Protein AF-0000000085158998 (afdb_homodimer)

Solvent-accessible surface area (backbone atoms only — not comparable to full-atom values): 62320 Å² total; per-residue (Å²): 115,70,64,62,52,52,56,55,48,49,56,52,49,54,50,42,47,52,51,43,54,51,46,60,69,47,48,79,76,40,40,44,34,38,37,42,48,31,23,32,63,73,40,75,43,66,37,31,57,54,37,64,54,76,37,55,70,39,36,34,36,20,38,32,36,59,90,83,17,28,58,66,60,49,50,31,37,73,53,36,79,36,80,62,43,39,60,43,35,26,47,59,81,42,67,45,62,85,42,54,41,82,75,64,50,58,13,64,32,44,56,83,42,75,68,58,64,88,35,30,42,46,52,51,33,38,45,64,59,76,72,30,68,68,57,51,48,49,48,50,50,48,18,48,52,30,49,48,51,43,50,50,54,36,26,45,66,49,67,50,50,70,64,60,50,50,52,51,50,51,38,49,50,46,50,67,43,37,51,57,40,48,51,50,52,47,45,53,52,50,44,57,52,49,58,60,34,38,62,37,49,28,54,40,56,43,47,57,33,37,48,51,32,52,49,47,50,49,51,51,51,49,50,52,52,50,46,49,50,50,51,51,47,52,60,57,46,72,79,57,83,55,66,71,59,48,51,50,50,52,50,49,48,49,49,50,47,49,48,49,48,49,50,45,51,49,52,50,49,49,50,50,50,52,48,50,52,50,46,50,52,33,47,50,51,28,50,52,27,48,50,49,48,70,68,33,72,63,54,56,54,50,52,51,48,54,52,43,61,68,45,49,50,56,50,43,43,49,52,39,52,50,50,50,50,50,51,40,70,71,39,34,81,67,70,82,73,60,50,72,68,55,49,51,52,41,53,57,37,49,67,53,49,55,53,71,69,54,48,49,51,51,40,45,52,52,39,27,53,76,57,68,41,62,92,45,32,78,38,40,52,83,79,45,53,73,70,52,39,45,39,49,26,49,35,35,23,45,50,80,60,36,68,38,36,39,32,42,34,68,58,68,88,49,47,60,67,59,33,56,53,46,49,54,48,49,44,51,51,35,62,72,68,45,38,18,31,41,37,34,40,54,45,62,57,60,46,26,41,55,32,59,29,34,40,33,31,50,78,12,28,74,70,46,76,40,35,41,66,47,44,64,76,56,32,58,27,53,65,50,37,38,66,51,55,91,65,48,39,36,68,47,80,30,40,38,55,96,47,25,36,24,52,95,84,38,78,72,51,69,53,93,49,90,61,89,54,56,50,34,29,41,29,38,47,22,76,53,41,39,82,34,94,85,35,86,45,53,26,30,30,70,42,76,29,46,53,75,91,46,31,38,32,35,25,40,26,82,97,76,40,78,37,54,35,43,52,77,87,64,95,73,85,56,76,63,42,77,47,31,39,36,69,58,77,87,63,53,41,42,24,38,69,83,80,30,34,46,68,108,114,68,64,61,55,52,55,55,47,49,56,52,49,52,50,42,46,52,51,44,54,50,46,61,68,48,48,79,76,39,40,44,33,39,37,41,49,30,24,30,62,73,39,74,45,66,36,30,54,54,36,65,52,75,36,55,70,39,36,34,34,20,38,33,35,59,92,84,17,27,57,67,60,50,50,30,36,73,52,38,79,35,79,63,42,40,60,43,36,25,48,59,81,41,66,44,62,85,41,54,40,83,76,63,50,59,12,62,32,44,56,83,40,76,67,57,64,90,35,31,42,48,52,50,33,38,45,64,59,76,74,30,66,69,58,53,49,49,47,50,50,47,18,48,53,31,50,48,53,43,49,50,54,37,27,45,65,48,66,49,50,70,66,59,49,49,52,51,50,51,37,48,51,47,49,67,43,38,52,57,39,48,50,49,53,47,46,52,53,51,44,56,52,50,59,60,33,38,63,37,50,28,54,38,56,44,47,59,32,38,48,51,32,51,49,48,52,50,51,51,51,50,51,51,52,50,46,48,50,48,50,50,48,50,61,57,45,71,79,56,84,54,65,68,59,47,52,50,50,51,50,50,48,50,48,50,48,49,50,50,50,50,50,46,52,50,52,49,49,49,50,51,51,51,46,49,51,50,45,50,53,34,47,50,50,29,50,51,29,46,51,50,48,70,67,33,72,62,54,56,53,49,53,51,47,53,50,44,62,67,43,48,50,56,51,43,43,49,51,38,52,51,51,50,50,52,51,40,70,72,41,36,79,66,71,83,75,61,50,71,68,54,50,52,51,40,53,56,36,49,68,53,49,54,54,70,68,53,46,48,51,50,41,45,50,51,40,26,53,75,56,68,42,62,91,45,32,78,38,39,53,83,80,44,54,72,68,53,40,45,40,49,28,48,36,34,24,44,50,80,61,36,67,37,36,38,33,40,34,68,57,68,89,48,44,60,66,60,33,55,53,48,48,54,47,50,43,50,51,35,61,73,68,44,38,18,31,40,37,35,41,53,46,62,56,59,44,26,41,55,31,60,29,34,40,33,32,48,79,11,27,72,69,47,74,39,34,42,65,46,44,65,76,56,31,59,26,52,64,49,37,38,66,53,55,90,66,48,40,37,69,46,80,31,39,36,56,96,47,27,36,24,52,95,85,38,78,70,52,69,52,94,49,92,61,89,56,55,50,33,29,40,29,39,49,21,76,55,39,39,83,34,92,86,35,85,45,51,27,30,29,70,40,76,29,47,52,76,89,45,32,40,31,34,26,41,26,81,96,76,42,78,35,56,35,42,54,77,88,63,96,73,84,56,76,64,42,74,49,31,39,34,68,58,76,89,63,54,39,42,22,38,69,82,82,31,35,46,66,108

InterPro domains:
  IPR003439 ABC transporter-like, ATP-binding domain [PF00005] (49-411)
  IPR003439 ABC transporter-like, ATP-binding domain [PS50893] (33-484)
  IPR003593 AAA+ ATPase domain [SM00382] (57-461)
  IPR008995 Molybdate/tungstate binding, C-terminal [SSF50331] (487-599)
  IPR012340 Nucleic acid-binding, OB-fold [G3DSA:2.40.50.140] (525-584)
  IPR013611 Transport-associated OB, type 2 [PF08402] (523-591)
  IPR017871 ABC transporter-like, conserved site [PS00211] (384-398)
  IPR027417 P-loop containing nucleoside triphosphate hydrolase [G3DSA:3.40.50.300] (27-216)
  IPR027417 P-loop containing nucleoside triphosphate hydrolase [G3DSA:3.40.50.300] (290-485)
  IPR027417 P-loop containing nucleoside triphosphate hydrolase [SSF52540] (32-476)
  IPR047641 ABC transporter, ATP-binding protein MalK/UgpC-like [PTHR43875] (32-599)

Sequence (1200 aa):
MKEEKMSGYTQIIDQLKEASDKRFEEKDDLHALEIKNLVIDFGETLAVDNISFKLKKGDLVTLLGPSGCGKTTTLNAIAGLLAPTSGQIIFSGNDVTKVNPQKRKLGLVFQNYALYPHMSVYANIAFPLQNDIDWKIKIKEKSLNSQHKINTIILKTNGASEKELEQYTHQLHKVLDIKKELEHRYNNVKSQINLIDDEARSQFALVKLHRVAEISQLSKKVLEDVKKIDDELIEQIKDEKEKEKITHLKNEAKEQKNKLKAEYKANLLSIKEHYKKVHLEKKEFLNQKILEKKQSPLNIQMKEITIDLKTIPKEVTKKYSLMSKELIKKYSLERSKLSQQEISKIEELKTHVISIRKGIHNEVMNVSERVDIIKNLQKKPTKLSGGQQQRVAIARGIVKKPKILLMDEPLSNLDAKLRNQTRQWIRKIQKELGITTIFVTHDQEEAMSISDTIVCMSTGKIQQIGSPIDLYNKPKNEFVAKFLGVPEMNIFEVDVKENVLYLHNIKLFESPVKIASNKVDFGIRAEDFVEAEGSHIIGKILSVEYLGKEIQAVVDVANLGSLNVILRKKLKYEIGEEIRLWFNKNKAHLFDVLTKERLNMKEEKMSGYTQIIDQLKEASDKRFEEKDDLHALEIKNLVIDFGETLAVDNISFKLKKGDLVTLLGPSGCGKTTTLNAIAGLLAPTSGQIIFSGNDVTKVNPQKRKLGLVFQNYALYPHMSVYANIAFPLQNDIDWKIKIKEKSLNSQHKINTIILKTNGASEKELEQYTHQLHKVLDIKKELEHRYNNVKSQINLIDDEARSQFALVKLHRVAEISQLSKKVLEDVKKIDDELIEQIKDEKEKEKITHLKNEAKEQKNKLKAEYKANLLSIKEHYKKVHLEKKEFLNQKILEKKQSPLNIQMKEITIDLKTIPKEVTKKYSLMSKELIKKYSLERSKLSQQEISKIEELKTHVISIRKGIHNEVMNVSERVDIIKNLQKKPTKLSGGQQQRVAIARGIVKKPKILLMDEPLSNLDAKLRNQTRQWIRKIQKELGITTIFVTHDQEEAMSISDTIVCMSTGKIQQIGSPIDLYNKPKNEFVAKFLGVPEMNIFEVDVKENVLYLHNIKLFESPVKIASNKVDFGIRAEDFVEAEGSHIIGKILSVEYLGKEIQAVVDVANLGSLNVILRKKLKYEIGEEIRLWFNKNKAHLFDVLTKERLN

Structure (mmCIF, N/CA/C/O backbone):
data_AF-0000000085158998-model_v1
#
loop_
_entity.id
_entity.type
_entity.pdbx_description
1 polymer 'ABC TRANSPORTER ATP-BINDING PROTEIN'
#
loop_
_atom_site.group_PDB
_atom_site.id
_atom_site.type_symbol
_atom_site.label_atom_id
_atom_site.label_alt_id
_atom_site.label_comp_id
_atom_site.label_asym_id
_atom_site.label_entity_id
_atom_site.label_seq_id
_atom_site.pdbx_PDB_ins_code
_atom_site.Cartn_x
_atom_site.Cartn_y
_atom_site.Cartn_z
_atom_site.occupancy
_atom_site.B_iso_or_equiv
_atom_site.auth_seq_id
_atom_site.auth_comp_id
_atom_site.auth_asym_id
_atom_site.auth_atom_id
_atom_site.pdbx_PDB_model_num
ATOM 1 N N . MET A 1 1 ? -4.359 -70.438 -4.477 1 32.91 1 MET A N 1
ATOM 2 C CA . MET A 1 1 ? -5.113 -69.188 -4.176 1 32.91 1 MET A CA 1
ATOM 3 C C . MET A 1 1 ? -4.285 -67.938 -4.488 1 32.91 1 MET A C 1
ATOM 5 O O . MET A 1 1 ? -4.832 -66.938 -4.879 1 32.91 1 MET A O 1
ATOM 9 N N . LYS A 1 2 ? -3.037 -68.25 -4.176 1 52.31 2 LYS A N 1
ATOM 10 C CA . LYS A 1 2 ? -2.057 -67.188 -4.387 1 52.31 2 LYS A CA 1
ATOM 11 C C . LYS A 1 2 ? -1.83 -66.938 -5.875 1 52.31 2 LYS A C 1
ATOM 13 O O . LYS A 1 2 ? -1.609 -65.75 -6.293 1 52.31 2 LYS A O 1
ATOM 18 N N . GLU A 1 3 ? -1.763 -67.75 -6.531 1 43.31 3 GLU A N 1
ATOM 19 C CA . GLU A 1 3 ? -1.478 -67.625 -7.961 1 43.31 3 GLU A CA 1
ATOM 20 C C . GLU A 1 3 ? -2.643 -67 -8.711 1 43.31 3 GLU A C 1
ATOM 22 O O . GLU A 1 3 ? -2.434 -66.25 -9.656 1 43.31 3 GLU A O 1
ATOM 27 N N . GLU A 1 4 ? -3.773 -67.312 -8.531 1 46 4 GLU A N 1
ATOM 28 C CA . GLU A 1 4 ? -4.965 -66.75 -9.172 1 46 4 GLU A CA 1
ATOM 29 C C . GLU A 1 4 ? -5.145 -65.312 -8.836 1 46 4 GLU A C 1
ATOM 31 O O . GLU A 1 4 ? -5.609 -64.5 -9.672 1 46 4 GLU A O 1
ATOM 36 N N . LYS A 1 5 ? -4.887 -65 -7.645 1 53.25 5 LYS A N 1
ATOM 37 C CA . LYS A 1 5 ? -4.945 -63.594 -7.195 1 53.25 5 LYS A CA 1
ATOM 38 C C . LYS A 1 5 ? -3.928 -62.719 -7.938 1 53.25 5 LYS A C 1
ATOM 40 O O . LYS A 1 5 ? -4.207 -61.562 -8.273 1 53.25 5 LYS A O 1
ATOM 45 N N . MET A 1 6 ? -2.855 -63.312 -8.227 1 51.62 6 MET A N 1
ATOM 46 C CA . MET A 1 6 ? -1.785 -62.594 -8.945 1 51.62 6 MET A CA 1
ATOM 47 C C . MET A 1 6 ? -2.197 -62.312 -10.383 1 51.62 6 MET A C 1
ATOM 49 O O . MET A 1 6 ? -1.849 -61.25 -10.93 1 51.62 6 MET A O 1
ATOM 53 N N . SER A 1 7 ? -2.895 -63.281 -11.008 1 54.94 7 SER A N 1
ATOM 54 C CA . SER A 1 7 ? -3.385 -63.094 -12.375 1 54.94 7 SER A CA 1
ATOM 55 C C . SER A 1 7 ? -4.41 -61.969 -12.438 1 54.94 7 SER A C 1
ATOM 57 O O . SER A 1 7 ? -4.406 -61.156 -13.375 1 54.94 7 SER A O 1
ATOM 59 N N . GLY A 1 8 ? -5.207 -61.875 -11.484 1 59.03 8 GLY A N 1
ATOM 60 C CA . GLY A 1 8 ? -6.203 -60.812 -11.391 1 59.03 8 GLY A CA 1
ATOM 61 C C . GLY A 1 8 ? -5.602 -59.438 -11.25 1 59.03 8 GLY A C 1
ATOM 62 O O . GLY A 1 8 ? -6.086 -58.469 -11.859 1 59.03 8 GLY A O 1
ATOM 63 N N . TYR A 1 9 ? -4.543 -59.375 -10.602 1 73.81 9 TYR A N 1
ATOM 64 C CA . TYR A 1 9 ? -3.873 -58.094 -10.383 1 73.81 9 TYR A CA 1
ATOM 65 C C . TYR A 1 9 ? -3.201 -57.625 -11.664 1 73.81 9 TYR A C 1
ATOM 67 O O . TYR A 1 9 ? -3.156 -56.406 -11.922 1 73.81 9 TYR A O 1
ATOM 75 N N . THR A 1 10 ? -2.826 -58.594 -12.477 1 74.44 10 THR A N 1
ATOM 76 C CA . THR A 1 10 ? -2.127 -58.219 -13.695 1 74.44 10 THR A CA 1
ATOM 77 C C . THR A 1 10 ? -3.062 -57.438 -14.633 1 74.44 10 THR A C 1
ATOM 79 O O . THR A 1 10 ? -2.672 -56.438 -15.234 1 74.44 10 THR A O 1
ATOM 82 N N . GLN A 1 11 ? -4.246 -57.938 -14.734 1 72.81 11 GLN A N 1
ATOM 83 C CA . GLN A 1 11 ? -5.207 -57.25 -15.602 1 72.81 11 GLN A CA 1
ATOM 84 C C . GLN A 1 11 ? -5.52 -55.844 -15.086 1 72.81 11 GLN A C 1
ATOM 86 O O . GLN A 1 11 ? -5.582 -54.906 -15.859 1 72.81 11 GLN A O 1
ATOM 91 N N . ILE A 1 12 ? -5.637 -55.812 -13.812 1 77.69 12 ILE A N 1
ATOM 92 C CA . ILE A 1 12 ? -5.965 -54.531 -13.195 1 77.69 12 ILE A CA 1
ATOM 93 C C . ILE A 1 12 ? -4.801 -53.562 -13.375 1 77.69 12 ILE A C 1
ATOM 95 O O . ILE A 1 12 ? -5.012 -52.375 -13.648 1 77.69 12 ILE A O 1
ATOM 99 N N . ILE A 1 13 ? -3.693 -54.094 -13.328 1 80.62 13 ILE A N 1
ATOM 100 C CA . ILE A 1 13 ? -2.49 -53.281 -13.453 1 80.62 13 ILE A CA 1
ATOM 101 C C . ILE A 1 13 ? -2.385 -52.719 -14.867 1 80.62 13 ILE A C 1
ATOM 103 O O . ILE A 1 13 ? -2.072 -51.531 -15.062 1 80.62 13 ILE A O 1
ATOM 107 N N . ASP A 1 14 ? -2.697 -53.562 -15.797 1 77.75 14 ASP A N 1
ATOM 108 C CA . ASP A 1 14 ? -2.627 -53.125 -17.188 1 77.75 14 ASP A CA 1
ATOM 109 C C . ASP A 1 14 ? -3.693 -52.062 -17.484 1 77.75 14 ASP A C 1
ATOM 111 O O . ASP A 1 14 ? -3.439 -51.094 -18.219 1 77.75 14 ASP A O 1
ATOM 115 N N . GLN A 1 15 ? -4.77 -52.219 -16.906 1 76.19 15 GLN A N 1
ATOM 116 C CA . GLN A 1 15 ? -5.844 -51.25 -17.078 1 76.19 15 GLN A CA 1
ATOM 117 C C . GLN A 1 15 ? -5.484 -49.906 -16.453 1 76.19 15 GLN A C 1
ATOM 119 O O . GLN A 1 15 ? -5.777 -48.844 -17.031 1 76.19 15 GLN A O 1
ATOM 124 N N . LEU A 1 16 ? -4.938 -49.96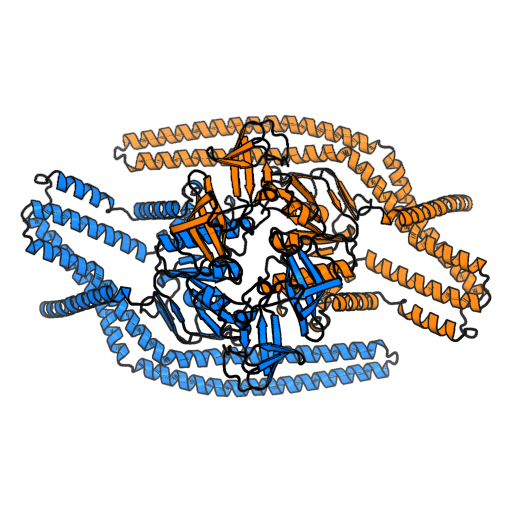9 -15.414 1 79.19 16 LEU A N 1
ATOM 125 C CA . LEU A 1 16 ? -4.531 -48.75 -14.727 1 79.19 16 LEU A CA 1
ATOM 126 C C . LEU A 1 16 ? -3.465 -48 -15.516 1 79.19 16 LEU A C 1
ATOM 128 O O . LEU A 1 16 ? -3.477 -46.781 -15.578 1 79.19 16 LEU A O 1
ATOM 132 N N . LYS A 1 17 ? -2.645 -48.719 -16.031 1 78.12 17 LYS A N 1
ATOM 133 C CA . LYS A 1 17 ? -1.592 -48.094 -16.828 1 78.12 17 LYS A CA 1
ATOM 134 C C . LYS A 1 17 ? -2.164 -47.438 -18.078 1 78.12 17 LYS A C 1
ATOM 136 O O . LYS A 1 17 ? -1.754 -46.344 -18.453 1 78.12 17 LYS A O 1
ATOM 141 N N . GLU A 1 18 ? -3.07 -48.094 -18.656 1 74.62 18 GLU A N 1
ATOM 142 C CA . GLU A 1 18 ? -3.725 -47.531 -19.844 1 74.62 18 GLU A CA 1
ATOM 143 C C . GLU A 1 18 ? -4.473 -46.25 -19.5 1 74.62 18 GLU A C 1
ATOM 145 O O . GLU A 1 18 ? -4.457 -45.281 -20.266 1 74.62 18 GLU A O 1
ATOM 150 N N . ALA A 1 19 ? -5.105 -46.312 -18.422 1 74.44 19 ALA A N 1
ATOM 151 C CA . ALA A 1 19 ? -5.836 -45.125 -17.984 1 74.44 19 ALA A CA 1
ATOM 152 C C . ALA A 1 19 ? -4.879 -43.969 -17.703 1 74.44 19 ALA A C 1
ATOM 154 O O . ALA A 1 19 ? -5.191 -42.812 -18 1 74.44 19 ALA A O 1
ATOM 155 N N . SER A 1 20 ? -3.838 -44.25 -17.141 1 75.88 20 SER A N 1
ATOM 156 C CA . SER A 1 20 ? -2.822 -43.219 -16.859 1 75.88 20 SER A CA 1
ATOM 157 C C . SER A 1 20 ? -2.287 -42.625 -18.141 1 75.88 20 SER A C 1
ATOM 159 O O . SER A 1 20 ? -2.074 -41.406 -18.219 1 75.88 20 SER A O 1
ATOM 161 N N . ASP A 1 21 ? -2.047 -43.438 -19.078 1 72.62 21 ASP A N 1
ATOM 162 C CA . ASP A 1 21 ? -1.552 -42.969 -20.359 1 72.62 21 ASP A CA 1
ATOM 163 C C . ASP A 1 21 ? -2.578 -42.062 -21.047 1 72.62 21 ASP A C 1
ATOM 165 O O . ASP A 1 21 ? -2.223 -41.031 -21.625 1 72.62 21 ASP A O 1
ATOM 169 N N . LYS A 1 22 ? -3.809 -42.375 -20.938 1 70 22 LYS A N 1
ATOM 170 C CA . LYS A 1 22 ? -4.875 -41.562 -21.516 1 70 22 LYS A CA 1
ATOM 171 C C . LYS A 1 22 ? -4.984 -40.188 -20.828 1 70 22 LYS A C 1
ATOM 173 O O . LYS A 1 22 ? -5.164 -39.188 -21.484 1 70 22 LYS A O 1
ATOM 178 N N . ARG A 1 23 ? -4.891 -40.281 -19.625 1 69.94 23 ARG A N 1
ATOM 179 C CA . ARG A 1 23 ? -4.957 -39.062 -18.844 1 69.94 23 ARG A CA 1
ATOM 180 C C . ARG A 1 23 ? -3.795 -38.125 -19.188 1 69.94 23 ARG A C 1
ATOM 182 O O . ARG A 1 23 ? -3.961 -36.906 -19.234 1 69.94 23 ARG A O 1
ATOM 189 N N . PHE A 1 24 ? -2.742 -38.75 -19.297 1 66.94 24 PHE A N 1
ATOM 190 C CA . PHE A 1 24 ? -1.56 -38 -19.672 1 66.94 24 PHE A CA 1
ATOM 191 C C . PHE A 1 24 ? -1.753 -37.312 -21.016 1 66.94 24 PHE A C 1
ATOM 193 O O . PHE A 1 24 ? -1.333 -36.156 -21.203 1 66.94 24 PHE A O 1
ATOM 200 N N . GLU A 1 25 ? -2.422 -37.938 -21.875 1 67.88 25 GLU A N 1
ATOM 201 C CA . GLU A 1 25 ? -2.684 -37.375 -23.203 1 67.88 25 GLU A CA 1
ATOM 202 C C . GLU A 1 25 ? -3.717 -36.25 -23.141 1 67.88 25 GLU A C 1
ATOM 204 O O . GLU A 1 25 ? -3.627 -35.281 -23.875 1 67.88 25 GLU A O 1
ATOM 209 N N . GLU A 1 26 ? -4.645 -36.375 -22.188 1 68.31 26 GLU A N 1
ATOM 210 C CA . GLU A 1 26 ? -5.734 -35.406 -22.078 1 68.31 26 GLU A CA 1
ATOM 211 C C . GLU A 1 26 ? -5.363 -34.25 -21.141 1 68.31 26 GLU A C 1
ATOM 213 O O . GLU A 1 26 ? -6.102 -33.281 -21.031 1 68.31 26 GLU A O 1
ATOM 218 N N . LYS A 1 27 ? -4.316 -34.469 -20.578 1 66.5 27 LYS A N 1
ATOM 219 C CA . LYS A 1 27 ? -3.904 -33.531 -19.547 1 66.5 27 LYS A CA 1
ATOM 220 C C . LYS A 1 27 ? -3.781 -32.125 -20.125 1 66.5 27 LYS A C 1
ATOM 222 O O . LYS A 1 27 ? -4.133 -31.125 -19.453 1 66.5 27 LYS A O 1
ATOM 227 N N . ASP A 1 28 ? -3.393 -32.062 -21.328 1 66.06 28 ASP A N 1
ATOM 228 C CA . ASP A 1 28 ? -3.127 -30.766 -21.938 1 66.06 28 ASP A CA 1
ATOM 229 C C . ASP A 1 28 ? -4.426 -30.031 -22.234 1 66.06 28 ASP A C 1
ATOM 231 O O . ASP A 1 28 ? -4.438 -28.797 -22.344 1 66.06 28 ASP A O 1
ATOM 235 N N . ASP A 1 29 ? -5.465 -30.734 -22.188 1 70.31 29 ASP A N 1
ATOM 236 C CA . ASP A 1 29 ? -6.734 -30.109 -22.547 1 70.31 29 ASP A CA 1
ATOM 237 C C . ASP A 1 29 ? -7.504 -29.641 -21.312 1 70.31 29 ASP A C 1
ATOM 239 O O . ASP A 1 29 ? -8.469 -28.891 -21.422 1 70.31 29 ASP A O 1
ATOM 243 N N . LEU A 1 30 ? -6.938 -30.016 -20.234 1 78.19 30 LEU A N 1
ATOM 244 C CA . LEU A 1 30 ? -7.664 -29.672 -19.016 1 78.19 30 LEU A CA 1
ATOM 245 C C . LEU A 1 30 ? -7.262 -28.281 -18.516 1 78.19 30 LEU A C 1
ATOM 247 O O . LEU A 1 30 ? -6.121 -27.859 -18.703 1 78.19 30 LEU A O 1
ATOM 251 N N . HIS A 1 31 ? -8.281 -27.656 -17.969 1 88.38 31 HIS A N 1
ATOM 252 C CA . HIS A 1 31 ? -8.008 -26.359 -17.328 1 88.38 31 HIS A CA 1
ATOM 253 C C . HIS A 1 31 ? -7.16 -26.531 -16.078 1 88.38 31 HIS A C 1
ATOM 255 O O . HIS A 1 31 ? -7.246 -27.562 -15.398 1 88.38 31 HIS A O 1
ATOM 261 N N . ALA A 1 32 ? -6.301 -25.656 -15.898 1 90.94 32 ALA A N 1
ATOM 262 C CA . ALA A 1 32 ? -5.477 -25.719 -14.695 1 90.94 32 ALA A CA 1
ATOM 263 C C . ALA A 1 32 ? -6.336 -25.625 -13.438 1 90.94 32 ALA A C 1
ATOM 265 O O . ALA A 1 32 ? -6.094 -26.328 -12.461 1 90.94 32 ALA A O 1
ATOM 266 N N . LEU A 1 33 ? -7.359 -24.75 -13.484 1 94.44 33 LEU A N 1
ATOM 267 C CA . LEU A 1 33 ? -8.258 -24.516 -12.359 1 94.44 33 LEU A CA 1
ATOM 268 C C . LEU A 1 33 ? -9.68 -24.25 -12.844 1 94.44 33 LEU A C 1
ATOM 270 O O . LEU A 1 33 ? -9.883 -23.562 -13.836 1 94.44 33 LEU A O 1
ATOM 274 N N . GLU A 1 34 ? -10.586 -24.891 -12.164 1 94.44 34 GLU A N 1
ATOM 275 C CA . GLU A 1 34 ? -12 -24.656 -12.414 1 94.44 34 GLU A CA 1
ATOM 276 C C . GLU A 1 34 ? -12.766 -24.422 -11.117 1 94.44 34 GLU A C 1
ATOM 278 O O . GLU A 1 34 ? -12.719 -25.266 -10.211 1 94.44 34 GLU A O 1
ATOM 283 N N . ILE A 1 35 ? -13.375 -23.312 -11.047 1 95.94 35 ILE A N 1
ATOM 284 C CA . ILE A 1 35 ? -14.25 -23 -9.922 1 95.94 35 ILE A CA 1
ATOM 285 C C . ILE A 1 35 ? -15.711 -23.078 -10.367 1 95.94 35 ILE A C 1
ATOM 287 O O . ILE A 1 35 ? -16.109 -22.453 -11.344 1 95.94 35 ILE A O 1
ATOM 291 N N . LYS A 1 36 ? -16.453 -23.859 -9.609 1 93.19 36 LYS A N 1
ATOM 292 C CA . LYS A 1 36 ? -17.844 -24.062 -9.969 1 93.19 36 LYS A CA 1
ATOM 293 C C . LYS A 1 36 ? -18.766 -23.609 -8.844 1 93.19 36 LYS A C 1
ATOM 295 O O . LYS A 1 36 ? -18.812 -24.234 -7.785 1 93.19 36 LYS A O 1
ATOM 300 N N . ASN A 1 37 ? -19.547 -22.594 -9.078 1 92.81 37 ASN A N 1
ATOM 301 C CA . ASN A 1 37 ? -20.594 -22.094 -8.195 1 92.81 37 ASN A CA 1
ATOM 302 C C . ASN A 1 37 ? -20.094 -21.953 -6.758 1 92.81 37 ASN A C 1
ATOM 304 O O . ASN A 1 37 ? -20.734 -22.453 -5.824 1 92.81 37 ASN A O 1
ATOM 308 N N . LEU A 1 38 ? -19.062 -21.297 -6.613 1 93.62 38 LEU A N 1
ATOM 309 C CA . LEU A 1 38 ? -18.438 -21.125 -5.301 1 93.62 38 LEU A CA 1
ATOM 310 C C . LEU A 1 38 ? -19.203 -20.109 -4.469 1 93.62 38 LEU A C 1
ATOM 312 O O . LEU A 1 38 ? -19.484 -19 -4.934 1 93.62 38 LEU A O 1
ATOM 316 N N . VAL A 1 39 ? -19.594 -20.516 -3.303 1 91.12 39 VAL A N 1
ATOM 317 C CA . VAL A 1 39 ? -20.281 -19.641 -2.361 1 91.12 39 VAL A CA 1
ATOM 318 C C . VAL A 1 39 ? -19.562 -19.656 -1.015 1 91.12 39 VAL A C 1
ATOM 320 O O . VAL A 1 39 ? -19.172 -20.719 -0.521 1 91.12 39 VAL A O 1
ATOM 323 N N . ILE A 1 40 ? -19.281 -18.531 -0.502 1 90.69 40 ILE A N 1
ATOM 324 C CA . ILE A 1 40 ? -18.703 -18.406 0.83 1 90.69 40 ILE A CA 1
ATOM 325 C C . ILE A 1 40 ? -19.484 -17.391 1.645 1 90.69 40 ILE A C 1
ATOM 327 O O . ILE A 1 40 ? -19.406 -16.188 1.397 1 90.69 40 ILE A O 1
ATOM 331 N N . ASP A 1 41 ? -20.172 -17.875 2.551 1 85.38 41 ASP A N 1
ATOM 332 C CA . ASP A 1 41 ? -21.016 -17.062 3.42 1 85.38 41 ASP A CA 1
ATOM 333 C C . ASP A 1 41 ? -20.531 -17.125 4.867 1 85.38 41 ASP A C 1
ATOM 335 O O . ASP A 1 41 ? -20.531 -18.188 5.488 1 85.38 41 ASP A O 1
ATOM 339 N N . PHE A 1 42 ? -20.188 -15.953 5.43 1 76.12 42 PHE A N 1
ATOM 340 C CA . PHE A 1 42 ? -19.703 -15.891 6.801 1 76.12 42 PHE A CA 1
ATOM 341 C C . PHE A 1 42 ? -20.844 -15.703 7.781 1 76.12 42 PHE A C 1
ATOM 343 O O . PHE A 1 42 ? -20.625 -15.594 8.992 1 76.12 42 PHE A O 1
ATOM 350 N N . GLY A 1 43 ? -22.062 -15.781 7.25 1 73.5 43 GLY A N 1
ATOM 351 C CA . GLY A 1 43 ? -23.219 -15.539 8.086 1 73.5 43 GLY A CA 1
ATOM 352 C C . GLY A 1 43 ? -23.703 -14.102 8.023 1 73.5 43 GLY A C 1
ATOM 353 O O . GLY A 1 43 ? -24.75 -13.82 7.418 1 73.5 43 GLY A O 1
ATOM 354 N N . GLU A 1 44 ? -22.875 -13.188 8.43 1 67.12 44 GLU A N 1
ATOM 355 C CA . GLU A 1 44 ? -23.203 -11.766 8.414 1 67.12 44 GLU A CA 1
ATOM 356 C C . GLU A 1 44 ? -22.969 -11.164 7.027 1 67.12 44 GLU A C 1
ATOM 358 O O . GLU A 1 44 ? -23.672 -10.234 6.625 1 67.12 44 GLU A O 1
ATOM 363 N N . THR A 1 45 ? -22.016 -11.742 6.379 1 75.19 45 THR A N 1
ATOM 364 C CA . THR A 1 45 ? -21.641 -11.18 5.082 1 75.19 45 THR A CA 1
ATOM 365 C C . THR A 1 45 ? -21.453 -12.289 4.047 1 75.19 45 THR A C 1
ATOM 367 O O . THR A 1 45 ? -20.812 -13.297 4.32 1 75.19 45 THR A O 1
ATOM 370 N N . LEU A 1 46 ? -22.141 -12.148 3.004 1 82.75 46 LEU A N 1
ATOM 371 C CA . LEU A 1 46 ? -21.906 -13 1.841 1 82.75 46 LEU A CA 1
ATOM 372 C C . LEU A 1 46 ? -20.688 -12.523 1.058 1 82.75 46 LEU A C 1
ATOM 374 O O . LEU A 1 46 ? -20.797 -11.633 0.205 1 82.75 46 LEU A O 1
ATOM 378 N N . ALA A 1 47 ? -19.578 -13.133 1.281 1 85.75 47 ALA A N 1
ATOM 379 C CA . ALA A 1 47 ? -18.312 -12.672 0.736 1 85.75 47 ALA A CA 1
ATOM 380 C C . ALA A 1 47 ? -18.172 -13.062 -0.731 1 85.75 47 ALA A C 1
ATOM 382 O O . ALA A 1 47 ? -17.656 -12.289 -1.541 1 85.75 47 ALA A O 1
ATOM 383 N N . VAL A 1 48 ? -18.547 -14.281 -1.08 1 92.06 48 VAL A N 1
ATOM 384 C CA . VAL A 1 48 ? -18.516 -14.781 -2.451 1 92.06 48 VAL A CA 1
ATOM 385 C C . VAL A 1 48 ? -19.875 -15.383 -2.812 1 92.06 48 VAL A C 1
ATOM 387 O O . VAL A 1 48 ? -20.375 -16.266 -2.117 1 92.06 48 VAL A O 1
ATOM 390 N N . ASP A 1 49 ? -20.453 -14.875 -3.881 1 93.75 49 ASP A N 1
ATOM 391 C CA . ASP A 1 49 ? -21.812 -15.234 -4.242 1 93.75 49 ASP A CA 1
ATOM 392 C C . ASP A 1 49 ? -21.859 -15.953 -5.59 1 93.75 49 ASP A C 1
ATOM 394 O O . ASP A 1 49 ? -22.172 -15.352 -6.613 1 93.75 49 ASP A O 1
ATOM 398 N N . ASN A 1 50 ? -21.609 -17.25 -5.566 1 92.81 50 ASN A N 1
ATOM 399 C CA . ASN A 1 50 ? -21.812 -18.141 -6.707 1 92.81 50 ASN A CA 1
ATOM 400 C C . ASN A 1 50 ? -20.938 -17.766 -7.891 1 92.81 50 ASN A C 1
ATOM 402 O O . ASN A 1 50 ? -21.438 -17.516 -8.992 1 92.81 50 ASN A O 1
ATOM 406 N N . ILE A 1 51 ? -19.719 -17.797 -7.699 1 94.94 51 ILE A N 1
ATOM 407 C CA . ILE A 1 51 ? -18.797 -17.438 -8.773 1 94.94 51 ILE A CA 1
ATOM 408 C C . ILE A 1 51 ? -18.297 -18.688 -9.484 1 94.94 51 ILE A C 1
ATOM 410 O O . ILE A 1 51 ? -18.125 -19.734 -8.852 1 94.94 51 ILE A O 1
ATOM 414 N N . SER A 1 52 ? -18.172 -18.641 -10.773 1 96.19 52 SER A N 1
ATOM 415 C CA . SER A 1 52 ? -17.625 -19.703 -11.602 1 96.19 52 SER A CA 1
ATOM 416 C C . SER A 1 52 ? -16.672 -19.156 -12.664 1 96.19 52 SER A C 1
ATOM 418 O O . SER A 1 52 ? -16.969 -18.141 -13.297 1 96.19 52 SER A O 1
ATOM 420 N N . PHE A 1 53 ? -15.531 -19.75 -12.797 1 94.75 53 PHE A N 1
ATOM 421 C CA . PHE A 1 53 ? -14.625 -19.375 -13.875 1 94.75 53 PHE A CA 1
ATOM 422 C C . PHE A 1 53 ? -13.555 -20.453 -14.07 1 94.75 53 PHE A C 1
ATOM 424 O O . PHE A 1 53 ? -13.422 -21.359 -13.25 1 94.75 53 PHE A O 1
ATOM 431 N N . LYS A 1 54 ? -12.867 -20.375 -15.172 1 93.88 54 LYS A N 1
ATOM 432 C CA . LYS A 1 54 ? -11.844 -21.344 -15.539 1 93.88 54 LYS A CA 1
ATOM 433 C C . LYS A 1 54 ? -10.531 -20.641 -15.898 1 93.88 54 LYS A C 1
ATOM 435 O O . LYS A 1 54 ? -10.539 -19.516 -16.406 1 93.88 54 LYS A O 1
ATOM 440 N N . LEU A 1 55 ? -9.484 -21.312 -15.578 1 92.5 55 LEU A N 1
ATOM 441 C CA . LEU A 1 55 ? -8.156 -20.828 -15.914 1 92.5 55 LEU A CA 1
ATOM 442 C C . LEU A 1 55 ? -7.43 -21.797 -16.828 1 92.5 55 LEU A C 1
ATOM 444 O O . LEU A 1 55 ? -7.426 -23.016 -16.578 1 92.5 55 LEU A O 1
ATOM 448 N N . LYS A 1 56 ? -6.84 -21.25 -17.844 1 91.31 56 LYS A N 1
ATOM 449 C CA . LYS A 1 56 ? -6.02 -22.062 -18.734 1 91.31 56 LYS A CA 1
ATOM 450 C C . LYS A 1 56 ? -4.609 -22.25 -18.172 1 91.31 56 LYS A C 1
ATOM 452 O O . LYS A 1 56 ? -4.117 -21.391 -17.438 1 91.31 56 LYS A O 1
ATOM 457 N N . LYS A 1 57 ? -4.012 -23.344 -18.609 1 92.19 57 LYS A N 1
ATOM 458 C CA . LYS A 1 57 ? -2.648 -23.609 -18.172 1 92.19 57 LYS A CA 1
ATOM 459 C C . LYS A 1 57 ? -1.679 -22.562 -18.688 1 92.19 57 LYS A C 1
ATOM 461 O O . LYS A 1 57 ? -1.73 -22.188 -19.859 1 92.19 57 LYS A O 1
ATOM 466 N N . GLY A 1 58 ? -0.915 -22.031 -17.75 1 92.31 58 GLY A N 1
ATOM 467 C CA . GLY A 1 58 ? 0.127 -21.094 -18.125 1 92.31 58 GLY A CA 1
ATOM 468 C C . GLY A 1 58 ? -0.348 -19.641 -18.141 1 92.31 58 GLY A C 1
ATOM 469 O O . GLY A 1 58 ? 0.455 -18.719 -18.297 1 92.31 58 GLY A O 1
ATOM 470 N N . ASP A 1 59 ? -1.632 -19.469 -17.875 1 93.69 59 ASP A N 1
ATOM 471 C CA . ASP A 1 59 ? -2.189 -18.109 -17.922 1 93.69 59 ASP A CA 1
ATOM 472 C C . ASP A 1 59 ? -1.984 -17.391 -16.594 1 93.69 59 ASP A C 1
ATOM 474 O O . ASP A 1 59 ? -1.919 -18.031 -15.539 1 93.69 59 ASP A O 1
ATOM 478 N N . LEU A 1 60 ? -1.809 -16.109 -16.734 1 96.19 60 LEU A N 1
ATOM 479 C CA . LEU A 1 60 ? -1.863 -15.25 -15.562 1 96.19 60 LEU A CA 1
ATOM 480 C C . LEU A 1 60 ? -3.227 -14.578 -15.445 1 96.19 60 LEU A C 1
ATOM 482 O O . LEU A 1 60 ? -3.582 -13.742 -16.281 1 96.19 60 LEU A O 1
ATOM 486 N N . VAL A 1 61 ? -3.938 -14.969 -14.445 1 96.94 61 VAL A N 1
ATOM 487 C CA . VAL A 1 61 ? -5.285 -14.453 -14.234 1 96.94 61 VAL A CA 1
ATOM 488 C C . VAL A 1 61 ? -5.301 -13.562 -12.992 1 96.94 61 VAL A C 1
ATOM 490 O O . VAL A 1 61 ? -4.789 -13.945 -11.938 1 96.94 61 VAL A O 1
ATOM 493 N N . THR A 1 62 ? -5.891 -12.383 -13.125 1 97.06 62 THR A N 1
ATOM 494 C CA . THR A 1 62 ? -5.938 -11.445 -12.008 1 97.06 62 THR A CA 1
ATOM 495 C C . THR A 1 62 ? -7.363 -11.297 -11.484 1 97.06 62 THR A C 1
ATOM 497 O O . THR A 1 62 ? -8.297 -11.078 -12.266 1 97.06 62 THR A O 1
ATOM 500 N N . LEU A 1 63 ? -7.551 -11.539 -10.227 1 97 63 LEU A N 1
ATOM 501 C CA . LEU A 1 63 ? -8.773 -11.133 -9.547 1 97 63 LEU A CA 1
ATOM 502 C C . LEU A 1 63 ? -8.711 -9.656 -9.156 1 97 63 LEU A C 1
ATOM 504 O O . LEU A 1 63 ? -7.898 -9.266 -8.32 1 97 63 LEU A O 1
ATOM 508 N N . LEU A 1 64 ? -9.586 -8.914 -9.789 1 95.38 64 LEU A N 1
ATOM 509 C CA . LEU A 1 64 ? -9.562 -7.465 -9.609 1 95.38 64 LEU A CA 1
ATOM 510 C C . LEU A 1 64 ? -10.898 -6.965 -9.055 1 95.38 64 LEU A C 1
ATOM 512 O O . LEU A 1 64 ? -11.953 -7.461 -9.445 1 95.38 64 LEU A O 1
ATOM 516 N N . GLY A 1 65 ? -10.844 -6.023 -8.172 1 91.94 65 GLY A N 1
ATOM 517 C CA . GLY A 1 65 ? -12.023 -5.426 -7.578 1 91.94 65 GLY A CA 1
ATOM 518 C C . GLY A 1 65 ? -11.719 -4.543 -6.387 1 91.94 65 GLY A C 1
ATOM 519 O O . GLY A 1 65 ? -10.57 -4.461 -5.945 1 91.94 65 GLY A O 1
ATOM 520 N N . PRO A 1 66 ? -12.734 -3.902 -5.941 1 87.19 66 PRO A N 1
ATOM 521 C CA . PRO A 1 66 ? -12.547 -3.039 -4.77 1 87.19 66 PRO A CA 1
ATOM 522 C C . PRO A 1 66 ? -12.25 -3.828 -3.498 1 87.19 66 PRO A C 1
ATOM 524 O O . PRO A 1 66 ? -12.367 -5.059 -3.488 1 87.19 66 PRO A O 1
ATOM 527 N N . SER A 1 67 ? -11.773 -3.107 -2.5 1 79.56 67 SER A N 1
ATOM 528 C CA . SER A 1 67 ? -11.508 -3.756 -1.221 1 79.56 67 SER A CA 1
ATOM 529 C C . SER A 1 67 ? -12.766 -4.395 -0.644 1 79.56 67 SER A C 1
ATOM 531 O O . SER A 1 67 ? -13.844 -3.803 -0.696 1 79.56 67 SER A O 1
ATOM 533 N N . GLY A 1 68 ? -12.672 -5.59 -0.238 1 79 68 GLY A N 1
ATOM 534 C CA . GLY A 1 68 ? -13.766 -6.266 0.43 1 79 68 GLY A CA 1
ATOM 535 C C . GLY A 1 68 ? -14.703 -6.977 -0.531 1 79 68 GLY A C 1
ATOM 536 O O . GLY A 1 68 ? -15.758 -7.469 -0.127 1 79 68 GLY A O 1
ATOM 537 N N . CYS A 1 69 ? -14.312 -7.07 -1.765 1 86.75 69 CYS A N 1
ATOM 538 C CA . CYS A 1 69 ? -15.25 -7.629 -2.732 1 86.75 69 CYS A CA 1
ATOM 539 C C . CYS A 1 69 ? -15.133 -9.148 -2.791 1 86.75 69 CYS A C 1
ATOM 541 O O . CYS A 1 69 ? -15.875 -9.805 -3.52 1 86.75 69 CYS A O 1
ATOM 543 N N . GLY A 1 70 ? -14.141 -9.742 -2.1 1 91.19 70 GLY A N 1
ATOM 544 C CA . GLY A 1 70 ? -14.086 -11.195 -2.012 1 91.19 70 GLY A CA 1
ATOM 545 C C . GLY A 1 70 ? -12.867 -11.789 -2.693 1 91.19 70 GLY A C 1
ATOM 546 O O . GLY A 1 70 ? -12.766 -13.008 -2.832 1 91.19 70 GLY A O 1
ATOM 547 N N . LYS A 1 71 ? -11.945 -11.008 -3.223 1 93.62 71 LYS A N 1
ATOM 548 C CA . LYS A 1 71 ? -10.773 -11.492 -3.945 1 93.62 71 LYS A CA 1
ATOM 549 C C . LYS A 1 71 ? -9.914 -12.391 -3.061 1 93.62 71 LYS A C 1
ATOM 551 O O . LYS A 1 71 ? -9.625 -13.531 -3.426 1 93.62 71 LYS A O 1
ATOM 556 N N . THR A 1 72 ? -9.555 -11.891 -1.859 1 89.5 72 THR A N 1
ATOM 557 C CA . THR A 1 72 ? -8.711 -12.641 -0.929 1 89.5 72 THR A CA 1
ATOM 558 C C . THR A 1 72 ? -9.453 -13.867 -0.405 1 89.5 72 THR A C 1
ATOM 560 O O . THR A 1 72 ? -8.852 -14.93 -0.218 1 89.5 72 THR A O 1
ATOM 563 N N . THR A 1 73 ? -10.742 -13.719 -0.165 1 92.12 73 THR A N 1
ATOM 564 C CA . THR A 1 73 ? -11.562 -14.844 0.271 1 92.12 73 THR A CA 1
ATOM 565 C C . THR A 1 73 ? -11.555 -15.961 -0.77 1 92.12 73 THR A C 1
ATOM 567 O O . THR A 1 73 ? -11.406 -17.141 -0.427 1 92.12 73 THR A O 1
ATOM 570 N N . THR A 1 74 ? -11.648 -15.555 -1.965 1 95.44 74 THR A N 1
ATOM 571 C CA . THR A 1 74 ? -11.609 -16.531 -3.055 1 95.44 74 THR A CA 1
ATOM 572 C C . THR A 1 74 ? -10.234 -17.188 -3.139 1 95.44 74 THR A C 1
ATOM 574 O O . THR A 1 74 ? -10.133 -18.406 -3.285 1 95.44 74 THR A O 1
ATOM 577 N N . LEU A 1 75 ? -9.203 -16.391 -3.062 1 95.44 75 LEU A N 1
ATOM 578 C CA . LEU A 1 75 ? -7.844 -16.906 -3.117 1 95.44 75 LEU A CA 1
ATOM 579 C C . LEU A 1 75 ? -7.594 -17.891 -1.978 1 95.44 75 LEU A C 1
ATOM 581 O O . LEU A 1 75 ? -7 -18.953 -2.186 1 95.44 75 LEU A O 1
ATOM 585 N N . ASN A 1 76 ? -8.062 -17.594 -0.791 1 93.81 76 ASN A N 1
ATOM 586 C CA . ASN A 1 76 ? -7.887 -18.469 0.369 1 93.81 76 ASN A CA 1
ATOM 587 C C . ASN A 1 76 ? -8.656 -19.766 0.209 1 93.81 76 ASN A C 1
ATOM 589 O O . ASN A 1 76 ? -8.219 -20.828 0.682 1 93.81 76 ASN A O 1
ATOM 593 N N . ALA A 1 77 ? -9.797 -19.656 -0.397 1 94.94 77 ALA A N 1
ATOM 594 C CA . ALA A 1 77 ? -10.555 -20.875 -0.689 1 94.94 77 ALA A CA 1
ATOM 595 C C . ALA A 1 77 ? -9.789 -21.781 -1.656 1 94.94 77 ALA A C 1
ATOM 597 O O . ALA A 1 77 ? -9.734 -23 -1.472 1 94.94 77 ALA A O 1
ATOM 598 N N . ILE A 1 78 ? -9.188 -21.188 -2.627 1 95.81 78 ILE A N 1
ATOM 599 C CA . ILE A 1 78 ? -8.406 -21.938 -3.604 1 95.81 78 ILE A CA 1
ATOM 600 C C . ILE A 1 78 ? -7.191 -22.562 -2.922 1 95.81 78 ILE A C 1
ATOM 602 O O . ILE A 1 78 ? -6.863 -23.734 -3.17 1 95.81 78 ILE A O 1
ATOM 606 N N . ALA A 1 79 ? -6.602 -21.828 -2.049 1 94.06 79 ALA A N 1
ATOM 607 C CA . ALA A 1 79 ? -5.41 -22.281 -1.341 1 94.06 79 ALA A CA 1
ATOM 608 C C . ALA A 1 79 ? -5.758 -23.359 -0.318 1 94.06 79 ALA A C 1
ATOM 610 O O . ALA A 1 79 ? -4.875 -24.078 0.16 1 94.06 79 ALA A O 1
ATOM 611 N N . GLY A 1 80 ? -6.996 -23.438 0.045 1 92.62 80 GLY A N 1
ATOM 612 C CA . GLY A 1 80 ? -7.43 -24.391 1.048 1 92.62 80 GLY A CA 1
ATOM 613 C C . GLY A 1 80 ? -7.355 -23.844 2.463 1 92.62 80 GLY A C 1
ATOM 614 O O . GLY A 1 80 ? -7.523 -24.594 3.428 1 92.62 80 GLY A O 1
ATOM 615 N N . LEU A 1 81 ? -7.129 -22.594 2.615 1 90.62 81 LEU A N 1
ATOM 616 C CA . LEU A 1 81 ? -7.039 -21.953 3.92 1 90.62 81 LEU A CA 1
ATOM 617 C C . LEU A 1 81 ? -8.422 -21.609 4.453 1 90.62 81 LEU A C 1
ATOM 619 O O . LEU A 1 81 ? -8.586 -21.328 5.641 1 90.62 81 LEU A O 1
ATOM 623 N N . LEU A 1 82 ? -9.383 -21.594 3.545 1 89.25 82 LEU A N 1
ATOM 624 C CA . LEU A 1 82 ? -10.773 -21.312 3.883 1 89.25 82 LEU A CA 1
ATOM 625 C C . LEU A 1 82 ? -11.703 -22.328 3.213 1 89.25 82 LEU A C 1
ATOM 627 O O . LEU A 1 82 ? -11.594 -22.578 2.012 1 89.25 82 LEU A O 1
ATOM 631 N N . ALA A 1 83 ? -12.539 -22.938 3.998 1 85.88 83 ALA A N 1
ATOM 632 C CA . ALA A 1 83 ? -13.5 -23.875 3.441 1 85.88 83 ALA A CA 1
ATOM 633 C C . ALA A 1 83 ? -14.703 -23.156 2.846 1 85.88 83 ALA A C 1
ATOM 635 O O . ALA A 1 83 ? -15.32 -22.312 3.508 1 85.88 83 ALA A O 1
ATOM 636 N N . PRO A 1 84 ? -15.039 -23.453 1.664 1 89.75 84 PRO A N 1
ATOM 637 C CA . PRO A 1 84 ? -16.219 -22.828 1.066 1 89.75 84 PRO A CA 1
ATOM 638 C C . PRO A 1 84 ? -17.531 -23.344 1.646 1 89.75 84 PRO A C 1
ATOM 640 O O . PRO A 1 84 ? -17.578 -24.453 2.184 1 89.75 84 PRO A O 1
ATOM 643 N N . THR A 1 85 ? -18.531 -22.516 1.573 1 84.25 85 THR A N 1
ATOM 644 C CA . THR A 1 85 ? -19.859 -22.922 1.995 1 84.25 85 THR A CA 1
ATOM 645 C C . THR A 1 85 ? -20.469 -23.906 0.992 1 84.25 85 THR A C 1
ATOM 647 O O . THR A 1 85 ? -21.094 -24.891 1.379 1 84.25 85 THR A O 1
ATOM 650 N N . SER A 1 86 ? -20.328 -23.641 -0.226 1 85.38 86 SER A N 1
ATOM 651 C CA . SER A 1 86 ? -20.766 -24.516 -1.307 1 85.38 86 SER A CA 1
ATOM 652 C C . SER A 1 86 ? -19.953 -24.281 -2.578 1 85.38 86 SER A C 1
ATOM 654 O O . SER A 1 86 ? -19.203 -23.297 -2.67 1 85.38 86 SER A O 1
ATOM 656 N N . GLY A 1 87 ? -20.047 -25.25 -3.488 1 89 87 GLY A N 1
ATOM 657 C CA . GLY A 1 87 ? -19.312 -25.172 -4.738 1 89 87 GLY A CA 1
ATOM 658 C C . GLY A 1 87 ? -18.141 -26.125 -4.801 1 89 87 GLY A C 1
ATOM 659 O O . GLY A 1 87 ? -17.984 -26.984 -3.93 1 89 87 GLY A O 1
ATOM 660 N N . GLN A 1 88 ? -17.422 -26.016 -5.957 1 91.12 88 GLN A N 1
ATOM 661 C CA . GLN A 1 88 ? -16.312 -26.938 -6.156 1 91.12 88 GLN A CA 1
ATOM 662 C C . GLN A 1 88 ? -15.086 -26.219 -6.699 1 91.12 88 GLN A C 1
ATOM 664 O O . GLN A 1 88 ? -15.211 -25.25 -7.449 1 91.12 88 GLN A O 1
ATOM 669 N N . ILE A 1 89 ? -14.008 -26.688 -6.297 1 93.62 89 ILE A N 1
ATOM 670 C CA . ILE A 1 89 ? -12.711 -26.25 -6.805 1 93.62 89 ILE A CA 1
ATOM 671 C C . ILE A 1 89 ? -11.977 -27.453 -7.406 1 93.62 89 ILE A C 1
ATOM 673 O O . ILE A 1 89 ? -11.719 -28.438 -6.723 1 93.62 89 ILE A O 1
ATOM 677 N N . ILE A 1 90 ? -11.617 -27.344 -8.68 1 91.75 90 ILE A N 1
ATOM 678 C CA . ILE A 1 90 ? -11.039 -28.453 -9.414 1 91.75 90 ILE A CA 1
ATOM 679 C C . ILE A 1 90 ? -9.688 -28.047 -9.992 1 91.75 90 ILE A C 1
ATOM 681 O O . ILE A 1 90 ? -9.586 -27.031 -10.695 1 91.75 90 ILE A O 1
ATOM 685 N N . PHE A 1 91 ? -8.648 -28.812 -9.648 1 90.94 91 PHE A N 1
ATOM 686 C CA . PHE A 1 91 ? -7.32 -28.625 -10.227 1 90.94 91 PHE A CA 1
ATOM 687 C C . PHE A 1 91 ? -7.031 -29.672 -11.289 1 90.94 91 PHE A C 1
ATOM 689 O O . PHE A 1 91 ? -6.926 -30.859 -10.977 1 90.94 91 PHE A O 1
ATOM 696 N N . SER A 1 92 ? -6.863 -29.25 -12.477 1 87.19 92 SER A N 1
ATOM 697 C CA . SER A 1 92 ? -6.543 -30.172 -13.562 1 87.19 92 SER A CA 1
ATOM 698 C C . SER A 1 92 ? -7.422 -31.422 -13.5 1 87.19 92 SER A C 1
ATOM 700 O O . SER A 1 92 ? -6.918 -32.531 -13.562 1 87.19 92 SER A O 1
ATOM 702 N N . GLY A 1 93 ? -8.641 -31.219 -13.141 1 81.44 93 GLY A N 1
ATOM 703 C CA . GLY A 1 93 ? -9.609 -32.312 -13.156 1 81.44 93 GLY A CA 1
ATOM 704 C C . GLY A 1 93 ? -9.82 -32.938 -11.789 1 81.44 93 GLY A C 1
ATOM 705 O O . GLY A 1 93 ? -10.766 -33.688 -11.594 1 81.44 93 GLY A O 1
ATOM 706 N N . ASN A 1 94 ? -9.008 -32.688 -10.852 1 83.94 94 ASN A N 1
ATOM 707 C CA . ASN A 1 94 ? -9.133 -33.25 -9.516 1 83.94 94 ASN A CA 1
ATOM 708 C C . ASN A 1 94 ? -9.844 -32.281 -8.57 1 83.94 94 ASN A C 1
ATOM 710 O O . ASN A 1 94 ? -9.43 -31.125 -8.414 1 83.94 94 ASN A O 1
ATOM 714 N N . ASP A 1 95 ? -10.844 -32.75 -7.953 1 88 95 ASP A N 1
ATOM 715 C CA . ASP A 1 95 ? -11.586 -31.953 -6.984 1 88 95 ASP A CA 1
ATOM 716 C C . ASP A 1 95 ? -10.797 -31.797 -5.688 1 88 95 ASP A C 1
ATOM 718 O O . ASP A 1 95 ? -10.547 -32.781 -4.98 1 88 95 ASP A O 1
ATOM 722 N N . VAL A 1 96 ? -10.438 -30.578 -5.383 1 89.75 96 VAL A N 1
ATOM 723 C CA . VAL A 1 96 ? -9.609 -30.344 -4.203 1 89.75 96 VAL A CA 1
ATOM 724 C C . VAL A 1 96 ? -10.414 -29.578 -3.158 1 89.75 96 VAL A C 1
ATOM 726 O O . VAL A 1 96 ? -9.844 -29.031 -2.207 1 89.75 96 VAL A O 1
ATOM 729 N N . THR A 1 97 ? -11.672 -29.484 -3.246 1 88.62 97 THR A N 1
ATOM 730 C CA . THR A 1 97 ? -12.531 -28.672 -2.408 1 88.62 97 THR A CA 1
ATOM 731 C C . THR A 1 97 ? -12.312 -28.984 -0.931 1 88.62 97 THR A C 1
ATOM 733 O O . THR A 1 97 ? -12.305 -28.078 -0.092 1 88.62 97 THR A O 1
ATOM 736 N N . LYS A 1 98 ? -12.078 -30.25 -0.65 1 85.31 98 LYS A N 1
ATOM 737 C CA . LYS A 1 98 ? -11.953 -30.656 0.747 1 85.31 98 LYS A CA 1
ATOM 738 C C . LYS A 1 98 ? -10.539 -31.125 1.061 1 85.31 98 LYS A C 1
ATOM 740 O O . LYS A 1 98 ? -10.297 -31.75 2.102 1 85.31 98 LYS A O 1
ATOM 745 N N . VAL A 1 99 ? -9.688 -30.859 0.153 1 85.94 99 VAL A N 1
ATOM 746 C CA . VAL A 1 99 ? -8.305 -31.266 0.335 1 85.94 99 VAL A CA 1
ATOM 747 C C . VAL A 1 99 ? -7.547 -30.234 1.156 1 85.94 99 VAL A C 1
ATOM 749 O O . VAL A 1 99 ? -7.758 -29.031 0.983 1 85.94 99 VAL A O 1
ATOM 752 N N . ASN A 1 100 ? -6.707 -30.672 1.985 1 84.38 100 ASN A N 1
ATOM 753 C CA . ASN A 1 100 ? -5.91 -29.781 2.82 1 84.38 100 ASN A CA 1
ATOM 754 C C . ASN A 1 100 ? -4.93 -28.969 1.986 1 84.38 100 ASN A C 1
ATOM 756 O O . ASN A 1 100 ? -4.492 -29.406 0.921 1 84.38 100 ASN A O 1
ATOM 760 N N . PRO A 1 101 ? -4.551 -27.766 2.471 1 85.81 101 PRO A N 1
ATOM 761 C CA . PRO A 1 101 ? -3.654 -26.875 1.727 1 85.81 101 PRO A CA 1
ATOM 762 C C . PRO A 1 101 ? -2.322 -27.531 1.377 1 85.81 101 PRO A C 1
ATOM 764 O O . PRO A 1 101 ? -1.8 -27.328 0.278 1 85.81 101 PRO A O 1
ATOM 767 N N . GLN A 1 102 ? -1.846 -28.344 2.256 1 78.38 102 GLN A N 1
ATOM 768 C CA . GLN A 1 102 ? -0.537 -28.953 2.055 1 78.38 102 GLN A CA 1
ATOM 769 C C . GLN A 1 102 ? -0.56 -29.922 0.876 1 78.38 102 GLN A C 1
ATOM 771 O O . GLN A 1 102 ? 0.442 -30.078 0.175 1 78.38 102 GLN A O 1
ATOM 776 N N . LYS A 1 103 ? -1.689 -30.5 0.627 1 81.62 103 LYS A N 1
ATOM 777 C CA . LYS A 1 103 ? -1.801 -31.547 -0.39 1 81.62 103 LYS A CA 1
ATOM 778 C C . LYS A 1 103 ? -2.203 -30.953 -1.739 1 81.62 103 LYS A C 1
ATOM 780 O O . LYS A 1 103 ? -2.205 -31.656 -2.754 1 81.62 103 LYS A O 1
ATOM 785 N N . ARG A 1 104 ? -2.5 -29.719 -1.773 1 87.25 104 ARG A N 1
ATOM 786 C CA . ARG A 1 104 ? -2.924 -29.062 -3.014 1 87.25 104 ARG A CA 1
ATOM 787 C C . ARG A 1 104 ? -1.726 -28.734 -3.891 1 87.25 104 ARG A C 1
ATOM 789 O O . ARG A 1 104 ? -1.882 -28.438 -5.078 1 87.25 104 ARG A O 1
ATOM 796 N N . LYS A 1 105 ? -0.573 -28.828 -3.338 1 85.06 105 LYS A N 1
ATOM 797 C CA . LYS A 1 105 ? 0.672 -28.609 -4.07 1 85.06 105 LYS A CA 1
ATOM 798 C C . LYS A 1 105 ? 0.659 -27.266 -4.797 1 85.06 105 LYS A C 1
ATOM 800 O O . LYS A 1 105 ? 0.938 -27.203 -5.996 1 85.06 105 LYS A O 1
ATOM 805 N N . LEU A 1 106 ? 0.282 -26.25 -4.145 1 91.44 106 LEU A N 1
ATOM 806 C CA . LEU A 1 106 ? 0.243 -24.891 -4.684 1 91.44 106 LEU A CA 1
ATOM 807 C C . LEU A 1 106 ? 1.381 -24.047 -4.117 1 91.44 106 LEU A C 1
ATOM 809 O O . LEU A 1 106 ? 1.936 -24.375 -3.064 1 91.44 106 LEU A O 1
ATOM 813 N N . GLY A 1 107 ? 1.804 -23.109 -4.961 1 92.81 107 GLY A N 1
ATOM 814 C CA . GLY A 1 107 ? 2.648 -22.031 -4.445 1 92.81 107 GLY A CA 1
ATOM 815 C C . GLY A 1 107 ? 1.863 -20.844 -3.945 1 92.81 107 GLY A C 1
ATOM 816 O O . GLY A 1 107 ? 0.858 -20.453 -4.547 1 92.81 107 GLY A O 1
ATOM 817 N N . LEU A 1 108 ? 2.289 -20.391 -2.803 1 92.12 108 LEU A N 1
ATOM 818 C CA . LEU A 1 108 ? 1.566 -19.266 -2.229 1 92.12 108 LEU A CA 1
ATOM 819 C C . LEU A 1 108 ? 2.527 -18.141 -1.835 1 92.12 108 LEU A C 1
ATOM 821 O O . LEU A 1 108 ? 3.555 -18.391 -1.202 1 92.12 108 LEU A O 1
ATOM 825 N N . VAL A 1 109 ? 2.199 -16.938 -2.363 1 91.75 109 VAL A N 1
ATOM 826 C CA . VAL A 1 109 ? 2.924 -15.742 -1.976 1 91.75 109 VAL A CA 1
ATOM 827 C C . VAL A 1 109 ? 1.978 -14.773 -1.265 1 91.75 109 VAL A C 1
ATOM 829 O O . VAL A 1 109 ? 1.009 -14.297 -1.857 1 91.75 109 VAL A O 1
ATOM 832 N N . PHE A 1 110 ? 2.344 -14.422 -0.02 1 85.81 110 PHE A N 1
ATOM 833 C CA . PHE A 1 110 ? 1.492 -13.578 0.811 1 85.81 110 PHE A CA 1
ATOM 834 C C . PHE A 1 110 ? 1.807 -12.109 0.586 1 85.81 110 PHE A C 1
ATOM 836 O O . PHE A 1 110 ? 2.871 -11.766 0.066 1 85.81 110 PHE A O 1
ATOM 843 N N . GLN A 1 111 ? 0.893 -11.328 1.082 1 81.06 111 GLN A N 1
ATOM 844 C CA . GLN A 1 111 ? 1.018 -9.883 0.964 1 81.06 111 GLN A CA 1
ATOM 845 C C . GLN A 1 111 ? 2.258 -9.375 1.694 1 81.06 111 GLN A C 1
ATOM 847 O O . GLN A 1 111 ? 2.99 -8.531 1.172 1 81.06 111 GLN A O 1
ATOM 852 N N . ASN A 1 112 ? 2.539 -9.836 2.84 1 80.25 112 ASN A N 1
ATOM 853 C CA . ASN A 1 112 ? 3.695 -9.422 3.625 1 80.25 112 ASN A CA 1
ATOM 854 C C . ASN A 1 112 ? 4.906 -10.312 3.363 1 80.25 112 ASN A C 1
ATOM 856 O O . ASN A 1 112 ? 5.895 -10.25 4.098 1 80.25 112 ASN A O 1
ATOM 860 N N . TYR A 1 113 ? 4.816 -11.164 2.369 1 84.75 113 TYR A N 1
ATOM 861 C CA . TYR A 1 113 ? 5.859 -12.078 1.924 1 84.75 113 TYR A CA 1
ATOM 862 C C . TYR A 1 113 ? 6.02 -13.234 2.904 1 84.75 113 TYR A C 1
ATOM 864 O O . TYR A 1 113 ? 6.348 -14.359 2.504 1 84.75 113 TYR A O 1
ATOM 872 N N . ALA A 1 114 ? 5.738 -12.938 4.219 1 84.94 114 ALA A N 1
ATOM 873 C CA . ALA A 1 114 ? 5.762 -13.953 5.266 1 84.94 114 ALA A CA 1
ATOM 874 C C . ALA A 1 114 ? 7.082 -14.719 5.258 1 84.94 114 ALA A C 1
ATOM 876 O O . ALA A 1 114 ? 7.094 -15.953 5.312 1 84.94 114 ALA A O 1
ATOM 877 N N . LEU A 1 115 ? 8.164 -14.031 5.016 1 90.81 115 LEU A N 1
ATOM 878 C CA . LEU A 1 115 ? 9.477 -14.656 5.082 1 90.81 115 LEU A CA 1
ATOM 879 C C . LEU A 1 115 ? 9.906 -14.875 6.527 1 90.81 115 LEU A C 1
ATOM 881 O O . LEU A 1 115 ? 9.57 -14.078 7.406 1 90.81 115 LEU A O 1
ATOM 885 N N . TYR A 1 116 ? 10.609 -15.969 6.766 1 90.12 116 TYR A N 1
ATOM 886 C CA . TYR A 1 116 ? 11.164 -16.203 8.094 1 90.12 116 TYR A CA 1
ATOM 887 C C . TYR A 1 116 ? 12.359 -15.297 8.359 1 90.12 116 TYR A C 1
ATOM 889 O O . TYR A 1 116 ? 13.43 -15.492 7.781 1 90.12 116 TYR A O 1
ATOM 897 N N . PRO A 1 117 ? 12.18 -14.406 9.234 1 88.81 117 PRO A N 1
ATOM 898 C CA . PRO A 1 117 ? 13.227 -13.398 9.414 1 88.81 117 PRO A CA 1
ATOM 899 C C . PRO A 1 117 ? 14.508 -13.984 10.008 1 88.81 117 PRO A C 1
ATOM 901 O O . PRO A 1 117 ? 15.594 -13.43 9.812 1 88.81 117 PRO A O 1
ATOM 904 N N . HIS A 1 118 ? 14.414 -15.094 10.672 1 85.12 118 HIS A N 1
ATOM 905 C CA . HIS A 1 118 ? 15.562 -15.672 11.359 1 85.12 118 HIS A CA 1
ATOM 906 C C . HIS A 1 118 ? 16.328 -16.641 10.453 1 85.12 118 HIS A C 1
ATOM 908 O O . HIS A 1 118 ? 17.406 -17.109 10.812 1 85.12 118 HIS A O 1
ATOM 914 N N . MET A 1 119 ? 15.781 -16.984 9.336 1 90.94 119 MET A N 1
ATOM 915 C CA . MET A 1 119 ? 16.406 -17.891 8.391 1 90.94 119 MET A CA 1
ATOM 916 C C . MET A 1 119 ? 17.078 -17.141 7.254 1 90.94 119 MET A C 1
ATOM 918 O O . MET A 1 119 ? 16.688 -16.016 6.941 1 90.94 119 MET A O 1
ATOM 922 N N . SER A 1 120 ? 18.062 -17.75 6.727 1 91.38 120 SER A N 1
ATOM 923 C CA . SER A 1 120 ? 18.672 -17.188 5.535 1 91.38 120 SER A CA 1
ATOM 924 C C . SER A 1 120 ? 17.75 -17.297 4.324 1 91.38 120 SER A C 1
ATOM 926 O O . SER A 1 120 ? 16.75 -18 4.367 1 91.38 120 SER A O 1
ATOM 928 N N . VAL A 1 121 ? 18.109 -16.594 3.342 1 93.56 121 VAL A N 1
ATOM 929 C CA . VAL A 1 121 ? 17.359 -16.688 2.09 1 93.56 121 VAL A CA 1
ATOM 930 C C . VAL A 1 121 ? 17.391 -18.125 1.574 1 93.56 121 VAL A C 1
ATOM 932 O O . VAL A 1 121 ? 16.359 -18.656 1.148 1 93.56 121 VAL A O 1
ATOM 935 N N . TYR A 1 122 ? 18.516 -18.766 1.701 1 93.12 122 TYR A N 1
ATOM 936 C CA . TYR A 1 122 ? 18.641 -20.156 1.301 1 93.12 122 TYR A CA 1
ATOM 937 C C . TYR A 1 122 ? 17.688 -21.047 2.088 1 93.12 122 TYR A C 1
ATOM 939 O O . TYR A 1 122 ? 16.969 -21.859 1.509 1 93.12 122 TYR A O 1
ATOM 947 N N . ALA A 1 123 ? 17.719 -20.875 3.311 1 92.38 123 ALA A N 1
ATOM 948 C CA . ALA A 1 123 ? 16.891 -21.703 4.188 1 92.38 123 ALA A CA 1
ATOM 949 C C . ALA A 1 123 ? 15.414 -21.438 3.939 1 92.38 123 ALA A C 1
ATOM 951 O O . ALA A 1 123 ? 14.594 -22.359 4.031 1 92.38 123 ALA A O 1
ATOM 952 N N . ASN A 1 124 ? 15.094 -20.188 3.688 1 95.25 124 ASN A N 1
ATOM 953 C CA . ASN A 1 124 ? 13.711 -19.859 3.371 1 95.25 124 ASN A CA 1
ATOM 954 C C . ASN A 1 124 ? 13.219 -20.609 2.141 1 95.25 124 ASN A C 1
ATOM 956 O O . ASN A 1 124 ? 12.102 -21.125 2.137 1 95.25 124 ASN A O 1
ATOM 960 N N . ILE A 1 125 ? 14.047 -20.688 1.164 1 94.69 125 ILE A N 1
ATOM 961 C CA . ILE A 1 125 ? 13.68 -21.312 -0.1 1 94.69 125 ILE A CA 1
ATOM 962 C C . ILE A 1 125 ? 13.703 -22.828 0.049 1 94.69 125 ILE A C 1
ATOM 964 O O . ILE A 1 125 ? 12.875 -23.531 -0.542 1 94.69 125 ILE A O 1
ATOM 968 N N . ALA A 1 126 ? 14.578 -23.328 0.907 1 93.31 126 ALA A N 1
ATOM 969 C CA . ALA A 1 126 ? 14.742 -24.766 1.074 1 93.31 126 ALA A CA 1
ATOM 970 C C . ALA A 1 126 ? 13.664 -25.344 1.979 1 93.31 126 ALA A C 1
ATOM 972 O O . ALA A 1 126 ? 13.367 -26.547 1.922 1 93.31 126 ALA A O 1
ATOM 973 N N . PHE A 1 127 ? 13.07 -24.562 2.678 1 91.5 127 PHE A N 1
ATOM 974 C CA . PHE A 1 127 ? 12.164 -25 3.738 1 91.5 127 PHE A CA 1
ATOM 975 C C . PHE A 1 127 ? 11.016 -25.828 3.168 1 91.5 127 PHE A C 1
ATOM 977 O O . PHE A 1 127 ? 10.711 -26.906 3.682 1 91.5 127 PHE A O 1
ATOM 984 N N . PRO A 1 128 ? 10.344 -25.375 2.139 1 90.31 128 PRO A N 1
ATOM 985 C CA . PRO A 1 128 ? 9.234 -26.156 1.595 1 90.31 128 PRO A CA 1
ATOM 986 C C . PRO A 1 128 ? 9.672 -27.531 1.096 1 90.31 128 PRO A C 1
ATOM 988 O O . PRO A 1 128 ? 8.891 -28.484 1.123 1 90.31 128 PRO A O 1
ATOM 991 N N . LEU A 1 129 ? 10.883 -27.656 0.621 1 91.44 129 LEU A N 1
ATOM 992 C CA . LEU A 1 129 ? 11.391 -28.922 0.113 1 91.44 129 LEU A CA 1
ATOM 993 C C . LEU A 1 129 ? 11.688 -29.891 1.257 1 91.44 129 LEU A C 1
ATOM 995 O O . LEU A 1 129 ? 11.398 -31.078 1.155 1 91.44 129 LEU A O 1
ATOM 999 N N . GLN A 1 130 ? 12.211 -29.328 2.293 1 88 130 GLN A N 1
ATOM 1000 C CA . GLN A 1 130 ? 12.609 -30.141 3.436 1 88 130 GLN A CA 1
ATOM 1001 C C . GLN A 1 130 ? 11.398 -30.797 4.098 1 88 130 GLN A C 1
ATOM 1003 O O . GLN A 1 130 ? 11.492 -31.891 4.637 1 88 130 GLN A O 1
ATOM 1008 N N . ASN A 1 131 ? 10.281 -30.219 3.928 1 82.81 131 ASN A N 1
ATOM 1009 C CA . ASN A 1 131 ? 9.109 -30.688 4.656 1 82.81 131 ASN A CA 1
ATOM 1010 C C . ASN A 1 131 ? 8.07 -31.297 3.721 1 82.81 131 ASN A C 1
ATOM 1012 O O . ASN A 1 131 ? 6.934 -31.547 4.125 1 82.81 131 ASN A O 1
ATOM 1016 N N . ASP A 1 132 ? 8.414 -31.578 2.512 1 86 132 ASP A N 1
ATOM 1017 C CA . ASP A 1 132 ? 7.484 -32.156 1.542 1 86 132 ASP A CA 1
ATOM 1018 C C . ASP A 1 132 ? 7.848 -33.594 1.213 1 86 132 ASP A C 1
ATOM 1020 O O . ASP A 1 132 ? 8.766 -33.844 0.432 1 86 132 ASP A O 1
ATOM 1024 N N . ILE A 1 133 ? 7.078 -34.469 1.644 1 81.38 133 ILE A N 1
ATOM 1025 C CA . ILE A 1 133 ? 7.328 -35.906 1.466 1 81.38 133 ILE A CA 1
ATOM 1026 C C . ILE A 1 133 ? 7.145 -36.281 -0.002 1 81.38 133 ILE A C 1
ATOM 1028 O O . ILE A 1 133 ? 7.898 -37.094 -0.541 1 81.38 133 ILE A O 1
ATOM 1032 N N . ASP A 1 134 ? 6.188 -35.75 -0.598 1 82.69 134 ASP A N 1
ATOM 1033 C CA . ASP A 1 134 ? 5.91 -36.062 -1.996 1 82.69 134 ASP A CA 1
ATOM 1034 C C . ASP A 1 134 ? 7.07 -35.625 -2.895 1 82.69 134 ASP A C 1
ATOM 1036 O O . ASP A 1 134 ? 7.41 -36.312 -3.852 1 82.69 134 ASP A O 1
ATOM 1040 N N . TRP A 1 135 ? 7.621 -34.562 -2.535 1 85.19 135 TRP A N 1
ATOM 1041 C CA . TRP A 1 135 ? 8.766 -34.094 -3.307 1 85.19 135 TRP A CA 1
ATOM 1042 C C . TRP A 1 135 ? 9.961 -35.031 -3.141 1 85.19 135 TRP A C 1
ATOM 1044 O O . TRP A 1 135 ? 10.664 -35.312 -4.109 1 85.19 135 TRP A O 1
ATOM 1054 N N . LYS A 1 136 ? 10.141 -35.5 -1.987 1 84.25 136 LYS A N 1
ATOM 1055 C CA . LYS A 1 136 ? 11.242 -36.406 -1.723 1 84.25 136 LYS A CA 1
ATOM 1056 C C . LYS A 1 136 ? 11.055 -37.719 -2.488 1 84.25 136 LYS A C 1
ATOM 1058 O O . LYS A 1 136 ? 12.023 -38.281 -3.018 1 84.25 136 LYS A O 1
ATOM 1063 N N . ILE A 1 137 ? 9.844 -38.062 -2.555 1 84.12 137 ILE A N 1
ATOM 1064 C CA . ILE A 1 137 ? 9.531 -39.281 -3.299 1 84.12 137 ILE A CA 1
ATOM 1065 C C . ILE A 1 137 ? 9.812 -39.062 -4.785 1 84.12 137 ILE A C 1
ATOM 1067 O O . ILE A 1 137 ? 10.352 -39.969 -5.457 1 84.12 137 ILE A O 1
ATOM 1071 N N . LYS A 1 138 ? 9.453 -37.969 -5.203 1 85.19 138 LYS A N 1
ATOM 1072 C CA . LYS A 1 138 ? 9.688 -37.656 -6.609 1 85.19 138 LYS A CA 1
ATOM 1073 C C . LYS A 1 138 ? 11.18 -37.688 -6.938 1 85.19 138 LYS A C 1
ATOM 1075 O O . LYS A 1 138 ? 11.578 -38.125 -8.016 1 85.19 138 LYS A O 1
ATOM 1080 N N . ILE A 1 139 ? 11.922 -37.188 -6.031 1 85.5 139 ILE A N 1
ATOM 1081 C CA . ILE A 1 139 ? 13.367 -37.188 -6.238 1 85.5 139 ILE A CA 1
ATOM 1082 C C . ILE A 1 139 ? 13.891 -38.625 -6.273 1 85.5 139 ILE A C 1
ATOM 1084 O O . ILE A 1 139 ? 14.742 -38.938 -7.094 1 85.5 139 ILE A O 1
ATOM 1088 N N . LYS A 1 140 ? 13.367 -39.375 -5.445 1 84.69 140 LYS A N 1
ATOM 1089 C CA . LYS A 1 140 ? 13.758 -40.781 -5.418 1 84.69 140 LYS A CA 1
ATOM 1090 C C . LYS A 1 140 ? 13.352 -41.5 -6.703 1 84.69 140 LYS A C 1
ATOM 1092 O O . LYS A 1 140 ? 14.094 -42.344 -7.215 1 84.69 140 LYS A O 1
ATOM 1097 N N . GLU A 1 141 ? 12.18 -41.156 -7.137 1 87.62 141 GLU A N 1
ATOM 1098 C CA . GLU A 1 141 ? 11.695 -41.719 -8.383 1 87.62 141 GLU A CA 1
ATOM 1099 C C . GLU A 1 141 ? 12.562 -41.312 -9.562 1 87.62 141 GLU A C 1
ATOM 1101 O O . GLU A 1 141 ? 12.852 -42.125 -10.445 1 87.62 141 GLU A O 1
ATOM 1106 N N . LYS A 1 142 ? 12.906 -40.094 -9.539 1 86.44 142 LYS A N 1
ATOM 1107 C CA . LYS A 1 142 ? 13.773 -39.625 -10.609 1 86.44 142 LYS A CA 1
ATOM 1108 C C . LYS A 1 142 ? 15.141 -40.312 -10.562 1 86.44 142 LYS A C 1
ATOM 1110 O O . LYS A 1 142 ? 15.711 -40.625 -11.602 1 86.44 142 LYS A O 1
ATOM 1115 N N . SER A 1 143 ? 15.602 -40.438 -9.43 1 86.31 143 SER A N 1
ATOM 1116 C CA . SER A 1 143 ? 16.875 -41.156 -9.258 1 86.31 143 SER A CA 1
ATOM 1117 C C . SER A 1 143 ? 16.766 -42.594 -9.703 1 86.31 143 SER A C 1
ATOM 1119 O O . SER A 1 143 ? 17.672 -43.125 -10.328 1 86.31 143 SER A O 1
ATOM 1121 N N . LEU A 1 144 ? 15.664 -43.188 -9.352 1 87.31 144 LEU A N 1
ATOM 1122 C CA . LEU A 1 144 ? 15.422 -44.562 -9.758 1 87.31 144 LEU A CA 1
ATOM 1123 C C . LEU A 1 144 ? 15.359 -44.688 -11.273 1 87.31 144 LEU A C 1
ATOM 1125 O O . LEU A 1 144 ? 15.883 -45.656 -11.852 1 87.31 144 LEU A O 1
ATOM 1129 N N . ASN A 1 145 ? 14.656 -43.781 -11.844 1 90 145 ASN A N 1
ATOM 1130 C CA . ASN A 1 145 ? 14.547 -43.781 -13.297 1 90 145 ASN A CA 1
ATOM 1131 C C . ASN A 1 145 ? 15.914 -43.656 -13.961 1 90 145 ASN A C 1
ATOM 1133 O O . ASN A 1 145 ? 16.188 -44.312 -14.961 1 90 145 ASN A O 1
ATOM 1137 N N . SER A 1 146 ? 16.75 -42.812 -13.414 1 89.94 146 SER A N 1
ATOM 1138 C CA . SER A 1 146 ? 18.094 -42.625 -13.945 1 89.94 146 SER A CA 1
ATOM 1139 C C . SER A 1 146 ? 18.938 -43.875 -13.734 1 89.94 146 SER A C 1
ATOM 1141 O O . SER A 1 146 ? 19.688 -44.312 -14.625 1 89.94 146 SER A O 1
ATOM 1143 N N . GLN A 1 147 ? 18.859 -44.438 -12.617 1 88.88 147 GLN A N 1
ATOM 1144 C CA . GLN A 1 147 ? 19.578 -45.688 -12.336 1 88.88 147 GLN A CA 1
ATOM 1145 C C . GLN A 1 147 ? 19.125 -46.812 -13.273 1 88.88 147 GLN A C 1
ATOM 1147 O O . GLN A 1 147 ? 19.938 -47.594 -13.734 1 88.88 147 GLN A O 1
ATOM 1152 N N . HIS A 1 148 ? 17.812 -46.812 -13.477 1 90.81 148 HIS A N 1
ATOM 1153 C CA . HIS A 1 148 ? 17.266 -47.781 -14.406 1 90.81 148 HIS A CA 1
ATOM 1154 C C . HIS A 1 148 ? 17.844 -47.625 -15.805 1 90.81 148 HIS A C 1
ATOM 1156 O O . HIS A 1 148 ? 18.203 -48.594 -16.453 1 90.81 148 HIS A O 1
ATOM 1162 N N . LYS A 1 149 ? 17.953 -46.438 -16.219 1 91.06 149 LYS A N 1
ATOM 1163 C CA . LYS A 1 149 ? 18.516 -46.156 -17.547 1 91.06 149 LYS A CA 1
ATOM 1164 C C . LYS A 1 149 ? 19.984 -46.562 -17.609 1 91.06 149 LYS A C 1
ATOM 1166 O O . LYS A 1 149 ? 20.438 -47.094 -18.625 1 91.06 149 LYS A O 1
ATOM 1171 N N . ILE A 1 150 ? 20.672 -46.344 -16.547 1 90.19 150 ILE A N 1
ATOM 1172 C CA . ILE A 1 150 ? 22.078 -46.75 -16.469 1 90.19 150 ILE A CA 1
ATOM 1173 C C . ILE A 1 150 ? 22.172 -48.281 -16.562 1 90.19 150 ILE A C 1
ATOM 1175 O O . ILE A 1 150 ? 22.969 -48.781 -17.344 1 90.19 150 ILE A O 1
ATOM 1179 N N . ASN A 1 151 ? 21.375 -48.906 -15.789 1 90.38 151 ASN A N 1
ATOM 1180 C CA . ASN A 1 151 ? 21.375 -50.375 -15.797 1 90.38 151 ASN A CA 1
ATOM 1181 C C . ASN A 1 151 ? 20.984 -50.938 -17.172 1 90.38 151 ASN A C 1
ATOM 1183 O O . ASN A 1 151 ? 21.562 -51.938 -17.609 1 90.38 151 ASN A O 1
ATOM 1187 N N . THR A 1 152 ? 20.047 -50.281 -17.812 1 91.56 152 THR A N 1
ATOM 1188 C CA . THR A 1 152 ? 19.594 -50.719 -19.109 1 91.56 152 THR A CA 1
ATOM 1189 C C . THR A 1 152 ? 20.719 -50.625 -20.141 1 91.56 152 THR A C 1
ATOM 1191 O O . THR A 1 152 ? 20.875 -51.5 -21 1 91.56 152 THR A O 1
ATOM 1194 N N . ILE A 1 153 ? 21.5 -49.562 -20.016 1 91.5 153 ILE A N 1
ATOM 1195 C CA . ILE A 1 153 ? 22.625 -49.375 -20.938 1 91.5 153 ILE A CA 1
ATOM 1196 C C . ILE A 1 153 ? 23.656 -50.469 -20.703 1 91.5 153 ILE A C 1
ATOM 1198 O O . ILE A 1 153 ? 24.172 -51.062 -21.656 1 91.5 153 ILE A O 1
ATOM 1202 N N . ILE A 1 154 ? 23.953 -50.812 -19.484 1 90.94 154 ILE A N 1
ATOM 1203 C CA . ILE A 1 154 ? 24.953 -51.812 -19.141 1 90.94 154 ILE A CA 1
ATOM 1204 C C . ILE A 1 154 ? 24.469 -53.188 -19.531 1 90.94 154 ILE A C 1
ATOM 1206 O O . ILE A 1 154 ? 25.219 -54 -20.094 1 90.94 154 ILE A O 1
ATOM 1210 N N . LEU A 1 155 ? 23.219 -53.469 -19.25 1 91.56 155 LEU A N 1
ATOM 1211 C CA . LEU A 1 155 ? 22.641 -54.781 -19.562 1 91.56 155 LEU A CA 1
ATOM 1212 C C . LEU A 1 155 ? 22.594 -55 -21.062 1 91.56 155 LEU A C 1
ATOM 1214 O O . LEU A 1 155 ? 22.812 -56.125 -21.531 1 91.56 155 LEU A O 1
ATOM 1218 N N . LYS A 1 156 ? 22.281 -53.969 -21.75 1 91.25 156 LYS A N 1
ATOM 1219 C CA . LYS A 1 156 ? 22.266 -54.062 -23.203 1 91.25 156 LYS A CA 1
ATOM 1220 C C . LYS A 1 156 ? 23.641 -54.438 -23.75 1 91.25 156 LYS A C 1
ATOM 1222 O O . LYS A 1 156 ? 23.75 -55.281 -24.641 1 91.25 156 LYS A O 1
ATOM 1227 N N . THR A 1 157 ? 24.672 -53.812 -23.234 1 90.38 157 THR A N 1
ATOM 1228 C CA . THR A 1 157 ? 26.031 -54.062 -23.703 1 90.38 157 THR A CA 1
ATOM 1229 C C . THR A 1 157 ? 26.5 -55.469 -23.297 1 90.38 157 THR A C 1
ATOM 1231 O O . THR A 1 157 ? 27.344 -56.062 -23.953 1 90.38 157 THR A O 1
ATOM 1234 N N . ASN A 1 158 ? 25.906 -56 -22.219 1 91.81 158 ASN A N 1
ATOM 1235 C CA . ASN A 1 158 ? 26.328 -57.312 -21.719 1 91.81 158 ASN A CA 1
ATOM 1236 C C . ASN A 1 158 ? 25.484 -58.438 -22.344 1 91.81 158 ASN A C 1
ATOM 1238 O O . ASN A 1 158 ? 25.547 -59.594 -21.891 1 91.81 158 ASN A O 1
ATOM 1242 N N . GLY A 1 159 ? 24.547 -58.062 -23.281 1 89.81 159 GLY A N 1
ATOM 1243 C CA . GLY A 1 159 ? 23.953 -59.125 -24.078 1 89.81 159 GLY A CA 1
ATOM 1244 C C . GLY A 1 159 ? 22.453 -59.219 -23.875 1 89.81 159 GLY A C 1
ATOM 1245 O O . GLY A 1 159 ? 21.812 -60.125 -24.438 1 89.81 159 GLY A O 1
ATOM 1246 N N . ALA A 1 160 ? 21.844 -58.375 -23.109 1 91.12 160 ALA A N 1
ATOM 1247 C CA . ALA A 1 160 ? 20.391 -58.438 -22.891 1 91.12 160 ALA A CA 1
ATOM 1248 C C . ALA A 1 160 ? 19.625 -58.094 -24.172 1 91.12 160 ALA A C 1
ATOM 1250 O O . ALA A 1 160 ? 20.031 -57.188 -24.922 1 91.12 160 ALA A O 1
ATOM 1251 N N . SER A 1 161 ? 18.547 -58.812 -24.484 1 92.06 161 SER A N 1
ATOM 1252 C CA . SER A 1 161 ? 17.75 -58.594 -25.688 1 92.06 161 SER A CA 1
ATOM 1253 C C . SER A 1 161 ? 16.906 -57.312 -25.562 1 92.06 161 SER A C 1
ATOM 1255 O O . SER A 1 161 ? 16.609 -56.875 -24.453 1 92.06 161 SER A O 1
ATOM 1257 N N . GLU A 1 162 ? 16.609 -56.75 -26.656 1 90.62 162 GLU A N 1
ATOM 1258 C CA . GLU A 1 162 ? 15.766 -55.562 -26.688 1 90.62 162 GLU A CA 1
ATOM 1259 C C . GLU A 1 162 ? 14.398 -55.844 -26.062 1 90.62 162 GLU A C 1
ATOM 1261 O O . GLU A 1 162 ? 13.82 -54.969 -25.406 1 90.62 162 GLU A O 1
ATOM 1266 N N . LYS A 1 163 ? 13.992 -56.969 -26.234 1 90.25 163 LYS A N 1
ATOM 1267 C CA . LYS A 1 163 ? 12.688 -57.344 -25.703 1 90.25 163 LYS A CA 1
ATOM 1268 C C . LYS A 1 163 ? 12.719 -57.375 -24.172 1 90.25 163 LYS A C 1
ATOM 1270 O O . LYS A 1 163 ? 11.789 -56.938 -23.516 1 90.25 163 LYS A O 1
ATOM 1275 N N . GLU A 1 164 ? 13.773 -57.969 -23.688 1 90.88 164 GLU A N 1
ATOM 1276 C CA . GLU A 1 164 ? 13.922 -58.062 -22.234 1 90.88 164 GLU A CA 1
ATOM 1277 C C . GLU A 1 164 ? 14.031 -56.656 -21.609 1 90.88 164 GLU A C 1
ATOM 1279 O O . GLU A 1 164 ? 13.445 -56.406 -20.562 1 90.88 164 GLU A O 1
ATOM 1284 N N . LEU A 1 165 ? 14.695 -55.844 -22.281 1 91.38 165 LEU A N 1
ATOM 1285 C CA . LEU A 1 165 ? 14.898 -54.5 -21.766 1 91.38 165 LEU A CA 1
ATOM 1286 C C . LEU A 1 165 ? 13.617 -53.688 -21.859 1 91.38 165 LEU A C 1
ATOM 1288 O O . LEU A 1 165 ? 13.344 -52.844 -21 1 91.38 165 LEU A O 1
ATOM 1292 N N . GLU A 1 166 ? 12.906 -53.812 -22.891 1 91.81 166 GLU A N 1
ATOM 1293 C CA . GLU A 1 166 ? 11.609 -53.156 -23.016 1 91.81 166 GLU A CA 1
ATOM 1294 C C . GLU A 1 166 ? 10.664 -53.562 -21.891 1 91.81 166 GLU A C 1
ATOM 1296 O O . GLU A 1 166 ? 9.938 -52.719 -21.344 1 91.81 166 GLU A O 1
ATOM 1301 N N . GLN A 1 167 ? 10.656 -54.812 -21.656 1 90.19 167 GLN A N 1
ATOM 1302 C CA . GLN A 1 167 ? 9.828 -55.281 -20.547 1 90.19 167 GLN A CA 1
ATOM 1303 C C . GLN A 1 167 ? 10.297 -54.719 -19.219 1 90.19 167 GLN A C 1
ATOM 1305 O O . GLN A 1 167 ? 9.477 -54.375 -18.359 1 90.19 167 GLN A O 1
ATOM 1310 N N . TYR A 1 168 ? 11.586 -54.688 -19.125 1 91.31 168 TYR A N 1
ATOM 1311 C CA . TYR A 1 168 ? 12.195 -54.094 -17.922 1 91.31 168 TYR A CA 1
ATOM 1312 C C . TYR A 1 168 ? 11.766 -52.656 -17.75 1 91.31 168 TYR A C 1
ATOM 1314 O O . TYR A 1 168 ? 11.352 -52.25 -16.656 1 91.31 168 TYR A O 1
ATOM 1322 N N . THR A 1 169 ? 11.766 -51.906 -18.781 1 90.62 169 THR A N 1
ATOM 1323 C CA . THR A 1 169 ? 11.383 -50.5 -18.766 1 90.62 169 THR A CA 1
ATOM 1324 C C . THR A 1 169 ? 9.883 -50.375 -18.531 1 90.62 169 THR A C 1
ATOM 1326 O O . THR A 1 169 ? 9.438 -49.469 -17.828 1 90.62 169 THR A O 1
ATOM 1329 N N . HIS A 1 170 ? 9.227 -51.156 -19.125 1 89.5 170 HIS A N 1
ATOM 1330 C CA . HIS A 1 170 ? 7.781 -51.125 -18.953 1 89.5 170 HIS A CA 1
ATOM 1331 C C . HIS A 1 170 ? 7.398 -51.375 -17.5 1 89.5 170 HIS A C 1
ATOM 1333 O O . HIS A 1 170 ? 6.457 -50.75 -16.984 1 89.5 170 HIS A O 1
ATOM 1339 N N . GLN A 1 171 ? 8.102 -52.281 -16.938 1 89.12 171 GLN A N 1
ATOM 1340 C CA . GLN A 1 171 ? 7.84 -52.562 -15.523 1 89.12 171 GLN A CA 1
ATOM 1341 C C . GLN A 1 171 ? 8.141 -51.344 -14.648 1 89.12 171 GLN A C 1
ATOM 1343 O O . GLN A 1 171 ? 7.453 -51.125 -13.656 1 89.12 171 GLN A O 1
ATOM 1348 N N . LEU A 1 172 ? 9.102 -50.688 -14.961 1 89.62 172 LEU A N 1
ATOM 1349 C CA . LEU A 1 172 ? 9.406 -49.469 -14.219 1 89.62 172 LEU A CA 1
ATOM 1350 C C . LEU A 1 172 ? 8.273 -48.438 -14.359 1 89.62 172 LEU A C 1
ATOM 1352 O O . LEU A 1 172 ? 7.891 -47.781 -13.383 1 89.62 172 LEU A O 1
ATOM 1356 N N . HIS A 1 173 ? 7.785 -48.25 -15.539 1 88.06 173 HIS A N 1
ATOM 1357 C CA . HIS A 1 173 ? 6.699 -47.312 -15.773 1 88.06 173 HIS A CA 1
ATOM 1358 C C . HIS A 1 173 ? 5.469 -47.656 -14.953 1 88.06 173 HIS A C 1
ATOM 1360 O O . HIS A 1 173 ? 4.734 -46.781 -14.5 1 88.06 173 HIS A O 1
ATOM 1366 N N . LYS A 1 174 ? 5.297 -48.875 -14.781 1 86.75 174 LYS A N 1
ATOM 1367 C CA . LYS A 1 174 ? 4.191 -49.312 -13.938 1 86.75 174 LYS A CA 1
ATOM 1368 C C . LYS A 1 174 ? 4.406 -48.906 -12.484 1 86.75 174 LYS A C 1
ATOM 1370 O O . LYS A 1 174 ? 3.469 -48.469 -11.82 1 86.75 174 LYS A O 1
ATOM 1375 N N . VAL A 1 175 ? 5.598 -49.031 -12.094 1 87 175 VAL A N 1
ATOM 1376 C CA . VAL A 1 175 ? 5.93 -48.656 -10.719 1 87 175 VAL A CA 1
ATOM 1377 C C . VAL A 1 175 ? 5.684 -47.156 -10.523 1 87 175 VAL A C 1
ATOM 1379 O O . VAL A 1 175 ? 5.137 -46.75 -9.5 1 87 175 VAL A O 1
ATOM 1382 N N . LEU A 1 176 ? 5.961 -46.406 -11.469 1 86.88 176 LEU A N 1
ATOM 1383 C CA . LEU A 1 176 ? 5.891 -44.969 -11.352 1 86.88 176 LEU A CA 1
ATOM 1384 C C . LEU A 1 176 ? 4.457 -44.469 -11.523 1 86.88 176 LEU A C 1
ATOM 1386 O O . LEU A 1 176 ? 4.039 -43.5 -10.875 1 86.88 176 LEU A O 1
ATOM 1390 N N . ASP A 1 177 ? 3.611 -45.094 -12.305 1 86 177 ASP A N 1
ATOM 1391 C CA . ASP A 1 177 ? 2.34 -44.531 -12.742 1 86 177 ASP A CA 1
ATOM 1392 C C . ASP A 1 177 ? 1.175 -45.094 -11.945 1 86 177 ASP A C 1
ATOM 1394 O O . ASP A 1 177 ? 0.174 -44.406 -11.719 1 86 177 ASP A O 1
ATOM 1398 N N . ILE A 1 178 ? 1.292 -46.25 -11.586 1 85.5 178 ILE A N 1
ATOM 1399 C CA . ILE A 1 178 ? 0.142 -46.969 -11.055 1 85.5 178 ILE A CA 1
ATOM 1400 C C . ILE A 1 178 ? -0.325 -46.312 -9.758 1 85.5 178 ILE A C 1
ATOM 1402 O O . ILE A 1 178 ? -1.523 -46.125 -9.555 1 85.5 178 ILE A O 1
ATOM 1406 N N . LYS A 1 179 ? 0.599 -46.125 -8.906 1 84.62 179 LYS A N 1
ATOM 1407 C CA . LYS A 1 179 ? 0.216 -45.5 -7.645 1 84.62 179 LYS A CA 1
ATOM 1408 C C . LYS A 1 179 ? -0.478 -44.156 -7.875 1 84.62 179 LYS A C 1
ATOM 1410 O O . LYS A 1 179 ? -1.494 -43.875 -7.242 1 84.62 179 LYS A O 1
ATOM 1415 N N . LYS A 1 180 ? 0.023 -43.406 -8.719 1 84.31 180 LYS A N 1
ATOM 1416 C CA . LYS A 1 180 ? -0.552 -42.094 -9.039 1 84.31 180 LYS A CA 1
ATOM 1417 C C . LYS A 1 180 ? -1.957 -42.219 -9.609 1 84.31 180 LYS A C 1
ATOM 1419 O O . LYS A 1 180 ? -2.852 -41.438 -9.281 1 84.31 180 LYS A O 1
ATOM 1424 N N . GLU A 1 181 ? -2.119 -43.156 -10.422 1 83.69 181 GLU A N 1
ATOM 1425 C CA . GLU A 1 181 ? -3.426 -43.375 -11.031 1 83.69 181 GLU A CA 1
ATOM 1426 C C . GLU A 1 181 ? -4.441 -43.844 -9.984 1 83.69 181 GLU A C 1
ATOM 1428 O O . GLU A 1 181 ? -5.602 -43.406 -10.016 1 83.69 181 GLU A O 1
ATOM 1433 N N . LEU A 1 182 ? -3.998 -44.688 -9.164 1 87 182 LEU A N 1
ATOM 1434 C CA . LEU A 1 182 ? -4.887 -45.156 -8.109 1 87 182 LEU A CA 1
ATOM 1435 C C . LEU A 1 182 ? -5.289 -44.031 -7.188 1 87 182 LEU A C 1
ATOM 1437 O O . LEU A 1 182 ? -6.438 -43.969 -6.738 1 87 182 LEU A O 1
ATOM 1441 N N . GLU A 1 183 ? -4.406 -43.25 -6.949 1 85.25 183 GLU A N 1
ATOM 1442 C CA . GLU A 1 183 ? -4.703 -42.062 -6.129 1 85.25 183 GLU A CA 1
ATOM 1443 C C . GLU A 1 183 ? -5.707 -41.156 -6.816 1 85.25 183 GLU A C 1
ATOM 1445 O O . GLU A 1 183 ? -6.586 -40.594 -6.168 1 85.25 183 GLU A O 1
ATOM 1450 N N . HIS A 1 184 ? -5.578 -41 -8.023 1 82.19 184 HIS A N 1
ATOM 1451 C CA . HIS A 1 184 ? -6.516 -40.188 -8.805 1 82.19 184 HIS A CA 1
ATOM 1452 C C . HIS A 1 184 ? -7.926 -40.781 -8.734 1 82.19 184 HIS A C 1
ATOM 1454 O O . HIS A 1 184 ? -8.898 -40.031 -8.562 1 82.19 184 HIS A O 1
ATOM 1460 N N . ARG A 1 185 ? -8.008 -41.969 -8.93 1 84.25 185 ARG A N 1
ATOM 1461 C CA . ARG A 1 185 ? -9.305 -42.656 -8.852 1 84.25 185 ARG A CA 1
ATOM 1462 C C . ARG A 1 185 ? -9.914 -42.5 -7.465 1 84.25 185 ARG A C 1
ATOM 1464 O O . ARG A 1 185 ? -11.117 -42.25 -7.332 1 84.25 185 ARG A O 1
ATOM 1471 N N . TYR A 1 186 ? -9.047 -42.688 -6.555 1 87.94 186 TYR A N 1
ATOM 1472 C CA . TYR A 1 186 ? -9.492 -42.531 -5.176 1 87.94 186 TYR A CA 1
ATOM 1473 C C . TYR A 1 186 ? -10.078 -41.156 -4.949 1 87.94 186 TYR A C 1
ATOM 1475 O O . TYR A 1 186 ? -11.164 -41 -4.383 1 87.94 186 TYR A O 1
ATOM 1483 N N . ASN A 1 187 ? -9.398 -40.219 -5.406 1 82.94 187 ASN A N 1
ATOM 1484 C CA . ASN A 1 187 ? -9.836 -38.844 -5.23 1 82.94 187 ASN A CA 1
ATOM 1485 C C . ASN A 1 187 ? -11.141 -38.562 -5.965 1 82.94 187 ASN A C 1
ATOM 1487 O O . ASN A 1 187 ? -11.984 -37.812 -5.48 1 82.94 187 ASN A O 1
ATOM 1491 N N . ASN A 1 188 ? -11.258 -39.062 -7.102 1 81.25 188 ASN A N 1
ATOM 1492 C CA . ASN A 1 188 ? -12.469 -38.875 -7.887 1 81.25 188 ASN A CA 1
ATOM 1493 C C . ASN A 1 188 ? -13.688 -39.469 -7.18 1 81.25 188 ASN A C 1
ATOM 1495 O O . ASN A 1 188 ? -14.742 -38.812 -7.117 1 81.25 188 ASN A O 1
ATOM 1499 N N . VAL A 1 189 ? -13.531 -40.625 -6.73 1 87.38 189 VAL A N 1
ATOM 1500 C CA . VAL A 1 189 ? -14.641 -41.281 -6.043 1 87.38 189 VAL A CA 1
ATOM 1501 C C . VAL A 1 189 ? -14.961 -40.531 -4.746 1 87.38 189 VAL A C 1
ATOM 1503 O O . VAL A 1 189 ? -16.125 -40.312 -4.414 1 87.38 189 VAL A O 1
ATOM 1506 N N . LYS A 1 190 ? -13.969 -40.188 -4.07 1 85.56 190 LYS A N 1
ATOM 1507 C CA . LYS A 1 190 ? -14.156 -39.438 -2.834 1 85.56 190 LYS A CA 1
ATOM 1508 C C . LYS A 1 190 ? -14.906 -38.125 -3.092 1 85.56 190 LYS A C 1
ATOM 1510 O O . LYS A 1 190 ? -15.789 -37.75 -2.318 1 85.56 190 LYS A O 1
ATOM 1515 N N . SER A 1 191 ? -14.57 -37.5 -4.113 1 82.56 191 SER A N 1
ATOM 1516 C CA . SER A 1 191 ? -15.227 -36.25 -4.484 1 82.56 191 SER A CA 1
ATOM 1517 C C . SER A 1 191 ? -16.703 -36.469 -4.773 1 82.56 191 SER A C 1
ATOM 1519 O O . SER A 1 191 ? -17.547 -35.688 -4.348 1 82.56 191 SER A O 1
ATOM 1521 N N . GLN A 1 192 ? -16.969 -37.469 -5.453 1 83.12 192 GLN A N 1
ATOM 1522 C CA . GLN A 1 192 ? -18.359 -37.781 -5.781 1 83.12 192 GLN A CA 1
ATOM 1523 C C . GLN A 1 192 ? -19.172 -38.094 -4.523 1 83.12 192 GLN A C 1
ATOM 1525 O O . GLN A 1 192 ? -20.328 -37.688 -4.41 1 83.12 192 GLN A O 1
ATOM 1530 N N . ILE A 1 193 ? -18.562 -38.781 -3.656 1 87 193 ILE A N 1
ATOM 1531 C CA . ILE A 1 193 ? -19.234 -39.125 -2.402 1 87 193 ILE A CA 1
ATOM 1532 C C . ILE A 1 193 ? -19.5 -37.844 -1.595 1 87 193 ILE A C 1
ATOM 1534 O O . ILE A 1 193 ? -20.594 -37.688 -1.044 1 87 193 ILE A O 1
ATOM 1538 N N . ASN A 1 194 ? -18.578 -37.031 -1.567 1 82.62 194 ASN A N 1
ATOM 1539 C CA . ASN A 1 194 ? -18.719 -35.812 -0.793 1 82.62 194 ASN A CA 1
ATOM 1540 C C . ASN A 1 194 ? -19.781 -34.875 -1.388 1 82.62 194 ASN A C 1
ATOM 1542 O O . ASN A 1 194 ? -20.422 -34.125 -0.664 1 82.62 194 ASN A O 1
ATOM 1546 N N . LEU A 1 195 ? -19.953 -34.938 -2.646 1 81.94 195 LEU A N 1
ATOM 1547 C CA . LEU A 1 195 ? -20.906 -34.094 -3.324 1 81.94 195 LEU A CA 1
ATOM 1548 C C . LEU A 1 195 ? -22.344 -34.438 -2.924 1 81.94 195 LEU A C 1
ATOM 1550 O O . LEU A 1 195 ? -23.234 -33.625 -3.004 1 81.94 195 LEU A O 1
ATOM 1554 N N . ILE A 1 196 ? -22.5 -35.594 -2.432 1 85.38 196 ILE A N 1
ATOM 1555 C CA . ILE A 1 196 ? -23.828 -36.094 -2.098 1 85.38 196 ILE A CA 1
ATOM 1556 C C . ILE A 1 196 ? -24.406 -35.25 -0.959 1 85.38 196 ILE A C 1
ATOM 1558 O O . ILE A 1 196 ? -25.594 -34.906 -0.995 1 85.38 196 ILE A O 1
ATOM 1562 N N . ASP A 1 197 ? -23.656 -34.969 0.013 1 83.5 197 ASP A N 1
ATOM 1563 C CA . ASP A 1 197 ? -24.219 -34.25 1.161 1 83.5 197 ASP A CA 1
ATOM 1564 C C . ASP A 1 197 ? -23.656 -32.844 1.281 1 83.5 197 ASP A C 1
ATOM 1566 O O . ASP A 1 197 ? -23.859 -32.156 2.293 1 83.5 197 ASP A O 1
ATOM 1570 N N . ASP A 1 198 ? -22.969 -32.5 0.34 1 81.75 198 ASP A N 1
ATOM 1571 C CA . ASP A 1 198 ? -22.281 -31.203 0.401 1 81.75 198 ASP A CA 1
ATOM 1572 C C . ASP A 1 198 ? -23.281 -30.062 0.585 1 81.75 198 ASP A C 1
ATOM 1574 O O . ASP A 1 198 ? -23.094 -29.188 1.44 1 81.75 198 ASP A O 1
ATOM 1578 N N . GLU A 1 199 ? -24.219 -30.016 -0.178 1 78.62 199 GLU A N 1
ATOM 1579 C CA . GLU A 1 199 ? -25.234 -28.953 -0.12 1 78.62 199 GLU A CA 1
ATOM 1580 C C . GLU A 1 199 ? -25.953 -28.953 1.228 1 78.62 199 GLU A C 1
ATOM 1582 O O . GLU A 1 199 ? -26.172 -27.891 1.817 1 78.62 199 GLU A O 1
ATOM 1587 N N . ALA A 1 200 ? -26.297 -30.109 1.623 1 83.81 200 ALA A N 1
ATOM 1588 C CA . ALA A 1 200 ? -27.016 -30.234 2.889 1 83.81 200 ALA A CA 1
ATOM 1589 C C . ALA A 1 200 ? -26.156 -29.766 4.059 1 83.81 200 ALA A C 1
ATOM 1591 O O . ALA A 1 200 ? -26.641 -29.109 4.973 1 83.81 200 ALA A O 1
ATOM 1592 N N . ARG A 1 201 ? -24.953 -30.062 4.07 1 81.69 201 ARG A N 1
ATOM 1593 C CA . ARG A 1 201 ? -24.031 -29.656 5.121 1 81.69 201 ARG A CA 1
ATOM 1594 C C . ARG A 1 201 ? -23.875 -28.141 5.141 1 81.69 201 ARG A C 1
ATOM 1596 O O . ARG A 1 201 ? -23.828 -27.531 6.211 1 81.69 201 ARG A O 1
ATOM 1603 N N . SER A 1 202 ? -23.75 -27.688 3.982 1 80.25 202 SER A N 1
ATOM 1604 C CA . SER A 1 202 ? -23.609 -26.25 3.857 1 80.25 202 SER A CA 1
ATOM 1605 C C . SER A 1 202 ? -24.828 -25.516 4.406 1 80.25 202 SER A C 1
ATOM 1607 O O . SER A 1 202 ? -24.703 -24.547 5.152 1 80.25 202 SER A O 1
ATOM 1609 N N . GLN A 1 203 ? -25.922 -25.938 4.016 1 79.69 203 GLN A N 1
ATOM 1610 C CA . GLN A 1 203 ? -27.172 -25.328 4.469 1 79.69 203 GLN A CA 1
ATOM 1611 C C . GLN A 1 203 ? -27.312 -25.422 5.988 1 79.69 203 GLN A C 1
ATOM 1613 O O . GLN A 1 203 ? -27.75 -24.469 6.633 1 79.69 203 GLN A O 1
ATOM 1618 N N . PHE A 1 204 ? -26.938 -26.531 6.453 1 83.5 204 PHE A N 1
ATOM 1619 C CA . PHE A 1 204 ? -27.016 -26.734 7.895 1 83.5 204 PHE A CA 1
ATOM 1620 C C . PHE A 1 204 ? -26.047 -25.828 8.633 1 83.5 204 PHE A C 1
ATOM 1622 O O . PHE A 1 204 ? -26.406 -25.234 9.648 1 83.5 204 PHE A O 1
ATOM 1629 N N . ALA A 1 205 ? -24.859 -25.75 8.148 1 78.5 205 ALA A N 1
ATOM 1630 C CA . ALA A 1 205 ? -23.844 -24.922 8.781 1 78.5 205 ALA A CA 1
ATOM 1631 C C . ALA A 1 205 ? -24.25 -23.453 8.75 1 78.5 205 ALA A C 1
ATOM 1633 O O . ALA A 1 205 ? -23.953 -22.703 9.68 1 78.5 205 ALA A O 1
ATOM 1634 N N . LEU A 1 206 ? -24.859 -23.047 7.738 1 79.81 206 LEU A N 1
ATOM 1635 C CA . LEU A 1 206 ? -25.25 -21.656 7.551 1 79.81 206 LEU A CA 1
ATOM 1636 C C . LEU A 1 206 ? -26.328 -21.266 8.547 1 79.81 206 LEU A C 1
ATOM 1638 O O . LEU A 1 206 ? -26.484 -20.078 8.867 1 79.81 206 LEU A O 1
ATOM 1642 N N . VAL A 1 207 ? -27.062 -22.234 8.992 1 81.75 207 VAL A N 1
ATOM 1643 C CA . VAL A 1 207 ? -28.156 -21.938 9.922 1 81.75 207 VAL A CA 1
AT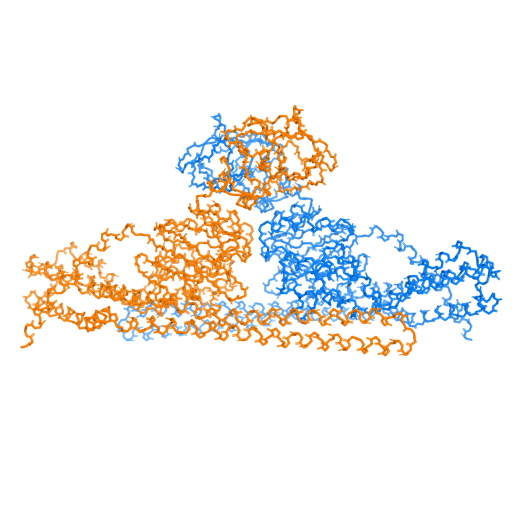OM 1644 C C . VAL A 1 207 ? -27.594 -21.297 11.188 1 81.75 207 VAL A C 1
ATOM 1646 O O . VAL A 1 207 ? -28.109 -20.281 11.648 1 81.75 207 VAL A O 1
ATOM 1649 N N . LYS A 1 208 ? -26.562 -21.891 11.711 1 78.31 208 LYS A N 1
ATOM 1650 C CA . LYS A 1 208 ? -25.953 -21.344 12.922 1 78.31 208 LYS A CA 1
ATOM 1651 C C . LYS A 1 208 ? -25.359 -19.953 12.664 1 78.31 208 LYS A C 1
ATOM 1653 O O . LYS A 1 208 ? -25.484 -19.062 13.492 1 78.31 208 LYS A O 1
ATOM 1658 N N . LEU A 1 209 ? -24.766 -19.859 11.57 1 77.19 209 LEU A N 1
ATOM 1659 C CA . LEU A 1 209 ? -24.141 -18.594 11.234 1 77.19 209 LEU A CA 1
ATOM 1660 C C . LEU A 1 209 ? -25.172 -17.484 11.086 1 77.19 209 LEU A C 1
ATOM 1662 O O . LEU A 1 209 ? -24.984 -16.375 11.586 1 77.19 209 LEU A O 1
ATOM 1666 N N . HIS A 1 210 ? -26.188 -17.781 10.406 1 77.56 210 HIS A N 1
ATOM 1667 C CA . HIS A 1 210 ? -27.234 -16.797 10.188 1 77.56 210 HIS A CA 1
ATOM 1668 C C . HIS A 1 210 ? -27.969 -16.469 11.484 1 77.56 210 HIS A C 1
ATOM 1670 O O . HIS A 1 210 ? -28.391 -15.328 11.688 1 77.56 210 HIS A O 1
ATOM 1676 N N . ARG A 1 211 ? -28.125 -17.484 12.305 1 79.19 211 ARG A N 1
ATOM 1677 C CA . ARG A 1 211 ? -28.734 -17.266 13.609 1 79.19 211 ARG A CA 1
ATOM 1678 C C . ARG A 1 211 ? -27.922 -16.266 14.43 1 79.19 211 ARG A C 1
ATOM 1680 O O . ARG A 1 211 ? -28.469 -15.289 14.953 1 79.19 211 ARG A O 1
ATOM 1687 N N . VAL A 1 212 ? -26.656 -16.516 14.477 1 74.62 212 VAL A N 1
ATOM 1688 C CA . VAL A 1 212 ? -25.766 -15.656 15.25 1 74.62 212 VAL A CA 1
ATOM 1689 C C . VAL A 1 212 ? -25.75 -14.25 14.633 1 74.62 212 VAL A C 1
ATOM 1691 O O . VAL A 1 212 ? -25.766 -13.25 15.359 1 74.62 212 VAL A O 1
ATOM 1694 N N . ALA A 1 213 ? -25.75 -14.258 13.359 1 75.12 213 ALA A N 1
ATOM 1695 C CA . ALA A 1 213 ? -25.719 -12.969 12.664 1 75.12 213 ALA A CA 1
ATOM 1696 C C . ALA A 1 213 ? -27 -12.172 12.945 1 75.12 213 ALA A C 1
ATOM 1698 O O . ALA A 1 213 ? -26.938 -10.977 13.219 1 75.12 213 ALA A O 1
ATOM 1699 N N . GLU A 1 214 ? -28.047 -12.82 12.844 1 77.06 214 GLU A N 1
ATOM 1700 C CA . GLU A 1 214 ? -29.328 -12.156 13.078 1 77.06 214 GLU A CA 1
ATOM 1701 C C . GLU A 1 214 ? -29.469 -11.703 14.523 1 77.06 214 GLU A C 1
ATOM 1703 O O . GLU A 1 214 ? -29.984 -10.625 14.797 1 77.06 214 GLU A O 1
ATOM 1708 N N . ILE A 1 215 ? -28.984 -12.539 15.43 1 78.25 215 ILE A N 1
ATOM 1709 C CA . ILE A 1 215 ? -29 -12.188 16.844 1 78.25 215 ILE A CA 1
ATOM 1710 C C . ILE A 1 215 ? -28.062 -11.008 17.094 1 78.25 215 ILE A C 1
ATOM 1712 O O . ILE A 1 215 ? -28.406 -10.078 17.828 1 78.25 215 ILE A O 1
ATOM 1716 N N . SER A 1 216 ? -26.984 -11.117 16.484 1 73.12 216 SER A N 1
ATOM 1717 C CA . SER A 1 216 ? -26.016 -10.031 16.625 1 73.12 216 SER A CA 1
ATOM 1718 C C . SER A 1 216 ? -26.578 -8.719 16.078 1 73.12 216 SER A C 1
ATOM 1720 O O . SER A 1 216 ? -26.422 -7.668 16.703 1 73.12 216 SER A O 1
ATOM 1722 N N . GLN A 1 217 ? -27.156 -8.82 14.992 1 76.31 217 GLN A N 1
ATOM 1723 C CA . GLN A 1 217 ? -27.766 -7.641 14.398 1 76.31 217 GLN A CA 1
ATOM 1724 C C . GLN A 1 217 ? -28.859 -7.082 15.289 1 76.31 217 GLN A C 1
ATOM 1726 O O . GLN A 1 217 ? -29 -5.867 15.438 1 76.31 217 GLN A O 1
ATOM 1731 N N . LEU A 1 218 ? -29.625 -7.984 15.852 1 78.12 218 LEU A N 1
ATOM 1732 C CA . LEU A 1 218 ? -30.672 -7.578 16.781 1 78.12 218 LEU A CA 1
ATOM 1733 C C . LEU A 1 218 ? -30.078 -6.91 18.016 1 78.12 218 LEU A C 1
ATOM 1735 O O . LEU A 1 218 ? -30.594 -5.879 18.469 1 78.12 218 LEU A O 1
ATOM 1739 N N . SER A 1 219 ? -29.047 -7.512 18.516 1 73.69 219 SER A N 1
ATOM 1740 C CA . SER A 1 219 ? -28.375 -6.961 19.688 1 73.69 219 SER A CA 1
ATOM 1741 C C . SER A 1 219 ? -27.797 -5.586 19.391 1 73.69 219 SER A C 1
ATOM 1743 O O . SER A 1 219 ? -27.906 -4.668 20.219 1 73.69 219 SER A O 1
ATOM 1745 N N . LYS A 1 220 ? -27.219 -5.516 18.25 1 73.5 220 LYS A N 1
ATOM 1746 C CA . LYS A 1 220 ? -26.656 -4.23 17.844 1 73.5 220 LYS A CA 1
ATOM 1747 C C . LYS A 1 220 ? -27.734 -3.164 17.719 1 73.5 220 LYS A C 1
ATOM 1749 O O . LYS A 1 220 ? -27.547 -2.029 18.156 1 73.5 220 LYS A O 1
ATOM 1754 N N . LYS A 1 221 ? -28.766 -3.52 17.125 1 76.12 221 LYS A N 1
ATOM 1755 C CA . LYS A 1 221 ? -29.875 -2.596 16.953 1 76.12 221 LYS A CA 1
ATOM 1756 C C . LYS A 1 221 ? -30.438 -2.156 18.297 1 76.12 221 LYS A C 1
ATOM 1758 O O . LYS A 1 221 ? -30.719 -0.975 18.5 1 76.12 221 LYS A O 1
ATOM 1763 N N . VAL A 1 222 ? -30.562 -3.053 19.234 1 75.25 222 VAL A N 1
ATOM 1764 C CA . VAL A 1 222 ? -31.094 -2.752 20.547 1 75.25 222 VAL A CA 1
ATOM 1765 C C . VAL A 1 222 ? -30.141 -1.824 21.297 1 75.25 222 VAL A C 1
ATOM 1767 O O . VAL A 1 222 ? -30.578 -0.866 21.938 1 75.25 222 VAL A O 1
ATOM 1770 N N . LEU A 1 223 ? -28.938 -2.109 21.156 1 70.5 223 LEU A N 1
ATOM 1771 C CA . LEU A 1 223 ? -27.938 -1.277 21.812 1 70.5 223 LEU A CA 1
ATOM 1772 C C . LEU A 1 223 ? -27.953 0.144 21.266 1 70.5 223 LEU A C 1
ATOM 1774 O O . LEU A 1 223 ? -27.844 1.11 22.016 1 70.5 223 LEU A O 1
ATOM 1778 N N . GLU A 1 224 ? -28.125 0.161 19.984 1 74.88 224 GLU A N 1
ATOM 1779 C CA . GLU A 1 224 ? -28.234 1.467 19.344 1 74.88 224 GLU A CA 1
ATOM 1780 C C . GLU A 1 224 ? -29.484 2.207 19.812 1 74.88 224 GLU A C 1
ATOM 1782 O O . GLU A 1 224 ? -29.438 3.41 20.078 1 74.88 224 GLU A O 1
ATOM 1787 N N . ASP A 1 225 ? -30.594 1.424 19.969 1 76.75 225 ASP A N 1
ATOM 1788 C CA . ASP A 1 225 ? -31.859 2.01 20.406 1 76.75 225 ASP A CA 1
ATOM 1789 C C . ASP A 1 225 ? -31.781 2.459 21.859 1 76.75 225 ASP A C 1
ATOM 1791 O O . ASP A 1 225 ? -32.312 3.521 22.219 1 76.75 225 ASP A O 1
ATOM 1795 N N . VAL A 1 226 ? -31.109 1.74 22.656 1 75.88 226 VAL A N 1
ATOM 1796 C CA . VAL A 1 226 ? -30.938 2.084 24.062 1 75.88 226 VAL A CA 1
ATOM 1797 C C . VAL A 1 226 ? -30.062 3.332 24.188 1 75.88 226 VAL A C 1
ATOM 1799 O O . VAL A 1 226 ? -30.359 4.223 24.984 1 75.88 226 VAL A O 1
ATOM 1802 N N . LYS A 1 227 ? -29.156 3.291 23.391 1 72.75 227 LYS A N 1
ATOM 1803 C CA . LYS A 1 227 ? -28.266 4.441 23.391 1 72.75 227 LYS A CA 1
ATOM 1804 C C . LYS A 1 227 ? -28.984 5.711 22.953 1 72.75 227 LYS A C 1
ATOM 1806 O O . LYS A 1 227 ? -28.781 6.781 23.516 1 72.75 227 LYS A O 1
ATOM 1811 N N . LYS A 1 228 ? -29.797 5.562 22.016 1 77.75 228 LYS A N 1
ATOM 1812 C CA . LYS A 1 228 ? -30.594 6.695 21.562 1 77.75 228 LYS A CA 1
ATOM 1813 C C . LYS A 1 228 ? -31.484 7.227 22.672 1 77.75 228 LYS A C 1
ATOM 1815 O O . LYS A 1 228 ? -31.625 8.438 22.844 1 77.75 228 LYS A O 1
ATOM 1820 N N . ILE A 1 229 ? -32.062 6.391 23.422 1 79.94 229 ILE A N 1
ATOM 1821 C CA . ILE A 1 229 ? -32.906 6.773 24.531 1 79.94 229 ILE A CA 1
ATOM 1822 C C . ILE A 1 229 ? -32.094 7.512 25.578 1 79.94 229 ILE A C 1
ATOM 1824 O O . ILE A 1 229 ? -32.531 8.531 26.125 1 79.94 229 ILE A O 1
ATOM 1828 N N . ASP A 1 230 ? -30.938 7.031 25.734 1 74.44 230 ASP A N 1
ATOM 1829 C CA . ASP A 1 230 ? -30.047 7.656 26.719 1 74.44 230 ASP A CA 1
ATOM 1830 C C . ASP A 1 230 ? -29.609 9.039 26.25 1 74.44 230 ASP A C 1
ATOM 1832 O O . ASP A 1 230 ? -29.594 9.992 27.031 1 74.44 230 ASP A O 1
ATOM 1836 N N . ASP A 1 231 ? -29.375 9.078 25.016 1 72.12 231 ASP A N 1
ATOM 1837 C CA . ASP A 1 231 ? -28.938 10.352 24.453 1 72.12 231 ASP A CA 1
ATOM 1838 C C . ASP A 1 231 ? -30.062 11.391 24.5 1 72.12 231 ASP A C 1
ATOM 1840 O O . ASP A 1 231 ? -29.828 12.555 24.828 1 72.12 231 ASP A O 1
ATOM 1844 N N . GLU A 1 232 ? -31.219 10.953 24.219 1 75.19 232 GLU A N 1
ATOM 1845 C CA . GLU A 1 232 ? -32.375 11.828 24.281 1 75.19 232 GLU A CA 1
ATOM 1846 C C . GLU A 1 232 ? -32.656 12.273 25.703 1 75.19 232 GLU A C 1
ATOM 1848 O O . GLU A 1 232 ? -33 13.43 25.938 1 75.19 232 GLU A O 1
ATOM 1853 N N . LEU A 1 233 ? -32.469 11.43 26.609 1 74.75 233 LEU A N 1
ATOM 1854 C CA . LEU A 1 233 ? -32.625 11.742 28.016 1 74.75 233 LEU A CA 1
ATOM 1855 C C . LEU A 1 233 ? -31.641 12.805 28.469 1 74.75 233 LEU A C 1
ATOM 1857 O O . LEU A 1 233 ? -32 13.758 29.156 1 74.75 233 LEU A O 1
ATOM 1861 N N . ILE A 1 234 ? -30.484 12.594 28.031 1 69.88 234 ILE A N 1
ATOM 1862 C CA . ILE A 1 234 ? -29.422 13.523 28.406 1 69.88 234 ILE A CA 1
ATOM 1863 C C . ILE A 1 234 ? -29.719 14.906 27.828 1 69.88 234 ILE A C 1
ATOM 1865 O O . ILE A 1 234 ? -29.562 15.922 28.516 1 69.88 234 ILE A O 1
ATOM 1869 N N . GLU A 1 235 ? -30.281 14.883 26.672 1 72.12 235 GLU A N 1
ATOM 1870 C CA . GLU A 1 235 ? -30.609 16.141 26 1 72.12 235 GLU A CA 1
ATOM 1871 C C . GLU A 1 235 ? -31.766 16.844 26.688 1 72.12 235 GLU A C 1
ATOM 1873 O O . GLU A 1 235 ? -31.766 18.078 26.812 1 72.12 235 GLU A O 1
ATOM 1878 N N . GLN A 1 236 ? -32.719 16.125 27.219 1 72.88 236 GLN A N 1
ATOM 1879 C CA . GLN A 1 236 ? -33.906 16.688 27.844 1 72.88 236 GLN A CA 1
ATOM 1880 C C . GLN A 1 236 ? -33.594 17.156 29.266 1 72.88 236 GLN A C 1
ATOM 1882 O O . GLN A 1 236 ? -34.156 18.156 29.719 1 72.88 236 GLN A O 1
ATOM 1887 N N . ILE A 1 237 ? -32.688 16.516 29.859 1 71.56 237 ILE A N 1
ATOM 1888 C CA . ILE A 1 237 ? -32.344 16.844 31.234 1 71.56 237 ILE A CA 1
ATOM 1889 C C . ILE A 1 237 ? -31.359 18.031 31.25 1 71.56 237 ILE A C 1
ATOM 1891 O O . ILE A 1 237 ? -31.344 18.812 32.188 1 71.56 237 ILE A O 1
ATOM 1895 N N . LYS A 1 238 ? -30.719 18.156 30.203 1 63.16 238 LYS A N 1
ATOM 1896 C CA . LYS A 1 238 ? -29.688 19.188 30.125 1 63.16 238 LYS A CA 1
ATOM 1897 C C . LYS A 1 238 ? -30.266 20.562 30.453 1 63.16 238 LYS A C 1
ATOM 1899 O O . LYS A 1 238 ? -29.641 21.344 31.156 1 63.16 238 LYS A O 1
ATOM 1904 N N . ASP A 1 239 ? -31.594 20.891 30.047 1 62.34 239 ASP A N 1
ATOM 1905 C CA . ASP A 1 239 ? -32.188 22.219 30.188 1 62.34 239 ASP A CA 1
ATOM 1906 C C . ASP A 1 239 ? -33.219 22.234 31.297 1 62.34 239 ASP A C 1
ATOM 1908 O O . ASP A 1 239 ? -33.844 23.281 31.562 1 62.34 239 ASP A O 1
ATOM 1912 N N . GLU A 1 240 ? -33.5 21.172 31.953 1 65.81 240 GLU A N 1
ATOM 1913 C CA . GLU A 1 240 ? -34.625 21.109 32.906 1 65.81 240 GLU A CA 1
ATOM 1914 C C . GLU A 1 240 ? -34.125 21.234 34.344 1 65.81 240 GLU A C 1
ATOM 1916 O O . GLU A 1 240 ? -33.25 20.5 34.781 1 65.81 240 GLU A O 1
ATOM 1921 N N . LYS A 1 241 ? -34.5 22.281 35.094 1 66.62 241 LYS A N 1
ATOM 1922 C CA . LYS A 1 241 ? -34.094 22.641 36.438 1 66.62 241 LYS A CA 1
ATOM 1923 C C . LYS A 1 241 ? -35 22.016 37.469 1 66.62 241 LYS A C 1
ATOM 1925 O O . LYS A 1 241 ? -34.656 21.969 38.656 1 66.62 241 LYS A O 1
ATOM 1930 N N . GLU A 1 242 ? -36.219 21.656 37.188 1 71.5 242 GLU A N 1
ATOM 1931 C CA . GLU A 1 242 ? -37.188 21.141 38.156 1 71.5 242 GLU A CA 1
ATOM 1932 C C . GLU A 1 242 ? -36.938 19.656 38.469 1 71.5 242 GLU A C 1
ATOM 1934 O O . GLU A 1 242 ? -36.969 18.828 37.562 1 71.5 242 GLU A O 1
ATOM 1939 N N . LYS A 1 243 ? -36.625 19.266 39.594 1 77.69 243 LYS A N 1
ATOM 1940 C CA . LYS A 1 243 ? -36.281 17.922 40.062 1 77.69 243 LYS A CA 1
ATOM 1941 C C . LYS A 1 243 ? -37.375 16.938 39.75 1 77.69 243 LYS A C 1
ATOM 1943 O O . LYS A 1 243 ? -37.125 15.781 39.406 1 77.69 243 LYS A O 1
ATOM 1948 N N . GLU A 1 244 ? -38.562 17.469 39.938 1 73.75 244 GLU A N 1
ATOM 1949 C CA . GLU A 1 244 ? -39.688 16.578 39.75 1 73.75 244 GLU A CA 1
ATOM 1950 C C . GLU A 1 244 ? -39.812 16.172 38.281 1 73.75 244 GLU A C 1
ATOM 1952 O O . GLU A 1 244 ? -40.094 15.008 37.969 1 73.75 244 GLU A O 1
ATOM 1957 N N . LYS A 1 245 ? -39.562 16.938 37.281 1 82.31 245 LYS A N 1
ATOM 1958 C CA . LYS A 1 245 ? -39.625 16.672 35.844 1 82.31 245 LYS A CA 1
ATOM 1959 C C . LYS A 1 245 ? -38.469 15.805 35.375 1 82.31 245 LYS A C 1
ATOM 1961 O O . LYS A 1 245 ? -38.625 14.93 34.531 1 82.31 245 LYS A O 1
ATOM 1966 N N . ILE A 1 246 ? -37.375 15.977 36.062 1 81.75 246 ILE A N 1
ATOM 1967 C CA . ILE A 1 246 ? -36.219 15.164 35.719 1 81.75 246 ILE A CA 1
ATOM 1968 C C . ILE A 1 246 ? -36.469 13.719 36.125 1 81.75 246 ILE A C 1
ATOM 1970 O O . ILE A 1 246 ? -36.156 12.789 35.375 1 81.75 246 ILE A O 1
ATOM 1974 N N . THR A 1 247 ? -37.094 13.602 37.281 1 80.06 247 THR A N 1
ATOM 1975 C CA . THR A 1 247 ? -37.406 12.258 37.75 1 80.06 247 THR A CA 1
ATOM 1976 C C . THR A 1 247 ? -38.438 11.602 36.844 1 80.06 247 THR A C 1
ATOM 1978 O O . THR A 1 247 ? -38.375 10.398 36.562 1 80.06 247 THR A O 1
ATOM 1981 N N . HIS A 1 248 ? -39.312 12.43 36.406 1 83.75 248 HIS A N 1
ATOM 1982 C CA . HIS A 1 248 ? -40.312 11.906 35.469 1 83.75 248 HIS A CA 1
ATOM 1983 C C . HIS A 1 248 ? -39.688 11.492 34.156 1 83.75 248 HIS A C 1
ATOM 1985 O O . HIS A 1 248 ? -40.031 10.445 33.594 1 83.75 248 HIS A O 1
ATOM 1991 N N . LEU A 1 249 ? -38.781 12.219 33.656 1 84.88 249 LEU A N 1
ATOM 1992 C CA . LEU A 1 249 ? -38.094 11.914 32.406 1 84.88 249 LEU A CA 1
ATOM 1993 C C . LEU A 1 249 ? -37.219 10.672 32.531 1 84.88 249 LEU A C 1
ATOM 1995 O O . LEU A 1 249 ? -37.156 9.844 31.609 1 84.88 249 LEU A O 1
ATOM 1999 N N . LYS A 1 250 ? -36.625 10.539 33.656 1 82.62 250 LYS A N 1
ATOM 2000 C CA . LYS A 1 250 ? -35.812 9.359 33.906 1 82.62 250 LYS A CA 1
ATOM 2001 C C . LYS A 1 250 ? -36.688 8.109 34 1 82.62 250 LYS A C 1
ATOM 2003 O O . LYS A 1 250 ? -36.312 7.047 33.5 1 82.62 250 LYS A O 1
ATOM 2008 N N . ASN A 1 251 ? -37.844 8.305 34.594 1 82.06 251 ASN A N 1
ATOM 2009 C CA . ASN A 1 251 ? -38.75 7.176 34.688 1 82.06 251 ASN A CA 1
ATOM 2010 C C . ASN A 1 251 ? -39.312 6.789 33.344 1 82.06 251 ASN A C 1
ATOM 2012 O O . ASN A 1 251 ? -39.5 5.605 33.031 1 82.06 251 ASN A O 1
ATOM 2016 N N . GLU A 1 252 ? -39.594 7.809 32.562 1 84.25 252 GLU A N 1
ATOM 2017 C CA . GLU A 1 252 ? -40.062 7.547 31.203 1 84.25 252 GLU A CA 1
ATOM 2018 C C . GLU A 1 252 ? -39.031 6.84 30.359 1 84.25 252 GLU A C 1
ATOM 2020 O O . GLU A 1 252 ? -39.344 5.922 29.594 1 84.25 252 GLU A O 1
ATOM 2025 N N . ALA A 1 253 ? -37.812 7.223 30.469 1 85.19 253 ALA A N 1
ATOM 2026 C CA . ALA A 1 253 ? -36.719 6.574 29.75 1 85.19 253 ALA A CA 1
ATOM 2027 C C . ALA A 1 253 ? -36.531 5.133 30.219 1 85.19 253 ALA A C 1
ATOM 2029 O O . ALA A 1 253 ? -36.312 4.234 29.406 1 85.19 253 ALA A O 1
ATOM 2030 N N . LYS A 1 254 ? -36.719 4.988 31.484 1 82.19 254 LYS A N 1
ATOM 2031 C CA . LYS A 1 254 ? -36.625 3.646 32.031 1 82.19 254 LYS A CA 1
ATOM 2032 C C . LYS A 1 254 ? -37.719 2.754 31.516 1 82.19 254 LYS A C 1
ATOM 2034 O O . LYS A 1 254 ? -37.5 1.58 31.203 1 82.19 254 LYS A O 1
ATOM 2039 N N . GLU A 1 255 ? -38.844 3.367 31.438 1 85.12 255 GLU A N 1
ATOM 2040 C CA . GLU A 1 255 ? -40 2.609 30.922 1 85.12 255 GLU A CA 1
ATOM 2041 C C . GLU A 1 255 ? -39.812 2.266 29.453 1 85.12 255 GLU A C 1
ATOM 2043 O O . GLU A 1 255 ? -40.125 1.16 29.016 1 85.12 255 GLU A O 1
ATOM 2048 N N . GLN A 1 256 ? -39.312 3.17 28.719 1 86.75 256 GLN A N 1
ATOM 2049 C CA . GLN A 1 256 ? -39.031 2.924 27.312 1 86.75 256 GLN A CA 1
ATOM 2050 C C . GLN A 1 256 ? -37.969 1.847 27.141 1 86.75 256 GLN A C 1
ATOM 2052 O O . GLN A 1 256 ? -38.094 0.997 26.25 1 86.75 256 GLN A O 1
ATOM 2057 N N . LYS A 1 257 ? -37 1.935 27.953 1 86.06 257 LYS A N 1
ATOM 2058 C CA . LYS A 1 257 ? -35.938 0.93 27.906 1 86.06 257 LYS A CA 1
ATOM 2059 C C . LYS A 1 257 ? -36.469 -0.45 28.281 1 86.06 257 LYS A C 1
ATOM 2061 O O . LYS A 1 257 ? -36.094 -1.455 27.688 1 86.06 257 LYS A O 1
ATOM 2066 N N . ASN A 1 258 ? -37.406 -0.441 29.219 1 83.5 258 ASN A N 1
ATOM 2067 C CA . ASN A 1 258 ? -38 -1.704 29.609 1 83.5 258 ASN A CA 1
ATOM 2068 C C . ASN A 1 258 ? -38.875 -2.271 28.484 1 83.5 258 ASN A C 1
ATOM 2070 O O . ASN A 1 258 ? -38.906 -3.484 28.266 1 83.5 258 ASN A O 1
ATOM 2074 N N . LYS A 1 259 ? -39.531 -1.354 27.844 1 86.12 259 LYS A N 1
ATOM 2075 C CA . LYS A 1 259 ? -40.312 -1.793 26.703 1 86.12 259 LYS A CA 1
ATOM 2076 C C . LYS A 1 259 ? -39.406 -2.342 25.594 1 86.12 259 LYS A C 1
ATOM 2078 O O . LYS A 1 259 ? -39.719 -3.361 24.984 1 86.12 259 LYS A O 1
ATOM 2083 N N . LEU A 1 260 ? -38.344 -1.668 25.344 1 86.5 260 LEU A N 1
ATOM 2084 C CA . LEU A 1 260 ? -37.375 -2.109 24.328 1 86.5 260 LEU A CA 1
ATOM 2085 C C . LEU A 1 260 ? -36.781 -3.459 24.719 1 86.5 260 LEU A C 1
ATOM 2087 O O . LEU A 1 260 ? -36.562 -4.312 23.844 1 86.5 260 LEU A O 1
ATOM 2091 N N . LYS A 1 261 ? -36.5 -3.541 25.984 1 83.44 261 LYS A N 1
ATOM 2092 C CA . LYS A 1 261 ? -35.969 -4.801 26.484 1 83.44 261 LYS A CA 1
ATOM 2093 C C . LYS A 1 261 ? -36.969 -5.941 26.297 1 83.44 261 LYS A C 1
ATOM 2095 O O . LYS A 1 261 ? -36.562 -7.055 25.922 1 83.44 261 LYS A O 1
ATOM 2100 N N . ALA A 1 262 ? -38.188 -5.602 26.531 1 85.19 262 ALA A N 1
ATOM 2101 C CA . ALA A 1 262 ? -39.219 -6.613 26.359 1 85.19 262 ALA A CA 1
ATOM 2102 C C . ALA A 1 262 ? -39.375 -6.992 24.891 1 85.19 262 ALA A C 1
ATOM 2104 O O . ALA A 1 262 ? -39.531 -8.172 24.562 1 85.19 262 ALA A O 1
ATOM 2105 N N . GLU A 1 263 ? -39.375 -5.996 24.047 1 85.94 263 GLU A N 1
ATOM 2106 C CA . GLU A 1 263 ? -39.438 -6.242 22.609 1 85.94 263 GLU A CA 1
ATOM 2107 C C . GLU A 1 263 ? -38.25 -7.055 22.125 1 85.94 263 GLU A C 1
ATOM 2109 O O . GLU A 1 263 ? -38.375 -7.934 21.266 1 85.94 263 GLU A O 1
ATOM 2114 N N . TYR A 1 264 ? -37.125 -6.707 22.641 1 85.81 264 TYR A N 1
ATOM 2115 C CA . TYR A 1 264 ? -35.906 -7.449 22.297 1 85.81 264 TYR A CA 1
ATOM 2116 C C . TYR A 1 264 ? -36.031 -8.914 22.703 1 85.81 264 TYR A C 1
ATOM 2118 O O . TYR A 1 264 ? -35.719 -9.805 21.922 1 85.81 264 TYR A O 1
ATOM 2126 N N . LYS A 1 265 ? -36.5 -9.078 23.906 1 83.94 265 LYS A N 1
ATOM 2127 C CA . LYS A 1 265 ? -36.656 -10.445 24.391 1 83.94 265 LYS A CA 1
ATOM 2128 C C . LYS A 1 265 ? -37.656 -11.234 23.531 1 83.94 265 LYS A C 1
ATOM 2130 O O . LYS A 1 265 ? -37.438 -12.414 23.25 1 83.94 265 LYS A O 1
ATOM 2135 N N . ALA A 1 266 ? -38.625 -10.516 23.172 1 86.44 266 ALA A N 1
ATOM 2136 C CA . ALA A 1 266 ? -39.625 -11.172 22.328 1 86.44 266 ALA A CA 1
ATOM 2137 C C . ALA A 1 266 ? -39.031 -11.508 20.953 1 86.44 266 ALA A C 1
ATOM 2139 O O . ALA A 1 266 ? -39.281 -12.602 20.438 1 86.44 266 ALA A O 1
ATOM 2140 N N . ASN A 1 267 ? -38.406 -10.547 20.328 1 86.31 267 ASN A N 1
ATOM 2141 C CA . ASN A 1 267 ? -37.781 -10.766 19.031 1 86.31 267 ASN A CA 1
ATOM 2142 C C . ASN A 1 267 ? -36.719 -11.859 19.094 1 86.31 267 ASN A C 1
ATOM 2144 O O . ASN A 1 267 ? -36.562 -12.656 18.172 1 86.31 267 ASN A O 1
ATOM 2148 N N . LEU A 1 268 ? -36 -11.766 20.125 1 85.81 268 LEU A N 1
ATOM 2149 C CA . LEU A 1 268 ? -34.969 -12.773 20.312 1 85.81 268 LEU A CA 1
ATOM 2150 C C . LEU A 1 268 ? -35.562 -14.172 20.406 1 85.81 268 LEU A C 1
ATOM 2152 O O . LEU A 1 268 ? -35.031 -15.125 19.828 1 85.81 268 LEU A O 1
ATOM 2156 N N . LEU A 1 269 ? -36.625 -14.234 21.141 1 85.25 269 LEU A N 1
ATOM 2157 C CA . LEU A 1 269 ? -37.312 -15.516 21.266 1 85.25 269 LEU A CA 1
ATOM 2158 C C . LEU A 1 269 ? -37.875 -15.977 19.922 1 85.25 269 LEU A C 1
ATOM 2160 O O . LEU A 1 269 ? -37.812 -17.172 19.594 1 85.25 269 LEU A O 1
ATOM 2164 N N . SER A 1 270 ? -38.406 -15.047 19.172 1 87.75 270 SER A N 1
ATOM 2165 C CA . SER A 1 270 ? -38.938 -15.375 17.844 1 87.75 270 SER A CA 1
ATOM 2166 C C . SER A 1 270 ? -37.812 -15.875 16.938 1 87.75 270 SER A C 1
ATOM 2168 O O . SER A 1 270 ? -38 -16.828 16.172 1 87.75 270 SER A O 1
ATOM 2170 N N . ILE A 1 271 ? -36.719 -15.219 16.953 1 88 271 ILE A N 1
ATOM 2171 C CA . ILE A 1 271 ? -35.562 -15.617 16.156 1 88 271 ILE A CA 1
ATOM 2172 C C . ILE A 1 271 ? -35.094 -17 16.578 1 88 271 ILE A C 1
ATOM 2174 O O . ILE A 1 271 ? -34.781 -17.844 15.727 1 88 271 ILE A O 1
ATOM 2178 N N . LYS A 1 272 ? -35.062 -17.172 17.812 1 85.69 272 LYS A N 1
ATOM 2179 C CA . LYS A 1 272 ? -34.625 -18.453 18.328 1 85.69 272 LYS A CA 1
ATOM 2180 C C . LYS A 1 272 ? -35.562 -19.578 17.906 1 85.69 272 LYS A C 1
ATOM 2182 O O . LYS A 1 272 ? -35.125 -20.672 17.547 1 85.69 272 LYS A O 1
ATOM 2187 N N . GLU A 1 273 ? -36.844 -19.25 17.969 1 86.88 273 GLU A N 1
ATOM 2188 C CA . GLU A 1 273 ? -37.812 -20.266 17.578 1 86.88 273 GLU A CA 1
ATOM 2189 C C . GLU A 1 273 ? -37.75 -20.547 16.078 1 86.88 273 GLU A C 1
ATOM 2191 O O . GLU A 1 273 ? -37.844 -21.703 15.664 1 86.88 273 GLU A O 1
ATOM 2196 N N . HIS A 1 274 ? -37.656 -19.516 15.336 1 87.38 274 HIS A N 1
ATOM 2197 C CA . HIS A 1 274 ? -37.562 -19.672 13.891 1 87.38 274 HIS A CA 1
ATOM 2198 C C . HIS A 1 274 ? -36.344 -20.531 13.523 1 87.38 274 HIS A C 1
ATOM 2200 O O . HIS A 1 274 ? -36.469 -21.469 12.734 1 87.38 274 HIS A O 1
ATOM 2206 N N . TYR A 1 275 ? -35.281 -20.219 14.109 1 87.81 275 TYR A N 1
ATOM 2207 C CA . TYR A 1 275 ? -34.062 -20.906 13.734 1 87.81 275 TYR A CA 1
ATOM 2208 C C . TYR A 1 275 ? -34 -22.312 14.352 1 87.81 275 TYR A C 1
ATOM 2210 O O . TYR A 1 275 ? -33.312 -23.188 13.844 1 87.81 275 TYR A O 1
ATOM 2218 N N . LYS A 1 276 ? -34.75 -22.406 15.398 1 86.25 276 LYS A N 1
ATOM 2219 C CA . LYS A 1 276 ? -34.906 -23.766 15.922 1 86.25 276 LYS A CA 1
ATOM 2220 C C . LYS A 1 276 ? -35.625 -24.656 14.922 1 86.25 276 LYS A C 1
ATOM 2222 O O . LYS A 1 276 ? -35.219 -25.812 14.703 1 86.25 276 LYS A O 1
ATOM 2227 N N . LYS A 1 277 ? -36.625 -24.109 14.312 1 87.38 277 LYS A N 1
ATOM 2228 C CA . LYS A 1 277 ? -37.375 -24.859 13.305 1 87.38 277 LYS A CA 1
ATOM 2229 C C . LYS A 1 277 ? -36.531 -25.125 12.07 1 87.38 277 LYS A C 1
ATOM 2231 O O . LYS A 1 277 ? -36.5 -26.25 11.555 1 87.38 277 LYS A O 1
ATOM 2236 N N . VAL A 1 278 ? -35.938 -24.141 11.633 1 88.56 278 VAL A N 1
ATOM 2237 C CA . VAL A 1 278 ? -35.094 -24.25 10.445 1 88.56 278 VAL A CA 1
ATOM 2238 C C . VAL A 1 278 ? -33.938 -25.234 10.719 1 88.56 278 VAL A C 1
ATOM 2240 O O . VAL A 1 278 ? -33.562 -26.016 9.844 1 88.56 278 VAL A O 1
ATOM 2243 N N . HIS A 1 279 ? -33.438 -25.109 11.883 1 89.25 279 HIS A N 1
ATOM 2244 C CA . HIS A 1 279 ? -32.375 -26.016 12.289 1 89.25 279 HIS A CA 1
ATOM 2245 C C . HIS A 1 279 ? -32.812 -27.469 12.219 1 89.25 279 HIS A C 1
ATOM 2247 O O . HIS A 1 279 ? -32.062 -28.328 11.719 1 89.25 279 HIS A O 1
ATOM 2253 N N . LEU A 1 280 ? -33.969 -27.688 12.656 1 88 280 LEU A N 1
ATOM 2254 C CA . LEU A 1 280 ? -34.469 -29.047 12.648 1 88 280 LEU A CA 1
ATOM 2255 C C . LEU A 1 280 ? -34.719 -29.531 11.227 1 88 280 LEU A C 1
ATOM 2257 O O . LEU A 1 280 ? -34.406 -30.672 10.891 1 88 280 LEU A O 1
ATOM 2261 N N . GLU A 1 281 ? -35.25 -28.719 10.445 1 88.88 281 GLU A N 1
ATOM 2262 C CA . GLU A 1 281 ? -35.5 -29.047 9.047 1 88.88 281 GLU A CA 1
ATOM 2263 C C . GLU A 1 281 ? -34.188 -29.359 8.312 1 88.88 281 GLU A C 1
ATOM 2265 O O . GLU A 1 281 ? -34.125 -30.359 7.582 1 88.88 281 GLU A O 1
ATOM 2270 N N . LYS A 1 282 ? -33.312 -28.516 8.484 1 89.69 282 LYS A N 1
ATOM 2271 C CA . LYS A 1 282 ? -32.031 -28.703 7.789 1 89.69 282 LYS A CA 1
ATOM 2272 C C . LYS A 1 282 ? -31.266 -29.891 8.352 1 89.69 282 LYS A C 1
ATOM 2274 O O . LYS A 1 282 ? -30.531 -30.547 7.625 1 89.69 282 LYS A O 1
ATOM 2279 N N . LYS A 1 283 ? -31.438 -30.109 9.578 1 89.5 283 LYS A N 1
ATOM 2280 C CA . LYS A 1 283 ? -30.828 -31.281 10.188 1 89.5 283 LYS A CA 1
ATOM 2281 C C . LYS A 1 283 ? -31.406 -32.562 9.594 1 89.5 283 LYS A C 1
ATOM 2283 O O . LYS A 1 283 ? -30.656 -33.5 9.305 1 89.5 283 LYS A O 1
ATOM 2288 N N . GLU A 1 284 ? -32.656 -32.562 9.438 1 90.25 284 GLU A N 1
ATOM 2289 C CA . GLU A 1 284 ? -33.312 -33.719 8.828 1 90.25 284 GLU A CA 1
ATOM 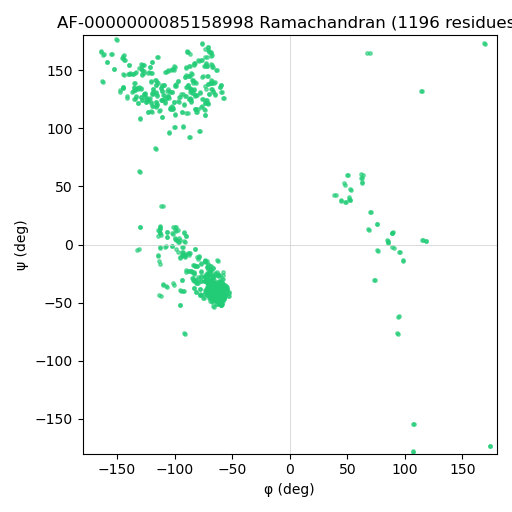2290 C C . GLU A 1 284 ? -32.844 -33.906 7.391 1 90.25 284 GLU A C 1
ATOM 2292 O O . GLU A 1 284 ? -32.594 -35.031 6.965 1 90.25 284 GLU A O 1
ATOM 2297 N N . PHE A 1 285 ? -32.812 -32.875 6.723 1 88.88 285 PHE A N 1
ATOM 2298 C CA . PHE A 1 285 ? -32.312 -32.938 5.355 1 88.88 285 PHE A CA 1
ATOM 2299 C C . PHE A 1 285 ? -30.891 -33.5 5.316 1 88.88 285 PHE A C 1
ATOM 2301 O O . PHE A 1 285 ? -30.562 -34.312 4.473 1 88.88 285 PHE A O 1
ATOM 2308 N N . LEU A 1 286 ? -30.109 -33 6.164 1 90.25 286 LEU A N 1
ATOM 2309 C CA . LEU A 1 286 ? -28.734 -33.438 6.254 1 90.25 286 LEU A CA 1
ATOM 2310 C C . LEU A 1 286 ? -28.656 -34.938 6.602 1 90.25 286 LEU A C 1
ATOM 2312 O O . LEU A 1 286 ? -27.875 -35.688 6.016 1 90.25 286 LEU A O 1
ATOM 2316 N N . ASN A 1 287 ? -29.453 -35.281 7.504 1 91.75 287 ASN A N 1
ATOM 2317 C CA . ASN A 1 287 ? -29.469 -36.688 7.902 1 91.75 287 ASN A CA 1
ATOM 2318 C C . ASN A 1 287 ? -29.906 -37.594 6.75 1 91.75 287 ASN A C 1
ATOM 2320 O O . ASN A 1 287 ? -29.359 -38.688 6.578 1 91.75 287 ASN A O 1
ATOM 2324 N N . GLN A 1 288 ? -30.844 -37.125 6.035 1 91.31 288 GLN A N 1
ATOM 2325 C CA . GLN A 1 288 ? -31.281 -37.875 4.867 1 91.31 288 GLN A CA 1
ATOM 2326 C C . GLN A 1 288 ? -30.141 -38.031 3.855 1 91.31 288 GLN A C 1
ATOM 2328 O O . GLN A 1 288 ? -29.953 -39.125 3.301 1 91.31 288 GLN A O 1
ATOM 2333 N N . LYS A 1 289 ? -29.5 -37.031 3.672 1 90 289 LYS A N 1
ATOM 2334 C CA . LYS A 1 289 ? -28.422 -37.062 2.693 1 90 289 LYS A CA 1
ATOM 2335 C C . LYS A 1 289 ? -27.234 -37.875 3.207 1 90 289 LYS A C 1
ATOM 2337 O O . LYS A 1 289 ? -26.531 -38.531 2.428 1 90 289 LYS A O 1
ATOM 2342 N N . ILE A 1 290 ? -27.047 -37.812 4.457 1 90.44 290 ILE A N 1
ATOM 2343 C CA . ILE A 1 290 ? -26 -38.625 5.062 1 90.44 290 ILE A CA 1
ATOM 2344 C C . ILE A 1 290 ? -26.328 -40.125 4.898 1 90.44 290 ILE A C 1
ATOM 2346 O O . ILE A 1 290 ? -25.438 -40.938 4.621 1 90.44 290 ILE A O 1
ATOM 2350 N N . LEU A 1 291 ? -27.547 -40.375 5.082 1 90 291 LEU A N 1
ATOM 2351 C CA . LEU A 1 291 ? -27.969 -41.75 4.879 1 90 291 LEU A CA 1
ATOM 2352 C C . LEU A 1 291 ? -27.797 -42.188 3.42 1 90 291 LEU A C 1
ATOM 2354 O O . LEU A 1 291 ? -27.375 -43.281 3.133 1 90 291 LEU A O 1
ATOM 2358 N N . GLU A 1 292 ? -28.125 -41.312 2.598 1 90.12 292 GLU A N 1
ATOM 2359 C CA . GLU A 1 292 ? -27.922 -41.562 1.174 1 90.12 292 GLU A CA 1
ATOM 2360 C C . GLU A 1 292 ? -26.438 -41.781 0.854 1 90.12 292 GLU A C 1
ATOM 2362 O O . GLU A 1 292 ? -26.094 -42.625 0.021 1 90.12 292 GLU A O 1
ATOM 2367 N N . LYS A 1 293 ? -25.656 -41.031 1.475 1 90.56 293 LYS A N 1
ATOM 2368 C CA . LYS A 1 293 ? -24.203 -41.156 1.296 1 90.56 293 LYS A CA 1
ATOM 2369 C C . LYS A 1 293 ? -23.688 -42.469 1.797 1 90.56 293 LYS A C 1
ATOM 2371 O O . LYS A 1 293 ? -22.844 -43.094 1.147 1 90.56 293 LYS A O 1
ATOM 2376 N N . LYS A 1 294 ? -24.203 -42.938 2.859 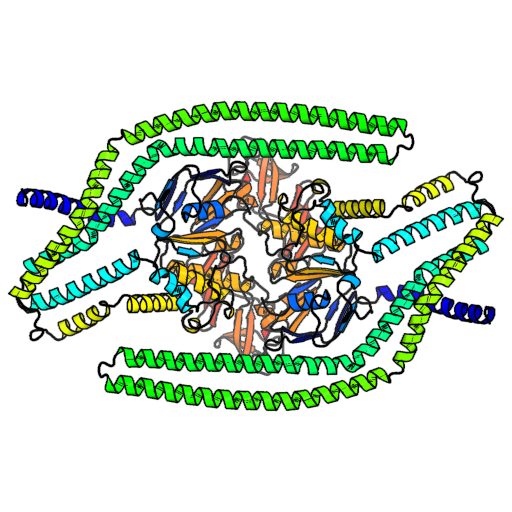1 89.81 294 LYS A N 1
ATOM 2377 C CA . LYS A 1 294 ? -23.766 -44.188 3.449 1 89.81 294 LYS A CA 1
ATOM 2378 C C . LYS A 1 294 ? -24.203 -45.375 2.59 1 89.81 294 LYS A C 1
ATOM 2380 O O . LYS A 1 294 ? -23.5 -46.375 2.512 1 89.81 294 LYS A O 1
ATOM 2385 N N . GLN A 1 295 ? -25.312 -45.219 1.906 1 89.31 295 GLN A N 1
ATOM 2386 C CA . GLN A 1 295 ? -25.875 -46.312 1.122 1 89.31 295 GLN A CA 1
ATOM 2387 C C . GLN A 1 295 ? -25.422 -46.219 -0.334 1 89.31 295 GLN A C 1
ATOM 2389 O O . GLN A 1 295 ? -25.766 -47.094 -1.146 1 89.31 295 GLN A O 1
ATOM 2394 N N . SER A 1 296 ? -24.641 -45.344 -0.576 1 90.38 296 SER A N 1
ATOM 2395 C CA . SER A 1 296 ? -24.203 -45.156 -1.957 1 90.38 296 SER A CA 1
ATOM 2396 C C . SER A 1 296 ? -23.297 -46.281 -2.416 1 90.38 296 SER A C 1
ATOM 2398 O O . SER A 1 296 ? -22.438 -46.75 -1.652 1 90.38 296 SER A O 1
ATOM 2400 N N . PRO A 1 297 ? -23.484 -46.75 -3.631 1 89.69 297 PRO A N 1
ATOM 2401 C CA . PRO A 1 297 ? -22.609 -47.781 -4.188 1 89.69 297 PRO A CA 1
ATOM 2402 C C . PRO A 1 297 ? -21.156 -47.281 -4.324 1 89.69 297 PRO A C 1
ATOM 2404 O O . PRO A 1 297 ? -20.25 -48.125 -4.441 1 89.69 297 PRO A O 1
ATOM 2407 N N . LEU A 1 298 ? -21.016 -46.094 -4.207 1 90.31 298 LEU A N 1
ATOM 2408 C CA . LEU A 1 298 ? -19.672 -45.531 -4.332 1 90.31 298 LEU A CA 1
ATOM 2409 C C . LEU A 1 298 ? -18.797 -45.938 -3.154 1 90.31 298 LEU A C 1
ATOM 2411 O O . LEU A 1 298 ? -17.562 -45.969 -3.27 1 90.31 298 LEU A O 1
ATOM 2415 N N . ASN A 1 299 ? -19.391 -46.281 -2.059 1 90.56 299 ASN A N 1
ATOM 2416 C CA . ASN A 1 299 ? -18.641 -46.688 -0.879 1 90.56 299 ASN A CA 1
ATOM 2417 C C . ASN A 1 299 ? -17.969 -48.031 -1.084 1 90.56 299 ASN A C 1
ATOM 2419 O O . ASN A 1 299 ? -16.875 -48.281 -0.566 1 90.56 299 ASN A O 1
ATOM 2423 N N . ILE A 1 300 ? -18.578 -48.781 -1.831 1 89.75 300 ILE A N 1
ATOM 2424 C CA . ILE A 1 300 ? -17.984 -50.062 -2.156 1 89.75 300 ILE A CA 1
ATOM 2425 C C . ILE A 1 300 ? -16.766 -49.875 -3.053 1 89.75 300 ILE A C 1
ATOM 2427 O O . ILE A 1 300 ? -15.719 -50.5 -2.844 1 89.75 300 ILE A O 1
ATOM 2431 N N . GLN A 1 301 ? -17.016 -49.062 -3.984 1 89.56 301 GLN A N 1
ATOM 2432 C CA . GLN A 1 301 ? -15.906 -48.75 -4.879 1 89.56 301 GLN A CA 1
ATOM 2433 C C . GLN A 1 301 ? -14.734 -48.156 -4.105 1 89.56 301 GLN A C 1
ATOM 2435 O O . GLN A 1 301 ? -13.57 -48.469 -4.398 1 89.56 301 GLN A O 1
ATOM 2440 N N . MET A 1 302 ? -15.031 -47.375 -3.154 1 91.5 302 MET A N 1
ATOM 2441 C CA . MET A 1 302 ? -14 -46.719 -2.346 1 91.5 302 MET A CA 1
ATOM 2442 C C . MET A 1 302 ? -13.219 -47.75 -1.543 1 91.5 302 MET A C 1
ATOM 2444 O O . MET A 1 302 ? -11.992 -47.656 -1.438 1 91.5 302 MET A O 1
ATOM 2448 N N . LYS A 1 303 ? -13.859 -48.688 -1.022 1 90.75 303 LYS A N 1
ATOM 2449 C CA . LYS A 1 303 ? -13.203 -49.75 -0.261 1 90.75 303 LYS A CA 1
ATOM 2450 C C . LYS A 1 303 ? -12.281 -50.594 -1.153 1 90.75 303 LYS A C 1
ATOM 2452 O O . LYS A 1 303 ? -11.172 -50.938 -0.754 1 90.75 303 LYS A O 1
ATOM 2457 N N . GLU A 1 304 ? -12.773 -50.812 -2.291 1 90.25 304 GLU A N 1
ATOM 2458 C CA . GLU A 1 304 ? -11.977 -51.594 -3.244 1 90.25 304 GLU A CA 1
ATOM 2459 C C . GLU A 1 304 ? -10.711 -50.812 -3.635 1 90.25 304 GLU A C 1
ATOM 2461 O O . GLU A 1 304 ? -9.625 -51.406 -3.684 1 90.25 304 GLU A O 1
ATOM 2466 N N . ILE A 1 305 ? -10.922 -49.594 -3.887 1 90.44 305 ILE A N 1
ATOM 2467 C CA . ILE A 1 305 ? -9.789 -48.781 -4.312 1 90.44 305 ILE A CA 1
ATOM 2468 C C . ILE A 1 305 ? -8.781 -48.656 -3.172 1 90.44 305 ILE A C 1
ATOM 2470 O O . ILE A 1 305 ? -7.57 -48.656 -3.402 1 90.44 305 ILE A O 1
ATOM 2474 N N . THR A 1 306 ? -9.219 -48.656 -1.973 1 91 306 THR A N 1
ATOM 2475 C CA . THR A 1 306 ? -8.344 -48.531 -0.812 1 91 306 THR A CA 1
ATOM 2476 C C . THR A 1 306 ? -7.488 -49.781 -0.655 1 91 306 THR A C 1
ATOM 2478 O O . THR A 1 306 ? -6.305 -49.719 -0.332 1 91 306 THR A O 1
ATOM 2481 N N . ILE A 1 307 ? -8.07 -50.844 -0.947 1 89.75 307 ILE A N 1
ATOM 2482 C CA . ILE A 1 307 ? -7.34 -52.094 -0.888 1 89.75 307 ILE A CA 1
ATOM 2483 C C . ILE A 1 307 ? -6.301 -52.156 -2.006 1 89.75 307 ILE A C 1
ATOM 2485 O O . ILE A 1 307 ? -5.16 -52.562 -1.782 1 89.75 307 ILE A O 1
ATOM 2489 N N . ASP A 1 308 ? -6.742 -51.75 -3.133 1 88.56 308 ASP A N 1
ATOM 2490 C CA . ASP A 1 308 ? -5.84 -51.719 -4.277 1 88.56 308 ASP A CA 1
ATOM 2491 C C . ASP A 1 308 ? -4.641 -50.812 -4.008 1 88.56 308 ASP A C 1
ATOM 2493 O O . ASP A 1 308 ? -3.514 -51.125 -4.395 1 88.56 308 ASP A O 1
ATOM 2497 N N . LEU A 1 309 ? -4.871 -49.75 -3.383 1 89.81 309 LEU A N 1
ATOM 2498 C CA . LEU A 1 309 ? -3.832 -48.75 -3.105 1 89.81 309 LEU A CA 1
ATOM 2499 C C . LEU A 1 309 ? -2.805 -49.312 -2.125 1 89.81 309 LEU A C 1
ATOM 2501 O O . LEU A 1 309 ? -1.627 -48.938 -2.182 1 89.81 309 LEU A O 1
ATOM 2505 N N . LYS A 1 310 ? -3.166 -50.219 -1.307 1 88.38 310 LYS A N 1
ATOM 2506 C CA . LYS A 1 310 ? -2.275 -50.781 -0.299 1 88.38 310 LYS A CA 1
ATOM 2507 C C . LYS A 1 310 ? -1.499 -51.969 -0.859 1 88.38 310 LYS A C 1
ATOM 2509 O O . LYS A 1 310 ? -0.364 -52.219 -0.452 1 88.38 310 LYS A O 1
ATOM 2514 N N . THR A 1 311 ? -2.016 -52.594 -1.896 1 88.81 311 THR A N 1
ATOM 2515 C CA . THR A 1 311 ? -1.454 -53.875 -2.303 1 88.81 311 THR A CA 1
ATOM 2516 C C . THR A 1 311 ? -0.754 -53.75 -3.652 1 88.81 311 THR A C 1
ATOM 2518 O O . THR A 1 311 ? 0.39 -54.188 -3.807 1 88.81 311 THR A O 1
ATOM 2521 N N . ILE A 1 312 ? -1.391 -53.094 -4.531 1 87.62 312 ILE A N 1
ATOM 2522 C CA . ILE A 1 312 ? -0.955 -53.125 -5.926 1 87.62 312 ILE A CA 1
ATOM 2523 C C . ILE A 1 312 ? 0.402 -52.438 -6.062 1 87.62 312 ILE A C 1
ATOM 2525 O O . ILE A 1 312 ? 1.313 -52.969 -6.699 1 87.62 312 ILE A O 1
ATOM 2529 N N . PRO A 1 313 ? 0.525 -51.312 -5.484 1 88.75 313 PRO A N 1
ATOM 2530 C CA . PRO A 1 313 ? 1.822 -50.656 -5.648 1 88.75 313 PRO A CA 1
ATOM 2531 C C . PRO A 1 313 ? 2.975 -51.469 -5.062 1 88.75 313 PRO A C 1
ATOM 2533 O O . PRO A 1 313 ? 4.07 -51.5 -5.633 1 88.75 313 PRO A O 1
ATOM 2536 N N . LYS A 1 314 ? 2.844 -52.156 -4.047 1 88.69 314 LYS A N 1
ATOM 2537 C CA . LYS A 1 314 ? 3.869 -53 -3.449 1 88.69 314 LYS A CA 1
ATOM 2538 C C . LYS A 1 314 ? 4.203 -54.188 -4.355 1 88.69 314 LYS A C 1
ATOM 2540 O O . LYS A 1 314 ? 5.371 -54.531 -4.504 1 88.69 314 LYS A O 1
ATOM 2545 N N . GLU A 1 315 ? 3.195 -54.688 -4.918 1 88.31 315 GLU A N 1
ATOM 2546 C CA . GLU A 1 315 ? 3.381 -55.844 -5.801 1 88.31 315 GLU A CA 1
ATOM 2547 C C . GLU A 1 315 ? 4.145 -55.438 -7.062 1 88.31 315 GLU A C 1
ATOM 2549 O O . GLU A 1 315 ? 5.012 -56.188 -7.527 1 88.31 315 GLU A O 1
ATOM 2554 N N . VAL A 1 316 ? 3.723 -54.375 -7.562 1 89.69 316 VAL A N 1
ATOM 2555 C CA . VAL A 1 316 ? 4.375 -53.906 -8.781 1 89.69 316 VAL A CA 1
ATOM 2556 C C . VAL A 1 316 ? 5.848 -53.594 -8.5 1 89.69 316 VAL A C 1
ATOM 2558 O O . VAL A 1 316 ? 6.715 -53.906 -9.312 1 89.69 316 VAL A O 1
ATOM 2561 N N . THR A 1 317 ? 6.168 -53.094 -7.406 1 90.12 317 THR A N 1
ATOM 2562 C CA . THR A 1 317 ? 7.539 -52.781 -7.027 1 90.12 317 THR A CA 1
ATOM 2563 C C . THR A 1 317 ? 8.352 -54.031 -6.797 1 90.12 317 THR A C 1
ATOM 2565 O O . THR A 1 317 ? 9.523 -54.125 -7.176 1 90.12 317 THR A O 1
ATOM 2568 N N . LYS A 1 318 ? 7.766 -54.938 -6.195 1 89.94 318 LYS A N 1
ATOM 2569 C CA . LYS A 1 318 ? 8.422 -56.219 -5.977 1 89.94 318 LYS A CA 1
ATOM 2570 C C . LYS A 1 318 ? 8.758 -56.906 -7.297 1 89.94 318 LYS A C 1
ATOM 2572 O O . LYS A 1 318 ? 9.836 -57.469 -7.457 1 89.94 318 LYS A O 1
ATOM 2577 N N . LYS A 1 319 ? 7.82 -56.875 -8.148 1 89.75 319 LYS A N 1
ATOM 2578 C CA . LYS A 1 319 ? 8.031 -57.469 -9.461 1 89.75 319 LYS A CA 1
ATOM 2579 C C . LYS A 1 319 ? 9.188 -56.812 -10.195 1 89.75 319 LYS A C 1
ATOM 2581 O O . LYS A 1 319 ? 9.969 -57.469 -10.875 1 89.75 319 LYS A O 1
ATOM 2586 N N . TYR A 1 320 ? 9.219 -55.562 -10.07 1 91.38 320 TYR A N 1
ATOM 2587 C CA . TYR A 1 320 ? 10.312 -54.812 -10.695 1 91.38 320 TYR A CA 1
ATOM 2588 C C . TYR A 1 320 ? 11.648 -55.188 -10.07 1 91.38 320 TYR A C 1
ATOM 2590 O O . TYR A 1 320 ? 12.633 -55.406 -10.781 1 91.38 320 TYR A O 1
ATOM 2598 N N . SER A 1 321 ? 11.719 -55.25 -8.82 1 90.94 321 SER A N 1
ATOM 2599 C CA . SER A 1 321 ? 12.953 -55.625 -8.117 1 90.94 321 SER A CA 1
ATOM 2600 C C . SER A 1 321 ? 13.422 -57.031 -8.484 1 90.94 321 SER A C 1
ATOM 2602 O O . SER A 1 321 ? 14.617 -57.25 -8.672 1 90.94 321 SER A O 1
ATOM 2604 N N . LEU A 1 322 ? 12.5 -57.875 -8.562 1 90.62 322 LEU A N 1
ATOM 2605 C CA . LEU A 1 322 ? 12.82 -59.25 -8.938 1 90.62 322 LEU A CA 1
ATOM 2606 C C . LEU A 1 322 ? 13.352 -59.344 -10.359 1 90.62 322 LEU A C 1
ATOM 2608 O O . LEU A 1 322 ? 14.312 -60.062 -10.641 1 90.62 322 LEU A O 1
ATOM 2612 N N . MET A 1 323 ? 12.641 -58.625 -11.164 1 91.19 323 MET A N 1
ATOM 2613 C CA . MET A 1 323 ? 13.078 -58.594 -12.555 1 91.19 323 MET A CA 1
ATOM 2614 C C . MET A 1 323 ? 14.477 -58 -12.68 1 91.19 323 MET A C 1
ATOM 2616 O O . MET A 1 323 ? 15.289 -58.469 -13.469 1 91.19 323 MET A O 1
ATOM 2620 N N . SER A 1 324 ? 14.727 -57.031 -11.93 1 91.56 324 SER A N 1
ATOM 2621 C CA . SER A 1 324 ? 16.047 -56.375 -11.938 1 91.56 324 SER A CA 1
ATOM 2622 C C . SER A 1 324 ? 17.125 -57.344 -11.461 1 91.56 324 SER A C 1
ATOM 2624 O O . SER A 1 324 ? 18.188 -57.438 -12.086 1 91.56 324 SER A O 1
ATOM 2626 N N . LYS A 1 325 ? 16.859 -58.031 -10.461 1 90.81 325 LYS A N 1
ATOM 2627 C CA . LYS A 1 325 ? 17.828 -59 -9.922 1 90.81 325 LYS A CA 1
ATOM 2628 C C . LYS A 1 325 ? 18.094 -60.125 -10.906 1 90.81 325 LYS A C 1
ATOM 2630 O O . LYS A 1 325 ? 19.234 -60.594 -11.039 1 90.81 325 LYS A O 1
ATOM 2635 N N . GLU A 1 326 ? 17.062 -60.562 -11.531 1 92.19 326 GLU A N 1
ATOM 2636 C CA . GLU A 1 326 ? 17.188 -61.625 -12.5 1 92.19 326 GLU A CA 1
ATOM 2637 C C . GLU A 1 326 ? 18.031 -61.219 -13.695 1 92.19 326 GLU A C 1
ATOM 2639 O O . GLU A 1 326 ? 18.875 -62 -14.156 1 92.19 326 GLU A O 1
ATOM 2644 N N . LEU A 1 327 ? 17.781 -60.062 -14.125 1 91.44 327 LEU A N 1
ATOM 2645 C CA . LEU A 1 327 ? 18.547 -59.594 -15.281 1 91.44 327 LEU A CA 1
ATOM 2646 C C . LEU A 1 327 ? 20 -59.344 -14.914 1 91.44 327 LEU A C 1
ATOM 2648 O O . LEU A 1 327 ? 20.891 -59.625 -15.711 1 91.44 327 LEU A O 1
ATOM 2652 N N . ILE A 1 328 ? 20.281 -58.906 -13.688 1 89.31 328 ILE A N 1
ATOM 2653 C CA . ILE A 1 328 ? 21.641 -58.656 -13.234 1 89.31 328 ILE A CA 1
ATOM 2654 C C . ILE A 1 328 ? 22.391 -59.969 -13.031 1 89.31 328 ILE A C 1
ATOM 2656 O O . ILE A 1 328 ? 23.578 -60.062 -13.305 1 89.31 328 ILE A O 1
ATOM 2660 N N . LYS A 1 329 ? 21.672 -60.906 -12.57 1 89.75 329 LYS A N 1
ATOM 2661 C CA . LYS A 1 329 ? 22.266 -62.219 -12.383 1 89.75 329 LYS A CA 1
ATOM 2662 C C . LYS A 1 329 ? 22.609 -62.875 -13.727 1 89.75 329 LYS A C 1
ATOM 2664 O O . LYS A 1 329 ? 23.656 -63.531 -13.859 1 89.75 329 LYS A O 1
ATOM 2669 N N . LYS A 1 330 ? 21.75 -62.656 -14.664 1 90.5 330 LYS A N 1
ATOM 2670 C CA . LYS A 1 330 ? 21.906 -63.281 -15.977 1 90.5 330 LYS A CA 1
ATOM 2671 C C . LYS A 1 330 ? 23 -62.594 -16.781 1 90.5 330 LYS A C 1
ATOM 2673 O O . LYS A 1 330 ? 23.797 -63.25 -17.469 1 90.5 330 LYS A O 1
ATOM 2678 N N . TYR A 1 331 ? 23.078 -61.312 -16.859 1 90.19 331 TYR A N 1
ATOM 2679 C CA . TYR A 1 331 ? 23.938 -60.562 -17.797 1 90.19 331 TYR A CA 1
ATOM 2680 C C . TYR A 1 331 ? 25.016 -59.812 -17.047 1 90.19 331 TYR A C 1
ATOM 2682 O O . TYR A 1 331 ? 25.969 -59.312 -17.656 1 90.19 331 TYR A O 1
ATOM 2690 N N . SER A 1 332 ? 24.953 -59.625 -15.68 1 84.5 332 SER A N 1
ATOM 2691 C CA . SER A 1 332 ? 25.906 -58.906 -14.82 1 84.5 332 SER A CA 1
ATOM 2692 C C . SER A 1 332 ? 25.922 -57.406 -15.109 1 84.5 332 SER A C 1
ATOM 2694 O O . SER A 1 332 ? 25.453 -56.969 -16.156 1 84.5 332 SER A O 1
ATOM 2696 N N . LEU A 1 333 ? 26.469 -56.625 -14.242 1 85.25 333 LEU A N 1
ATOM 2697 C CA . LEU A 1 333 ? 26.609 -55.156 -14.406 1 85.25 333 LEU A CA 1
ATOM 2698 C C . LEU A 1 333 ? 28.062 -54.781 -14.609 1 85.25 333 LEU A C 1
ATOM 2700 O O . LEU A 1 333 ? 28.484 -53.688 -14.211 1 85.25 333 LEU A O 1
ATOM 2704 N N . GLU A 1 334 ? 28.781 -55.594 -15.227 1 83.69 334 GLU A N 1
ATOM 2705 C CA . GLU A 1 334 ? 30.188 -55.312 -15.5 1 83.69 334 GLU A CA 1
ATOM 2706 C C . GLU A 1 334 ? 30.344 -54.25 -16.594 1 83.69 334 GLU A C 1
ATOM 2708 O O . GLU A 1 334 ? 29.609 -54.25 -17.578 1 83.69 334 GLU A O 1
ATOM 2713 N N . ARG A 1 335 ? 31.281 -53.281 -16.375 1 83.75 335 ARG A N 1
ATOM 2714 C CA . ARG A 1 335 ? 31.406 -52.125 -17.234 1 83.75 335 ARG A CA 1
ATOM 2715 C C . ARG A 1 335 ? 32.562 -52.312 -18.234 1 83.75 335 ARG A C 1
ATOM 2717 O O . ARG A 1 335 ? 32.938 -51.375 -18.922 1 83.75 335 ARG A O 1
ATOM 2724 N N . SER A 1 336 ? 33.094 -53.406 -18.391 1 79.94 336 SER A N 1
ATOM 2725 C CA . SER A 1 336 ? 34.281 -53.625 -19.203 1 79.94 336 SER A CA 1
ATOM 2726 C C . SER A 1 336 ? 33.969 -53.5 -20.688 1 79.94 336 SER A C 1
ATOM 2728 O O . SER A 1 336 ? 34.812 -53.094 -21.484 1 79.94 336 SER A O 1
ATOM 2730 N N . LYS A 1 337 ? 32.781 -53.75 -21.156 1 84.81 337 LYS A N 1
ATOM 2731 C CA . LYS A 1 337 ? 32.438 -53.812 -22.578 1 84.81 337 LYS A CA 1
ATOM 2732 C C . LYS A 1 337 ? 31.812 -52.5 -23.016 1 84.81 337 LYS A C 1
ATOM 2734 O O . LYS A 1 337 ? 31.297 -52.375 -24.141 1 84.81 337 LYS A O 1
ATOM 2739 N N . LEU A 1 338 ? 31.859 -51.469 -22.25 1 86.88 338 LEU A N 1
ATOM 2740 C CA . LEU A 1 338 ? 31.156 -50.219 -22.547 1 86.88 338 LEU A CA 1
ATOM 2741 C C . LEU A 1 338 ? 31.969 -49.344 -23.516 1 86.88 338 LEU A C 1
ATOM 2743 O O . LEU A 1 338 ? 33.188 -49.312 -23.422 1 86.88 338 LEU A O 1
ATOM 2747 N N . SER A 1 339 ? 31.312 -48.844 -24.516 1 88.81 339 SER A N 1
ATOM 2748 C CA . SER A 1 339 ? 31.922 -47.875 -25.438 1 88.81 339 SER A CA 1
ATOM 2749 C C . SER A 1 339 ? 32.125 -46.531 -24.781 1 88.81 339 SER A C 1
ATOM 2751 O O . SER A 1 339 ? 31.547 -46.25 -23.719 1 88.81 339 SER A O 1
ATOM 2753 N N . GLN A 1 340 ? 32.844 -45.688 -25.344 1 87.75 340 GLN A N 1
ATOM 2754 C CA . GLN A 1 340 ? 33.094 -44.344 -24.828 1 87.75 340 GLN A CA 1
ATOM 2755 C C . GLN A 1 340 ? 31.828 -43.5 -24.797 1 87.75 340 GLN A C 1
ATOM 2757 O O . GLN A 1 340 ? 31.609 -42.688 -23.891 1 87.75 340 GLN A O 1
ATOM 2762 N N . GLN A 1 341 ? 31.047 -43.688 -25.828 1 88 341 GLN A N 1
ATOM 2763 C CA . GLN A 1 341 ? 29.781 -42.969 -25.891 1 88 341 GLN A CA 1
ATOM 2764 C C . GLN A 1 341 ? 28.859 -43.375 -24.75 1 88 341 GLN A C 1
ATOM 2766 O O . GLN A 1 341 ? 28.188 -42.531 -24.141 1 88 341 GLN A O 1
ATOM 2771 N N . GLU A 1 342 ? 28.859 -44.625 -24.5 1 88.19 342 GLU A N 1
ATOM 2772 C CA . GLU A 1 342 ? 28 -45.125 -23.438 1 88.19 342 GLU A CA 1
ATOM 2773 C C . GLU A 1 342 ? 28.5 -44.719 -22.062 1 88.19 342 GLU A C 1
ATOM 2775 O O . GLU A 1 342 ? 27.703 -44.438 -21.172 1 88.19 342 GLU A O 1
ATOM 2780 N N . ILE A 1 343 ? 29.75 -44.625 -21.969 1 88.69 343 ILE A N 1
ATOM 2781 C CA . ILE A 1 343 ? 30.344 -44.188 -20.719 1 88.69 343 ILE A CA 1
ATOM 2782 C C . ILE A 1 343 ? 30 -42.75 -20.453 1 88.69 343 ILE A C 1
ATOM 2784 O O . ILE A 1 343 ? 29.656 -42.375 -19.328 1 88.69 343 ILE A O 1
ATOM 2788 N N . SER A 1 344 ? 30.047 -42 -21.469 1 89.38 344 SER A N 1
ATOM 2789 C CA . SER A 1 344 ? 29.703 -40.594 -21.328 1 89.38 344 SER A CA 1
ATOM 2790 C C . SER A 1 344 ? 28.234 -40.406 -20.953 1 89.38 344 SER A C 1
ATOM 2792 O O . SER A 1 344 ? 27.891 -39.562 -20.125 1 89.38 344 SER A O 1
ATOM 2794 N N . LYS A 1 345 ? 27.391 -41.156 -21.531 1 88.69 345 LYS A N 1
ATOM 2795 C CA . LYS A 1 345 ? 25.969 -41.094 -21.219 1 88.69 345 LYS A CA 1
ATOM 2796 C C . LYS A 1 345 ? 25.688 -41.531 -19.781 1 88.69 345 LYS A C 1
ATOM 2798 O O . LYS A 1 345 ? 24.844 -40.969 -19.109 1 88.69 345 LYS A O 1
ATOM 2803 N N . ILE A 1 346 ? 26.391 -42.5 -19.359 1 87.19 346 ILE A N 1
ATOM 2804 C CA . ILE A 1 346 ? 26.234 -43 -17.984 1 87.19 346 ILE A CA 1
ATOM 2805 C C . ILE A 1 346 ? 26.688 -41.938 -17 1 87.19 346 ILE A C 1
ATOM 2807 O O . ILE A 1 346 ? 26.062 -41.75 -15.953 1 87.19 346 ILE A O 1
ATOM 2811 N N . GLU A 1 347 ? 27.719 -41.281 -17.422 1 86.5 347 GLU A N 1
ATOM 2812 C CA . GLU A 1 347 ? 28.203 -40.219 -16.531 1 86.5 347 GLU A CA 1
ATOM 2813 C C . GLU A 1 347 ? 27.188 -39.094 -16.422 1 86.5 347 GLU A C 1
ATOM 2815 O O . GLU A 1 347 ? 27 -38.531 -15.344 1 86.5 347 GLU A O 1
ATOM 2820 N N . GLU A 1 348 ? 26.609 -38.812 -17.453 1 87.81 348 GLU A N 1
ATOM 2821 C CA . GLU A 1 348 ? 25.562 -37.812 -17.438 1 87.81 348 GLU A CA 1
ATOM 2822 C C . GLU A 1 348 ? 24.375 -38.25 -16.578 1 87.81 348 GLU A C 1
ATOM 2824 O O . GLU A 1 348 ? 23.828 -37.438 -15.812 1 87.81 348 GLU A O 1
ATOM 2829 N N . LEU A 1 349 ? 23.984 -39.438 -16.734 1 86.31 349 LEU A N 1
ATOM 2830 C CA . LEU A 1 349 ? 22.844 -39.969 -16 1 86.31 349 LEU A CA 1
ATOM 2831 C C . LEU A 1 349 ? 23.172 -40.062 -14.516 1 86.31 349 LEU A C 1
ATOM 2833 O O . LEU A 1 349 ? 22.281 -39.906 -13.672 1 86.31 349 LEU A O 1
ATOM 2837 N N . LYS A 1 350 ? 24.391 -40.344 -14.234 1 84.75 350 LYS A N 1
ATOM 2838 C CA . LYS A 1 350 ? 24.844 -40.469 -12.844 1 84.75 350 LYS A CA 1
ATOM 2839 C C . LYS A 1 350 ? 24.672 -39.156 -12.094 1 84.75 350 LYS A C 1
ATOM 2841 O O . LYS A 1 350 ? 24.438 -39.156 -10.875 1 84.75 350 LYS A O 1
ATOM 2846 N N . THR A 1 351 ? 24.672 -38.094 -12.867 1 80.88 351 THR A N 1
ATOM 2847 C CA . THR A 1 351 ? 24.484 -36.812 -12.25 1 80.88 351 THR A CA 1
ATOM 2848 C C . THR A 1 351 ? 23.062 -36.625 -11.75 1 80.88 351 THR A C 1
ATOM 2850 O O . THR A 1 351 ? 22.797 -35.812 -10.875 1 80.88 351 THR A O 1
ATOM 2853 N N . HIS A 1 352 ? 22.141 -37.406 -12.273 1 80.69 352 HIS A N 1
ATOM 2854 C CA . HIS A 1 352 ? 20.734 -37.281 -11.898 1 80.69 352 HIS A CA 1
ATOM 2855 C C . HIS A 1 352 ? 20.391 -38.25 -10.766 1 80.69 352 HIS A C 1
ATOM 2857 O O . HIS A 1 352 ? 19.266 -38.25 -10.273 1 80.69 352 HIS A O 1
ATOM 2863 N N . VAL A 1 353 ? 21.359 -39.094 -10.492 1 83.31 353 VAL A N 1
ATOM 2864 C CA . VAL A 1 353 ? 21.203 -39.938 -9.32 1 83.31 353 VAL A CA 1
ATOM 2865 C C . VAL A 1 353 ? 21.734 -39.219 -8.078 1 83.31 353 VAL A C 1
ATOM 2867 O O . VAL A 1 353 ? 22.922 -39.25 -7.793 1 83.31 353 VAL A O 1
ATOM 2870 N N . ILE A 1 354 ? 20.844 -38.531 -7.402 1 81.19 354 ILE A N 1
ATOM 2871 C CA . ILE A 1 354 ? 21.312 -37.625 -6.344 1 81.19 354 ILE A CA 1
ATOM 2872 C C . ILE A 1 354 ? 20.562 -37.938 -5.047 1 81.19 354 ILE A C 1
ATOM 2874 O O . ILE A 1 354 ? 19.484 -38.531 -5.074 1 81.19 354 ILE A O 1
ATOM 2878 N N . SER A 1 355 ? 21.25 -37.594 -4 1 81.56 355 SER A N 1
ATOM 2879 C CA . SER A 1 355 ? 20.625 -37.688 -2.684 1 81.56 355 SER A CA 1
ATOM 2880 C C . SER A 1 355 ? 19.594 -36.562 -2.496 1 81.56 355 SER A C 1
ATOM 2882 O O . SER A 1 355 ? 19.531 -35.625 -3.287 1 81.56 355 SER A O 1
ATOM 2884 N N . ILE A 1 356 ? 18.75 -36.781 -1.571 1 85.62 356 ILE A N 1
ATOM 2885 C CA . ILE A 1 356 ? 17.719 -35.812 -1.238 1 85.62 356 ILE A CA 1
ATOM 2886 C C . ILE A 1 356 ? 18.375 -34.469 -0.909 1 85.62 356 ILE A C 1
ATOM 2888 O O . ILE A 1 356 ? 17.875 -33.406 -1.322 1 85.62 356 ILE A O 1
ATOM 2892 N N . ARG A 1 357 ? 19.422 -34.469 -0.183 1 85.69 357 ARG A N 1
ATOM 2893 C CA . ARG A 1 357 ? 20.125 -33.25 0.191 1 85.69 357 ARG A CA 1
ATOM 2894 C C . ARG A 1 357 ? 20.641 -32.531 -1.042 1 85.69 357 ARG A C 1
ATOM 2896 O O . ARG A 1 357 ? 20.516 -31.297 -1.14 1 85.69 357 ARG A O 1
ATOM 2903 N N . LYS A 1 358 ? 21.203 -33.188 -1.902 1 85.06 358 LYS A N 1
ATOM 2904 C CA . LYS A 1 358 ? 21.703 -32.594 -3.141 1 85.06 358 LYS A CA 1
ATOM 2905 C C . LYS A 1 358 ? 20.562 -32.125 -4.012 1 85.06 358 LYS A C 1
ATOM 2907 O O . LYS A 1 358 ? 20.672 -31.094 -4.691 1 85.06 358 LYS A O 1
ATOM 2912 N N . GLY A 1 359 ? 19.547 -32.906 -3.967 1 87.44 359 GLY A N 1
ATOM 2913 C CA . GLY A 1 359 ? 18.359 -32.469 -4.691 1 87.44 359 GLY A CA 1
ATOM 2914 C C . GLY A 1 359 ? 17.828 -31.125 -4.227 1 87.44 359 GLY A C 1
ATOM 2915 O O . GLY A 1 359 ? 17.469 -30.281 -5.047 1 87.44 359 GLY A O 1
ATOM 2916 N N . ILE A 1 360 ? 17.828 -30.969 -2.938 1 90.25 360 ILE A N 1
ATOM 2917 C CA . ILE A 1 360 ? 17.375 -29.719 -2.346 1 90.25 360 ILE A CA 1
ATOM 2918 C C . ILE A 1 360 ? 18.281 -28.578 -2.785 1 90.25 360 ILE A C 1
ATOM 2920 O O . ILE A 1 360 ? 17.797 -27.531 -3.229 1 90.25 360 ILE A O 1
ATOM 2924 N N . HIS A 1 361 ? 19.5 -28.812 -2.688 1 88.94 361 HIS A N 1
ATOM 2925 C CA . HIS A 1 361 ? 20.484 -27.781 -3.059 1 88.94 361 HIS A CA 1
ATOM 2926 C C . HIS A 1 361 ? 20.344 -27.406 -4.531 1 88.94 361 HIS A C 1
ATOM 2928 O O . HIS A 1 361 ? 20.344 -26.219 -4.875 1 88.94 361 HIS A O 1
ATOM 2934 N N . ASN A 1 362 ? 20.234 -28.406 -5.352 1 88 362 ASN A N 1
ATOM 2935 C CA . ASN A 1 362 ? 20.109 -28.156 -6.781 1 88 362 ASN A CA 1
ATOM 2936 C C . ASN A 1 362 ? 18.844 -27.344 -7.102 1 88 362 ASN A C 1
ATOM 2938 O O . ASN A 1 362 ? 18.891 -26.422 -7.914 1 88 362 ASN A O 1
ATOM 2942 N N . GLU A 1 363 ? 17.797 -27.75 -6.469 1 91.12 363 GLU A N 1
ATOM 2943 C CA . GLU A 1 363 ? 16.531 -27.062 -6.719 1 91.12 363 GLU A CA 1
ATOM 2944 C C . GLU A 1 363 ? 16.609 -25.609 -6.227 1 91.12 363 GLU A C 1
ATOM 2946 O O . GLU A 1 363 ? 16.109 -24.703 -6.891 1 91.12 363 GLU A O 1
ATOM 2951 N N . VAL A 1 364 ? 17.188 -25.359 -5.074 1 92.38 364 VAL A N 1
ATOM 2952 C CA . VAL A 1 364 ? 17.312 -24.031 -4.5 1 92.38 364 VAL A CA 1
ATOM 2953 C C . VAL A 1 364 ? 18.188 -23.156 -5.406 1 92.38 364 VAL A C 1
ATOM 2955 O O . VAL A 1 364 ? 17.828 -22 -5.684 1 92.38 364 VAL A O 1
ATOM 2958 N N . MET A 1 365 ? 19.234 -23.719 -5.902 1 89.62 365 MET A N 1
ATOM 2959 C CA . MET A 1 365 ? 20.141 -22.969 -6.766 1 89.62 365 MET A CA 1
ATOM 2960 C C . MET A 1 365 ? 19.469 -22.641 -8.102 1 89.62 365 MET A C 1
ATOM 2962 O O . MET A 1 365 ? 19.625 -21.531 -8.617 1 89.62 365 MET A O 1
ATOM 2966 N N . ASN A 1 366 ? 18.781 -23.625 -8.586 1 89.38 366 ASN A N 1
ATOM 2967 C CA . ASN A 1 366 ? 18.094 -23.438 -9.859 1 89.38 366 ASN A CA 1
ATOM 2968 C C . ASN A 1 366 ? 17.078 -22.297 -9.781 1 89.38 366 ASN A C 1
ATOM 2970 O O . ASN A 1 366 ? 17.094 -21.406 -10.625 1 89.38 366 ASN A O 1
ATOM 2974 N N . VAL A 1 367 ? 16.234 -22.359 -8.812 1 92 367 VAL A N 1
ATOM 2975 C CA . VAL A 1 367 ? 15.188 -21.359 -8.68 1 92 367 VAL A CA 1
ATOM 2976 C C . VAL A 1 367 ? 15.812 -20 -8.375 1 92 367 VAL A C 1
ATOM 2978 O O . VAL A 1 367 ? 15.352 -18.969 -8.875 1 92 367 VAL A O 1
ATOM 2981 N N . SER A 1 368 ? 16.859 -19.969 -7.555 1 92.69 368 SER A N 1
ATOM 2982 C CA . SER A 1 368 ? 17.531 -18.719 -7.184 1 92.69 368 SER A CA 1
ATOM 2983 C C . SER A 1 368 ? 18.156 -18.047 -8.398 1 92.69 368 SER A C 1
ATOM 2985 O O . SER A 1 368 ? 18.203 -16.812 -8.477 1 92.69 368 SER A O 1
ATOM 2987 N N . GLU A 1 369 ? 18.609 -18.859 -9.242 1 89.94 369 GLU A N 1
ATOM 2988 C CA . GLU A 1 369 ? 19.172 -18.328 -10.484 1 89.94 369 GLU A CA 1
ATOM 2989 C C . GLU A 1 369 ? 18.094 -17.719 -11.367 1 89.94 369 GLU A C 1
ATOM 2991 O O . GLU A 1 369 ? 18.281 -16.641 -11.953 1 89.94 369 GLU A O 1
ATOM 2996 N N . ARG A 1 370 ? 17.062 -18.359 -11.445 1 87.69 370 ARG A N 1
ATOM 2997 C CA . ARG A 1 370 ? 15.961 -17.906 -12.289 1 87.69 370 ARG A CA 1
ATOM 2998 C C . ARG A 1 370 ? 15.383 -16.594 -11.781 1 87.69 370 ARG A C 1
ATOM 3000 O O . ARG A 1 370 ? 14.961 -15.75 -12.578 1 87.69 370 ARG A O 1
ATOM 3007 N N . VAL A 1 371 ? 15.367 -16.406 -10.445 1 89.62 371 VAL A N 1
ATOM 3008 C CA . VAL A 1 371 ? 14.781 -15.195 -9.883 1 89.62 371 VAL A CA 1
ATOM 3009 C C . VAL A 1 371 ? 15.891 -14.195 -9.562 1 89.62 371 VAL A C 1
ATOM 3011 O O . VAL A 1 371 ? 15.641 -13.156 -8.938 1 89.62 371 VAL A O 1
ATOM 3014 N N . ASP A 1 372 ? 17.094 -14.461 -9.859 1 86.38 372 ASP A N 1
ATOM 3015 C CA . ASP A 1 372 ? 18.234 -13.57 -9.758 1 86.38 372 ASP A CA 1
ATOM 3016 C C . ASP A 1 372 ? 18.484 -13.156 -8.305 1 86.38 372 ASP A C 1
ATOM 3018 O O . ASP A 1 372 ? 18.547 -11.969 -7.996 1 86.38 372 ASP A O 1
ATOM 3022 N N . ILE A 1 373 ? 18.594 -14.133 -7.43 1 90.06 373 ILE A N 1
ATOM 3023 C CA . ILE A 1 373 ? 18.859 -13.805 -6.031 1 90.06 373 ILE A CA 1
ATOM 3024 C C . ILE A 1 373 ? 20.031 -14.641 -5.512 1 90.06 373 ILE A C 1
ATOM 3026 O O . ILE A 1 373 ? 20.219 -14.773 -4.301 1 90.06 373 ILE A O 1
ATOM 3030 N N . ILE A 1 374 ? 20.797 -15.258 -6.363 1 88.38 374 ILE A N 1
ATOM 3031 C CA . ILE A 1 374 ? 21.906 -16.141 -5.996 1 88.38 374 ILE A CA 1
ATOM 3032 C C . ILE A 1 374 ? 22.859 -15.391 -5.066 1 88.38 374 ILE A C 1
ATOM 3034 O O . ILE A 1 374 ? 23.344 -15.953 -4.074 1 88.38 374 ILE A O 1
ATOM 3038 N N . LYS A 1 375 ? 23.078 -14.133 -5.297 1 84.5 375 LYS A N 1
ATOM 3039 C CA . LYS A 1 375 ? 24.031 -13.328 -4.543 1 84.5 375 LYS A CA 1
ATOM 3040 C C . LYS A 1 375 ? 23.531 -13.062 -3.127 1 84.5 375 LYS A C 1
ATOM 3042 O O . LYS A 1 375 ? 24.312 -12.75 -2.23 1 84.5 375 LYS A O 1
ATOM 3047 N N . ASN A 1 376 ? 22.266 -13.25 -2.887 1 89.19 376 ASN A N 1
ATOM 3048 C CA . ASN A 1 376 ? 21.656 -12.883 -1.611 1 89.19 376 ASN A CA 1
ATOM 3049 C C . ASN A 1 376 ? 21.344 -14.117 -0.767 1 89.19 376 ASN A C 1
ATOM 3051 O O . ASN A 1 376 ? 20.75 -14.008 0.307 1 89.19 376 ASN A O 1
ATOM 3055 N N . LEU A 1 377 ? 21.734 -15.266 -1.167 1 90.19 377 LEU A N 1
ATOM 3056 C CA . LEU A 1 377 ? 21.297 -16.531 -0.581 1 90.19 377 LEU A CA 1
ATOM 3057 C C . LEU A 1 377 ? 21.719 -16.625 0.881 1 90.19 377 LEU A C 1
ATOM 3059 O O . LEU A 1 377 ? 21.031 -17.234 1.694 1 90.19 377 LEU A O 1
ATOM 3063 N N . GLN A 1 378 ? 22.719 -15.969 1.169 1 86 378 GLN A N 1
ATOM 3064 C CA . GLN A 1 378 ? 23.234 -16.109 2.523 1 86 378 GLN A CA 1
ATOM 3065 C C . GLN A 1 378 ? 22.703 -15.008 3.438 1 86 378 GLN A C 1
ATOM 3067 O O . GLN A 1 378 ? 22.797 -15.117 4.664 1 86 378 GLN A O 1
ATOM 3072 N N . LYS A 1 379 ? 22.125 -14.094 2.932 1 87.44 379 LYS A N 1
ATOM 3073 C CA . LYS A 1 379 ? 21.609 -12.969 3.705 1 87.44 379 LYS A CA 1
ATOM 3074 C C . LYS A 1 379 ? 20.297 -13.32 4.387 1 87.44 379 LYS A C 1
ATOM 3076 O O . LYS A 1 379 ? 19.656 -14.312 4.035 1 87.44 379 LYS A O 1
ATOM 3081 N N . LYS A 1 380 ? 20.031 -12.562 5.391 1 89.06 380 LYS A N 1
ATOM 3082 C CA . LYS A 1 380 ? 18.719 -12.633 6.012 1 89.06 380 LYS A CA 1
ATOM 3083 C C . LYS A 1 380 ? 17.734 -11.703 5.312 1 89.06 380 LYS A C 1
ATOM 3085 O O . LYS A 1 380 ? 18.141 -10.688 4.742 1 89.06 380 LYS A O 1
ATOM 3090 N N . PRO A 1 381 ? 16.391 -11.977 5.348 1 90.06 381 PRO A N 1
ATOM 3091 C CA . PRO A 1 381 ? 15.383 -11.172 4.668 1 90.06 381 PRO A CA 1
ATOM 3092 C C . PRO A 1 381 ? 15.391 -9.711 5.121 1 90.06 381 PRO A C 1
ATOM 3094 O O . PRO A 1 381 ? 15.117 -8.812 4.324 1 90.06 381 PRO A O 1
ATOM 3097 N N . THR A 1 382 ? 15.758 -9.477 6.305 1 82.06 382 THR A N 1
ATOM 3098 C CA . THR A 1 382 ? 15.742 -8.125 6.859 1 82.06 382 THR A CA 1
ATOM 3099 C C . THR A 1 382 ? 16.797 -7.254 6.188 1 82.06 382 THR A C 1
ATOM 3101 O O . THR A 1 382 ? 16.719 -6.027 6.227 1 82.06 382 THR A O 1
ATOM 3104 N N . LYS A 1 383 ? 17.734 -7.844 5.559 1 79.12 383 LYS A N 1
ATOM 3105 C CA . LYS A 1 383 ? 18.828 -7.125 4.918 1 79.12 383 LYS A CA 1
ATOM 3106 C C . LYS A 1 383 ? 18.562 -6.922 3.43 1 79.12 383 LYS A C 1
ATOM 3108 O O . LYS A 1 383 ? 19.406 -6.387 2.707 1 79.12 383 LYS A O 1
ATOM 3113 N N . LEU A 1 384 ? 17.406 -7.371 2.961 1 85.38 384 LEU A N 1
ATOM 3114 C CA . LEU A 1 384 ? 17.047 -7.305 1.547 1 85.38 384 LEU A CA 1
ATOM 3115 C C . LEU A 1 384 ? 16.109 -6.137 1.274 1 85.38 384 LEU A C 1
ATOM 3117 O O . LEU A 1 384 ? 15.375 -5.707 2.166 1 85.38 384 LEU A O 1
ATOM 3121 N N . SER A 1 385 ? 16.219 -5.621 0.054 1 74.81 385 SER A N 1
ATOM 3122 C CA . SER A 1 385 ? 15.227 -4.648 -0.392 1 74.81 385 SER A CA 1
ATOM 3123 C C . SER A 1 385 ? 13.852 -5.297 -0.57 1 74.81 385 SER A C 1
ATOM 3125 O O . SER A 1 385 ? 13.742 -6.523 -0.596 1 74.81 385 SER A O 1
ATOM 3127 N N . GLY A 1 386 ? 12.766 -4.52 -0.632 1 78 386 GLY A N 1
ATOM 3128 C CA . GLY A 1 386 ? 11.422 -5.031 -0.855 1 78 386 GLY A CA 1
ATOM 3129 C C . GLY A 1 386 ? 11.32 -5.906 -2.09 1 78 386 GLY A C 1
ATOM 3130 O O . GLY A 1 386 ? 10.703 -6.973 -2.049 1 78 386 GLY A O 1
ATOM 3131 N N . GLY A 1 387 ? 11.922 -5.445 -3.129 1 80.69 387 GLY A N 1
ATOM 3132 C CA . GLY A 1 387 ? 11.914 -6.227 -4.355 1 80.69 387 GLY A CA 1
ATOM 3133 C C . GLY A 1 387 ? 12.648 -7.551 -4.223 1 80.69 387 GLY A C 1
ATOM 3134 O O . GLY A 1 387 ? 12.203 -8.562 -4.766 1 80.69 387 GLY A O 1
ATOM 3135 N N . GLN A 1 388 ? 13.727 -7.477 -3.467 1 86.62 388 GLN A N 1
ATOM 3136 C CA . GLN A 1 388 ? 14.492 -8.695 -3.236 1 86.62 388 GLN A CA 1
ATOM 3137 C C . GLN A 1 388 ? 13.711 -9.68 -2.363 1 86.62 388 GLN A C 1
ATOM 3139 O O . GLN A 1 388 ? 13.727 -10.883 -2.609 1 86.62 388 GLN A O 1
ATOM 3144 N N . GLN A 1 389 ? 13.062 -9.125 -1.437 1 90.69 389 GLN A N 1
ATOM 3145 C CA . GLN A 1 389 ? 12.234 -9.969 -0.581 1 90.69 389 GLN A CA 1
ATOM 3146 C C . GLN A 1 389 ? 11.133 -10.656 -1.383 1 90.69 389 GLN A C 1
ATOM 3148 O O . GLN A 1 389 ? 10.82 -11.82 -1.146 1 90.69 389 GLN A O 1
ATOM 3153 N N . GLN A 1 390 ? 10.602 -9.906 -2.275 1 89.19 390 GLN A N 1
ATOM 3154 C CA . GLN A 1 390 ? 9.57 -10.477 -3.129 1 89.19 390 GLN A CA 1
ATOM 3155 C C . GLN A 1 390 ? 10.117 -11.625 -3.967 1 89.19 390 GLN A C 1
ATOM 3157 O O . GLN A 1 390 ? 9.453 -12.656 -4.125 1 89.19 390 GLN A O 1
ATOM 3162 N N . ARG A 1 391 ? 11.258 -11.398 -4.516 1 90.12 391 ARG A N 1
ATOM 3163 C CA . ARG A 1 391 ? 11.875 -12.445 -5.324 1 90.12 391 ARG A CA 1
ATOM 3164 C C . ARG A 1 391 ? 12.109 -13.703 -4.5 1 90.12 391 ARG A C 1
ATOM 3166 O O . ARG A 1 391 ? 11.906 -14.82 -4.988 1 90.12 391 ARG A O 1
ATOM 3173 N N . VAL A 1 392 ? 12.516 -13.492 -3.264 1 93.94 392 VAL A N 1
ATOM 3174 C CA . VAL A 1 392 ? 12.711 -14.625 -2.363 1 93.94 392 VAL A CA 1
ATOM 3175 C C . VAL A 1 392 ? 11.375 -15.32 -2.107 1 93.94 392 VAL A C 1
ATOM 3177 O O . VAL A 1 392 ? 11.305 -16.547 -2.113 1 93.94 392 VAL A O 1
ATOM 3180 N N . ALA A 1 393 ? 10.383 -14.539 -1.917 1 93.69 393 ALA A N 1
ATOM 3181 C CA . ALA A 1 393 ? 9.062 -15.094 -1.66 1 93.69 393 ALA A CA 1
ATOM 3182 C C . ALA A 1 393 ? 8.562 -15.906 -2.855 1 93.69 393 ALA A C 1
ATOM 3184 O O . ALA A 1 393 ? 7.973 -16.969 -2.689 1 93.69 393 ALA A O 1
ATOM 3185 N N . ILE A 1 394 ? 8.758 -15.406 -4 1 92.5 394 ILE A N 1
ATOM 3186 C CA . ILE A 1 394 ? 8.352 -16.109 -5.211 1 92.5 394 ILE A CA 1
ATOM 3187 C C . ILE A 1 394 ? 9.172 -17.391 -5.367 1 92.5 394 ILE A C 1
ATOM 3189 O O . ILE A 1 394 ? 8.625 -18.453 -5.668 1 92.5 394 ILE A O 1
ATOM 3193 N N . ALA A 1 395 ? 10.477 -17.25 -5.113 1 93.81 395 ALA A N 1
ATOM 3194 C CA . ALA A 1 395 ? 11.328 -18.422 -5.184 1 93.81 395 ALA A CA 1
ATOM 3195 C C . ALA A 1 395 ? 10.836 -19.516 -4.246 1 93.81 395 ALA A C 1
ATOM 3197 O O . ALA A 1 395 ? 10.758 -20.688 -4.633 1 93.81 395 ALA A O 1
ATOM 3198 N N . ARG A 1 396 ? 10.547 -19.109 -3.119 1 93.69 396 ARG A N 1
ATOM 3199 C CA . ARG A 1 396 ? 10.039 -20.047 -2.131 1 93.69 396 ARG A CA 1
ATOM 3200 C C . ARG A 1 396 ? 8.719 -20.656 -2.594 1 93.69 396 ARG A C 1
ATOM 3202 O O . ARG A 1 396 ? 8.484 -21.859 -2.391 1 93.69 396 ARG A O 1
ATOM 3209 N N . GLY A 1 397 ? 7.934 -19.922 -3.207 1 92.31 397 GLY A N 1
ATOM 3210 C CA . GLY A 1 397 ? 6.641 -20.391 -3.676 1 92.31 397 GLY A CA 1
ATOM 3211 C C . GLY A 1 397 ? 6.738 -21.344 -4.852 1 92.31 397 GLY A C 1
ATOM 3212 O O . GLY A 1 397 ? 5.883 -22.203 -5.023 1 92.31 397 GLY A O 1
ATOM 3213 N N . ILE A 1 398 ? 7.836 -21.281 -5.652 1 93.69 398 ILE A N 1
ATOM 3214 C CA . ILE A 1 398 ? 7.867 -22.047 -6.895 1 93.69 398 ILE A CA 1
ATOM 3215 C C . ILE A 1 398 ? 8.914 -23.141 -6.793 1 93.69 398 ILE A C 1
ATOM 3217 O O . ILE A 1 398 ? 9.07 -23.953 -7.719 1 93.69 398 ILE A O 1
ATOM 3221 N N . VAL A 1 399 ? 9.602 -23.188 -5.703 1 92.31 399 VAL A N 1
ATOM 3222 C CA . VAL A 1 399 ? 10.734 -24.109 -5.586 1 92.31 399 VAL A CA 1
ATOM 3223 C C . VAL A 1 399 ? 10.242 -25.547 -5.73 1 92.31 399 VAL A C 1
ATOM 3225 O O . VAL A 1 399 ? 10.945 -26.391 -6.27 1 92.31 399 VAL A O 1
ATOM 3228 N N . LYS A 1 400 ? 9.031 -25.828 -5.312 1 89.25 400 LYS A N 1
ATOM 3229 C CA . LYS A 1 400 ? 8.453 -27.172 -5.422 1 89.25 400 LYS A CA 1
ATOM 3230 C C . LYS A 1 400 ? 7.879 -27.406 -6.812 1 89.25 400 LYS A C 1
ATOM 3232 O O . LYS A 1 400 ? 7.383 -28.5 -7.105 1 89.25 400 LYS A O 1
ATOM 3237 N N . LYS A 1 401 ? 7.93 -26.391 -7.602 1 87.5 401 LYS A N 1
ATOM 3238 C CA . LYS A 1 401 ? 7.406 -26.453 -8.969 1 87.5 401 LYS A CA 1
ATOM 3239 C C . LYS A 1 401 ? 5.906 -26.719 -8.969 1 87.5 401 LYS A C 1
ATOM 3241 O O . LYS A 1 401 ? 5.445 -27.688 -9.578 1 87.5 401 LYS A O 1
ATOM 3246 N N . PRO A 1 402 ? 5.223 -25.875 -8.336 1 90.19 402 PRO A N 1
ATOM 3247 C CA . PRO A 1 402 ? 3.768 -26.031 -8.312 1 90.19 402 PRO A CA 1
ATOM 3248 C C . PRO A 1 402 ? 3.129 -25.781 -9.68 1 90.19 402 PRO A C 1
ATOM 3250 O O . PRO A 1 402 ? 3.754 -25.188 -10.562 1 90.19 402 PRO A O 1
ATOM 3253 N N . LYS A 1 403 ? 1.957 -26.406 -9.805 1 85.81 403 LYS A N 1
ATOM 3254 C CA . LYS A 1 403 ? 1.241 -26.188 -11.055 1 85.81 403 LYS A CA 1
ATOM 3255 C C . LYS A 1 403 ? 0.556 -24.828 -11.078 1 85.81 403 LYS A C 1
ATOM 3257 O O . LYS A 1 403 ? 0.277 -24.281 -12.148 1 85.81 403 LYS A O 1
ATOM 3262 N N . ILE A 1 404 ? 0.24 -24.375 -9.883 1 94.44 404 ILE A N 1
ATOM 3263 C CA . ILE A 1 404 ? -0.446 -23.094 -9.773 1 94.44 404 ILE A CA 1
ATOM 3264 C C . ILE A 1 404 ? 0.239 -22.234 -8.719 1 94.44 404 ILE A C 1
ATOM 3266 O O . ILE A 1 404 ? 0.607 -22.719 -7.648 1 94.44 404 ILE A O 1
ATOM 3270 N N . LEU A 1 405 ? 0.46 -21 -9.055 1 95.88 405 LEU A N 1
ATOM 3271 C CA . LEU A 1 405 ? 1.03 -20.016 -8.141 1 95.88 405 LEU A CA 1
ATOM 3272 C C . LEU A 1 405 ? -0.007 -18.969 -7.75 1 95.88 405 LEU A C 1
ATOM 3274 O O . LEU A 1 405 ? -0.648 -18.375 -8.617 1 95.88 405 LEU A O 1
ATOM 3278 N N . LEU A 1 406 ? -0.241 -18.797 -6.488 1 96.75 406 LEU A N 1
ATOM 3279 C CA . LEU A 1 406 ? -1.163 -17.797 -5.965 1 96.75 406 LEU A CA 1
ATOM 3280 C C . LEU A 1 406 ? -0.403 -16.625 -5.348 1 96.75 406 LEU A C 1
ATOM 3282 O O . LEU A 1 406 ? 0.519 -16.828 -4.555 1 96.75 406 LEU A O 1
ATOM 3286 N N . MET A 1 407 ? -0.762 -15.438 -5.785 1 95.81 407 MET A N 1
ATOM 3287 C CA . MET A 1 407 ? -0.15 -14.242 -5.227 1 95.81 407 MET A CA 1
ATOM 3288 C C . MET A 1 407 ? -1.214 -13.289 -4.688 1 95.81 407 MET A C 1
ATOM 3290 O O . MET A 1 407 ? -2.102 -12.859 -5.426 1 95.81 407 MET A O 1
ATOM 3294 N N . ASP A 1 408 ? -1.123 -12.961 -3.455 1 93.44 408 ASP A N 1
ATOM 3295 C CA . ASP A 1 408 ? -2.09 -12.078 -2.812 1 93.44 408 ASP A CA 1
ATOM 3296 C C . ASP A 1 408 ? -1.507 -10.68 -2.605 1 93.44 408 ASP A C 1
ATOM 3298 O O . ASP A 1 408 ? -0.854 -10.414 -1.594 1 93.44 408 ASP A O 1
ATOM 3302 N N . GLU A 1 409 ? -1.778 -9.797 -3.484 1 90.12 409 GLU A N 1
ATOM 3303 C CA . GLU A 1 409 ? -1.354 -8.398 -3.457 1 90.12 409 GLU A CA 1
ATOM 3304 C C . GLU A 1 409 ? 0.148 -8.289 -3.211 1 90.12 409 GLU A C 1
ATOM 3306 O O . GLU A 1 409 ? 0.58 -7.57 -2.305 1 90.12 409 GLU A O 1
ATOM 3311 N N . PRO A 1 410 ? 0.912 -8.852 -4.059 1 89.56 410 PRO A N 1
ATOM 3312 C CA . PRO A 1 410 ? 2.352 -8.945 -3.807 1 89.56 410 PRO A CA 1
ATOM 3313 C C . PRO A 1 410 ? 3.066 -7.602 -3.98 1 89.56 410 PRO A C 1
ATOM 3315 O O . PRO A 1 410 ? 4.199 -7.438 -3.52 1 89.56 410 PRO A O 1
ATOM 3318 N N . LEU A 1 411 ? 2.441 -6.594 -4.586 1 88.38 411 LEU A N 1
ATOM 3319 C CA . LEU A 1 411 ? 3.135 -5.355 -4.918 1 88.38 411 LEU A CA 1
ATOM 3320 C C . LEU A 1 411 ? 2.602 -4.195 -4.086 1 88.38 411 LEU A C 1
ATOM 3322 O O . LEU A 1 411 ? 2.986 -3.043 -4.301 1 88.38 411 LEU A O 1
ATOM 3326 N N . SER A 1 412 ? 1.799 -4.441 -3.096 1 78.69 412 SER A N 1
ATOM 3327 C CA . SER A 1 412 ? 1.08 -3.404 -2.361 1 78.69 412 SER A CA 1
ATOM 3328 C C . SER A 1 412 ? 2.027 -2.586 -1.489 1 78.69 412 SER A C 1
ATOM 3330 O O . SER A 1 412 ? 1.756 -1.422 -1.19 1 78.69 412 SER A O 1
ATOM 3332 N N . ASN A 1 413 ? 3.139 -3.117 -1.099 1 70.94 413 ASN A N 1
ATOM 3333 C CA . ASN A 1 413 ? 4.027 -2.455 -0.148 1 70.94 413 ASN A CA 1
ATOM 3334 C C . ASN A 1 413 ? 5.223 -1.821 -0.848 1 70.94 413 ASN A C 1
ATOM 3336 O O . ASN A 1 413 ? 6.145 -1.334 -0.191 1 70.94 413 ASN A O 1
ATOM 3340 N N . LEU A 1 414 ? 5.16 -1.79 -2.154 1 76.44 414 LEU A N 1
ATOM 3341 C CA . LEU A 1 414 ? 6.301 -1.287 -2.912 1 76.44 414 LEU A CA 1
ATOM 3342 C C . LEU A 1 414 ? 6.035 0.126 -3.42 1 76.44 414 LEU A C 1
ATOM 3344 O O . LEU A 1 414 ? 4.883 0.511 -3.625 1 76.44 414 LEU A O 1
ATOM 3348 N N . ASP A 1 415 ? 7.109 0.922 -3.572 1 73 415 ASP A N 1
ATOM 3349 C CA . ASP A 1 415 ? 6.988 2.236 -4.195 1 73 415 ASP A CA 1
ATOM 3350 C C . ASP A 1 415 ? 6.715 2.111 -5.691 1 73 415 ASP A C 1
ATOM 3352 O O . ASP A 1 415 ? 6.801 1.019 -6.254 1 73 415 ASP A O 1
ATOM 3356 N N . ALA A 1 416 ? 6.387 3.221 -6.32 1 72.06 416 ALA A N 1
ATOM 3357 C CA . ALA A 1 416 ? 5.934 3.234 -7.707 1 72.06 416 ALA A CA 1
ATOM 3358 C C . ALA A 1 416 ? 7.008 2.686 -8.641 1 72.06 416 ALA A C 1
ATOM 3360 O O . ALA A 1 416 ? 6.715 1.889 -9.531 1 72.06 416 ALA A O 1
ATOM 3361 N N . LYS A 1 417 ? 8.195 3.078 -8.438 1 74.5 417 LYS A N 1
ATOM 3362 C CA . LYS A 1 417 ? 9.273 2.648 -9.328 1 74.5 417 LYS A CA 1
ATOM 3363 C C . LYS A 1 417 ? 9.516 1.146 -9.211 1 74.5 417 LYS A C 1
ATOM 3365 O O . LYS A 1 417 ? 9.547 0.438 -10.219 1 74.5 417 LYS A O 1
ATOM 3370 N N . LEU A 1 418 ? 9.711 0.755 -8.008 1 77.56 418 LEU A N 1
ATOM 3371 C CA . LEU A 1 418 ? 9.953 -0.662 -7.773 1 77.56 418 LEU A CA 1
ATOM 3372 C C . LEU A 1 418 ? 8.758 -1.503 -8.203 1 77.56 418 LEU A C 1
ATOM 3374 O O . LEU A 1 418 ? 8.922 -2.631 -8.672 1 77.56 418 LEU A O 1
ATOM 3378 N N . ARG A 1 419 ? 7.59 -0.976 -8.062 1 83 419 ARG A N 1
ATOM 3379 C CA . ARG A 1 419 ? 6.371 -1.671 -8.469 1 83 419 ARG A CA 1
ATOM 3380 C C . ARG A 1 419 ? 6.371 -1.948 -9.969 1 83 419 ARG A C 1
ATOM 3382 O O . ARG A 1 419 ? 6.051 -3.059 -10.398 1 83 419 ARG A O 1
ATOM 3389 N N . ASN A 1 420 ? 6.695 -0.922 -10.688 1 80.19 420 ASN A N 1
ATOM 3390 C CA . ASN A 1 420 ? 6.734 -1.059 -12.141 1 80.19 420 ASN A CA 1
ATOM 3391 C C . ASN A 1 420 ? 7.766 -2.094 -12.578 1 80.19 420 ASN A C 1
ATOM 3393 O O . ASN A 1 420 ? 7.48 -2.945 -13.422 1 80.19 420 ASN A O 1
ATOM 3397 N N . GLN A 1 421 ? 8.867 -1.998 -11.977 1 80.56 421 GLN A N 1
ATOM 3398 C CA . GLN A 1 421 ? 9.938 -2.928 -12.328 1 80.56 421 GLN A CA 1
ATOM 3399 C C . GLN A 1 421 ? 9.578 -4.355 -11.938 1 80.56 421 GLN A C 1
ATOM 3401 O O . GLN A 1 421 ? 9.82 -5.297 -12.695 1 80.56 421 GLN A O 1
ATOM 3406 N N . THR A 1 422 ? 9.039 -4.477 -10.836 1 86 422 THR A N 1
ATOM 3407 C CA . THR A 1 422 ? 8.734 -5.801 -10.305 1 86 422 THR A CA 1
ATOM 3408 C C . THR A 1 422 ? 7.582 -6.441 -11.078 1 86 422 THR A C 1
ATOM 3410 O O . THR A 1 422 ? 7.566 -7.656 -11.281 1 86 422 THR A O 1
ATOM 3413 N N . ARG A 1 423 ? 6.621 -5.656 -11.445 1 87.25 423 ARG A N 1
ATOM 3414 C CA . ARG A 1 423 ? 5.512 -6.211 -12.219 1 87.25 423 ARG A CA 1
ATOM 3415 C C . ARG A 1 423 ? 5.996 -6.781 -13.547 1 87.25 423 ARG A C 1
ATOM 3417 O O . ARG A 1 423 ? 5.555 -7.855 -13.961 1 87.25 423 ARG A O 1
ATOM 3424 N N . GLN A 1 424 ? 6.879 -6.023 -14.141 1 83.69 424 GLN A N 1
ATOM 3425 C CA . GLN A 1 424 ? 7.457 -6.504 -15.391 1 83.69 424 GLN A CA 1
ATOM 3426 C C . GLN A 1 424 ? 8.25 -7.793 -15.172 1 83.69 424 GLN A C 1
ATOM 3428 O O . GLN A 1 424 ? 8.195 -8.711 -16 1 83.69 424 GLN A O 1
ATOM 3433 N N . TRP A 1 425 ? 8.883 -7.773 -14.109 1 86 425 TRP A N 1
ATOM 3434 C CA . TRP A 1 425 ? 9.68 -8.953 -13.766 1 86 425 TRP A CA 1
ATOM 3435 C C . TRP A 1 425 ? 8.781 -10.156 -13.508 1 86 425 TRP A C 1
ATOM 3437 O O . TRP A 1 425 ? 9.086 -11.266 -13.953 1 86 425 TRP A O 1
ATOM 3447 N N . ILE A 1 426 ? 7.719 -9.992 -12.82 1 90.25 426 ILE A N 1
ATOM 3448 C CA . ILE A 1 426 ? 6.793 -11.078 -12.516 1 90.25 426 ILE A CA 1
ATOM 3449 C C . ILE A 1 426 ? 6.242 -11.672 -13.812 1 90.25 426 ILE A C 1
ATOM 3451 O O . ILE A 1 426 ? 6.188 -12.891 -13.969 1 90.25 426 ILE A O 1
ATOM 3455 N N . ARG A 1 427 ? 5.805 -10.828 -14.703 1 89.25 427 ARG A N 1
ATOM 3456 C CA . ARG A 1 427 ? 5.277 -11.289 -15.984 1 89.25 427 ARG A CA 1
ATOM 3457 C C . ARG A 1 427 ? 6.328 -12.07 -16.75 1 89.25 427 ARG A C 1
ATOM 3459 O O . ARG A 1 427 ? 6.027 -13.125 -17.328 1 89.25 427 ARG A O 1
ATOM 3466 N N . LYS A 1 428 ? 7.492 -11.539 -16.734 1 85.88 428 LYS A N 1
ATOM 3467 C CA . LYS A 1 428 ? 8.586 -12.195 -17.453 1 85.88 428 LYS A CA 1
ATOM 3468 C C . LYS A 1 428 ? 8.859 -13.586 -16.875 1 85.88 428 LYS A C 1
ATOM 3470 O O . LYS A 1 428 ? 8.969 -14.555 -17.641 1 85.88 428 LYS A O 1
ATOM 3475 N N . ILE A 1 429 ? 8.961 -13.664 -15.617 1 87.62 429 ILE A N 1
ATOM 3476 C CA . ILE A 1 429 ? 9.281 -14.93 -14.969 1 87.62 429 ILE A CA 1
ATOM 3477 C C . ILE A 1 429 ? 8.133 -15.914 -15.156 1 87.62 429 ILE A C 1
ATOM 3479 O O . ILE A 1 429 ? 8.352 -17.109 -15.359 1 87.62 429 ILE A O 1
ATOM 3483 N N . GLN A 1 430 ? 6.922 -15.492 -14.992 1 91.19 430 GLN A N 1
ATOM 3484 C CA . GLN A 1 430 ? 5.754 -16.344 -15.18 1 91.19 430 GLN A CA 1
ATOM 3485 C C . GLN A 1 430 ? 5.727 -16.938 -16.578 1 91.19 430 GLN A C 1
ATOM 3487 O O . GLN A 1 430 ? 5.445 -18.125 -16.75 1 91.19 430 GLN A O 1
ATOM 3492 N N . LYS A 1 431 ? 6 -16.156 -17.578 1 87.88 431 LYS A N 1
ATOM 3493 C CA . LYS A 1 431 ? 6.008 -16.609 -18.953 1 87.88 431 LYS A CA 1
ATOM 3494 C C . LYS A 1 431 ? 7.152 -17.594 -19.203 1 87.88 431 LYS A C 1
ATOM 3496 O O . LYS A 1 431 ? 6.973 -18.609 -19.891 1 87.88 431 LYS A O 1
ATOM 3501 N N . GLU A 1 432 ? 8.25 -17.281 -18.625 1 86.5 432 GLU A N 1
ATOM 3502 C CA . GLU A 1 432 ? 9.414 -18.141 -18.781 1 86.5 432 GLU A CA 1
ATOM 3503 C C . GLU A 1 432 ? 9.18 -19.516 -18.156 1 86.5 432 GLU A C 1
ATOM 3505 O O . GLU A 1 432 ? 9.555 -20.547 -18.719 1 86.5 432 GLU A O 1
ATOM 3510 N N . LEU A 1 433 ? 8.578 -19.516 -17.031 1 87.62 433 LEU A N 1
ATOM 3511 C CA . LEU A 1 433 ? 8.336 -20.766 -16.312 1 87.62 433 LEU A CA 1
ATOM 3512 C C . LEU A 1 433 ? 7.078 -21.453 -16.828 1 87.62 433 LEU A C 1
ATOM 3514 O O . LEU A 1 433 ? 6.898 -22.656 -16.625 1 87.62 433 LEU A O 1
ATOM 3518 N N . GLY A 1 434 ? 6.184 -20.703 -17.391 1 89.94 434 GLY A N 1
ATOM 3519 C CA . GLY A 1 434 ? 4.926 -21.25 -17.859 1 89.94 434 GLY A CA 1
ATOM 3520 C C . GLY A 1 434 ? 3.996 -21.688 -16.75 1 89.94 434 GLY A C 1
ATOM 3521 O O . GLY A 1 434 ? 3.217 -22.625 -16.906 1 89.94 434 GLY A O 1
ATOM 3522 N N . ILE A 1 435 ? 4.105 -21.109 -15.68 1 92.62 435 ILE A N 1
ATOM 3523 C CA . ILE A 1 435 ? 3.314 -21.5 -14.516 1 92.62 435 ILE A CA 1
ATOM 3524 C C . ILE A 1 435 ? 1.984 -20.75 -14.523 1 92.62 435 ILE A C 1
ATOM 3526 O O . ILE A 1 435 ? 1.933 -19.562 -14.875 1 92.62 435 ILE A O 1
ATOM 3530 N N . THR A 1 436 ? 0.919 -21.469 -14.219 1 95.31 436 THR A N 1
ATOM 3531 C CA . THR A 1 436 ? -0.376 -20.828 -14.047 1 95.31 436 THR A CA 1
ATOM 3532 C C . THR A 1 436 ? -0.391 -19.984 -12.773 1 95.31 436 THR A C 1
ATOM 3534 O O . THR A 1 436 ? 0.011 -20.438 -11.711 1 95.31 436 THR A O 1
ATOM 3537 N N . THR A 1 437 ? -0.827 -18.719 -12.938 1 96.5 437 THR A N 1
ATOM 3538 C CA . THR A 1 437 ? -0.715 -17.812 -11.805 1 96.5 437 THR A CA 1
ATOM 3539 C C . THR A 1 437 ? -2.033 -17.094 -11.562 1 96.5 437 THR A C 1
ATOM 3541 O O . THR A 1 437 ? -2.691 -16.656 -12.508 1 96.5 437 THR A O 1
ATOM 3544 N N . ILE A 1 438 ? -2.426 -17.016 -10.336 1 97.06 438 ILE A N 1
ATOM 3545 C CA . ILE A 1 438 ? -3.535 -16.172 -9.906 1 97.06 438 ILE A CA 1
ATOM 3546 C C . ILE A 1 438 ? -3 -14.984 -9.109 1 97.06 438 ILE A C 1
ATOM 3548 O O . ILE A 1 438 ? -2.309 -15.164 -8.102 1 97.06 438 ILE A O 1
ATOM 3552 N N . PHE A 1 439 ? -3.34 -13.883 -9.625 1 96.12 439 PHE A N 1
ATOM 3553 C CA . PHE A 1 439 ? -2.854 -12.625 -9.078 1 96.12 439 PHE A CA 1
ATOM 3554 C C . PHE A 1 439 ? -4.004 -11.789 -8.523 1 96.12 439 PHE A C 1
ATOM 3556 O O . PHE A 1 439 ? -4.961 -11.492 -9.242 1 96.12 439 PHE A O 1
ATOM 3563 N N . VAL A 1 440 ? -3.926 -11.531 -7.219 1 95.5 440 VAL A N 1
ATOM 3564 C CA . VAL A 1 440 ? -4.961 -10.711 -6.602 1 95.5 440 VAL A CA 1
ATOM 3565 C C . VAL A 1 440 ? -4.434 -9.289 -6.387 1 95.5 440 VAL A C 1
ATOM 3567 O O . VAL A 1 440 ? -3.338 -9.102 -5.852 1 95.5 440 VAL A O 1
ATOM 3570 N N . THR A 1 441 ? -5.227 -8.312 -6.805 1 92.12 441 THR A N 1
ATOM 3571 C CA . THR A 1 441 ? -4.832 -6.926 -6.59 1 92.12 441 THR A CA 1
ATOM 3572 C C . THR A 1 441 ? -6.047 -6.004 -6.648 1 92.12 441 THR A C 1
ATOM 3574 O O . THR A 1 441 ? -7.098 -6.383 -7.172 1 92.12 441 THR A O 1
ATOM 3577 N N . HIS A 1 442 ? -5.938 -4.918 -6.062 1 87 442 HIS A N 1
ATOM 3578 C CA . HIS A 1 442 ? -6.938 -3.861 -6.211 1 87 442 HIS A CA 1
ATOM 3579 C C . HIS A 1 442 ? -6.453 -2.775 -7.164 1 87 442 HIS A C 1
ATOM 3581 O O . HIS A 1 442 ? -7.191 -1.837 -7.469 1 87 442 HIS A O 1
ATOM 3587 N N . ASP A 1 443 ? -5.25 -2.916 -7.684 1 87.56 443 ASP A N 1
ATOM 3588 C CA . ASP A 1 443 ? -4.656 -1.92 -8.57 1 87.56 443 ASP A CA 1
ATOM 3589 C C . ASP A 1 443 ? -4.961 -2.23 -10.031 1 87.56 443 ASP A C 1
ATOM 3591 O O . ASP A 1 443 ? -4.512 -3.248 -10.562 1 87.56 443 ASP A O 1
ATOM 3595 N N . GLN A 1 444 ? -5.586 -1.34 -10.648 1 89 444 GLN A N 1
ATOM 3596 C CA . GLN A 1 444 ? -6.035 -1.571 -12.016 1 89 444 GLN A CA 1
ATOM 3597 C C . GLN A 1 444 ? -4.855 -1.629 -12.977 1 89 444 GLN A C 1
ATOM 3599 O O . GLN A 1 444 ? -4.859 -2.414 -13.93 1 89 444 GLN A O 1
ATOM 3604 N N . GLU A 1 445 ? -3.887 -0.763 -12.711 1 87.38 445 GLU A N 1
ATOM 3605 C CA . GLU A 1 445 ? -2.736 -0.73 -13.609 1 87.38 445 GLU A CA 1
ATOM 3606 C C . GLU A 1 445 ? -1.98 -2.055 -13.586 1 87.38 445 GLU A C 1
ATOM 3608 O O . GLU A 1 445 ? -1.513 -2.527 -14.625 1 87.38 445 GLU A O 1
ATOM 3613 N N . GLU A 1 446 ? -1.868 -2.607 -12.453 1 90.25 446 GLU A N 1
ATOM 3614 C CA . GLU A 1 446 ? -1.229 -3.912 -12.32 1 90.25 446 GLU A CA 1
ATOM 3615 C C . GLU A 1 446 ? -1.98 -4.98 -13.109 1 90.25 446 GLU A C 1
ATOM 3617 O O . GLU A 1 446 ? -1.379 -5.727 -13.883 1 90.25 446 GLU A O 1
ATOM 3622 N N . ALA A 1 447 ? -3.248 -4.98 -12.875 1 93.06 447 ALA A N 1
ATOM 3623 C CA . ALA A 1 447 ? -4.09 -5.977 -13.531 1 93.06 447 ALA A CA 1
ATOM 3624 C C . ALA A 1 447 ? -4.02 -5.828 -15.055 1 93.06 447 ALA A C 1
ATOM 3626 O O . ALA A 1 447 ? -3.875 -6.82 -15.773 1 93.06 447 ALA A O 1
ATOM 3627 N N . MET A 1 448 ? -4.016 -4.645 -15.469 1 91.81 448 MET A N 1
ATOM 3628 C CA . MET A 1 448 ? -4.047 -4.363 -16.906 1 91.81 448 MET A CA 1
ATOM 3629 C C . MET A 1 448 ? -2.717 -4.73 -17.562 1 91.81 448 MET A C 1
ATOM 3631 O O . MET A 1 448 ? -2.689 -5.188 -18.703 1 91.81 448 MET A O 1
ATOM 3635 N N . SER A 1 449 ? -1.714 -4.59 -16.859 1 90.06 449 SER A N 1
ATOM 3636 C CA . SER A 1 449 ? -0.377 -4.68 -17.438 1 90.06 449 SER A CA 1
ATOM 3637 C C . SER A 1 449 ? 0.08 -6.133 -17.547 1 90.06 449 SER A C 1
ATOM 3639 O O . SER A 1 449 ? 0.686 -6.523 -18.547 1 90.06 449 SER A O 1
ATOM 3641 N N . ILE A 1 450 ? -0.261 -6.934 -16.578 1 91.88 450 ILE A N 1
ATOM 3642 C CA . ILE A 1 450 ? 0.456 -8.203 -16.531 1 91.88 450 ILE A CA 1
ATOM 3643 C C . ILE A 1 450 ? -0.513 -9.352 -16.812 1 91.88 450 ILE A C 1
ATOM 3645 O O . ILE A 1 450 ? -0.089 -10.477 -17.094 1 91.88 450 ILE A O 1
ATOM 3649 N N . SER A 1 451 ? -1.778 -9.133 -16.859 1 94.5 451 SER A N 1
ATOM 3650 C CA . SER A 1 451 ? -2.748 -10.219 -16.875 1 94.5 451 SER A CA 1
ATOM 3651 C C . SER A 1 451 ? -3.082 -10.641 -18.297 1 94.5 451 SER A C 1
ATOM 3653 O O . SER A 1 451 ? -3.135 -9.805 -19.203 1 94.5 451 SER A O 1
ATOM 3655 N N . ASP A 1 452 ? -3.281 -11.922 -18.438 1 93.75 452 ASP A N 1
ATOM 3656 C CA . ASP A 1 452 ? -3.914 -12.43 -19.641 1 93.75 452 ASP A CA 1
ATOM 3657 C C . ASP A 1 452 ? -5.434 -12.297 -19.578 1 93.75 452 ASP A C 1
ATOM 3659 O O . ASP A 1 452 ? -6.082 -11.969 -20.562 1 93.75 452 ASP A O 1
ATOM 3663 N N . THR A 1 453 ? -5.867 -12.586 -18.453 1 95.38 453 THR A N 1
ATOM 3664 C CA . THR A 1 453 ? -7.297 -12.508 -18.172 1 95.38 453 THR A CA 1
ATOM 3665 C C . THR A 1 453 ? -7.555 -11.828 -16.828 1 95.38 453 THR A C 1
ATOM 3667 O O . THR A 1 453 ? -6.82 -12.047 -15.867 1 95.38 453 THR A O 1
ATOM 3670 N N . ILE A 1 454 ? -8.562 -10.992 -16.844 1 96.62 454 ILE A N 1
ATOM 3671 C CA . ILE A 1 454 ? -8.961 -10.312 -15.609 1 96.62 454 ILE A CA 1
ATOM 3672 C C . ILE A 1 454 ? -10.359 -10.766 -15.203 1 96.62 454 ILE A C 1
ATOM 3674 O O . ILE A 1 454 ? -11.266 -10.82 -16.031 1 96.62 454 ILE A O 1
ATOM 3678 N N . VAL A 1 455 ? -10.508 -11.18 -13.977 1 97.5 455 VAL A N 1
ATOM 3679 C CA . VAL A 1 455 ? -11.797 -11.422 -13.352 1 97.5 455 VAL A CA 1
ATOM 3680 C C . VAL A 1 455 ? -12.172 -10.234 -12.461 1 97.5 455 VAL A C 1
ATOM 3682 O O . VAL A 1 455 ? -11.688 -10.133 -11.328 1 97.5 455 VAL A O 1
ATOM 3685 N N . CYS A 1 456 ? -13.008 -9.43 -12.961 1 97.12 456 CYS A N 1
ATOM 3686 C CA . CYS A 1 456 ? -13.445 -8.25 -12.219 1 97.12 456 CYS A CA 1
ATOM 3687 C C . CYS A 1 456 ? -14.617 -8.586 -11.297 1 97.12 456 CYS A C 1
ATOM 3689 O O . CYS A 1 456 ? -15.656 -9.062 -11.758 1 97.12 456 CYS A O 1
ATOM 3691 N N . MET A 1 457 ? -14.406 -8.305 -10.047 1 95.81 457 MET A N 1
ATOM 3692 C CA . MET A 1 457 ? -15.391 -8.703 -9.047 1 95.81 457 MET A CA 1
ATOM 3693 C C . MET A 1 457 ? -15.922 -7.488 -8.297 1 95.81 457 MET A C 1
ATOM 3695 O O . MET A 1 457 ? -15.227 -6.477 -8.164 1 95.81 457 MET A O 1
ATOM 3699 N N . SER A 1 458 ? -17.172 -7.566 -7.898 1 92.75 458 SER A N 1
ATOM 3700 C CA . SER A 1 458 ? -17.812 -6.578 -7.035 1 92.75 458 SER A CA 1
ATOM 3701 C C . SER A 1 458 ? -18.859 -7.219 -6.133 1 92.75 458 SER A C 1
ATOM 3703 O O . SER A 1 458 ? -19.672 -8.016 -6.594 1 92.75 458 SER A O 1
ATOM 3705 N N . THR A 1 459 ? -18.812 -6.914 -4.859 1 90.12 459 THR A N 1
ATOM 3706 C CA . THR A 1 459 ? -19.781 -7.348 -3.863 1 90.12 459 THR A CA 1
ATOM 3707 C C . THR A 1 459 ? -19.984 -8.859 -3.918 1 90.12 459 THR A C 1
ATOM 3709 O O . THR A 1 459 ? -21.109 -9.344 -3.957 1 90.12 459 THR A O 1
ATOM 3712 N N . GLY A 1 460 ? -18.875 -9.539 -4.102 1 92.56 460 GLY A N 1
ATOM 3713 C CA . GLY A 1 460 ? -18.891 -10.992 -4.02 1 92.56 460 GLY A CA 1
ATOM 3714 C C . GLY A 1 460 ? -19.281 -11.664 -5.32 1 92.56 460 GLY A C 1
ATOM 3715 O O . GLY A 1 460 ? -19.359 -12.891 -5.395 1 92.56 460 GLY A O 1
ATOM 3716 N N . LYS A 1 461 ? -19.531 -10.875 -6.391 1 95.12 461 LYS A N 1
ATOM 3717 C CA . LYS A 1 461 ? -19.938 -11.414 -7.684 1 95.12 461 LYS A CA 1
ATOM 3718 C C . LYS A 1 461 ? -18.938 -11.055 -8.773 1 95.12 461 LYS A C 1
ATOM 3720 O O . LYS A 1 461 ? -18.203 -10.07 -8.648 1 95.12 461 LYS A O 1
ATOM 3725 N N . ILE A 1 462 ? -18.953 -11.852 -9.805 1 96.69 462 ILE A N 1
ATOM 3726 C CA . ILE A 1 462 ? -18.141 -11.539 -10.969 1 96.69 462 ILE A CA 1
ATOM 3727 C C . ILE A 1 462 ? -18.906 -10.594 -11.898 1 96.69 462 ILE A C 1
ATOM 3729 O O . ILE A 1 462 ? -20.016 -10.898 -12.312 1 96.69 462 ILE A O 1
ATOM 3733 N N . GLN A 1 463 ? -18.328 -9.5 -12.227 1 96.69 463 GLN A N 1
ATOM 3734 C CA . GLN A 1 463 ? -18.953 -8.5 -13.086 1 96.69 463 GLN A CA 1
ATOM 3735 C C . GLN A 1 463 ? -18.594 -8.742 -14.555 1 96.69 463 GLN A C 1
ATOM 3737 O O . GLN A 1 463 ? -19.422 -8.531 -15.445 1 96.69 463 GLN A O 1
ATOM 3742 N N . GLN A 1 464 ? -17.359 -9.109 -14.781 1 97.06 464 GLN A N 1
ATOM 3743 C CA . GLN A 1 464 ? -16.875 -9.359 -16.141 1 97.06 464 GLN A CA 1
ATOM 3744 C C . GLN A 1 464 ? -15.578 -10.148 -16.125 1 97.06 464 GLN A C 1
ATOM 3746 O O . GLN A 1 464 ? -14.742 -9.977 -15.242 1 97.06 464 GLN A O 1
ATOM 3751 N N . ILE A 1 465 ? -15.484 -11.07 -17.062 1 96.88 465 ILE A N 1
ATOM 3752 C CA . ILE A 1 465 ? -14.25 -11.812 -17.297 1 96.88 465 ILE A CA 1
ATOM 3753 C C . ILE A 1 465 ? -13.766 -11.578 -18.719 1 96.88 465 ILE A C 1
ATOM 3755 O O . ILE A 1 465 ? -14.547 -11.648 -19.672 1 96.88 465 ILE A O 1
ATOM 3759 N N . GLY A 1 466 ? -12.469 -11.211 -18.844 1 94.88 466 GLY A N 1
ATOM 3760 C CA . GLY A 1 466 ? -11.922 -11.008 -20.188 1 94.88 466 GLY A CA 1
ATOM 3761 C C . GLY A 1 466 ? -10.508 -10.469 -20.172 1 94.88 466 GLY A C 1
ATOM 3762 O O . GLY A 1 466 ? -9.852 -10.453 -19.125 1 94.88 466 GLY A O 1
ATOM 3763 N N . SER A 1 467 ? -10.055 -10.156 -21.344 1 92.81 467 SER A N 1
ATOM 3764 C CA . SER A 1 467 ? -8.734 -9.547 -21.453 1 92.81 467 SER A CA 1
ATOM 3765 C C . SER A 1 467 ? -8.742 -8.109 -20.969 1 92.81 467 SER A C 1
ATOM 3767 O O . SER A 1 467 ? -9.797 -7.469 -20.906 1 92.81 467 SER A O 1
ATOM 3769 N N . PRO A 1 468 ? -7.598 -7.629 -20.562 1 92.56 468 PRO A N 1
ATOM 3770 C CA . PRO A 1 468 ? -7.523 -6.238 -20.109 1 92.56 468 PRO A CA 1
ATOM 3771 C C . PRO A 1 468 ? -8.094 -5.258 -21.141 1 92.56 468 PRO A C 1
ATOM 3773 O O . PRO A 1 468 ? -8.867 -4.363 -20.781 1 92.56 468 PRO A O 1
ATOM 3776 N N . ILE A 1 469 ? -7.824 -5.453 -22.344 1 88.75 469 ILE A N 1
ATOM 3777 C CA . ILE A 1 469 ? -8.258 -4.551 -23.391 1 88.75 469 ILE A CA 1
ATOM 3778 C C . ILE A 1 469 ? -9.773 -4.633 -23.547 1 88.75 469 ILE A C 1
ATOM 3780 O O . ILE A 1 469 ? -10.438 -3.613 -23.75 1 88.75 469 ILE A O 1
ATOM 3784 N N . ASP A 1 470 ? -10.242 -5.805 -23.453 1 92 470 ASP A N 1
ATOM 3785 C CA . ASP A 1 470 ? -11.688 -6 -23.594 1 92 470 ASP A CA 1
ATOM 3786 C C . ASP A 1 470 ? -12.438 -5.34 -22.438 1 92 470 ASP A C 1
ATOM 3788 O O . ASP A 1 470 ? -13.477 -4.703 -22.641 1 92 470 ASP A O 1
ATOM 3792 N N . LEU A 1 471 ? -11.93 -5.523 -21.297 1 94.12 471 LEU A N 1
ATOM 3793 C CA . LEU A 1 471 ? -12.594 -4.934 -20.125 1 94.12 471 LEU A CA 1
ATOM 3794 C C . LEU A 1 471 ? -12.562 -3.41 -20.203 1 94.12 471 LEU A C 1
ATOM 3796 O O . LEU A 1 471 ? -13.516 -2.746 -19.797 1 94.12 471 LEU A O 1
ATOM 3800 N N . TYR A 1 472 ? -11.5 -2.844 -20.734 1 93.25 472 TYR A N 1
ATOM 3801 C CA . TYR A 1 472 ? -11.352 -1.394 -20.781 1 93.25 472 TYR A CA 1
ATOM 3802 C C . TYR A 1 472 ? -12.203 -0.795 -21.906 1 93.25 472 TYR A C 1
ATOM 3804 O O . TYR A 1 472 ? -12.859 0.232 -21.719 1 93.25 472 TYR A O 1
ATOM 3812 N N . ASN A 1 473 ? -12.281 -1.447 -23.016 1 91.19 473 ASN A N 1
ATOM 3813 C CA . ASN A 1 473 ? -12.93 -0.888 -24.188 1 91.19 473 ASN A CA 1
ATOM 3814 C C . ASN A 1 473 ? -14.398 -1.3 -24.281 1 91.19 473 ASN A C 1
ATOM 3816 O O . ASN A 1 473 ? -15.219 -0.579 -24.844 1 91.19 473 ASN A O 1
ATOM 3820 N N . LYS A 1 474 ? -14.641 -2.477 -23.75 1 94.44 474 LYS A N 1
ATOM 3821 C CA . LYS A 1 474 ? -16 -2.99 -23.812 1 94.44 474 LYS A CA 1
ATOM 3822 C C . LYS A 1 474 ? -16.469 -3.471 -22.438 1 94.44 474 LYS A C 1
ATOM 3824 O O . LYS A 1 474 ? -16.828 -4.641 -22.266 1 94.44 474 LYS A O 1
ATOM 3829 N N . PRO A 1 475 ? -16.516 -2.52 -21.547 1 96.69 475 PRO A N 1
ATOM 3830 C CA . PRO A 1 475 ? -17.047 -2.912 -20.234 1 96.69 475 PRO A CA 1
ATOM 3831 C C . PRO A 1 475 ? -18.469 -3.428 -20.297 1 96.69 475 PRO A C 1
ATOM 3833 O O . PRO A 1 475 ? -19.312 -2.836 -20.984 1 96.69 475 PRO A O 1
ATOM 3836 N N . LYS A 1 476 ? -18.766 -4.48 -19.641 1 96.94 476 LYS A N 1
ATOM 3837 C CA . LYS A 1 476 ? -20.047 -5.16 -19.719 1 96.94 476 LYS A CA 1
ATOM 3838 C C . LYS A 1 476 ? -21.141 -4.371 -18.984 1 96.94 476 LYS A C 1
ATOM 3840 O O . LYS A 1 476 ? -22.312 -4.484 -19.312 1 96.94 476 LYS A O 1
ATOM 3845 N N . ASN A 1 477 ? -20.766 -3.594 -18.016 1 96.88 477 ASN A N 1
ATOM 3846 C CA . ASN A 1 477 ? -21.703 -2.791 -17.234 1 96.88 477 ASN A CA 1
ATOM 3847 C C . ASN A 1 477 ? -21.062 -1.51 -16.719 1 96.88 477 ASN A C 1
ATOM 3849 O O . ASN A 1 477 ? -19.875 -1.278 -16.938 1 96.88 477 ASN A O 1
ATOM 3853 N N . GLU A 1 478 ? -21.859 -0.694 -16.078 1 96 478 GLU A N 1
ATOM 3854 C CA . GLU A 1 478 ? -21.422 0.618 -15.625 1 96 478 GLU A CA 1
ATOM 3855 C C . GLU A 1 478 ? -20.375 0.489 -14.523 1 96 478 GLU A C 1
ATOM 3857 O O . GLU A 1 478 ? -19.469 1.325 -14.414 1 96 478 GLU A O 1
ATOM 3862 N N . PHE A 1 479 ? -20.547 -0.567 -13.75 1 93.88 479 PHE A N 1
ATOM 3863 C CA . PHE A 1 479 ? -19.578 -0.749 -12.68 1 93.88 479 PHE A CA 1
ATOM 3864 C C . PHE A 1 479 ? -18.172 -0.931 -13.25 1 93.88 479 PHE A C 1
ATOM 3866 O O . PHE A 1 479 ? -17.234 -0.252 -12.828 1 93.88 479 PHE A O 1
ATOM 3873 N N . VAL A 1 480 ? -18 -1.837 -14.188 1 95.94 480 VAL A N 1
ATOM 3874 C CA . VAL A 1 480 ? -16.703 -2.117 -14.781 1 95.94 480 VAL A CA 1
ATOM 3875 C C . VAL A 1 480 ? -16.172 -0.866 -15.477 1 95.94 480 VAL A C 1
ATOM 3877 O O . VAL A 1 480 ? -14.977 -0.559 -15.391 1 95.94 480 VAL A O 1
ATOM 3880 N N . ALA A 1 481 ? -17.094 -0.14 -16.078 1 95.56 481 ALA A N 1
ATOM 3881 C CA . ALA A 1 481 ? -16.719 1.072 -16.812 1 95.56 481 ALA A CA 1
ATOM 3882 C C . ALA A 1 481 ? -16.188 2.139 -15.852 1 95.56 481 ALA A C 1
ATOM 3884 O O . ALA A 1 481 ? -15.211 2.826 -16.172 1 95.56 481 ALA A O 1
ATOM 3885 N N . LYS A 1 482 ? -16.781 2.266 -14.742 1 92.62 482 LYS A N 1
ATOM 3886 C CA . LYS A 1 482 ? -16.391 3.275 -13.766 1 92.62 482 LYS A CA 1
ATOM 3887 C C . LYS A 1 482 ? -15.164 2.82 -12.969 1 92.62 482 LYS A C 1
ATOM 3889 O O . LYS A 1 482 ? -14.352 3.643 -12.547 1 92.62 482 LYS A O 1
ATOM 3894 N N . PHE A 1 483 ? -15.109 1.6 -12.773 1 90.88 483 PHE A N 1
ATOM 3895 C CA . PHE A 1 483 ? -14.055 1.06 -11.922 1 90.88 483 PHE A CA 1
ATOM 3896 C C . PHE A 1 483 ? -12.711 1.081 -12.648 1 90.88 483 PHE A C 1
ATOM 3898 O O . PHE A 1 483 ? -11.68 1.388 -12.039 1 90.88 483 PHE A O 1
ATOM 3905 N N . LEU A 1 484 ? -12.781 0.702 -13.922 1 91.69 484 LEU A N 1
ATOM 3906 C CA . LEU A 1 484 ? -11.539 0.672 -14.695 1 91.69 484 LEU A CA 1
ATOM 3907 C C . LEU A 1 484 ? -11.266 2.031 -15.32 1 91.69 484 LEU A C 1
ATOM 3909 O O . LEU A 1 484 ? -12.109 2.58 -16.031 1 91.69 484 LEU A O 1
ATOM 3913 N N . GLY A 1 485 ? -10.133 2.529 -15.055 1 88.62 485 GLY A N 1
ATOM 3914 C CA . GLY A 1 485 ? -9.75 3.822 -15.594 1 88.62 485 GLY A CA 1
ATOM 3915 C C . GLY A 1 485 ? -9.562 4.883 -14.523 1 88.62 485 GLY A C 1
ATOM 3916 O O . GLY A 1 485 ? -10.375 4.984 -13.594 1 88.62 485 GLY A O 1
ATOM 3917 N N . VAL A 1 486 ? -8.422 5.602 -14.641 1 82 486 VAL A N 1
ATOM 3918 C CA . VAL A 1 486 ? -8.156 6.719 -13.742 1 82 486 VAL A CA 1
ATOM 3919 C C . VAL A 1 486 ? -7.934 7.996 -14.555 1 82 486 VAL A C 1
ATOM 3921 O O . VAL A 1 486 ? -7.004 8.07 -15.359 1 82 486 VAL A O 1
ATOM 3924 N N . PRO A 1 487 ? -8.797 8.906 -14.414 1 87.25 487 PRO A N 1
ATOM 3925 C CA . PRO A 1 487 ? -9.977 9 -13.555 1 87.25 487 PRO A CA 1
ATOM 3926 C C . PRO A 1 487 ? -11.148 8.164 -14.055 1 87.25 487 PRO A C 1
ATOM 3928 O O . PRO A 1 487 ? -11.094 7.617 -15.164 1 87.25 487 PRO A O 1
ATOM 3931 N N . GLU A 1 488 ? -12.188 8.125 -13.195 1 89.75 488 GLU A N 1
ATOM 3932 C CA . GLU A 1 488 ? -13.359 7.32 -13.523 1 89.75 488 GLU A CA 1
ATOM 3933 C C . GLU A 1 488 ? -14.055 7.844 -14.781 1 89.75 488 GLU A C 1
ATOM 3935 O O . GLU A 1 488 ? -14.008 9.039 -15.062 1 89.75 488 GLU A O 1
ATOM 3940 N N . MET A 1 489 ? -14.664 6.914 -15.469 1 93.81 489 MET A N 1
ATOM 3941 C CA . MET A 1 489 ? -15.422 7.273 -16.656 1 93.81 489 MET A CA 1
ATOM 3942 C C . MET A 1 489 ? -16.547 8.242 -16.312 1 93.81 489 MET A C 1
ATOM 3944 O O . MET A 1 489 ? -17.219 8.086 -15.289 1 93.81 489 MET A O 1
ATOM 3948 N N . ASN A 1 490 ? -16.688 9.273 -17.219 1 94.62 490 ASN A N 1
ATOM 3949 C CA . ASN A 1 490 ? -17.844 10.172 -17.078 1 94.62 490 ASN A CA 1
ATOM 3950 C C . ASN A 1 490 ? -19.125 9.516 -17.578 1 94.62 490 ASN A C 1
ATOM 3952 O O . ASN A 1 490 ? -19.219 9.133 -18.75 1 94.62 490 ASN A O 1
ATOM 3956 N N . ILE A 1 491 ? -20.047 9.367 -16.719 1 94.81 491 ILE A N 1
ATOM 3957 C CA . ILE A 1 491 ? -21.312 8.781 -17.109 1 94.81 491 ILE A CA 1
ATOM 3958 C C . ILE A 1 491 ? -22.453 9.719 -16.719 1 94.81 491 ILE A C 1
ATOM 3960 O O . ILE A 1 491 ? -22.547 10.156 -15.57 1 94.81 491 ILE A O 1
ATOM 3964 N N . PHE A 1 492 ? -23.266 10.031 -17.656 1 91.69 492 PHE A N 1
ATOM 3965 C CA . PHE A 1 492 ? -24.406 10.898 -17.391 1 91.69 492 PHE A CA 1
ATOM 3966 C C . PHE A 1 492 ? -25.609 10.477 -18.25 1 91.69 492 PHE A C 1
ATOM 3968 O O . PHE A 1 492 ? -25.453 9.828 -19.281 1 91.69 492 PHE A O 1
ATOM 3975 N N . GLU A 1 493 ? -26.766 10.898 -17.844 1 92 493 GLU A N 1
ATOM 3976 C CA . GLU A 1 493 ? -28 10.516 -18.5 1 92 493 GLU A CA 1
ATOM 3977 C C . GLU A 1 493 ? -28.297 11.43 -19.688 1 92 493 GLU A C 1
ATOM 3979 O O . GLU A 1 493 ? -28.141 12.648 -19.594 1 92 493 GLU A O 1
ATOM 3984 N N . VAL A 1 494 ? -28.656 10.805 -20.828 1 91.38 494 VAL A N 1
ATOM 3985 C CA . VAL A 1 494 ? -29.031 11.555 -22.016 1 91.38 494 VAL A CA 1
ATOM 3986 C C . VAL A 1 494 ? -30.375 11.055 -22.547 1 91.38 494 VAL A C 1
ATOM 3988 O O . VAL A 1 494 ? -30.766 9.922 -22.266 1 91.38 494 VAL A O 1
ATOM 3991 N N . ASP A 1 495 ? -31.016 11.938 -23.234 1 92.56 495 ASP A N 1
ATOM 3992 C CA . ASP A 1 495 ? -32.312 11.586 -23.812 1 92.56 495 ASP A CA 1
ATOM 3993 C C . ASP A 1 495 ? -32.125 10.93 -25.188 1 92.56 495 ASP A C 1
ATOM 3995 O O . ASP A 1 495 ? -31.203 11.25 -25.922 1 92.56 495 ASP A O 1
ATOM 3999 N N . VAL A 1 496 ? -33.062 9.969 -25.406 1 93.81 496 VAL A N 1
ATOM 4000 C CA . VAL A 1 496 ? -33.031 9.281 -26.688 1 93.81 496 VAL A CA 1
ATOM 4001 C C . VAL A 1 496 ? -34.375 9.508 -27.422 1 93.81 496 VAL A C 1
ATOM 4003 O O . VAL A 1 496 ? -35.438 9.227 -26.875 1 93.81 496 VAL A O 1
ATOM 4006 N N . LYS A 1 497 ? -34.25 10.125 -28.594 1 91.5 497 LYS A N 1
ATOM 4007 C CA . LYS A 1 497 ? -35.406 10.305 -29.484 1 91.5 497 LYS A CA 1
ATOM 4008 C C . LYS A 1 497 ? -35.156 9.703 -30.859 1 91.5 497 LYS A C 1
ATOM 4010 O O . LYS A 1 497 ? -34.219 10.125 -31.562 1 91.5 497 LYS A O 1
ATOM 4015 N N . GLU A 1 498 ? -35.938 8.836 -31.359 1 89.69 498 GLU A N 1
ATOM 4016 C CA . GLU A 1 498 ? -35.781 8.172 -32.656 1 89.69 498 GLU A CA 1
ATOM 4017 C C . GLU A 1 498 ? -34.375 7.625 -32.812 1 89.69 498 GLU A C 1
ATOM 4019 O O . GLU A 1 498 ? -33.719 7.867 -33.844 1 89.69 498 GLU A O 1
ATOM 4024 N N . ASN A 1 499 ? -33.781 7.145 -31.797 1 91.25 499 ASN A N 1
ATOM 4025 C CA . ASN A 1 499 ? -32.5 6.48 -31.766 1 91.25 499 ASN A CA 1
ATOM 4026 C C . ASN A 1 499 ? -31.344 7.48 -31.891 1 91.25 499 ASN A C 1
ATOM 4028 O O . ASN A 1 499 ? -30.234 7.121 -32.312 1 91.25 499 ASN A O 1
ATOM 4032 N N . VAL A 1 500 ? -31.766 8.758 -31.609 1 92.75 500 VAL A N 1
ATOM 4033 C CA . VAL A 1 500 ? -30.766 9.812 -31.578 1 92.75 500 VAL A CA 1
ATOM 4034 C C . VAL A 1 500 ? -30.594 10.32 -30.156 1 92.75 500 VAL A C 1
ATOM 4036 O O . VAL A 1 500 ? -31.578 10.516 -29.438 1 92.75 500 VAL A O 1
ATOM 4039 N N . LEU A 1 501 ? -29.328 10.453 -29.797 1 92.12 501 LEU A N 1
ATOM 4040 C CA . LEU A 1 501 ? -29.031 10.906 -28.438 1 92.12 501 LEU A CA 1
ATOM 4041 C C . LEU A 1 501 ? -29.016 12.43 -28.359 1 92.12 501 LEU A C 1
ATOM 4043 O O . LEU A 1 501 ? -28.484 13.094 -29.25 1 92.12 501 LEU A O 1
ATOM 4047 N N . TYR A 1 502 ? -29.656 12.93 -27.344 1 89.12 502 TYR A N 1
ATOM 4048 C CA . TYR A 1 502 ? -29.719 14.367 -27.125 1 89.12 502 TYR A CA 1
ATOM 4049 C C . TYR A 1 502 ? -29.234 14.727 -25.719 1 89.12 502 TYR A C 1
ATOM 4051 O O . TYR A 1 502 ? -29.547 14.023 -24.75 1 89.12 502 TYR A O 1
ATOM 4059 N N . LEU A 1 503 ? -28.344 15.648 -25.656 1 83.19 503 LEU A N 1
ATOM 4060 C CA . LEU A 1 503 ? -27.953 16.25 -24.391 1 83.19 503 LEU A CA 1
ATOM 4061 C C . LEU A 1 503 ? -28.578 17.625 -24.219 1 83.19 503 LEU A C 1
ATOM 4063 O O . LEU A 1 503 ? -28.172 18.578 -24.875 1 83.19 503 LEU A O 1
ATOM 4067 N N . HIS A 1 504 ? -29.391 17.75 -23.25 1 79 504 HIS A N 1
ATOM 4068 C CA . HIS A 1 504 ? -30.094 19.016 -23.016 1 79 504 HIS A CA 1
ATOM 4069 C C . HIS A 1 504 ? -30.547 19.641 -24.328 1 79 504 HIS A C 1
ATOM 4071 O O . HIS A 1 504 ? -30.266 20.812 -24.578 1 79 504 HIS A O 1
ATOM 4077 N N . ASN A 1 505 ? -31.062 18.922 -25.266 1 77.06 505 ASN A N 1
ATOM 4078 C CA . ASN A 1 505 ? -31.688 19.328 -26.531 1 77.06 505 ASN A CA 1
ATOM 4079 C C . ASN A 1 505 ? -30.641 19.531 -27.625 1 77.06 505 ASN A C 1
ATOM 4081 O O . ASN A 1 505 ? -30.969 20.031 -28.703 1 77.06 505 ASN A O 1
ATOM 4085 N N . ILE A 1 506 ? -29.406 19.266 -27.281 1 79.81 506 ILE A N 1
ATOM 4086 C CA . ILE A 1 506 ? -28.359 19.297 -28.297 1 79.81 506 ILE A CA 1
ATOM 4087 C C . ILE A 1 506 ? -28.156 17.906 -28.875 1 79.81 506 ILE A C 1
ATOM 4089 O O . ILE A 1 506 ? -27.953 16.938 -28.125 1 79.81 506 ILE A O 1
ATOM 4093 N N . LYS A 1 507 ? -28.172 17.875 -30.156 1 84.56 507 LYS A N 1
ATOM 4094 C CA . LYS A 1 507 ? -27.984 16.594 -30.828 1 84.56 507 LYS A CA 1
ATOM 4095 C C . LYS A 1 507 ? -26.531 16.125 -30.734 1 84.56 507 LYS A C 1
ATOM 4097 O O . LYS A 1 507 ? -25.609 16.859 -31.094 1 84.56 507 LYS A O 1
ATOM 4102 N N . LEU A 1 508 ? -26.344 14.977 -30.188 1 86.38 508 LEU A N 1
ATOM 4103 C CA . LEU A 1 508 ? -25.016 14.398 -30.078 1 86.38 508 LEU A CA 1
ATOM 4104 C C . LEU A 1 508 ? -24.703 13.531 -31.297 1 86.38 508 LEU A C 1
ATOM 4106 O O . LEU A 1 508 ? -24.016 13.969 -32.219 1 86.38 508 LEU A O 1
ATOM 4110 N N . PHE A 1 509 ? -25.25 12.336 -31.359 1 86.5 509 PHE A N 1
ATOM 4111 C CA . PHE A 1 509 ? -25.062 11.438 -32.5 1 86.5 509 PHE A CA 1
ATOM 4112 C C . PHE A 1 509 ? -26.141 10.359 -32.5 1 86.5 509 PHE A C 1
ATOM 4114 O O . PHE A 1 509 ? -26.891 10.211 -31.531 1 86.5 509 PHE A O 1
ATOM 4121 N N . GLU A 1 510 ? -26.25 9.758 -33.625 1 88.75 510 GLU A N 1
ATOM 4122 C CA . GLU A 1 510 ? -27.172 8.625 -33.75 1 88.75 510 GLU A CA 1
ATOM 4123 C C . GLU A 1 510 ? -26.578 7.359 -33.156 1 88.75 510 GLU A C 1
ATOM 4125 O O . GLU A 1 510 ? -25.422 7.023 -33.406 1 88.75 510 GLU A O 1
ATOM 4130 N N . SER A 1 511 ? -27.391 6.742 -32.344 1 90 511 SER A N 1
ATOM 4131 C CA . SER A 1 511 ? -26.906 5.547 -31.672 1 90 511 SER A CA 1
ATOM 4132 C C . SER A 1 511 ? -26.625 4.422 -32.656 1 90 511 SER A C 1
ATOM 4134 O O . SER A 1 511 ? -27.391 4.195 -33.594 1 90 511 SER A O 1
ATOM 4136 N N . PRO A 1 512 ? -25.562 3.736 -32.438 1 87.88 512 PRO A N 1
ATOM 4137 C CA . PRO A 1 512 ? -25.25 2.6 -33.312 1 87.88 512 PRO A CA 1
ATOM 4138 C C . PRO A 1 512 ? -26.094 1.373 -33 1 87.88 512 PRO A C 1
ATOM 4140 O O . PRO A 1 512 ? -26.156 0.447 -33.812 1 87.88 512 PRO A O 1
ATOM 4143 N N . VAL A 1 513 ? -26.734 1.339 -31.859 1 90 513 VAL A N 1
ATOM 4144 C CA . VAL A 1 513 ? -27.594 0.222 -31.453 1 90 513 VAL A CA 1
ATOM 4145 C C . VAL A 1 513 ? -29 0.722 -31.188 1 90 513 VAL A C 1
ATOM 4147 O O . VAL A 1 513 ? -29.203 1.898 -30.875 1 90 513 VAL A O 1
ATOM 4150 N N . LYS A 1 514 ? -29.969 -0.11 -31.344 1 89.38 514 LYS A N 1
ATOM 4151 C CA . LYS A 1 514 ? -31.359 0.252 -31.078 1 89.38 514 LYS A CA 1
ATOM 4152 C C . LYS A 1 514 ? -31.641 0.344 -29.594 1 89.38 514 LYS A C 1
ATOM 4154 O O . LYS A 1 514 ? -31.406 -0.617 -28.844 1 89.38 514 LYS A O 1
ATOM 4159 N N . ILE A 1 515 ? -32.062 1.46 -29.203 1 89.62 515 ILE A N 1
ATOM 4160 C CA . ILE A 1 515 ? -32.344 1.694 -27.797 1 89.62 515 ILE A CA 1
ATOM 4161 C C . ILE A 1 515 ? -33.844 1.764 -27.562 1 89.62 515 ILE A C 1
ATOM 4163 O O . ILE A 1 515 ? -34.531 2.555 -28.219 1 89.62 515 ILE A O 1
ATOM 4167 N N . ALA A 1 516 ? -34.344 1.022 -26.734 1 83.69 516 ALA A N 1
ATOM 4168 C CA . ALA A 1 516 ? -35.781 0.931 -26.484 1 83.69 516 ALA A CA 1
ATOM 4169 C C . ALA A 1 516 ? -36.25 2.035 -25.531 1 83.69 516 ALA A C 1
ATOM 4171 O O . ALA A 1 516 ? -37.375 2.51 -25.641 1 83.69 516 ALA A O 1
ATOM 4172 N N . SER A 1 517 ? -35.406 2.432 -24.672 1 88.62 517 SER A N 1
ATOM 4173 C CA . SER A 1 517 ? -35.781 3.4 -23.656 1 88.62 517 SER A CA 1
ATOM 4174 C C . SER A 1 517 ? -35.625 4.828 -24.156 1 88.62 517 SER A C 1
ATOM 4176 O O . SER A 1 517 ? -34.969 5.062 -25.188 1 88.62 517 SER A O 1
ATOM 4178 N N . ASN A 1 518 ? -36.219 5.801 -23.484 1 91.06 518 ASN A N 1
ATOM 4179 C CA . ASN A 1 518 ? -36.125 7.211 -23.828 1 91.06 518 ASN A CA 1
ATOM 4180 C C . ASN A 1 518 ? -34.906 7.879 -23.188 1 91.06 518 ASN A C 1
ATOM 4182 O O . ASN A 1 518 ? -34.625 9.047 -23.469 1 91.06 518 ASN A O 1
ATOM 4186 N N . LYS A 1 519 ? -34.312 7.062 -22.312 1 93.88 519 LYS A N 1
ATOM 4187 C CA . LYS A 1 519 ? -33.094 7.566 -21.656 1 93.88 519 LYS A CA 1
ATOM 4188 C C . LYS A 1 519 ? -31.984 6.52 -21.656 1 93.88 519 LYS A C 1
ATOM 4190 O O . LYS A 1 519 ? -32.25 5.316 -21.703 1 93.88 519 LYS A O 1
ATOM 4195 N N . VAL A 1 520 ? -30.812 7.016 -21.734 1 94.25 520 VAL A N 1
ATOM 4196 C CA . VAL A 1 520 ? -29.656 6.113 -21.703 1 94.25 520 VAL A CA 1
ATOM 4197 C C . VAL A 1 520 ? -28.5 6.77 -20.953 1 94.25 520 VAL A C 1
ATOM 4199 O O . VAL A 1 520 ? -28.406 7.996 -20.906 1 94.25 520 VAL A O 1
ATOM 4202 N N . ASP A 1 521 ? -27.75 5.984 -20.266 1 94.75 521 ASP A N 1
ATOM 4203 C CA . ASP A 1 521 ? -26.531 6.477 -19.641 1 94.75 521 ASP A CA 1
ATOM 4204 C C . ASP A 1 521 ? -25.375 6.543 -20.641 1 94.75 521 ASP A C 1
ATOM 4206 O O . ASP A 1 521 ? -24.969 5.516 -21.172 1 94.75 521 ASP A O 1
ATOM 4210 N N . PHE A 1 522 ? -24.969 7.734 -20.828 1 94 522 PHE A N 1
ATOM 4211 C CA . PHE A 1 522 ? -23.875 8 -21.75 1 94 522 PHE A CA 1
ATOM 4212 C C . PHE A 1 522 ? -22.547 8.094 -21.016 1 94 522 PHE A C 1
ATOM 4214 O O . PHE A 1 522 ? -22.406 8.898 -20.094 1 94 522 PHE A O 1
ATOM 4221 N N . GLY A 1 523 ? -21.594 7.188 -21.469 1 95.06 523 GLY A N 1
ATOM 4222 C CA . GLY A 1 523 ? -20.297 7.176 -20.844 1 95.06 523 GLY A CA 1
ATOM 4223 C C . GLY A 1 523 ? -19.172 7.566 -21.781 1 95.06 523 GLY A C 1
ATOM 4224 O O . GLY A 1 523 ? -19.172 7.191 -22.953 1 95.06 523 GLY A O 1
ATOM 4225 N N . ILE A 1 524 ? -18.219 8.414 -21.266 1 94.25 524 ILE A N 1
ATOM 4226 C CA . ILE A 1 524 ? -17.031 8.797 -22.016 1 94.25 524 ILE A CA 1
ATOM 4227 C C . ILE A 1 524 ? -15.844 8.945 -21.062 1 94.25 524 ILE A C 1
ATOM 4229 O O . ILE A 1 524 ? -16 9.422 -19.938 1 94.25 524 ILE A O 1
ATOM 4233 N N . ARG A 1 525 ? -14.766 8.391 -21.469 1 95.19 525 ARG A N 1
ATOM 4234 C CA . ARG A 1 525 ? -13.586 8.469 -20.625 1 95.19 525 ARG A CA 1
ATOM 4235 C C . ARG A 1 525 ? -12.938 9.844 -20.703 1 95.19 525 ARG A C 1
ATOM 4237 O O . ARG A 1 525 ? -13.102 10.562 -21.688 1 95.19 525 ARG A O 1
ATOM 4244 N N . ALA A 1 526 ? -12.156 10.18 -19.688 1 93.19 526 ALA A N 1
ATOM 4245 C CA . ALA A 1 526 ? -11.547 11.5 -19.562 1 93.19 526 ALA A CA 1
ATOM 4246 C C . ALA A 1 526 ? -10.547 11.758 -20.672 1 93.19 526 ALA A C 1
ATOM 4248 O O . ALA A 1 526 ? -10.43 12.883 -21.172 1 93.19 526 ALA A O 1
ATOM 4249 N N . GLU A 1 527 ? -9.875 10.711 -21.094 1 90.81 527 GLU A N 1
ATOM 4250 C CA . GLU A 1 527 ? -8.812 10.852 -22.094 1 90.81 527 GLU A CA 1
ATOM 4251 C C . GLU A 1 527 ? -9.383 10.992 -23.5 1 90.81 527 GLU A C 1
ATOM 4253 O O . GLU A 1 527 ? -8.68 11.383 -24.422 1 90.81 527 GLU A O 1
ATOM 4258 N N . ASP A 1 528 ? -10.656 10.766 -23.672 1 91.75 528 ASP A N 1
ATOM 4259 C CA . ASP A 1 528 ? -11.273 10.773 -24.984 1 91.75 528 ASP A CA 1
ATOM 4260 C C . ASP A 1 528 ? -11.844 12.156 -25.312 1 91.75 528 ASP A C 1
ATOM 4262 O O . ASP A 1 528 ? -12.344 12.375 -26.422 1 91.75 528 ASP A O 1
ATOM 4266 N N . PHE A 1 529 ? -11.719 13.047 -24.344 1 92.12 529 PHE A N 1
ATOM 4267 C CA . PHE A 1 529 ? -12.055 14.438 -24.609 1 92.12 529 PHE A CA 1
ATOM 4268 C C . PHE A 1 529 ? -10.875 15.164 -25.25 1 92.12 529 PHE A C 1
ATOM 4270 O O . PHE A 1 529 ? -9.719 14.922 -24.891 1 92.12 529 PHE A O 1
ATOM 4277 N N . VAL A 1 530 ? -11.203 15.977 -26.203 1 91 530 VAL A N 1
ATOM 4278 C CA . VAL A 1 530 ? -10.188 16.797 -26.859 1 91 530 VAL A CA 1
ATOM 4279 C C . VAL A 1 530 ? -10.633 18.266 -26.875 1 91 530 VAL A C 1
ATOM 4281 O O . VAL A 1 530 ? -11.805 18.547 -27.125 1 91 530 VAL A O 1
ATOM 4284 N N . GLU A 1 531 ? -9.703 19.125 -26.516 1 91.44 531 GLU A N 1
ATOM 4285 C CA . GLU A 1 531 ? -10.023 20.547 -26.594 1 91.44 531 GLU A CA 1
ATOM 4286 C C . GLU A 1 531 ? -10.109 21.016 -28.047 1 91.44 531 GLU A C 1
ATOM 4288 O O . GLU A 1 531 ? -9.172 20.828 -28.812 1 91.44 531 GLU A O 1
ATOM 4293 N N . ALA A 1 532 ? -11.242 21.531 -28.375 1 90 532 ALA A N 1
ATOM 4294 C CA . ALA A 1 532 ? -11.438 22 -29.734 1 90 532 ALA A CA 1
ATOM 4295 C C . ALA A 1 532 ? -12.25 23.281 -29.766 1 90 532 ALA A C 1
ATOM 4297 O O . ALA A 1 532 ? -13.281 23.391 -29.094 1 90 532 ALA A O 1
ATOM 4298 N N . GLU A 1 533 ? -11.844 24.359 -30.375 1 83.56 533 GLU A N 1
ATOM 4299 C CA . GLU A 1 533 ? -12.461 25.672 -30.422 1 83.56 533 GLU A CA 1
ATOM 4300 C C . GLU A 1 533 ? -13.875 25.609 -30.984 1 83.56 533 GLU A C 1
ATOM 4302 O O . GLU A 1 533 ? -14.75 26.375 -30.594 1 83.56 533 GLU A O 1
ATOM 4307 N N . GLY A 1 534 ? -14.297 24.656 -31.766 1 77.44 534 GLY A N 1
ATOM 4308 C CA . GLY A 1 534 ? -15.594 24.562 -32.406 1 77.44 534 GLY A CA 1
ATOM 4309 C C . GLY A 1 534 ? -16.562 23.625 -31.719 1 77.44 534 GLY A C 1
ATOM 4310 O O . GLY A 1 534 ? -17.688 23.422 -32.156 1 77.44 534 GLY A O 1
ATOM 4311 N N . SER A 1 535 ? -16.156 23.359 -30.562 1 80.44 535 SER A N 1
ATOM 4312 C CA . SER A 1 535 ? -16.969 22.359 -29.891 1 80.44 535 SER A CA 1
ATOM 4313 C C . SER A 1 535 ? -18.109 23.031 -29.109 1 80.44 535 SER A C 1
ATOM 4315 O O . SER A 1 535 ? -18 24.203 -28.734 1 80.44 535 SER A O 1
ATOM 4317 N N . HIS A 1 536 ? -19.203 22.297 -28.922 1 77.94 536 HIS A N 1
ATOM 4318 C CA . HIS A 1 536 ? -20.406 22.828 -28.281 1 77.94 536 HIS A CA 1
ATOM 4319 C C . HIS A 1 536 ? -20.391 22.531 -26.781 1 77.94 536 HIS A C 1
ATOM 4321 O O . HIS A 1 536 ? -21.234 23.062 -26.031 1 77.94 536 HIS A O 1
ATOM 4327 N N . ILE A 1 537 ? -19.531 21.766 -26.328 1 86.75 537 ILE A N 1
ATOM 4328 C CA . ILE A 1 537 ? -19.469 21.469 -24.906 1 86.75 537 ILE A CA 1
ATOM 4329 C C . ILE A 1 537 ? -18.516 22.438 -24.219 1 86.75 537 ILE A C 1
ATOM 4331 O O . ILE A 1 537 ? -17.297 22.281 -24.297 1 86.75 537 ILE A O 1
ATOM 4335 N N . ILE A 1 538 ? -19.141 23.375 -23.594 1 90.19 538 ILE A N 1
ATOM 4336 C CA . ILE A 1 538 ? -18.359 24.406 -22.922 1 90.19 538 ILE A CA 1
ATOM 4337 C C . ILE A 1 538 ? -18.406 24.203 -21.406 1 90.19 538 ILE A C 1
ATOM 4339 O O . ILE A 1 538 ? -19.469 23.922 -20.844 1 90.19 538 ILE A O 1
ATOM 4343 N N . GLY A 1 539 ? -17.25 24.25 -20.781 1 92.56 539 GLY A N 1
ATOM 4344 C CA . GLY A 1 539 ? -17.188 24.094 -19.328 1 92.56 539 GLY A CA 1
ATOM 4345 C C . GLY A 1 539 ? -16.125 24.969 -18.688 1 92.56 539 GLY A C 1
ATOM 4346 O O . GLY A 1 539 ? -15.305 25.562 -19.375 1 92.56 539 GLY A O 1
ATOM 4347 N N . LYS A 1 540 ? -16.297 25.109 -17.406 1 95.25 540 LYS A N 1
ATOM 4348 C CA . LYS A 1 540 ? -15.352 25.875 -16.594 1 95.25 540 LYS A CA 1
ATOM 4349 C C . LYS A 1 540 ? -14.531 24.938 -15.695 1 95.25 540 LYS A C 1
ATOM 4351 O O . LYS A 1 540 ? -15.078 24.031 -15.086 1 95.25 540 LYS A O 1
ATOM 4356 N N . ILE A 1 541 ? -13.227 25.203 -15.609 1 95 541 ILE A N 1
ATOM 4357 C CA . ILE A 1 541 ? -12.328 24.359 -14.828 1 95 541 ILE A CA 1
ATOM 4358 C C . ILE A 1 541 ? -12.578 24.594 -13.336 1 95 541 ILE A C 1
ATOM 4360 O O . ILE A 1 541 ? -12.5 25.719 -12.852 1 95 541 ILE A O 1
ATOM 4364 N N . LEU A 1 542 ? -12.859 23.547 -12.664 1 91.06 542 LEU A N 1
ATOM 4365 C CA . LEU A 1 542 ? -13.094 23.594 -11.227 1 91.06 542 LEU A CA 1
ATOM 4366 C C . LEU A 1 542 ? -11.82 23.281 -10.453 1 91.06 542 LEU A C 1
ATOM 4368 O O . LEU A 1 542 ? -11.57 23.859 -9.398 1 91.06 542 LEU A O 1
ATOM 4372 N N . SER A 1 543 ? -11.156 22.344 -11.008 1 89.38 543 SER A N 1
ATOM 4373 C CA . SER A 1 543 ? -9.906 21.938 -10.367 1 89.38 543 SER A CA 1
ATOM 4374 C C . SER A 1 543 ? -8.93 21.359 -11.391 1 89.38 543 SER A C 1
ATOM 4376 O O . SER A 1 543 ? -9.336 20.844 -12.43 1 89.38 543 SER A O 1
ATOM 4378 N N . VAL A 1 544 ? -7.664 21.547 -11.031 1 89.5 544 VAL A N 1
ATOM 4379 C CA . VAL A 1 544 ? -6.613 21.062 -11.922 1 89.5 544 VAL A CA 1
ATOM 4380 C C . VAL A 1 544 ? -5.547 20.328 -11.109 1 89.5 544 VAL A C 1
ATOM 4382 O O . VAL A 1 544 ? -5.164 20.781 -10.023 1 89.5 544 VAL A O 1
ATOM 4385 N N . GLU A 1 545 ? -5.211 19.188 -11.633 1 88.81 545 GLU A N 1
ATOM 4386 C CA . GLU A 1 545 ? -4.137 18.391 -11.039 1 88.81 545 GLU A CA 1
ATOM 4387 C C . GLU A 1 545 ? -3.02 18.125 -12.047 1 88.81 545 GLU A C 1
ATOM 4389 O O . GLU A 1 545 ? -3.268 17.609 -13.133 1 88.81 545 GLU A O 1
ATOM 4394 N N . TYR A 1 546 ? -1.879 18.484 -11.641 1 87.06 546 TYR A N 1
ATOM 4395 C CA . TYR A 1 546 ? -0.717 18.219 -12.477 1 87.06 546 TYR A CA 1
ATOM 4396 C C . TYR A 1 546 ? -0.062 16.906 -12.102 1 87.06 546 TYR A C 1
ATOM 4398 O O . TYR A 1 546 ? 0.514 16.766 -11.016 1 87.06 546 TYR A O 1
ATOM 4406 N N . LEU A 1 547 ? -0.117 15.945 -13.039 1 86.62 547 LEU A N 1
ATOM 4407 C CA . LEU A 1 547 ? 0.375 14.609 -12.734 1 86.62 547 LEU A CA 1
ATOM 4408 C C . LEU A 1 547 ? 1.705 14.344 -13.438 1 86.62 547 LEU A C 1
ATOM 4410 O O . LEU A 1 547 ? 2.18 13.211 -13.469 1 86.62 547 LEU A O 1
ATOM 4414 N N . GLY A 1 548 ? 2.281 15.352 -13.984 1 84.12 548 GLY A N 1
ATOM 4415 C CA . GLY A 1 548 ? 3.525 15.195 -14.711 1 84.12 548 GLY A CA 1
ATOM 4416 C C . GLY A 1 548 ? 3.322 15 -16.203 1 84.12 548 GLY A C 1
ATOM 4417 O O . GLY A 1 548 ? 3.305 15.969 -16.969 1 84.12 548 GLY A O 1
ATOM 4418 N N . LYS A 1 549 ? 2.91 13.727 -16.547 1 85 549 LYS A N 1
ATOM 4419 C CA . LYS A 1 549 ? 2.756 13.438 -17.969 1 85 549 LYS A CA 1
ATOM 4420 C C . LYS A 1 549 ? 1.403 13.922 -18.484 1 85 549 LYS A C 1
ATOM 4422 O O . LYS A 1 549 ? 1.21 14.062 -19.688 1 85 549 LYS A O 1
ATOM 4427 N N . GLU A 1 550 ? 0.559 14.117 -17.516 1 88.44 550 GLU A N 1
ATOM 4428 C CA . GLU A 1 550 ? -0.769 14.57 -17.922 1 88.44 550 GLU A CA 1
ATOM 4429 C C . GLU A 1 550 ? -1.343 15.57 -16.922 1 88.44 550 GLU A C 1
ATOM 4431 O O . GLU A 1 550 ? -0.859 15.68 -15.797 1 88.44 550 GLU A O 1
ATOM 4436 N N . ILE A 1 551 ? -2.309 16.344 -17.453 1 90.94 551 ILE A N 1
ATOM 4437 C CA . ILE A 1 551 ? -3.047 17.297 -16.641 1 90.94 551 ILE A CA 1
ATOM 4438 C C . ILE A 1 551 ? -4.508 16.859 -16.531 1 90.94 551 ILE A C 1
ATOM 4440 O O . ILE A 1 551 ? -5.207 16.766 -17.547 1 90.94 551 ILE A O 1
ATOM 4444 N N . GLN A 1 552 ? -4.859 16.547 -15.359 1 92.19 552 GLN A N 1
ATOM 4445 C CA . GLN A 1 552 ? -6.246 16.172 -15.109 1 92.19 552 GLN A CA 1
ATOM 4446 C C . GLN A 1 552 ? -7.047 17.344 -14.547 1 92.19 552 GLN A C 1
ATOM 4448 O O . GLN A 1 552 ? -6.547 18.094 -13.711 1 92.19 552 GLN A O 1
ATOM 4453 N N . ALA A 1 553 ? -8.234 17.516 -15.008 1 92.94 553 ALA A N 1
ATOM 4454 C CA . ALA A 1 553 ? -9.07 18.625 -14.555 1 92.94 553 ALA A CA 1
ATOM 4455 C C . ALA A 1 553 ? -10.523 18.188 -14.375 1 92.94 553 ALA A C 1
ATOM 4457 O O . ALA A 1 553 ? -10.961 17.219 -15 1 92.94 553 ALA A O 1
ATOM 4458 N N . VAL A 1 554 ? -11.117 18.75 -13.484 1 92.75 554 VAL A N 1
ATOM 4459 C CA . VAL A 1 554 ? -12.562 18.641 -13.344 1 92.75 554 VAL A CA 1
ATOM 4460 C C . VAL A 1 554 ? -13.234 19.906 -13.906 1 92.75 554 VAL A C 1
ATOM 4462 O O . VAL A 1 554 ? -12.922 21.016 -13.492 1 92.75 554 VAL A O 1
ATOM 4465 N N . VAL A 1 555 ? -14.086 19.688 -14.828 1 94.44 555 VAL A N 1
ATOM 4466 C CA . VAL A 1 555 ? -14.711 20.797 -15.539 1 94.44 555 VAL A CA 1
ATOM 4467 C C . VAL A 1 555 ? -16.219 20.797 -15.266 1 94.44 555 VAL A C 1
ATOM 4469 O O . VAL A 1 555 ? -16.859 19.75 -15.312 1 94.44 555 VAL A O 1
ATOM 4472 N N . ASP A 1 556 ? -16.641 21.906 -14.93 1 94.06 556 ASP A N 1
ATOM 4473 C CA . ASP A 1 556 ? -18.078 22.062 -14.719 1 94.06 556 ASP A CA 1
ATOM 4474 C C . ASP A 1 556 ? -18.781 22.469 -16.016 1 94.06 556 ASP A C 1
ATOM 4476 O O . ASP A 1 556 ? -18.5 23.531 -16.578 1 94.06 556 ASP A O 1
ATOM 4480 N N . VAL A 1 557 ? -19.562 21.594 -16.469 1 89.62 557 VAL A N 1
ATOM 4481 C CA . VAL A 1 557 ? -20.328 21.844 -17.688 1 89.62 557 VAL A CA 1
ATOM 4482 C C . VAL A 1 557 ? -21.781 22.141 -17.344 1 89.62 557 VAL A C 1
ATOM 4484 O O . VAL A 1 557 ? -22.391 21.438 -16.531 1 89.62 557 VAL A O 1
ATOM 4487 N N . ALA A 1 558 ? -22.25 23.156 -17.906 1 81.06 558 ALA A N 1
ATOM 4488 C CA . ALA A 1 558 ? -23.625 23.578 -17.625 1 81.06 558 ALA A CA 1
ATOM 4489 C C . ALA A 1 558 ? -24.625 22.469 -17.938 1 81.06 558 ALA A C 1
ATOM 4491 O O . ALA A 1 558 ? -24.578 21.875 -19 1 81.06 558 ALA A O 1
ATOM 4492 N N . ASN A 1 559 ? -25.453 22.094 -17.016 1 76.19 559 ASN A N 1
ATOM 4493 C CA . ASN A 1 559 ? -26.562 21.141 -17.109 1 76.19 559 ASN A CA 1
ATOM 4494 C C . ASN A 1 559 ? -26.062 19.703 -17.125 1 76.19 559 ASN A C 1
ATOM 4496 O O . ASN A 1 559 ? -26.844 18.766 -17.328 1 76.19 559 ASN A O 1
ATOM 4500 N N . LEU A 1 560 ? -24.844 19.422 -17.156 1 80.88 560 LEU A N 1
ATOM 4501 C CA . LEU A 1 560 ? -24.312 18.062 -17.094 1 80.88 560 LEU A CA 1
ATOM 4502 C C . LEU A 1 560 ? -23.672 17.781 -15.742 1 80.88 560 LEU A C 1
ATOM 4504 O O . LEU A 1 560 ? -23.75 16.656 -15.234 1 80.88 560 LEU A O 1
ATOM 4508 N N . GLY A 1 561 ? -23.062 18.797 -15.273 1 85.94 561 GLY A N 1
ATOM 4509 C CA . GLY A 1 561 ? -22.359 18.609 -14.016 1 85.94 561 GLY A CA 1
ATOM 4510 C C . GLY A 1 561 ? -20.844 18.594 -14.18 1 85.94 561 GLY A C 1
ATOM 4511 O O . GLY A 1 561 ? -20.312 19.219 -15.094 1 85.94 561 GLY A O 1
ATOM 4512 N N . SER A 1 562 ? -20.172 17.938 -13.266 1 91.19 562 SER A N 1
ATOM 4513 C CA . SER A 1 562 ? -18.703 17.922 -13.258 1 91.19 562 SER A CA 1
ATOM 4514 C C . SER A 1 562 ? -18.172 16.75 -14.07 1 91.19 562 SER A C 1
ATOM 4516 O O . SER A 1 562 ? -18.641 15.617 -13.914 1 91.19 562 SER A O 1
ATOM 4518 N N . LEU A 1 563 ? -17.281 17.062 -15 1 93.12 563 LEU A N 1
ATOM 4519 C CA . LEU A 1 563 ? -16.656 16.062 -15.852 1 93.12 563 LEU A CA 1
ATOM 4520 C C . LEU A 1 563 ? -15.156 15.969 -15.586 1 93.12 563 LEU A C 1
ATOM 4522 O O . LEU A 1 563 ? -14.5 17 -15.375 1 93.12 563 LEU A O 1
ATOM 4526 N N . ASN A 1 564 ? -14.719 14.789 -15.578 1 93.19 564 ASN A N 1
ATOM 4527 C CA . ASN A 1 564 ? -13.273 14.57 -15.562 1 93.19 564 ASN A CA 1
ATOM 4528 C C . ASN A 1 564 ? -12.68 14.617 -16.969 1 93.19 564 ASN A C 1
ATOM 4530 O O . ASN A 1 564 ? -13.203 13.992 -17.891 1 93.19 564 ASN A O 1
ATOM 4534 N N . VAL A 1 565 ? -11.625 15.398 -17.125 1 94.44 565 VAL A N 1
ATOM 4535 C CA . VAL A 1 565 ? -11.016 15.547 -18.453 1 94.44 565 VAL A CA 1
ATOM 4536 C C . VAL A 1 565 ? -9.492 15.547 -18.312 1 94.44 565 VAL A C 1
ATOM 4538 O O . VAL A 1 565 ? -8.953 15.961 -17.281 1 94.44 565 VAL A O 1
ATOM 4541 N N . ILE A 1 566 ? -8.836 15.023 -19.297 1 93.06 566 ILE A N 1
ATOM 4542 C CA . ILE A 1 566 ? -7.383 15.133 -19.406 1 93.06 566 ILE A CA 1
ATOM 4543 C C . ILE A 1 566 ? -7.02 16.188 -20.453 1 93.06 566 ILE A C 1
ATOM 4545 O O . ILE A 1 566 ? -7.414 16.094 -21.609 1 93.06 566 ILE A O 1
ATOM 4549 N N . LEU A 1 567 ? -6.332 17.203 -19.969 1 92 567 LEU A N 1
ATOM 4550 C CA . LEU A 1 567 ? -5.996 18.344 -20.828 1 92 567 LEU A CA 1
ATOM 4551 C C . LEU A 1 567 ? -4.566 18.234 -21.344 1 92 567 LEU A C 1
ATOM 4553 O O . LEU A 1 567 ? -3.658 17.844 -20.594 1 92 567 LEU A O 1
ATOM 4557 N N . ARG A 1 568 ? -4.371 18.516 -22.641 1 84.75 568 ARG A N 1
ATOM 4558 C CA . ARG A 1 568 ? -3.057 18.344 -23.25 1 84.75 568 ARG A CA 1
ATOM 4559 C C . ARG A 1 568 ? -2.65 19.578 -24.047 1 84.75 568 ARG A C 1
ATOM 4561 O O . ARG A 1 568 ? -1.511 19.688 -24.5 1 84.75 568 ARG A O 1
ATOM 4568 N N . LYS A 1 569 ? -3.49 20.5 -24.141 1 84.69 569 LYS A N 1
ATOM 4569 C CA . LYS A 1 569 ? -3.252 21.609 -25.062 1 84.69 569 LYS A CA 1
ATOM 4570 C C . LYS A 1 569 ? -2.26 22.594 -24.469 1 84.69 569 LYS A C 1
ATOM 4572 O O . LYS A 1 569 ? -1.377 23.094 -25.172 1 84.69 569 LYS A O 1
ATOM 4577 N N . LYS A 1 570 ? -2.426 22.922 -23.172 1 85.38 570 LYS A N 1
ATOM 4578 C CA . LYS A 1 570 ? -1.575 23.891 -22.484 1 85.38 570 LYS A CA 1
ATOM 4579 C C . LYS A 1 570 ? -0.758 23.234 -21.391 1 85.38 570 LYS A C 1
ATOM 4581 O O . LYS A 1 570 ? -1.08 22.125 -20.953 1 85.38 570 LYS A O 1
ATOM 4586 N N . LEU A 1 571 ? 0.298 23.922 -20.969 1 79.12 571 LEU A N 1
ATOM 4587 C CA . LEU A 1 571 ? 1.123 23.438 -19.875 1 79.12 571 LEU A CA 1
ATOM 4588 C C . LEU A 1 571 ? 0.528 23.844 -18.531 1 79.12 571 LEU A C 1
ATOM 4590 O O . LEU A 1 571 ? 0.782 23.203 -17.516 1 79.12 571 LEU A O 1
ATOM 4594 N N . LYS A 1 572 ? -0.156 24.969 -18.609 1 86.56 572 LYS A N 1
ATOM 4595 C CA . LYS A 1 572 ? -0.73 25.484 -17.375 1 86.56 572 LYS A CA 1
ATOM 4596 C C . LYS A 1 572 ? -2.168 25.938 -17.578 1 86.56 572 LYS A C 1
ATOM 4598 O O . LYS A 1 572 ? -2.484 26.562 -18.594 1 86.56 572 LYS A O 1
ATOM 4603 N N . TYR A 1 573 ? -2.99 25.531 -16.641 1 91.5 573 TYR A N 1
ATOM 4604 C CA . TYR A 1 573 ? -4.398 25.922 -16.656 1 91.5 573 TYR A CA 1
ATOM 4605 C C . TYR A 1 573 ? -4.781 26.641 -15.375 1 91.5 573 TYR A C 1
ATOM 4607 O O . TYR A 1 573 ? -4.16 26.438 -14.328 1 91.5 573 TYR A O 1
ATOM 4615 N N . GLU A 1 574 ? -5.695 27.547 -15.469 1 91.62 574 GLU A N 1
ATOM 4616 C CA . GLU A 1 574 ? -6.16 28.281 -14.297 1 91.62 574 GLU A CA 1
ATOM 4617 C C . GLU A 1 574 ? -7.57 27.859 -13.898 1 91.62 574 GLU A C 1
ATOM 4619 O O . GLU A 1 574 ? -8.391 27.516 -14.766 1 91.62 574 GLU A O 1
ATOM 4624 N N . ILE A 1 575 ? -7.793 27.922 -12.68 1 90 575 ILE A N 1
ATOM 4625 C CA . ILE A 1 575 ? -9.133 27.625 -12.18 1 90 575 ILE A CA 1
ATOM 4626 C C . ILE A 1 575 ? -10.109 28.688 -12.656 1 90 575 ILE A C 1
ATOM 4628 O O . ILE A 1 575 ? -9.812 29.891 -12.602 1 90 575 ILE A O 1
ATOM 4632 N N . GLY A 1 576 ? -11.195 28.312 -13.164 1 92.69 576 GLY A N 1
ATOM 4633 C CA . GLY A 1 576 ? -12.195 29.234 -13.688 1 92.69 576 GLY A CA 1
ATOM 4634 C C . GLY A 1 576 ? -12.07 29.453 -15.18 1 92.69 576 GLY A C 1
ATOM 4635 O O . GLY A 1 576 ? -12.969 30.031 -15.805 1 92.69 576 GLY A O 1
ATOM 4636 N N . GLU A 1 577 ? -11.039 28.922 -15.805 1 93.56 577 GLU A N 1
ATOM 4637 C CA . GLU A 1 577 ? -10.82 29.031 -17.234 1 93.56 577 GLU A CA 1
ATOM 4638 C C . GLU A 1 577 ? -11.867 28.25 -18.031 1 93.56 577 GLU A C 1
ATOM 4640 O O . GLU A 1 577 ? -12.242 27.141 -17.625 1 93.56 577 GLU A O 1
ATOM 4645 N N . GLU A 1 578 ? -12.406 28.938 -19.078 1 94.44 578 GLU A N 1
ATOM 4646 C CA . GLU A 1 578 ? -13.383 28.266 -19.922 1 94.44 578 GLU A CA 1
ATOM 4647 C C . GLU A 1 578 ? -12.695 27.453 -21.031 1 94.44 578 GLU A C 1
ATOM 4649 O O . GLU A 1 578 ? -11.773 27.953 -21.688 1 94.44 578 GLU A O 1
ATOM 4654 N N . ILE A 1 579 ? -13.148 26.219 -21.172 1 93.56 579 ILE A N 1
ATOM 4655 C CA . ILE A 1 579 ? -12.578 25.375 -22.203 1 93.56 579 ILE A CA 1
ATOM 4656 C C . ILE A 1 579 ? -13.703 24.734 -23.016 1 93.56 579 ILE A C 1
ATOM 4658 O O . ILE A 1 579 ? -14.836 24.609 -22.547 1 93.56 579 ILE A O 1
ATOM 4662 N N . ARG A 1 580 ? -13.422 24.422 -24.281 1 93.25 580 ARG A N 1
ATOM 4663 C CA . ARG A 1 580 ? -14.344 23.75 -25.188 1 93.25 580 ARG A CA 1
ATOM 4664 C C . ARG A 1 580 ? -13.906 22.328 -25.469 1 93.25 580 ARG A C 1
ATOM 4666 O O . ARG A 1 580 ? -12.758 22.094 -25.859 1 93.25 580 ARG A O 1
ATOM 4673 N N . LEU A 1 581 ? -14.867 21.422 -25.281 1 92.06 581 LEU A N 1
ATOM 4674 C CA . LEU A 1 581 ? -14.508 20 -25.344 1 92.06 581 LEU A CA 1
ATOM 4675 C C . LEU A 1 581 ? -15.234 19.312 -26.5 1 92.06 581 LEU A C 1
ATOM 4677 O O . LEU A 1 581 ? -16.391 19.609 -26.781 1 92.06 581 LEU A O 1
ATOM 4681 N N . TRP A 1 582 ? -14.508 18.438 -27.125 1 90.94 582 TRP A N 1
ATOM 4682 C CA . TRP A 1 582 ? -15.016 17.578 -28.188 1 90.94 582 TRP A CA 1
ATOM 4683 C C . TRP A 1 582 ? -14.68 16.125 -27.906 1 90.94 582 TRP A C 1
ATOM 4685 O O . TRP A 1 582 ? -13.758 15.82 -27.141 1 90.94 582 TRP A O 1
ATOM 4695 N N . PHE A 1 583 ? -15.57 15.172 -28.406 1 90.38 583 PHE A N 1
ATOM 4696 C CA . PHE A 1 583 ? -15.289 13.75 -28.25 1 90.38 583 PHE A CA 1
ATOM 4697 C C . PHE A 1 583 ? -15.664 12.984 -29.516 1 90.38 583 PHE A C 1
ATOM 4699 O O . PHE A 1 583 ? -16.5 13.438 -30.281 1 90.38 583 PHE A O 1
ATOM 4706 N N . ASN A 1 584 ? -15.016 11.844 -29.75 1 87.69 584 ASN A N 1
ATOM 4707 C CA . ASN A 1 584 ? -15.328 10.93 -30.844 1 87.69 584 ASN A CA 1
ATOM 4708 C C . ASN A 1 584 ? -16.5 10.008 -30.5 1 87.69 584 ASN A C 1
ATOM 4710 O O . ASN A 1 584 ? -16.469 9.328 -29.469 1 87.69 584 ASN A O 1
ATOM 4714 N N . LYS A 1 585 ? -17.469 9.945 -31.344 1 88.38 585 LYS A N 1
ATOM 4715 C CA . LYS A 1 585 ? -18.672 9.148 -31.125 1 88.38 585 LYS A CA 1
ATOM 4716 C C . LYS A 1 585 ? -18.328 7.668 -30.969 1 88.38 585 LYS A C 1
ATOM 4718 O O . LYS A 1 585 ? -19.047 6.934 -30.281 1 88.38 585 LYS A O 1
ATOM 4723 N N . ASN A 1 586 ? -17.234 7.215 -31.547 1 88.62 586 ASN A N 1
ATOM 4724 C CA . ASN A 1 586 ? -16.844 5.805 -31.5 1 88.62 586 ASN A CA 1
ATOM 4725 C C . ASN A 1 586 ? -16.312 5.414 -30.125 1 88.62 586 ASN A C 1
ATOM 4727 O O . ASN A 1 586 ? -16.219 4.23 -29.812 1 88.62 586 ASN A O 1
ATOM 4731 N N . LYS A 1 587 ? -16.031 6.422 -29.359 1 91.62 587 LYS A N 1
ATOM 4732 C CA . LYS A 1 587 ? -15.484 6.164 -28.031 1 91.62 587 LYS A CA 1
ATOM 4733 C C . LYS A 1 587 ? -16.562 6.254 -26.969 1 91.62 587 LYS A C 1
ATOM 4735 O O . LYS A 1 587 ? -16.281 6.051 -25.781 1 91.62 587 LYS A O 1
ATOM 4740 N N . ALA A 1 588 ? -17.75 6.434 -27.438 1 92.94 588 ALA A N 1
ATOM 4741 C CA . ALA A 1 588 ? -18.859 6.582 -26.5 1 92.94 588 ALA A CA 1
ATOM 4742 C C . ALA A 1 588 ? -19.359 5.223 -26.016 1 92.94 588 ALA A C 1
ATOM 4744 O O . ALA A 1 588 ? -19.406 4.258 -26.797 1 92.94 588 ALA A O 1
ATOM 4745 N N . HIS A 1 589 ? -19.672 5.133 -24.797 1 95.5 589 HIS A N 1
ATOM 4746 C CA . HIS A 1 589 ? -20.266 3.949 -24.188 1 95.5 589 HIS A CA 1
ATOM 4747 C C . HIS A 1 589 ? -21.719 4.199 -23.781 1 95.5 589 HIS A C 1
ATOM 4749 O O . HIS A 1 589 ? -22.047 5.27 -23.266 1 95.5 589 HIS A O 1
ATOM 4755 N N . LEU A 1 590 ? -22.547 3.24 -24.078 1 96.19 590 LEU A N 1
ATOM 4756 C CA . LEU A 1 590 ? -23.953 3.377 -23.75 1 96.19 590 LEU A CA 1
ATOM 4757 C C . LEU A 1 590 ? -24.391 2.273 -22.781 1 96.19 590 LEU A C 1
ATOM 4759 O O . LEU A 1 590 ? -24.094 1.1 -23 1 96.19 590 LEU A O 1
ATOM 4763 N N . PHE A 1 591 ? -25.047 2.676 -21.75 1 96.31 591 PHE A N 1
ATOM 4764 C CA . PHE A 1 591 ? -25.531 1.741 -20.734 1 96.31 591 PHE A CA 1
ATOM 4765 C C . PHE A 1 591 ? -27.031 1.932 -20.5 1 96.31 591 PHE A C 1
ATOM 4767 O O . PHE A 1 591 ? -27.531 3.053 -20.578 1 96.31 591 PHE A O 1
ATOM 4774 N N . ASP A 1 592 ? -27.672 0.885 -20.188 1 94.75 592 ASP A N 1
ATOM 4775 C CA . ASP A 1 592 ? -29.094 0.949 -19.828 1 94.75 592 ASP A CA 1
ATOM 4776 C C . ASP A 1 592 ? -29.297 1.663 -18.5 1 94.75 592 ASP A C 1
ATOM 4778 O O . ASP A 1 592 ? -28.547 1.441 -17.547 1 94.75 592 ASP A O 1
ATOM 4782 N N . VAL A 1 593 ? -30.297 2.455 -18.453 1 91.62 593 VAL A N 1
ATOM 4783 C CA . VAL A 1 593 ? -30.5 3.295 -17.281 1 91.62 593 VAL A CA 1
ATOM 4784 C C . VAL A 1 593 ? -30.969 2.434 -16.109 1 91.62 593 VAL A C 1
ATOM 4786 O O . VAL A 1 593 ? -30.625 2.699 -14.953 1 91.62 593 VAL A O 1
ATOM 4789 N N . LEU A 1 594 ? -31.594 1.398 -16.359 1 89.5 594 LEU A N 1
ATOM 4790 C CA . LEU A 1 594 ? -32.156 0.584 -15.297 1 89.5 594 LEU A CA 1
ATOM 4791 C C . LEU A 1 594 ? -31.219 -0.548 -14.906 1 89.5 594 LEU A C 1
ATOM 4793 O O . LEU A 1 594 ? -30.859 -0.682 -13.734 1 89.5 594 LEU A O 1
ATOM 4797 N N . THR A 1 595 ? -30.812 -1.264 -15.914 1 91.56 595 THR A N 1
ATOM 4798 C CA . THR A 1 595 ? -30 -2.447 -15.641 1 91.56 595 THR A CA 1
ATOM 4799 C C . THR A 1 595 ? -28.531 -2.076 -15.516 1 91.56 595 THR A C 1
ATOM 4801 O O . THR A 1 595 ? -27.734 -2.844 -14.969 1 91.56 595 THR A O 1
ATOM 4804 N N . LYS A 1 596 ? -28.109 -0.971 -16.078 1 94 596 LYS A N 1
ATOM 4805 C CA . LYS A 1 596 ? -26.734 -0.469 -16.062 1 94 596 LYS A CA 1
ATOM 4806 C C . LYS A 1 596 ? -25.812 -1.359 -16.906 1 94 596 LYS A C 1
ATOM 4808 O O . LYS A 1 596 ? -24.594 -1.279 -16.781 1 94 596 LYS A O 1
ATOM 4813 N N . GLU A 1 597 ? -26.469 -2.262 -17.703 1 94.81 597 GLU A N 1
ATOM 4814 C CA . GLU A 1 597 ? -25.719 -3.125 -18.609 1 94.81 597 GLU A CA 1
ATOM 4815 C C . GLU A 1 597 ? -25.375 -2.4 -19.906 1 94.81 597 GLU A C 1
ATOM 4817 O O . GLU A 1 597 ? -26.094 -1.485 -20.328 1 94.81 597 GLU A O 1
ATOM 4822 N N . ARG A 1 598 ? -24.375 -2.865 -20.516 1 95.94 598 ARG A N 1
ATOM 4823 C CA . ARG A 1 598 ? -23.922 -2.242 -21.75 1 95.94 598 ARG A CA 1
ATOM 4824 C C . ARG A 1 598 ? -24.891 -2.516 -22.891 1 95.94 598 ARG A C 1
ATOM 4826 O O . ARG A 1 598 ? -25.422 -3.623 -23.016 1 95.94 598 ARG A O 1
ATOM 4833 N N . LEU A 1 599 ? -25.031 -1.529 -23.75 1 92.31 599 LEU A N 1
ATOM 4834 C CA . LEU A 1 599 ? -25.969 -1.654 -24.859 1 92.31 599 LEU A CA 1
ATOM 4835 C C . LEU A 1 599 ? -25.219 -1.779 -26.188 1 92.31 599 LEU A C 1
ATOM 4837 O O . LEU A 1 599 ? -25.703 -2.414 -27.125 1 92.31 599 LEU A O 1
ATOM 4841 N N . ASN A 1 600 ? -24.109 -1.095 -26.234 1 86 600 ASN A N 1
ATOM 4842 C CA . ASN A 1 600 ? -23.359 -1.127 -27.484 1 86 600 ASN A CA 1
ATOM 4843 C C . ASN A 1 600 ? -22.078 -1.949 -27.344 1 86 600 ASN A C 1
ATOM 4845 O O . ASN A 1 600 ? -21.516 -2.037 -26.266 1 86 600 ASN A O 1
ATOM 4849 N N . MET B 1 1 ? 7.707 49 50.281 1 32.03 1 MET B N 1
ATOM 4850 C CA . MET B 1 1 ? 8.43 48.031 49.469 1 32.03 1 MET B CA 1
ATOM 4851 C C . MET B 1 1 ? 7.512 47.438 48.406 1 32.03 1 MET B C 1
ATOM 4853 O O . MET B 1 1 ? 7.965 47.062 47.312 1 32.03 1 MET B O 1
ATOM 4857 N N . LYS B 1 2 ? 6.305 47.281 48.938 1 51.81 2 LYS B N 1
ATOM 4858 C CA . LYS B 1 2 ? 5.254 46.719 48.094 1 51.81 2 LYS B CA 1
ATOM 4859 C C . LYS B 1 2 ? 4.855 47.688 46.969 1 51.81 2 LYS B C 1
ATOM 4861 O O . LYS B 1 2 ? 4.516 47.25 45.875 1 51.81 2 LYS B O 1
ATOM 4866 N N . GLU B 1 3 ? 4.773 48.719 47.219 1 42.56 3 GLU B N 1
ATOM 4867 C CA . GLU B 1 3 ? 4.324 49.719 46.281 1 42.56 3 GLU B CA 1
ATOM 4868 C C . GLU B 1 3 ? 5.367 49.938 45.188 1 42.56 3 GLU B C 1
ATOM 4870 O O . GLU B 1 3 ? 5.02 50.156 44.031 1 42.56 3 GLU B O 1
ATOM 4875 N N . GLU B 1 4 ? 6.5 50.062 45.406 1 45.31 4 GLU B N 1
ATOM 4876 C CA . GLU B 1 4 ? 7.586 50.281 44.438 1 45.31 4 GLU B CA 1
ATOM 4877 C C . GLU B 1 4 ? 7.738 49.094 43.531 1 45.31 4 GLU B C 1
ATOM 4879 O O . GLU B 1 4 ? 8.031 49.25 42.344 1 45.31 4 GLU B O 1
ATOM 4884 N N . LYS B 1 5 ? 7.605 47.938 44.062 1 52.84 5 LYS B N 1
ATOM 4885 C CA . LYS B 1 5 ? 7.66 46.719 43.281 1 52.84 5 LYS B CA 1
ATOM 4886 C C . LYS B 1 5 ? 6.523 46.656 42.281 1 52.84 5 LYS B C 1
ATOM 4888 O O . LYS B 1 5 ? 6.715 46.188 41.156 1 52.84 5 LYS B O 1
ATOM 4893 N N . MET B 1 6 ? 5.461 47.188 42.625 1 50.88 6 MET B N 1
ATOM 4894 C CA . MET B 1 6 ? 4.285 47.219 41.75 1 50.88 6 MET B CA 1
ATOM 4895 C C . MET B 1 6 ? 4.516 48.156 40.562 1 50.88 6 MET B C 1
ATOM 4897 O O . MET B 1 6 ? 4.062 47.875 39.469 1 50.88 6 MET B O 1
ATOM 4901 N N . SER B 1 7 ? 5.18 49.281 40.844 1 54.31 7 SER B N 1
ATOM 4902 C CA . SER B 1 7 ? 5.5 50.219 39.75 1 54.31 7 SER B CA 1
ATOM 4903 C C . SER B 1 7 ? 6.449 49.625 38.75 1 54.31 7 SER B C 1
ATOM 4905 O O . SER B 1 7 ? 6.297 49.812 37.531 1 54.31 7 SER B O 1
ATOM 4907 N N . GLY B 1 8 ? 7.348 48.906 39.188 1 57.78 8 GLY B N 1
ATOM 4908 C CA . GLY B 1 8 ? 8.297 48.188 38.344 1 57.78 8 GLY B CA 1
ATOM 4909 C C . GLY B 1 8 ? 7.641 47.156 37.438 1 57.78 8 GLY B C 1
ATOM 4910 O O . GLY B 1 8 ? 8 47.031 36.281 1 57.78 8 GLY B O 1
ATOM 4911 N N . TYR B 1 9 ? 6.668 46.562 37.938 1 72.44 9 TYR B N 1
ATOM 4912 C CA . TYR B 1 9 ? 5.961 45.531 37.188 1 72.44 9 TYR B CA 1
ATOM 4913 C C . TYR B 1 9 ? 5.117 46.156 36.094 1 72.44 9 TYR B C 1
ATOM 4915 O O . TYR B 1 9 ? 4.965 45.562 35 1 72.44 9 TYR B O 1
ATOM 4923 N N . THR B 1 10 ? 4.711 47.406 36.375 1 73.12 10 THR B N 1
ATOM 4924 C CA . THR B 1 10 ? 3.854 48.031 35.375 1 73.12 10 THR B CA 1
ATOM 4925 C C . THR B 1 10 ? 4.629 48.312 34.062 1 73.12 10 THR B C 1
ATOM 4927 O O . THR B 1 10 ? 4.113 48.094 32.969 1 73.12 10 THR B O 1
ATOM 4930 N N . GLN B 1 11 ? 5.816 48.75 34.25 1 71.5 11 GLN B N 1
ATOM 4931 C CA . GLN B 1 11 ? 6.633 49.031 33.062 1 71.5 11 GLN B CA 1
ATOM 4932 C C . GLN B 1 11 ? 6.926 47.75 32.281 1 71.5 11 GLN B C 1
ATOM 4934 O O . GLN B 1 11 ? 6.844 47.719 31.047 1 71.5 11 GLN B O 1
ATOM 4939 N N . ILE B 1 12 ? 7.195 46.75 33.031 1 75.75 12 ILE B N 1
ATOM 4940 C CA . ILE B 1 12 ? 7.523 45.469 32.438 1 75.75 12 ILE B CA 1
ATOM 4941 C C . ILE B 1 12 ? 6.297 44.938 31.703 1 75.75 12 ILE B C 1
ATOM 4943 O O . ILE B 1 12 ? 6.41 44.375 30.609 1 75.75 12 ILE B O 1
ATOM 4947 N N . ILE B 1 13 ? 5.234 45.188 32.281 1 78.88 13 ILE B N 1
ATOM 4948 C CA . ILE B 1 13 ? 3.982 44.688 31.719 1 78.88 13 ILE B CA 1
ATOM 4949 C C . ILE B 1 13 ? 3.68 45.406 30.406 1 78.88 13 ILE B C 1
ATOM 4951 O O . ILE B 1 13 ? 3.279 44.75 29.422 1 78.88 13 ILE B O 1
ATOM 4955 N N . ASP B 1 14 ? 3.908 46.656 30.422 1 75.12 14 ASP B N 1
ATOM 4956 C CA . ASP B 1 14 ? 3.65 47.438 29.203 1 75.12 14 ASP B CA 1
ATOM 4957 C C . ASP B 1 14 ? 4.613 47.031 28.078 1 75.12 14 ASP B C 1
ATOM 4959 O O . ASP B 1 14 ? 4.223 46.969 26.922 1 75.12 14 ASP B O 1
ATOM 4963 N N . GLN B 1 15 ? 5.762 46.75 28.453 1 75 15 GLN B N 1
ATOM 4964 C CA . GLN B 1 15 ? 6.75 46.312 27.469 1 75 15 GLN B CA 1
ATOM 4965 C C . GLN B 1 15 ? 6.398 44.969 26.875 1 75 15 GLN B C 1
ATOM 4967 O O . GLN B 1 15 ? 6.562 44.719 25.688 1 75 15 GLN B O 1
ATOM 4972 N N . LEU B 1 16 ? 5.988 44.188 27.656 1 77.75 16 LEU B N 1
ATOM 4973 C CA . LEU B 1 16 ? 5.602 42.844 27.234 1 77.75 16 LEU B CA 1
ATOM 4974 C C . LEU B 1 16 ? 4.41 42.906 26.281 1 77.75 16 LEU B C 1
ATOM 4976 O O . LEU B 1 16 ? 4.348 42.156 25.297 1 77.75 16 LEU B O 1
ATOM 4980 N N . LYS B 1 17 ? 3.576 43.719 26.594 1 77.31 17 LYS B N 1
ATOM 4981 C CA . LYS B 1 17 ? 2.406 43.875 25.734 1 77.31 17 LYS B CA 1
ATOM 4982 C C . LYS B 1 17 ? 2.791 44.438 24.375 1 77.31 17 LYS B C 1
ATOM 4984 O O . LYS B 1 17 ? 2.277 44 23.344 1 77.31 17 LYS B O 1
ATOM 4989 N N . GLU B 1 18 ? 3.645 45.344 24.391 1 73.25 18 GLU B N 1
ATOM 4990 C CA . GLU B 1 18 ? 4.125 45.938 23.141 1 73.25 18 GLU B CA 1
ATOM 4991 C C . GLU B 1 18 ? 4.84 44.875 22.297 1 73.25 18 GLU B C 1
ATOM 4993 O O . GLU B 1 18 ? 4.68 44.844 21.078 1 73.25 18 GLU B O 1
ATOM 4998 N N . ALA B 1 19 ? 5.594 44.125 22.922 1 72.38 19 ALA B N 1
ATOM 4999 C CA . ALA B 1 19 ? 6.305 43.062 22.219 1 72.38 19 ALA B CA 1
ATOM 5000 C C . ALA B 1 19 ? 5.332 42.062 21.625 1 72.38 19 ALA B C 1
ATOM 5002 O O . ALA B 1 19 ? 5.547 41.531 20.531 1 72.38 19 ALA B O 1
ATOM 5003 N N . SER B 1 20 ? 4.379 41.75 22.328 1 73.69 20 SER B N 1
ATOM 5004 C CA . SER B 1 20 ? 3.354 40.812 21.859 1 73.69 20 SER B CA 1
ATOM 5005 C C . SER B 1 20 ? 2.637 41.375 20.641 1 73.69 20 SER B C 1
ATOM 5007 O O . SER B 1 20 ? 2.354 40.625 19.688 1 73.69 20 SER B O 1
ATOM 5009 N N . ASP B 1 21 ? 2.332 42.594 20.688 1 70.38 21 ASP B N 1
ATOM 5010 C CA . ASP B 1 21 ? 1.66 43.25 19.562 1 70.38 21 ASP B CA 1
ATOM 5011 C C . ASP B 1 21 ? 2.549 43.25 18.328 1 70.38 21 ASP B C 1
ATOM 5013 O O . ASP B 1 21 ? 2.072 43 17.219 1 70.38 21 ASP B O 1
ATOM 5017 N N . LYS B 1 22 ? 3.801 43.438 18.484 1 69 22 LYS B N 1
ATOM 5018 C CA . LYS B 1 22 ? 4.746 43.438 17.375 1 69 22 LYS B CA 1
ATOM 5019 C C . LYS B 1 22 ? 4.871 42.031 16.766 1 69 22 LYS B C 1
ATOM 5021 O O . LYS B 1 22 ? 4.918 41.875 15.547 1 69 22 LYS B O 1
ATOM 5026 N N . ARG B 1 23 ? 4.93 41.156 17.609 1 69.12 23 ARG B N 1
ATOM 5027 C CA . ARG B 1 23 ? 5.027 39.781 17.156 1 69.12 23 ARG B CA 1
ATOM 5028 C C . ARG B 1 23 ? 3.787 39.375 16.359 1 69.12 23 ARG B C 1
ATOM 5030 O O . ARG B 1 23 ? 3.885 38.625 15.391 1 69.12 23 ARG B O 1
ATOM 5037 N N . PHE B 1 24 ? 2.771 39.812 16.906 1 64.62 24 PHE B N 1
ATOM 5038 C CA . PHE B 1 24 ? 1.516 39.531 16.234 1 64.62 24 PHE B CA 1
ATOM 5039 C C . PHE B 1 24 ? 1.512 40.125 14.82 1 64.62 24 PHE B C 1
ATOM 5041 O O . PHE B 1 24 ? 1.014 39.5 13.883 1 64.62 24 PHE B O 1
ATOM 5048 N N . GLU B 1 25 ? 2.111 41.219 14.672 1 65.75 25 GLU B N 1
ATOM 5049 C CA . GLU B 1 25 ? 2.186 41.875 13.367 1 65.75 25 GLU B CA 1
ATOM 5050 C C . GLU B 1 25 ? 3.162 41.156 12.445 1 65.75 25 GLU B C 1
ATOM 5052 O O . GLU B 1 25 ? 2.932 41.094 11.234 1 65.75 25 GLU B O 1
ATOM 5057 N N . GLU B 1 26 ? 4.199 40.562 13.031 1 65.25 26 GLU B N 1
ATOM 5058 C CA . GLU B 1 26 ? 5.246 39.938 12.242 1 65.25 26 GLU B CA 1
ATOM 5059 C C . GLU B 1 26 ? 4.934 38.469 11.992 1 65.25 26 GLU B C 1
ATOM 5061 O O . GLU B 1 26 ? 5.621 37.781 11.211 1 65.25 26 GLU B O 1
ATOM 5066 N N . LYS B 1 27 ? 4.004 38.094 12.656 1 64.81 27 LYS B N 1
ATOM 5067 C CA . LYS B 1 27 ? 3.668 36.656 12.617 1 64.81 27 LYS B CA 1
ATOM 5068 C C . LYS B 1 27 ? 3.377 36.219 11.195 1 64.81 27 LYS B C 1
ATOM 5070 O O . LYS B 1 27 ? 3.74 35.094 10.805 1 64.81 27 LYS B O 1
ATOM 5075 N N . ASP B 1 28 ? 2.822 37.094 10.461 1 64.62 28 ASP B N 1
ATOM 5076 C CA . ASP B 1 28 ? 2.396 36.719 9.117 1 64.62 28 ASP B CA 1
ATOM 5077 C C . ASP B 1 28 ? 3.598 36.531 8.188 1 64.62 28 ASP B C 1
ATOM 5079 O O . ASP B 1 28 ? 3.514 35.812 7.184 1 64.62 28 ASP B O 1
ATOM 5083 N N . ASP B 1 29 ? 4.688 37 8.641 1 69.5 29 ASP B N 1
ATOM 5084 C CA . ASP B 1 29 ? 5.848 36.938 7.762 1 69.5 29 ASP B CA 1
ATOM 5085 C C . ASP B 1 29 ? 6.738 35.75 8.094 1 69.5 29 ASP B C 1
ATOM 5087 O O . ASP B 1 29 ? 7.633 35.375 7.316 1 69.5 29 ASP B O 1
ATOM 5091 N N . LEU B 1 30 ? 6.332 35.094 9.133 1 77.12 30 LEU B N 1
ATOM 5092 C CA . LEU B 1 30 ? 7.191 34 9.547 1 77.12 30 LEU B CA 1
ATOM 5093 C C . LEU B 1 30 ? 6.777 32.719 8.859 1 77.12 30 LEU B C 1
ATOM 5095 O O . LEU B 1 30 ? 5.602 32.531 8.539 1 77.12 30 LEU B O 1
ATOM 5099 N N . HIS B 1 31 ? 7.809 31.938 8.594 1 88.12 31 HIS B N 1
ATOM 5100 C CA . HIS B 1 31 ? 7.551 30.609 8.055 1 88.12 31 HIS B CA 1
ATOM 5101 C C . HIS B 1 31 ? 6.871 29.719 9.094 1 88.12 31 HIS B C 1
ATOM 5103 O O . HIS B 1 31 ? 7.086 29.875 10.297 1 88.12 31 HIS B O 1
ATOM 5109 N N . ALA B 1 32 ? 5.992 28.984 8.633 1 90.62 32 ALA B N 1
ATOM 5110 C CA . ALA B 1 32 ? 5.316 28.062 9.547 1 90.62 32 ALA B CA 1
ATOM 5111 C C . ALA B 1 32 ? 6.312 27.078 10.172 1 90.62 32 ALA B C 1
ATOM 5113 O O . ALA B 1 32 ? 6.219 26.781 11.367 1 90.62 32 ALA B O 1
ATOM 5114 N N . LEU B 1 33 ? 7.273 26.609 9.367 1 94.31 33 LEU B N 1
ATOM 5115 C CA . LEU B 1 33 ? 8.281 25.656 9.805 1 94.31 33 LEU B CA 1
ATOM 5116 C C . LEU B 1 33 ? 9.617 25.922 9.125 1 94.31 33 LEU B C 1
ATOM 5118 O O . LEU B 1 33 ? 9.664 26.234 7.934 1 94.31 33 LEU B O 1
ATOM 5122 N N . GLU B 1 34 ? 10.633 25.875 9.945 1 94.31 34 GLU B N 1
ATOM 5123 C CA . GLU B 1 34 ? 11.992 25.984 9.43 1 94.31 34 GLU B CA 1
ATOM 5124 C C . GLU B 1 34 ? 12.891 24.891 10 1 94.31 34 GLU B C 1
ATOM 5126 O O . GLU B 1 34 ? 13 24.734 11.219 1 94.31 34 GLU B O 1
ATOM 5131 N N . ILE B 1 35 ? 13.438 24.141 9.109 1 95.81 35 ILE B N 1
ATOM 5132 C CA . ILE B 1 35 ? 14.422 23.125 9.484 1 95.81 35 ILE B CA 1
ATOM 5133 C C . ILE B 1 35 ? 15.82 23.594 9.102 1 95.81 35 ILE B C 1
ATOM 5135 O O . ILE B 1 35 ? 16.062 23.953 7.945 1 95.81 35 ILE B O 1
ATOM 5139 N N . LYS B 1 36 ? 16.688 23.578 10.094 1 93 36 LYS B N 1
ATOM 5140 C CA . LYS B 1 36 ? 18.047 24.062 9.852 1 93 36 LYS B CA 1
ATOM 5141 C C . LYS B 1 36 ? 19.062 22.969 10.117 1 93 36 LYS B C 1
ATOM 5143 O O . LYS B 1 36 ? 19.281 22.562 11.266 1 93 36 LYS B O 1
ATOM 5148 N N . ASN B 1 37 ? 19.75 22.516 9.102 1 92.44 37 ASN B N 1
ATOM 5149 C CA . ASN B 1 37 ? 20.875 21.578 9.164 1 92.44 37 ASN B CA 1
ATOM 5150 C C . ASN B 1 37 ? 20.547 20.375 10.031 1 92.44 37 ASN B C 1
ATOM 5152 O O . ASN B 1 37 ? 21.312 20.016 10.93 1 92.44 37 ASN B O 1
ATOM 5156 N N . LEU B 1 38 ? 19.484 19.797 9.75 1 93.56 38 LEU B N 1
ATOM 5157 C CA . LEU B 1 38 ? 19.016 18.656 10.523 1 93.56 38 LEU B CA 1
ATOM 5158 C C . LEU B 1 38 ? 19.812 17.391 10.188 1 93.56 38 LEU B C 1
ATOM 5160 O O . LEU B 1 38 ? 19.969 17.047 9.016 1 93.56 38 LEU B O 1
ATOM 5164 N N . VAL B 1 39 ? 20.359 16.781 11.195 1 90.94 39 VAL B N 1
ATOM 5165 C CA . VAL B 1 39 ? 21.109 15.547 11.047 1 90.94 39 VAL B CA 1
ATOM 5166 C C . VAL B 1 39 ? 20.547 14.492 12 1 90.94 39 VAL B C 1
ATOM 5168 O O . VAL B 1 39 ? 20.281 14.781 13.172 1 90.94 39 VAL B O 1
ATOM 5171 N N . ILE B 1 40 ? 20.266 13.359 11.508 1 90.5 40 ILE B N 1
ATOM 5172 C CA . ILE B 1 40 ? 19.828 12.234 12.328 1 90.5 40 ILE B CA 1
ATOM 5173 C C . ILE B 1 40 ? 20.656 11 11.977 1 90.5 40 ILE B C 1
ATOM 5175 O O . ILE B 1 40 ? 20.469 10.398 10.914 1 90.5 40 ILE B O 1
ATOM 5179 N N . ASP B 1 41 ? 21.469 10.664 12.852 1 85.19 41 ASP B N 1
ATOM 5180 C CA . ASP B 1 41 ? 22.359 9.523 12.695 1 85.19 41 ASP B CA 1
ATOM 5181 C C . ASP B 1 41 ? 22.047 8.43 13.711 1 85.19 41 ASP B C 1
ATOM 5183 O O . ASP B 1 41 ? 22.172 8.641 14.914 1 85.19 41 ASP B O 1
ATOM 5187 N N . PHE B 1 42 ? 21.703 7.227 13.211 1 76.06 42 PHE B N 1
ATOM 5188 C CA . PHE B 1 42 ? 21.359 6.121 14.102 1 76.06 42 PHE B CA 1
ATOM 5189 C C . PHE B 1 42 ? 22.609 5.309 14.453 1 76.06 42 PHE B C 1
ATOM 5191 O O . PHE B 1 42 ? 22.516 4.312 15.172 1 76.06 42 PHE B O 1
ATOM 5198 N N . GLY B 1 43 ? 23.75 5.828 14.023 1 72.88 43 GLY B N 1
ATOM 5199 C CA . GLY B 1 43 ? 25 5.094 14.242 1 72.88 43 GLY B CA 1
ATOM 5200 C C . GLY B 1 43 ? 25.391 4.238 13.055 1 72.88 43 GLY B C 1
ATOM 5201 O O . GLY B 1 43 ? 26.344 4.562 12.336 1 72.88 43 GLY B O 1
ATOM 5202 N N . GLU B 1 44 ? 24.562 3.299 12.711 1 66.81 44 GLU B N 1
ATOM 5203 C CA . GLU B 1 44 ? 24.812 2.412 11.578 1 66.81 44 GLU B CA 1
ATOM 5204 C C . GLU B 1 44 ? 24.391 3.066 10.258 1 66.81 44 GLU B C 1
ATOM 5206 O O . GLU B 1 44 ? 25 2.811 9.219 1 66.81 44 GLU B O 1
ATOM 5211 N N . THR B 1 45 ? 23.391 3.869 10.383 1 75 45 THR B N 1
ATOM 5212 C CA . THR B 1 45 ? 22.844 4.477 9.172 1 75 45 THR B CA 1
ATOM 5213 C C . THR B 1 45 ? 22.609 5.969 9.383 1 75 45 THR B C 1
ATOM 5215 O O . THR B 1 45 ? 22.062 6.379 10.406 1 75 45 THR B O 1
ATOM 5218 N N . LEU B 1 46 ? 23.172 6.723 8.531 1 82.69 46 LEU B N 1
ATOM 5219 C CA . LEU B 1 46 ? 22.844 8.141 8.469 1 82.69 46 LEU B CA 1
ATOM 5220 C C . LEU B 1 46 ? 21.516 8.375 7.75 1 82.69 46 LEU B C 1
ATOM 5222 O O . LEU B 1 46 ? 21.484 8.469 6.523 1 82.69 46 LEU B O 1
ATOM 5226 N N . ALA B 1 47 ? 20.484 8.523 8.492 1 85.75 47 ALA B N 1
ATOM 5227 C CA . ALA B 1 47 ? 19.125 8.57 7.945 1 85.75 47 ALA B CA 1
ATOM 5228 C C . ALA B 1 47 ? 18.844 9.938 7.324 1 85.75 47 ALA B C 1
ATOM 5230 O O . ALA B 1 47 ? 18.188 10.023 6.281 1 85.75 47 ALA B O 1
ATOM 5231 N N . VAL B 1 48 ? 19.234 11.016 7.988 1 92.12 48 VAL B N 1
ATOM 5232 C CA . VAL B 1 48 ? 19.078 12.383 7.496 1 92.12 48 VAL B CA 1
ATOM 5233 C C . VAL B 1 48 ? 20.422 13.117 7.566 1 92.12 48 VAL B C 1
ATOM 5235 O O . VAL B 1 48 ? 21.031 13.188 8.625 1 92.12 48 VAL B O 1
ATOM 5238 N N . ASP B 1 49 ? 20.844 13.633 6.422 1 93.69 49 ASP B N 1
ATOM 5239 C CA . ASP B 1 49 ? 22.172 14.211 6.305 1 93.69 49 ASP B CA 1
ATOM 5240 C C . ASP B 1 49 ? 22.094 15.711 5.992 1 93.69 49 ASP B C 1
ATOM 5242 O O . ASP B 1 49 ? 22.266 16.109 4.844 1 93.69 49 ASP B O 1
ATOM 5246 N N . ASN B 1 50 ? 21.906 16.516 7.02 1 92.69 50 ASN B N 1
ATOM 5247 C CA . ASN B 1 50 ? 22.031 17.969 6.949 1 92.69 50 ASN B CA 1
ATOM 5248 C C . ASN B 1 50 ? 21 18.578 6.008 1 92.69 50 ASN B C 1
ATOM 5250 O O . ASN B 1 50 ? 21.359 19.281 5.066 1 92.69 50 ASN B O 1
ATOM 5254 N N . ILE B 1 51 ? 19.812 18.375 6.309 1 94.94 51 ILE B N 1
ATOM 5255 C CA . ILE B 1 51 ? 18.75 18.906 5.449 1 94.94 51 ILE B CA 1
ATOM 5256 C C . ILE B 1 51 ? 18.25 20.234 6.016 1 94.94 51 ILE B C 1
ATOM 5258 O O . ILE B 1 51 ? 18.203 20.422 7.23 1 94.94 51 ILE B O 1
ATOM 5262 N N . SER B 1 52 ? 17.969 21.172 5.172 1 96.12 52 SER B N 1
ATOM 5263 C CA . SER B 1 52 ? 17.406 22.469 5.52 1 96.12 52 SER B CA 1
ATOM 5264 C C . SER B 1 52 ? 16.297 22.875 4.535 1 96.12 52 SER B C 1
ATOM 5266 O O . SER B 1 52 ? 16.453 22.719 3.324 1 96.12 52 SER B O 1
ATOM 5268 N N . PHE B 1 53 ? 15.18 23.297 5.031 1 94.62 53 PHE B N 1
ATOM 5269 C CA . PHE B 1 53 ? 14.133 23.844 4.172 1 94.62 53 PHE B CA 1
ATOM 5270 C C . PHE B 1 53 ? 13.109 24.609 4.992 1 94.62 53 PHE B C 1
ATOM 5272 O O . PHE B 1 53 ? 13.133 24.578 6.227 1 94.62 53 PHE B O 1
ATOM 5279 N N . LYS B 1 54 ? 12.281 25.359 4.32 1 93.75 54 LYS B N 1
ATOM 5280 C CA . LYS B 1 54 ? 11.273 26.219 4.941 1 93.75 54 LYS B CA 1
ATOM 5281 C C . LYS B 1 54 ? 9.898 25.969 4.336 1 93.75 54 LYS B C 1
ATOM 5283 O O . LYS B 1 54 ? 9.781 25.609 3.156 1 93.75 54 LYS B O 1
ATOM 5288 N N . LEU B 1 55 ? 8.938 26.094 5.168 1 92.44 55 LEU B N 1
ATOM 5289 C CA . LEU B 1 55 ? 7.551 25.969 4.734 1 92.44 55 LEU B CA 1
ATOM 5290 C C . LEU B 1 55 ? 6.777 27.25 4.988 1 92.44 55 LEU B C 1
ATOM 5292 O O . LEU B 1 55 ? 6.867 27.828 6.07 1 92.44 55 LEU B O 1
ATOM 5296 N N . LYS B 1 56 ? 6.055 27.641 3.992 1 91.19 56 LYS B N 1
ATOM 5297 C CA . LYS B 1 56 ? 5.18 28.797 4.148 1 91.19 56 LYS B CA 1
ATOM 5298 C C . LYS B 1 56 ? 3.857 28.406 4.801 1 91.19 56 LYS B C 1
ATOM 5300 O O . LYS B 1 56 ? 3.41 27.266 4.676 1 91.19 56 LYS B O 1
ATOM 5305 N N . LYS B 1 57 ? 3.275 29.422 5.422 1 92.12 57 LYS B N 1
ATOM 5306 C CA . LYS B 1 57 ? 1.99 29.188 6.07 1 92.12 57 LYS B CA 1
ATOM 5307 C C . LYS B 1 57 ? 0.911 28.844 5.051 1 92.12 57 LYS B C 1
ATOM 5309 O O . LYS B 1 57 ? 0.801 29.5 4.012 1 92.12 57 LYS B O 1
ATOM 5314 N N . GLY B 1 58 ? 0.233 27.766 5.332 1 92.19 58 GLY B N 1
ATOM 5315 C CA . GLY B 1 58 ? -0.895 27.375 4.496 1 92.19 58 GLY B CA 1
ATOM 5316 C C . GLY B 1 58 ? -0.503 26.484 3.336 1 92.19 58 GLY B C 1
ATOM 5317 O O . GLY B 1 58 ? -1.367 25.953 2.633 1 92.19 58 GLY B O 1
ATOM 5318 N N . ASP B 1 59 ? 0.783 26.234 3.219 1 93.69 59 ASP B N 1
ATOM 5319 C CA . ASP B 1 59 ? 1.258 25.422 2.1 1 93.69 59 ASP B CA 1
ATOM 5320 C C . ASP B 1 59 ? 1.168 23.938 2.42 1 93.69 59 ASP B C 1
ATOM 5322 O O . ASP B 1 59 ? 1.255 23.547 3.586 1 93.69 59 ASP B O 1
ATOM 5326 N N . LEU B 1 60 ? 0.91 23.219 1.374 1 96.19 60 LEU B N 1
ATOM 5327 C CA . LEU B 1 60 ? 1.052 21.766 1.459 1 96.19 60 LEU B CA 1
ATOM 5328 C C . LEU B 1 60 ? 2.381 21.312 0.86 1 96.19 60 LEU B C 1
ATOM 5330 O O . LEU B 1 60 ? 2.586 21.406 -0.351 1 96.19 60 LEU B O 1
ATOM 5334 N N . VAL B 1 61 ? 3.229 20.844 1.713 1 96.88 61 VAL B N 1
ATOM 5335 C CA . VAL B 1 61 ? 4.559 20.422 1.294 1 96.88 61 VAL B CA 1
ATOM 5336 C C . VAL B 1 61 ? 4.672 18.906 1.403 1 96.88 61 VAL B C 1
ATOM 5338 O O . VAL B 1 61 ? 4.301 18.312 2.424 1 96.88 61 VAL B O 1
ATOM 5341 N N . THR B 1 62 ? 5.18 18.266 0.349 1 97.06 62 THR B N 1
ATOM 5342 C CA . THR B 1 62 ? 5.305 16.812 0.348 1 97.06 62 THR B CA 1
ATOM 5343 C C . THR B 1 62 ? 6.77 16.406 0.394 1 97.06 62 THR B C 1
ATOM 5345 O O . THR B 1 62 ? 7.586 16.906 -0.384 1 97.06 62 THR B O 1
ATOM 5348 N N . LEU B 1 63 ? 7.117 15.617 1.36 1 97 63 LEU B N 1
ATOM 5349 C CA . LEU B 1 63 ? 8.391 14.898 1.338 1 97 63 LEU B CA 1
ATOM 5350 C C . LEU B 1 63 ? 8.289 13.648 0.471 1 97 63 LEU B C 1
ATOM 5352 O O . LEU B 1 63 ? 7.555 12.719 0.798 1 97 63 LEU B O 1
ATOM 5356 N N . LEU B 1 64 ? 9.039 13.695 -0.598 1 95.38 64 LEU B N 1
ATOM 5357 C CA . LEU B 1 64 ? 8.961 12.625 -1.587 1 95.38 64 LEU B CA 1
ATOM 5358 C C . LEU B 1 64 ? 10.32 11.953 -1.768 1 95.38 64 LEU B C 1
ATOM 5360 O O . LEU B 1 64 ? 11.352 12.625 -1.767 1 95.38 64 LEU B O 1
ATOM 5364 N N . GLY B 1 65 ? 10.312 10.672 -1.903 1 91.94 65 GLY B N 1
ATOM 5365 C CA . GLY B 1 65 ? 11.523 9.898 -2.119 1 91.94 65 GLY B CA 1
ATOM 5366 C C . GLY B 1 65 ? 11.312 8.398 -1.994 1 91.94 65 GLY B C 1
ATOM 5367 O O . GLY B 1 65 ? 10.219 7.953 -1.642 1 91.94 65 GLY B O 1
ATOM 5368 N N . PRO B 1 66 ? 12.336 7.695 -2.322 1 87.25 66 PRO B N 1
ATOM 5369 C CA . PRO B 1 66 ? 12.234 6.238 -2.211 1 87.25 66 PRO B CA 1
ATOM 5370 C C . PRO B 1 66 ? 12.141 5.762 -0.764 1 87.25 66 PRO B C 1
ATOM 5372 O O . PRO B 1 66 ? 12.328 6.551 0.164 1 87.25 66 PRO B O 1
ATOM 5375 N N . SER B 1 67 ? 11.75 4.508 -0.623 1 79.56 67 SER B N 1
ATOM 5376 C CA . SER B 1 67 ? 11.664 3.939 0.718 1 79.56 67 SER B CA 1
ATOM 5377 C C . SER B 1 67 ? 13.016 3.979 1.421 1 79.56 67 SER B C 1
ATOM 5379 O O . SER B 1 67 ? 14.047 3.691 0.809 1 79.56 67 SER B O 1
ATOM 5381 N N . GLY B 1 68 ? 13.039 4.445 2.604 1 79 68 GLY B N 1
ATOM 5382 C CA . GLY B 1 68 ? 14.242 4.434 3.412 1 79 68 GLY B CA 1
ATOM 5383 C C . GLY B 1 68 ? 15.102 5.672 3.227 1 79 68 GLY B C 1
ATOM 5384 O O . GLY B 1 68 ? 16.219 5.742 3.73 1 79 68 GLY B O 1
ATOM 5385 N N . CYS B 1 69 ? 14.57 6.648 2.555 1 86.75 69 CYS B N 1
ATOM 5386 C CA . CYS B 1 69 ? 15.414 7.797 2.25 1 86.75 69 CYS B CA 1
ATOM 5387 C C . CYS B 1 69 ? 15.383 8.812 3.385 1 86.75 69 CYS B C 1
ATOM 5389 O O . CYS B 1 69 ? 16.078 9.828 3.336 1 86.75 69 CYS B O 1
ATOM 5391 N N . GLY B 1 70 ? 14.5 8.617 4.402 1 91.19 70 GLY B N 1
ATOM 5392 C CA . GLY B 1 70 ? 14.539 9.484 5.566 1 91.19 70 GLY B CA 1
ATOM 5393 C C . GLY B 1 70 ? 13.281 10.32 5.734 1 91.19 70 GLY B C 1
ATOM 5394 O O . GLY B 1 70 ? 13.227 11.211 6.586 1 91.19 70 GLY B O 1
ATOM 5395 N N . LYS B 1 71 ? 12.266 10.164 4.91 1 93.62 71 LYS B N 1
ATOM 5396 C CA . LYS B 1 71 ? 11.047 10.961 4.953 1 93.62 71 LYS B CA 1
ATOM 5397 C C . LYS B 1 71 ? 10.344 10.828 6.305 1 93.62 71 LYS B C 1
ATOM 5399 O O . LYS B 1 71 ? 10.078 11.82 6.977 1 93.62 71 LYS B O 1
ATOM 5404 N N . THR B 1 72 ? 10.109 9.57 6.738 1 89.44 72 THR B N 1
ATOM 5405 C CA . THR B 1 72 ? 9.43 9.297 8 1 89.44 72 THR B CA 1
ATOM 5406 C C . THR B 1 72 ? 10.289 9.734 9.18 1 89.44 72 THR B C 1
ATOM 5408 O O . THR B 1 72 ? 9.766 10.242 10.18 1 89.44 72 THR B O 1
ATOM 5411 N N . THR B 1 73 ? 11.586 9.523 9.07 1 92.12 73 THR B N 1
ATOM 5412 C CA . THR B 1 73 ? 12.516 9.969 10.109 1 92.12 73 THR B CA 1
ATOM 5413 C C . THR B 1 73 ? 12.438 11.477 10.297 1 92.12 73 THR B C 1
ATOM 5415 O O . THR B 1 73 ? 12.398 11.969 11.43 1 92.12 73 THR B O 1
ATOM 5418 N N . THR B 1 74 ? 12.367 12.133 9.211 1 95.44 74 THR B N 1
ATOM 5419 C CA . THR B 1 74 ? 12.25 13.586 9.25 1 95.44 74 THR B CA 1
ATOM 5420 C C . THR B 1 74 ? 10.922 14 9.867 1 95.44 74 THR B C 1
ATOM 5422 O O . THR B 1 74 ? 10.867 14.898 10.711 1 95.44 74 THR B O 1
ATOM 5425 N N . LEU B 1 75 ? 9.867 13.367 9.438 1 95.44 75 LEU B N 1
ATOM 5426 C CA . LEU B 1 75 ? 8.539 13.672 9.961 1 95.44 75 LEU B CA 1
ATOM 5427 C C . LEU B 1 75 ? 8.477 13.422 11.461 1 95.44 75 LEU B C 1
ATOM 5429 O O . LEU B 1 75 ? 7.918 14.234 12.211 1 95.44 75 LEU B O 1
ATOM 5433 N N . ASN B 1 76 ? 9.062 12.367 11.938 1 93.75 76 ASN B N 1
ATOM 5434 C CA . ASN B 1 76 ? 9.078 12.031 13.359 1 93.75 76 ASN B CA 1
ATOM 5435 C C . ASN B 1 76 ? 9.898 13.039 14.164 1 93.75 76 ASN B C 1
ATOM 5437 O O . ASN B 1 76 ? 9.57 13.336 15.312 1 93.75 76 ASN B O 1
ATOM 5441 N N . ALA B 1 77 ? 10.945 13.492 13.555 1 94.94 77 ALA B N 1
ATOM 5442 C CA . ALA B 1 77 ? 11.727 14.539 14.203 1 94.94 77 ALA B CA 1
ATOM 5443 C C . ALA B 1 77 ? 10.898 15.812 14.367 1 94.94 77 ALA B C 1
ATOM 5445 O O . ALA B 1 77 ? 10.938 16.453 15.414 1 94.94 77 ALA B O 1
ATOM 5446 N N . ILE B 1 78 ? 10.164 16.141 13.367 1 95.75 78 ILE B N 1
ATOM 5447 C CA . ILE B 1 78 ? 9.305 17.328 13.406 1 95.75 78 ILE B CA 1
ATOM 5448 C C . ILE B 1 78 ? 8.219 17.141 14.461 1 95.75 78 ILE B C 1
ATOM 5450 O O . ILE B 1 78 ? 7.922 18.062 15.219 1 95.75 78 ILE B O 1
ATOM 5454 N N . ALA B 1 79 ? 7.699 15.961 14.523 1 94.06 79 ALA B N 1
ATOM 5455 C CA . ALA B 1 79 ? 6.625 15.648 15.461 1 94.06 79 ALA B CA 1
ATOM 5456 C C . ALA B 1 79 ? 7.148 15.586 16.891 1 94.06 79 ALA B C 1
ATOM 5458 O O . ALA B 1 79 ? 6.371 15.633 17.844 1 94.06 79 ALA B O 1
ATOM 5459 N N . GLY B 1 80 ? 8.414 15.43 17.031 1 92.56 80 GLY B N 1
ATOM 5460 C CA . GLY B 1 80 ? 9.016 15.312 18.344 1 92.56 80 GLY B CA 1
ATOM 5461 C C . GLY B 1 80 ? 9.086 13.883 18.844 1 92.56 80 GLY B C 1
ATOM 5462 O O . GLY B 1 80 ? 9.406 13.641 20.016 1 92.56 80 GLY B O 1
ATOM 5463 N N . LEU B 1 81 ? 8.82 12.945 18.016 1 90.5 81 LEU B N 1
ATOM 5464 C CA . LEU B 1 81 ? 8.852 11.523 18.375 1 90.5 81 LEU B CA 1
ATOM 5465 C C . LEU B 1 81 ? 10.266 10.977 18.281 1 90.5 81 LEU B C 1
ATOM 5467 O O . LEU B 1 81 ? 10.555 9.898 18.812 1 90.5 81 LEU B O 1
ATOM 5471 N N . LEU B 1 82 ? 11.102 11.719 17.578 1 89.25 82 LEU B N 1
ATOM 5472 C CA . LEU B 1 82 ? 12.508 11.359 17.422 1 89.25 82 LEU B CA 1
ATOM 5473 C C . LEU B 1 82 ? 13.414 12.562 17.656 1 89.25 82 LEU B C 1
ATOM 5475 O O . LEU B 1 82 ? 13.172 13.641 17.094 1 89.25 82 LEU B O 1
ATOM 5479 N N . ALA B 1 83 ? 14.367 12.398 18.516 1 85.62 83 ALA B N 1
ATOM 5480 C CA . ALA B 1 83 ? 15.305 13.484 18.766 1 85.62 83 ALA B CA 1
ATOM 5481 C C . ALA B 1 83 ? 16.391 13.539 17.703 1 85.62 83 ALA B C 1
ATOM 5483 O O . ALA B 1 83 ? 17.031 12.523 17.406 1 85.62 83 ALA B O 1
ATOM 5484 N N . PRO B 1 84 ? 16.594 14.656 17.141 1 89.5 84 PRO B N 1
ATOM 5485 C CA . PRO B 1 84 ? 17.656 14.773 16.141 1 89.5 84 PRO B CA 1
ATOM 5486 C C . PRO B 1 84 ? 19.047 14.734 16.75 1 89.5 84 PRO B C 1
ATOM 5488 O O . PRO B 1 84 ? 19.219 15.039 17.938 1 89.5 84 PRO B O 1
ATOM 5491 N N . THR B 1 85 ? 19.984 14.305 15.945 1 83.69 85 THR B N 1
ATOM 5492 C CA . THR B 1 85 ? 21.391 14.328 16.359 1 83.69 85 THR B CA 1
ATOM 5493 C C . THR B 1 85 ? 21.922 15.75 16.391 1 83.69 85 THR B C 1
ATOM 5495 O O . THR B 1 85 ? 22.641 16.141 17.328 1 83.69 85 THR B O 1
ATOM 5498 N N . SER B 1 86 ? 21.625 16.516 15.438 1 84.75 86 SER B N 1
ATOM 5499 C CA . SER B 1 86 ? 21.984 17.922 15.367 1 84.75 86 SER B CA 1
ATOM 5500 C C . SER B 1 86 ? 21.016 18.688 14.469 1 84.75 86 SER B C 1
ATOM 5502 O O . SER B 1 86 ? 20.203 18.094 13.75 1 84.75 86 SER B O 1
ATOM 5504 N N . GLY B 1 87 ? 21.062 20.016 14.617 1 88.75 87 GLY B N 1
ATOM 5505 C CA . GLY B 1 87 ? 20.172 20.875 13.844 1 88.75 87 GLY B CA 1
ATOM 5506 C C . GLY B 1 87 ? 19.047 21.484 14.672 1 88.75 87 GLY B C 1
ATOM 5507 O O . GLY B 1 87 ? 19.047 21.359 15.898 1 88.75 87 GLY B O 1
ATOM 5508 N N . GLN B 1 88 ? 18.203 22.25 13.93 1 90.88 88 GLN B N 1
ATOM 5509 C CA . GLN B 1 88 ? 17.125 22.938 14.641 1 90.88 88 GLN B CA 1
ATOM 5510 C C . GLN B 1 88 ? 15.805 22.812 13.883 1 90.88 88 GLN B C 1
ATOM 5512 O O . GLN B 1 88 ? 15.789 22.766 12.648 1 90.88 88 GLN B O 1
ATOM 5517 N N . ILE B 1 89 ? 14.805 22.75 14.633 1 93.44 89 ILE B N 1
ATOM 5518 C CA . ILE B 1 89 ? 13.438 22.781 14.133 1 93.44 89 ILE B CA 1
ATOM 5519 C C . ILE B 1 89 ? 12.703 23.969 14.742 1 93.44 89 ILE B C 1
ATOM 5521 O O . ILE B 1 89 ? 12.578 24.078 15.969 1 93.44 89 ILE B O 1
ATOM 5525 N N . ILE B 1 90 ? 12.195 24.859 13.898 1 91.44 90 ILE B N 1
ATOM 5526 C CA . ILE B 1 90 ? 11.602 26.094 14.352 1 91.44 90 ILE B CA 1
ATOM 5527 C C . ILE B 1 90 ? 10.172 26.203 13.828 1 91.44 90 ILE B C 1
ATOM 5529 O O . ILE B 1 90 ? 9.93 26.094 12.625 1 91.44 90 ILE B O 1
ATOM 5533 N N . PHE B 1 91 ? 9.219 26.391 14.75 1 90.75 91 PHE B N 1
ATOM 5534 C CA . PHE B 1 91 ? 7.824 26.625 14.383 1 90.75 91 PHE B CA 1
ATOM 5535 C C . PHE B 1 91 ? 7.473 28.109 14.547 1 90.75 91 PHE B C 1
ATOM 5537 O O . PHE B 1 91 ? 7.469 28.625 15.656 1 90.75 91 PHE B O 1
ATOM 5544 N N . SER B 1 92 ? 7.145 28.734 13.484 1 86.88 92 SER B N 1
ATOM 5545 C CA . SER B 1 92 ? 6.758 30.141 13.531 1 86.88 92 SER B CA 1
ATOM 5546 C C . SER B 1 92 ? 7.703 30.938 14.422 1 86.88 92 SER B C 1
ATOM 5548 O O . SER B 1 92 ? 7.262 31.688 15.297 1 86.88 92 SER B O 1
ATOM 5550 N N . GLY B 1 93 ? 8.953 30.594 14.352 1 80.88 93 GLY B N 1
ATOM 5551 C CA . GLY B 1 93 ? 9.977 31.359 15.047 1 80.88 93 GLY B CA 1
ATOM 5552 C C . GLY B 1 93 ? 10.375 30.734 16.375 1 80.88 93 GLY B C 1
ATOM 5553 O O . GLY B 1 93 ? 11.383 31.125 16.969 1 80.88 93 GLY B O 1
ATOM 5554 N N . ASN B 1 94 ? 9.648 29.812 16.875 1 83.69 94 ASN B N 1
ATOM 5555 C CA . ASN B 1 94 ? 9.961 29.156 18.141 1 83.69 94 ASN B CA 1
ATOM 5556 C C . ASN B 1 94 ? 10.734 27.859 17.922 1 83.69 94 ASN B C 1
ATOM 5558 O O . ASN B 1 94 ? 10.273 26.969 17.203 1 83.69 94 ASN B O 1
ATOM 5562 N N . ASP B 1 95 ? 11.828 27.75 18.562 1 87.69 95 ASP B N 1
ATOM 5563 C CA . ASP B 1 95 ? 12.625 26.531 18.469 1 87.69 95 ASP B CA 1
ATOM 5564 C C . ASP B 1 95 ? 11.984 25.391 19.281 1 87.69 95 ASP B C 1
ATOM 5566 O O . ASP B 1 95 ? 11.883 25.469 20.5 1 87.69 95 ASP B O 1
ATOM 5570 N N . VAL B 1 96 ? 11.594 24.359 18.594 1 89.56 96 VAL B N 1
ATOM 5571 C CA . VAL B 1 96 ? 10.898 23.266 19.25 1 89.56 96 VAL B CA 1
ATOM 5572 C C . VAL B 1 96 ? 11.773 22.016 19.234 1 89.56 96 VAL B C 1
ATOM 5574 O O . VAL B 1 96 ? 11.289 20.906 19.516 1 89.56 96 VAL B O 1
ATOM 5577 N N . THR B 1 97 ? 12.992 22.109 18.984 1 88.5 97 THR B N 1
ATOM 5578 C CA . THR B 1 97 ? 13.906 20.984 18.781 1 88.5 97 THR B CA 1
ATOM 5579 C C . THR B 1 97 ? 13.875 20.047 20 1 88.5 97 THR B C 1
ATOM 5581 O O . THR B 1 97 ? 13.922 18.828 19.844 1 88.5 97 THR B O 1
ATOM 5584 N N . LYS B 1 98 ? 13.742 20.641 21.156 1 85.12 98 LYS B N 1
ATOM 5585 C CA . LYS B 1 98 ? 13.805 19.828 22.375 1 85.12 98 LYS B CA 1
ATOM 5586 C C . LYS B 1 98 ? 12.469 19.828 23.109 1 85.12 98 LYS B C 1
ATOM 5588 O O . LYS B 1 98 ? 12.383 19.422 24.266 1 85.12 98 LYS B O 1
ATOM 5593 N N . VAL B 1 99 ? 11.492 20.297 22.422 1 85.75 99 VAL B N 1
ATOM 5594 C CA . VAL B 1 99 ? 10.164 20.344 23.016 1 85.75 99 VAL B CA 1
ATOM 5595 C C . VAL B 1 99 ? 9.453 19.016 22.828 1 85.75 99 VAL B C 1
ATOM 5597 O O . VAL B 1 99 ? 9.57 18.375 21.781 1 85.75 99 VAL B O 1
ATOM 5600 N N . ASN B 1 100 ? 8.742 18.625 23.797 1 84.31 100 ASN B N 1
ATOM 5601 C CA . ASN B 1 100 ? 8.008 17.359 23.75 1 84.31 100 ASN B CA 1
ATOM 5602 C C . ASN B 1 100 ? 6.887 17.422 22.703 1 84.31 100 ASN B C 1
ATOM 5604 O O . ASN B 1 100 ? 6.352 18.484 22.422 1 84.31 100 ASN B O 1
ATOM 5608 N N . PRO B 1 101 ? 6.5 16.25 22.141 1 85.81 101 PRO B N 1
ATOM 5609 C CA . PRO B 1 101 ? 5.473 16.188 21.109 1 85.81 101 PRO B CA 1
ATOM 5610 C C . PRO B 1 101 ? 4.148 16.812 21.547 1 85.81 101 PRO B C 1
ATOM 5612 O O . PRO B 1 101 ? 3.488 17.5 20.75 1 85.81 101 PRO B O 1
ATOM 5615 N N . GLN B 1 102 ? 3.83 16.641 22.766 1 78.44 102 GLN B N 1
ATOM 5616 C CA . GLN B 1 102 ? 2.545 17.125 23.266 1 78.44 102 GLN B CA 1
ATOM 5617 C C . GLN B 1 102 ? 2.479 18.641 23.25 1 78.44 102 GLN B C 1
ATOM 5619 O O . GLN B 1 102 ? 1.41 19.219 23.031 1 78.44 102 GLN B O 1
ATOM 5624 N N . LYS B 1 103 ? 3.604 19.266 23.391 1 81.5 103 LYS B N 1
ATOM 5625 C CA . LYS B 1 103 ? 3.65 20.719 23.531 1 81.5 103 LYS B CA 1
ATOM 5626 C C . LYS B 1 103 ? 3.861 21.391 22.172 1 81.5 103 LYS B C 1
ATOM 5628 O O . LYS B 1 103 ? 3.785 22.625 22.062 1 81.5 103 LYS B O 1
ATOM 5633 N N . ARG B 1 104 ? 4.094 20.625 21.156 1 87.25 104 ARG B N 1
ATOM 5634 C CA . ARG B 1 104 ? 4.336 21.188 19.828 1 87.25 104 ARG B CA 1
ATOM 5635 C C . ARG B 1 104 ? 3.025 21.562 19.156 1 87.25 104 ARG B C 1
ATOM 5637 O O . ARG B 1 104 ? 3.025 22.281 18.156 1 87.25 104 ARG B O 1
ATOM 5644 N N . LYS B 1 105 ? 1.949 21.156 19.719 1 85.06 105 LYS B N 1
ATOM 5645 C CA . LYS B 1 105 ? 0.618 21.5 19.234 1 85.06 105 LYS B CA 1
ATOM 5646 C C . LYS B 1 105 ? 0.473 21.188 17.75 1 85.06 105 LYS B C 1
ATOM 5648 O O . LYS B 1 105 ? 0.054 22.031 16.953 1 85.06 105 LYS B O 1
ATOM 5653 N N . LEU B 1 106 ? 0.866 20.047 17.344 1 91.38 106 LEU B N 1
ATOM 5654 C CA . LEU B 1 106 ? 0.77 19.578 15.969 1 91.38 106 LEU B CA 1
ATOM 5655 C C . LEU B 1 106 ? -0.34 18.547 15.82 1 91.38 106 LEU B C 1
ATOM 5657 O O . LEU B 1 106 ? -0.745 17.922 16.797 1 91.38 106 LEU B O 1
ATOM 5661 N N . GLY B 1 107 ? -0.902 18.547 14.617 1 92.62 107 GLY B N 1
ATOM 5662 C CA . GLY B 1 107 ? -1.736 17.422 14.234 1 92.62 107 GLY B CA 1
ATOM 5663 C C . GLY B 1 107 ? -0.962 16.312 13.547 1 92.62 107 GLY B C 1
ATOM 5664 O O . GLY B 1 107 ? -0.058 16.578 12.75 1 92.62 107 GLY B O 1
ATOM 5665 N N . LEU B 1 108 ? -1.278 15.133 13.984 1 92.06 108 LEU B N 1
ATOM 5666 C CA . LEU B 1 108 ? -0.556 14.008 13.406 1 92.06 108 LEU B CA 1
ATOM 5667 C C . LEU B 1 108 ? -1.523 12.93 12.914 1 92.06 108 LEU B C 1
ATOM 5669 O O . LEU B 1 108 ? -2.453 12.555 13.633 1 92.06 108 LEU B O 1
ATOM 5673 N N . VAL B 1 109 ? -1.323 12.578 11.633 1 91.62 109 VAL B N 1
ATOM 5674 C CA . VAL B 1 109 ? -2.061 11.461 11.047 1 91.62 109 VAL B CA 1
ATOM 5675 C C . VAL B 1 109 ? -1.092 10.352 10.656 1 91.62 109 VAL B C 1
ATOM 5677 O O . VAL B 1 109 ? -0.223 10.547 9.805 1 91.62 109 VAL B O 1
ATOM 5680 N N . PHE B 1 110 ? -1.34 9.156 11.227 1 85.5 110 PHE B N 1
ATOM 5681 C CA . PHE B 1 110 ? -0.445 8.023 11.016 1 85.5 110 PHE B CA 1
ATOM 5682 C C . PHE B 1 110 ? -0.862 7.23 9.789 1 85.5 110 PHE B C 1
ATOM 5684 O O . PHE B 1 110 ? -1.996 7.348 9.32 1 85.5 110 PHE B O 1
ATOM 5691 N N . GLN B 1 111 ? 0.059 6.402 9.398 1 80.81 111 GLN B N 1
ATOM 5692 C CA . GLN B 1 111 ? -0.156 5.551 8.234 1 80.81 111 GLN B CA 1
ATOM 5693 C C . GLN B 1 111 ? -1.326 4.598 8.453 1 80.81 111 GLN B C 1
ATOM 5695 O O . GLN B 1 111 ? -2.16 4.414 7.566 1 80.81 111 GLN B O 1
ATOM 5700 N N . ASN B 1 112 ? -1.441 4 9.57 1 80.19 112 ASN B N 1
ATOM 5701 C CA . ASN B 1 112 ? -2.518 3.066 9.883 1 80.19 112 ASN B CA 1
ATOM 5702 C C . ASN B 1 112 ? -3.701 3.773 10.539 1 80.19 112 ASN B C 1
ATOM 5704 O O . ASN B 1 112 ? -4.602 3.123 11.07 1 80.19 112 ASN B O 1
ATOM 5708 N N . TYR B 1 113 ? -3.693 5.086 10.539 1 84.69 113 TYR B N 1
ATOM 5709 C CA . TYR B 1 113 ? -4.73 5.957 11.078 1 84.69 113 TYR B CA 1
ATOM 5710 C C . TYR B 1 113 ? -4.711 5.949 12.602 1 84.69 113 TYR B C 1
ATOM 5712 O O . TYR B 1 113 ? -5.02 6.957 13.242 1 84.69 113 TYR B O 1
ATOM 5720 N N . ALA B 1 114 ? -4.289 4.777 13.172 1 84.62 114 ALA B N 1
ATOM 5721 C CA . ALA B 1 114 ? -4.133 4.637 14.617 1 84.62 114 ALA B CA 1
ATOM 5722 C C . ALA B 1 114 ? -5.406 5.059 15.352 1 84.62 114 ALA B C 1
ATOM 5724 O O . ALA B 1 114 ? -5.348 5.812 16.328 1 84.62 114 ALA B O 1
ATOM 5725 N N . LEU B 1 115 ? -6.547 4.73 14.797 1 90.69 115 LEU B N 1
ATOM 5726 C CA . LEU B 1 115 ? -7.809 5.016 15.469 1 90.69 115 LEU B CA 1
ATOM 5727 C C . LEU B 1 115 ? -8.055 4.035 16.609 1 90.69 115 LEU B C 1
ATOM 5729 O O . LEU B 1 115 ? -7.664 2.869 16.531 1 90.69 115 LEU B O 1
ATOM 5733 N N . TYR B 1 116 ? -8.656 4.527 17.688 1 90.19 116 TYR B N 1
ATOM 5734 C CA . TYR B 1 116 ? -9.039 3.637 18.766 1 90.19 116 TYR B CA 1
ATOM 5735 C C . TYR B 1 116 ? -10.25 2.789 18.391 1 90.19 116 TYR B C 1
ATOM 5737 O O . TYR B 1 116 ? -11.367 3.297 18.297 1 90.19 116 TYR B O 1
ATOM 5745 N N . PRO B 1 117 ? -10.016 1.563 18.25 1 88.81 117 PRO B N 1
ATOM 5746 C CA . PRO B 1 117 ? -11.086 0.716 17.719 1 88.81 117 PRO B CA 1
ATOM 5747 C C . PRO B 1 117 ? -12.25 0.569 18.703 1 88.81 117 PRO B C 1
ATOM 5749 O O . PRO B 1 117 ? -13.383 0.301 18.281 1 88.81 117 PRO B O 1
ATOM 5752 N N . HIS B 1 118 ? -12.023 0.786 19.953 1 85.19 118 HIS B N 1
ATOM 5753 C CA . HIS B 1 118 ? -13.055 0.572 20.969 1 85.19 118 HIS B CA 1
ATOM 5754 C C . HIS B 1 118 ? -13.852 1.846 21.219 1 85.19 118 HIS B C 1
ATOM 5756 O O . HIS B 1 118 ? -14.852 1.823 21.938 1 85.19 118 HIS B O 1
ATOM 5762 N N . MET B 1 119 ? -13.438 2.953 20.688 1 90.94 119 MET B N 1
ATOM 5763 C CA . MET B 1 119 ? -14.125 4.23 20.859 1 90.94 119 MET B CA 1
ATOM 5764 C C . MET B 1 119 ? -14.961 4.566 19.641 1 90.94 119 MET B C 1
ATOM 5766 O O . MET B 1 119 ? -14.664 4.105 18.531 1 90.94 119 MET B O 1
ATOM 5770 N N . SER B 1 120 ? -15.953 5.309 19.875 1 91.31 120 SER B N 1
ATOM 5771 C CA . SER B 1 120 ? -16.75 5.816 18.766 1 91.31 120 SER B CA 1
ATOM 5772 C C . SER B 1 120 ? -15.969 6.855 17.969 1 91.31 120 SER B C 1
ATOM 5774 O O . SER B 1 120 ? -14.93 7.344 18.422 1 91.31 120 SER B O 1
ATOM 5776 N N . VAL B 1 121 ? -16.469 7.133 16.844 1 93.5 121 VAL B N 1
ATOM 5777 C CA . VAL B 1 121 ? -15.875 8.18 16.016 1 93.5 121 VAL B CA 1
ATOM 5778 C C . VAL B 1 121 ? -15.883 9.5 16.797 1 93.5 121 VAL B C 1
ATOM 5780 O O . VAL B 1 121 ? -14.883 10.227 16.797 1 93.5 121 VAL B O 1
ATOM 5783 N N . TYR B 1 122 ? -16.953 9.766 17.5 1 93.06 122 TYR B N 1
ATOM 5784 C CA . TYR B 1 122 ? -17.062 10.961 18.328 1 93.06 122 TYR B CA 1
ATOM 5785 C C . TYR B 1 122 ? -15.969 10.984 19.391 1 93.06 122 TYR B C 1
ATOM 5787 O O . TYR B 1 122 ? -15.273 11.992 19.562 1 93.06 122 TYR B O 1
ATOM 5795 N N . ALA B 1 123 ? -15.859 9.93 20.031 1 92.38 123 ALA B N 1
ATOM 5796 C CA . ALA B 1 123 ? -14.891 9.844 21.125 1 92.38 123 ALA B CA 1
ATOM 5797 C C . ALA B 1 123 ? -13.461 9.953 20.594 1 92.38 123 ALA B C 1
ATOM 5799 O O . ALA B 1 123 ? -12.594 10.523 21.266 1 92.38 12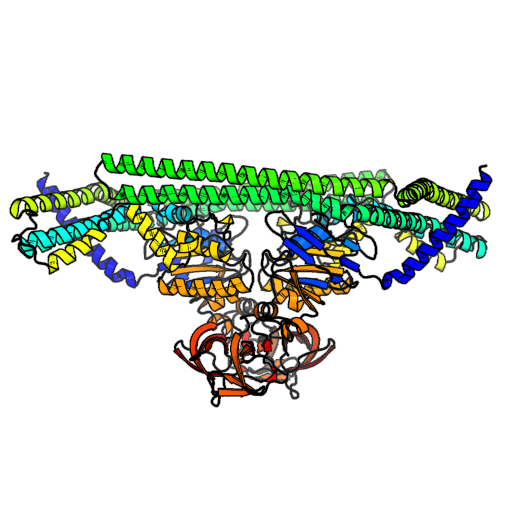3 ALA B O 1
ATOM 5800 N N . ASN B 1 124 ? -13.234 9.359 19.453 1 95.19 124 ASN B N 1
ATOM 5801 C CA . ASN B 1 124 ? -11.922 9.453 18.828 1 95.19 124 ASN B CA 1
ATOM 5802 C C . ASN B 1 124 ? -11.531 10.906 18.562 1 95.19 124 ASN B C 1
ATOM 5804 O O . ASN B 1 124 ? -10.398 11.312 18.828 1 95.19 124 ASN B O 1
ATOM 5808 N N . ILE B 1 125 ? -12.477 11.656 18.094 1 94.69 125 ILE B N 1
ATOM 5809 C CA . ILE B 1 125 ? -12.227 13.047 17.719 1 94.69 125 ILE B CA 1
ATOM 5810 C C . ILE B 1 125 ? -12.148 13.914 18.969 1 94.69 125 ILE B C 1
ATOM 5812 O O . ILE B 1 125 ? -11.367 14.859 19.031 1 94.69 125 ILE B O 1
ATOM 5816 N N . ALA B 1 126 ? -12.891 13.531 20 1 93.25 126 ALA B N 1
ATOM 5817 C CA . ALA B 1 126 ? -12.961 14.32 21.234 1 93.25 126 ALA B CA 1
ATOM 5818 C C . ALA B 1 126 ? -11.75 14.062 22.125 1 93.25 126 ALA B C 1
ATOM 5820 O O . ALA B 1 126 ? -11.406 14.898 22.969 1 93.25 126 ALA B O 1
ATOM 5821 N N . PHE B 1 127 ? -11.125 13.062 21.906 1 91.44 127 PHE B N 1
ATOM 5822 C CA . PHE B 1 127 ? -10.078 12.586 22.797 1 91.44 127 PHE B CA 1
ATOM 5823 C C . PHE B 1 127 ? -8.961 13.617 22.938 1 91.44 127 PHE B C 1
ATOM 5825 O O . PHE B 1 127 ? -8.539 13.938 24.047 1 91.44 127 PHE B O 1
ATOM 5832 N N . PRO B 1 128 ? -8.438 14.156 21.859 1 90.25 128 PRO B N 1
ATOM 5833 C CA . PRO B 1 128 ? -7.363 15.141 21.969 1 90.25 128 PRO B CA 1
ATOM 5834 C C . PRO B 1 128 ? -7.789 16.391 22.75 1 90.25 128 PRO B C 1
ATOM 5836 O O . PRO B 1 128 ? -6.957 17.031 23.406 1 90.25 128 PRO B O 1
ATOM 5839 N N . LEU B 1 129 ? -9.031 16.766 22.672 1 91.44 129 LEU B N 1
ATOM 5840 C CA . LEU B 1 129 ? -9.539 17.938 23.375 1 91.44 129 LEU B CA 1
ATOM 5841 C C . LEU B 1 129 ? -9.648 17.672 24.875 1 91.44 129 LEU B C 1
ATOM 5843 O O . LEU B 1 129 ? -9.305 18.531 25.688 1 91.44 129 LEU B O 1
ATOM 5847 N N . GLN B 1 130 ? -10.07 16.5 25.172 1 88 130 GLN B N 1
ATOM 5848 C CA . GLN B 1 130 ? -10.289 16.125 26.562 1 88 130 GLN B CA 1
ATOM 5849 C C . GLN B 1 130 ? -8.977 16.109 27.344 1 88 130 GLN B C 1
ATOM 5851 O O . GLN B 1 130 ? -8.953 16.391 28.531 1 88 130 GLN B O 1
ATOM 5856 N N . ASN B 1 131 ? -7.922 15.914 26.672 1 82.75 131 ASN B N 1
ATOM 5857 C CA . ASN B 1 131 ? -6.648 15.727 27.359 1 82.75 131 ASN B CA 1
ATOM 5858 C C . ASN B 1 131 ? -5.691 16.891 27.109 1 82.75 131 ASN B C 1
ATOM 5860 O O . ASN B 1 131 ? -4.5 16.797 27.406 1 82.75 131 ASN B O 1
ATOM 5864 N N . ASP B 1 132 ? -6.168 17.984 26.594 1 85.94 132 ASP B N 1
ATOM 5865 C CA . ASP B 1 132 ? -5.328 19.141 26.297 1 85.94 132 ASP B CA 1
ATOM 5866 C C . ASP B 1 132 ? -5.652 20.297 27.234 1 85.94 132 ASP B C 1
ATOM 5868 O O . ASP B 1 132 ? -6.645 21 27.047 1 85.94 132 ASP B O 1
ATOM 5872 N N . ILE B 1 133 ? -4.789 20.578 28.094 1 81.06 133 ILE B N 1
ATOM 5873 C CA . ILE B 1 133 ? -4.988 21.609 29.109 1 81.06 133 ILE B CA 1
ATOM 5874 C C . ILE B 1 133 ? -4.953 22.984 28.438 1 81.06 133 ILE B C 1
ATOM 5876 O O . ILE B 1 133 ? -5.723 23.875 28.797 1 81.06 133 ILE B O 1
ATOM 5880 N N . ASP B 1 134 ? -4.098 23.141 27.547 1 82.31 134 ASP B N 1
ATOM 5881 C CA . ASP B 1 134 ? -3.969 24.438 26.859 1 82.31 134 ASP B CA 1
ATOM 5882 C C . ASP B 1 134 ? -5.242 24.781 26.094 1 82.31 134 ASP B C 1
ATOM 5884 O O . ASP B 1 134 ? -5.652 25.938 26.047 1 82.31 134 ASP B O 1
ATOM 5888 N N . TRP B 1 135 ? -5.801 23.797 25.578 1 84.94 135 TRP B N 1
ATOM 5889 C CA . TRP B 1 135 ? -7.047 24.016 24.844 1 84.94 135 TRP B CA 1
ATOM 5890 C C . TRP B 1 135 ? -8.164 24.422 25.797 1 84.94 135 TRP B C 1
ATOM 5892 O O . TRP B 1 135 ? -8.961 25.312 25.484 1 84.94 135 TRP B O 1
ATOM 5902 N N . LYS B 1 136 ? -8.195 23.828 26.906 1 84 136 LYS B N 1
ATOM 5903 C CA . LYS B 1 136 ? -9.211 24.156 27.906 1 84 136 LYS B CA 1
ATOM 5904 C C . LYS B 1 136 ? -9.055 25.594 28.391 1 84 136 LYS B C 1
ATOM 5906 O O . LYS B 1 136 ? -10.047 26.297 28.594 1 84 136 LYS B O 1
ATOM 5911 N N . ILE B 1 137 ? -7.844 25.938 28.5 1 83.56 137 ILE B N 1
ATOM 5912 C CA . ILE B 1 137 ? -7.562 27.312 28.922 1 83.56 137 ILE B CA 1
ATOM 5913 C C . ILE B 1 137 ? -8.023 28.297 27.844 1 83.56 137 ILE B C 1
ATOM 5915 O O . ILE B 1 137 ? -8.594 29.344 28.156 1 83.56 137 ILE B O 1
ATOM 5919 N N . LYS B 1 138 ? -7.754 27.922 26.688 1 84.81 138 LYS B N 1
ATOM 5920 C CA . LYS B 1 138 ? -8.164 28.781 25.578 1 84.81 138 LYS B CA 1
ATOM 5921 C C . LYS B 1 138 ? -9.68 28.953 25.547 1 84.81 138 LYS B C 1
ATOM 5923 O O . LYS B 1 138 ? -10.172 30.047 25.25 1 84.81 138 LYS B O 1
ATOM 5928 N N . ILE B 1 139 ? -10.336 27.906 25.844 1 85.31 139 ILE B N 1
ATOM 5929 C CA . ILE B 1 139 ? -11.789 27.984 25.859 1 85.31 139 ILE B CA 1
ATOM 5930 C C . ILE B 1 139 ? -12.242 28.906 27 1 85.31 139 ILE B C 1
ATOM 5932 O O . ILE B 1 139 ? -13.172 29.688 26.828 1 85.31 139 ILE B O 1
ATOM 5936 N N . LYS B 1 140 ? -11.594 28.797 28.047 1 84.31 140 LYS B N 1
ATOM 5937 C CA . LYS B 1 140 ? -11.914 29.656 29.188 1 84.31 140 LYS B CA 1
ATOM 5938 C C . LYS B 1 140 ? -11.617 31.109 28.875 1 84.31 140 LYS B C 1
ATOM 5940 O O . LYS B 1 140 ? -12.367 32 29.281 1 84.31 140 LYS B O 1
ATOM 5945 N N . GLU B 1 141 ? -10.523 31.281 28.188 1 87.38 141 GLU B N 1
ATOM 5946 C CA . GLU B 1 141 ? -10.156 32.656 27.797 1 87.38 141 GLU B CA 1
ATOM 5947 C C . GLU B 1 141 ? -11.172 33.25 26.828 1 87.38 141 GLU B C 1
ATOM 5949 O O . GLU B 1 141 ? -11.516 34.406 26.922 1 87.38 141 GLU B O 1
ATOM 5954 N N . LYS B 1 142 ? -11.57 32.406 25.953 1 86.19 142 LYS B N 1
ATOM 5955 C CA . LYS B 1 142 ? -12.578 32.875 25.016 1 86.19 142 LYS B CA 1
ATOM 5956 C C . LYS B 1 142 ? -13.891 33.219 25.719 1 86.19 142 LYS B C 1
ATOM 5958 O O . LYS B 1 142 ? -14.562 34.188 25.375 1 86.19 142 LYS B O 1
ATOM 5963 N N . SER B 1 143 ? -14.219 32.406 26.594 1 86.19 143 SER B N 1
ATOM 5964 C CA . SER B 1 143 ? -15.422 32.656 27.375 1 86.19 143 SER B CA 1
ATOM 5965 C C . SER B 1 143 ? -15.289 33.938 28.203 1 86.19 143 SER B C 1
ATOM 5967 O O . SER B 1 143 ? -16.25 34.688 28.312 1 86.19 143 SER B O 1
ATOM 5969 N N . LEU B 1 144 ? -14.133 34.094 28.75 1 87.06 144 LEU B N 1
ATOM 5970 C CA . LEU B 1 144 ? -13.867 35.312 29.516 1 87.06 144 LEU B CA 1
ATOM 5971 C C . LEU B 1 144 ? -13.969 36.562 28.641 1 87.06 144 LEU B C 1
ATOM 5973 O O . LEU B 1 144 ? -14.5 37.594 29.062 1 87.06 144 LEU B O 1
ATOM 5977 N N . ASN B 1 145 ? -13.391 36.438 27.516 1 89.88 145 ASN B N 1
ATOM 5978 C CA . ASN B 1 145 ? -13.453 37.562 26.562 1 89.88 145 ASN B CA 1
ATOM 5979 C C . ASN B 1 145 ? -14.891 37.906 26.203 1 89.88 145 ASN B C 1
ATOM 5981 O O . ASN B 1 145 ? -15.25 39.094 26.109 1 89.88 145 ASN B O 1
ATOM 5985 N N . SER B 1 146 ? -15.695 36.906 26.016 1 89.75 146 SER B N 1
ATOM 5986 C CA . SER B 1 146 ? -17.094 37.125 25.688 1 89.75 146 SER B CA 1
ATOM 5987 C C . SER B 1 146 ? -17.859 37.719 26.875 1 89.75 146 SER B C 1
ATOM 5989 O O . SER B 1 146 ? -18.672 38.625 26.719 1 89.75 146 SER B O 1
ATOM 5991 N N . GLN B 1 147 ? -17.609 37.219 28 1 88.62 147 GLN B N 1
ATOM 5992 C CA . GLN B 1 147 ? -18.219 37.75 29.203 1 88.62 147 GLN B CA 1
ATOM 5993 C C . GLN B 1 147 ? -17.828 39.219 29.422 1 88.62 147 GLN B C 1
ATOM 5995 O O . GLN B 1 147 ? -18.641 40.031 29.828 1 88.62 147 GLN B O 1
ATOM 6000 N N . HIS B 1 148 ? -16.547 39.469 29.141 1 90.56 148 HIS B N 1
ATOM 6001 C CA . HIS B 1 148 ? -16.062 40.812 29.234 1 90.56 148 HIS B CA 1
ATOM 6002 C C . HIS B 1 148 ? -16.812 41.75 28.281 1 90.56 148 HIS B C 1
ATOM 6004 O O . HIS B 1 148 ? -17.188 42.875 28.656 1 90.56 148 HIS B O 1
ATOM 6010 N N . LYS B 1 149 ? -17.016 41.312 27.109 1 90.88 149 LYS B N 1
ATOM 6011 C CA . LYS B 1 149 ? -17.75 42.094 26.141 1 90.88 149 LYS B CA 1
ATOM 6012 C C . LYS B 1 149 ? -19.188 42.344 26.578 1 90.88 149 LYS B C 1
ATOM 6014 O O . LYS B 1 149 ? -19.734 43.438 26.375 1 90.88 149 LYS B O 1
ATOM 6019 N N . ILE B 1 150 ? -19.766 41.344 27.156 1 90.06 150 ILE B N 1
ATOM 6020 C CA . ILE B 1 150 ? -21.125 41.469 27.688 1 90.06 150 ILE B CA 1
ATOM 6021 C C . ILE B 1 150 ? -21.156 42.531 28.797 1 90.06 150 ILE B C 1
ATOM 6023 O O . ILE B 1 150 ? -22 43.406 28.797 1 90.06 150 ILE B O 1
ATOM 6027 N N . ASN B 1 151 ? -20.219 42.406 29.688 1 90.12 151 ASN B N 1
ATOM 6028 C CA . ASN B 1 151 ? -20.156 43.344 30.797 1 90.12 151 ASN B CA 1
ATOM 6029 C C . ASN B 1 151 ? -19.906 44.75 30.328 1 90.12 151 ASN B C 1
ATOM 6031 O O . ASN B 1 151 ? -20.453 45.719 30.875 1 90.12 151 ASN B O 1
ATOM 6035 N N . THR B 1 152 ? -19.078 44.875 29.297 1 91.38 152 THR B N 1
ATOM 6036 C CA . THR B 1 152 ? -18.75 46.188 28.766 1 91.38 152 THR B CA 1
ATOM 6037 C C . THR B 1 152 ? -19.984 46.844 28.156 1 91.38 152 THR B C 1
ATOM 6039 O O . THR B 1 152 ? -20.188 48.062 28.312 1 91.38 152 THR B O 1
ATOM 6042 N N . ILE B 1 153 ? -20.812 46.031 27.516 1 91.38 153 ILE B N 1
ATOM 6043 C CA . ILE B 1 153 ? -22.031 46.562 26.922 1 91.38 153 ILE B CA 1
ATOM 6044 C C . ILE B 1 153 ? -22.984 47.031 28.031 1 91.38 153 ILE B C 1
ATOM 6046 O O . ILE B 1 153 ? -23.562 48.125 27.953 1 91.38 153 ILE B O 1
ATOM 6050 N N . ILE B 1 154 ? -23.109 46.281 29.078 1 90.88 154 ILE B N 1
ATOM 6051 C CA . ILE B 1 154 ? -24.016 46.594 30.188 1 90.88 154 ILE B CA 1
ATOM 6052 C C . ILE B 1 154 ? -23.5 47.812 30.953 1 90.88 154 ILE B C 1
ATOM 6054 O O . ILE B 1 154 ? -24.266 48.719 31.297 1 90.88 154 ILE B O 1
ATOM 6058 N N . LEU B 1 155 ? -22.203 47.844 31.188 1 91.31 155 LEU B N 1
ATOM 6059 C CA . LEU B 1 155 ? -21.609 48.969 31.922 1 91.31 155 LEU B CA 1
ATOM 6060 C C . LEU B 1 155 ? -21.719 50.25 31.141 1 91.31 155 LEU B C 1
ATOM 6062 O O . LEU B 1 155 ? -21.938 51.344 31.734 1 91.31 155 LEU B O 1
ATOM 6066 N N . LYS B 1 156 ? -21.547 50.125 29.875 1 91.19 156 LYS B N 1
ATOM 6067 C CA . LYS B 1 156 ? -21.688 51.312 29.031 1 91.19 156 LYS B CA 1
ATOM 6068 C C . LYS B 1 156 ? -23.094 51.906 29.125 1 91.19 156 LYS B C 1
ATOM 6070 O O . LYS B 1 156 ? -23.266 53.094 29.219 1 91.19 156 LYS B O 1
ATOM 6075 N N . THR B 1 157 ? -24.094 51.062 29.109 1 90.25 157 THR B N 1
ATOM 6076 C CA . THR B 1 157 ? -25.484 51.469 29.156 1 90.25 157 THR B CA 1
ATOM 6077 C C . THR B 1 157 ? -25.828 52.031 30.531 1 90.25 157 THR B C 1
ATOM 6079 O O . THR B 1 157 ? -26.719 52.875 30.672 1 90.25 157 THR B O 1
ATOM 6082 N N . ASN B 1 158 ? -25.094 51.594 31.562 1 91.75 158 ASN B N 1
ATOM 6083 C CA . ASN B 1 158 ? -25.359 52.031 32.938 1 91.75 158 ASN B CA 1
ATOM 6084 C C . ASN B 1 158 ? -24.547 53.281 33.312 1 91.75 158 ASN B C 1
ATOM 6086 O O . ASN B 1 158 ? -24.484 53.656 34.469 1 91.75 158 ASN B O 1
ATOM 6090 N N . GLY B 1 159 ? -23.75 53.812 32.312 1 89.62 159 GLY B N 1
ATOM 6091 C CA . GLY B 1 159 ? -23.188 55.125 32.562 1 89.62 159 GLY B CA 1
ATOM 6092 C C . GLY B 1 159 ? -21.672 55.125 32.594 1 89.62 159 GLY B C 1
ATOM 6093 O O . GLY B 1 159 ? -21.062 56.156 32.844 1 89.62 159 GLY B O 1
ATOM 6094 N N . ALA B 1 160 ? -21.031 54.031 32.344 1 91.06 160 ALA B N 1
ATOM 6095 C CA . ALA B 1 160 ? -19.562 53.969 32.375 1 91.06 160 ALA B CA 1
ATOM 6096 C C . ALA B 1 160 ? -18.984 54.781 31.203 1 91.06 160 ALA B C 1
ATOM 6098 O O . ALA B 1 160 ? -19.516 54.75 30.094 1 91.06 160 ALA B O 1
ATOM 6099 N N . SER B 1 161 ? -17.906 55.531 31.438 1 91.94 161 SER B N 1
ATOM 6100 C CA . SER B 1 161 ? -17.266 56.344 30.406 1 91.94 161 SER B CA 1
ATOM 6101 C C . SER B 1 161 ? -16.484 55.5 29.422 1 91.94 161 SER B C 1
ATOM 6103 O O . SER B 1 161 ? -16.062 54.375 29.75 1 91.94 161 SER B O 1
ATOM 6105 N N . GLU B 1 162 ? -16.328 55.969 28.266 1 90.5 162 GLU B N 1
ATOM 6106 C CA . GLU B 1 162 ? -15.57 55.281 27.234 1 90.5 162 GLU B CA 1
ATOM 6107 C C . GLU B 1 162 ? -14.125 55.062 27.672 1 90.5 162 GLU B C 1
ATOM 6109 O O . GLU B 1 162 ? -13.523 54.031 27.359 1 90.5 162 GLU B O 1
ATOM 6114 N N . LYS B 1 163 ? -13.688 55.938 28.375 1 89.94 163 LYS B N 1
ATOM 6115 C CA . LYS B 1 163 ? -12.305 55.844 28.859 1 89.94 163 LYS B CA 1
ATOM 6116 C C . LYS B 1 163 ? -12.156 54.719 29.859 1 89.94 163 LYS B C 1
ATOM 6118 O O . LYS B 1 163 ? -11.18 53.938 29.828 1 89.94 163 LYS B O 1
ATOM 6123 N N . GLU B 1 164 ? -13.117 54.656 30.734 1 90.69 164 GLU B N 1
ATOM 6124 C CA . GLU B 1 164 ? -13.094 53.594 31.734 1 90.69 164 GLU B CA 1
ATOM 6125 C C . GLU B 1 164 ? -13.203 52.219 31.094 1 90.69 164 GLU B C 1
ATOM 6127 O O . GLU B 1 164 ? -12.516 51.281 31.5 1 90.69 164 GLU B O 1
ATOM 6132 N N . LEU B 1 165 ? -13.984 52.156 30.109 1 91.19 165 LEU B N 1
ATOM 6133 C CA . LEU B 1 165 ? -14.203 50.906 29.438 1 91.19 165 LEU B CA 1
ATOM 6134 C C . LEU B 1 165 ? -12.984 50.5 28.594 1 91.19 165 LEU B C 1
ATOM 6136 O O . LEU B 1 165 ? -12.656 49.312 28.469 1 91.19 165 LEU B O 1
ATOM 6140 N N . GLU B 1 166 ? -12.391 51.438 27.984 1 91.56 166 GLU B N 1
ATOM 6141 C CA . GLU B 1 166 ? -11.156 51.188 27.234 1 91.56 166 GLU B CA 1
ATOM 6142 C C . GLU B 1 166 ? -10.062 50.625 28.156 1 91.56 166 GLU B C 1
ATOM 6144 O O . GLU B 1 166 ? -9.328 49.719 27.781 1 91.56 166 GLU B O 1
ATOM 6149 N N . GLN B 1 167 ? -9.969 51.219 29.25 1 89.94 167 GLN B N 1
ATOM 6150 C CA . GLN B 1 167 ? -8.992 50.75 30.219 1 89.94 167 GLN B CA 1
ATOM 6151 C C . GLN B 1 167 ? -9.328 49.344 30.688 1 89.94 167 GLN B C 1
ATOM 6153 O O . GLN B 1 167 ? -8.438 48.5 30.875 1 89.94 167 GLN B O 1
ATOM 6158 N N . TYR B 1 168 ? -10.594 49.156 30.859 1 91 168 TYR B N 1
ATOM 6159 C CA . TYR B 1 168 ? -11.086 47.844 31.25 1 91 168 TYR B CA 1
ATOM 6160 C C . TYR B 1 168 ? -10.727 46.812 30.203 1 91 168 TYR B C 1
ATOM 6162 O O . TYR B 1 168 ? -10.211 45.75 30.547 1 91 168 TYR B O 1
ATOM 6170 N N . THR B 1 169 ? -10.891 47.125 29 1 90.38 169 THR B N 1
ATOM 6171 C CA . THR B 1 169 ? -10.586 46.25 27.891 1 90.38 169 THR B CA 1
ATOM 6172 C C . THR B 1 169 ? -9.078 46.062 27.75 1 90.38 169 THR B C 1
ATOM 6174 O O . THR B 1 169 ? -8.602 44.969 27.438 1 90.38 169 THR B O 1
ATOM 6177 N N . HIS B 1 170 ? -8.453 47.031 27.891 1 89.19 170 HIS B N 1
ATOM 6178 C CA . HIS B 1 170 ? -6.996 46.969 27.812 1 89.19 170 HIS B CA 1
ATOM 6179 C C . HIS B 1 170 ? -6.434 46.031 28.875 1 89.19 170 HIS B C 1
ATOM 6181 O O . HIS B 1 170 ? -5.48 45.312 28.625 1 89.19 170 HIS B O 1
ATOM 6187 N N . GLN B 1 171 ? -7.023 46.156 30.016 1 88.81 171 GLN B N 1
ATOM 6188 C CA . GLN B 1 171 ? -6.586 45.281 31.094 1 88.81 171 GLN B CA 1
ATOM 6189 C C . GLN B 1 171 ? -6.848 43.812 30.766 1 88.81 171 GLN B C 1
ATOM 6191 O O . GLN B 1 171 ? -6.062 42.938 31.125 1 88.81 171 GLN B O 1
ATOM 6196 N N . LEU B 1 172 ? -7.867 43.562 30.156 1 89.38 172 LEU B N 1
ATOM 6197 C CA . LEU B 1 172 ? -8.148 42.188 29.734 1 89.38 172 LEU B CA 1
ATOM 6198 C C . LEU B 1 172 ? -7.098 41.719 28.734 1 89.38 172 LEU B C 1
ATOM 6200 O O . LEU B 1 172 ? -6.641 40.562 28.812 1 89.38 172 LEU B O 1
ATOM 6204 N N . HIS B 1 173 ? -6.766 42.5 27.781 1 87.69 173 HIS B N 1
ATOM 6205 C CA . HIS B 1 173 ? -5.766 42.125 26.781 1 87.69 173 HIS B CA 1
ATOM 6206 C C . HIS B 1 173 ? -4.43 41.812 27.438 1 87.69 173 HIS B C 1
ATOM 6208 O O . HIS B 1 173 ? -3.699 40.938 26.969 1 87.69 173 HIS B O 1
ATOM 6214 N N . LYS B 1 174 ? -4.176 42.469 28.453 1 86.12 174 LYS B N 1
ATOM 6215 C CA . LYS B 1 174 ? -2.959 42.188 29.203 1 86.12 174 LYS B CA 1
ATOM 6216 C C . LYS B 1 174 ? -3.029 40.781 29.828 1 86.12 174 LYS B C 1
ATOM 6218 O O . LYS B 1 174 ? -2.043 40.031 29.812 1 86.12 174 LYS B O 1
ATOM 6223 N N . VAL B 1 175 ? -4.16 40.5 30.312 1 86.62 175 VAL B N 1
ATOM 6224 C CA . VAL B 1 175 ? -4.352 39.219 30.938 1 86.62 175 VAL B CA 1
ATOM 6225 C C . VAL B 1 175 ? -4.164 38.094 29.891 1 86.62 175 VAL B C 1
ATOM 6227 O O . VAL B 1 175 ? -3.527 37.094 30.156 1 86.62 175 VAL B O 1
ATOM 6230 N N . LEU B 1 176 ? -4.59 38.344 28.75 1 86.31 176 LEU B N 1
ATOM 6231 C CA . LEU B 1 176 ? -4.586 37.312 27.703 1 86.31 176 LEU B CA 1
ATOM 6232 C C . LEU B 1 176 ? -3.213 37.188 27.062 1 86.31 176 LEU B C 1
ATOM 6234 O O . LEU B 1 176 ? -2.781 36.094 26.688 1 86.31 176 LEU B O 1
ATOM 6238 N N . ASP B 1 177 ? -2.436 38.219 26.922 1 85.31 177 ASP B N 1
ATOM 6239 C CA . ASP B 1 177 ? -1.256 38.281 26.062 1 85.31 177 ASP B CA 1
ATOM 6240 C C . ASP B 1 177 ? 0.023 38.094 26.891 1 85.31 177 ASP B C 1
ATOM 6242 O O . ASP B 1 177 ? 1.005 37.531 26.391 1 85.31 177 ASP B O 1
ATOM 6246 N N . ILE B 1 178 ? 0.014 38.562 28 1 84.88 178 ILE B N 1
ATOM 6247 C CA . ILE B 1 178 ? 1.255 38.688 28.766 1 84.88 178 ILE B CA 1
ATOM 6248 C C . ILE B 1 178 ? 1.833 37.281 29.031 1 84.88 178 ILE B C 1
ATOM 6250 O O . ILE B 1 178 ? 3.033 37.062 28.875 1 84.88 178 ILE B O 1
ATOM 6254 N N . LYS B 1 179 ? 1.001 36.469 29.531 1 84.25 179 LYS B N 1
ATOM 6255 C CA . LYS B 1 179 ? 1.494 35.125 29.828 1 84.25 179 LYS B CA 1
ATOM 6256 C C . LYS B 1 179 ? 2.084 34.469 28.578 1 84.25 179 LYS B C 1
ATOM 6258 O O . LYS B 1 179 ? 3.15 33.875 28.641 1 84.25 179 LYS B O 1
ATOM 6263 N N . LYS B 1 180 ? 1.442 34.594 27.5 1 83.69 180 LYS B N 1
ATOM 6264 C CA . LYS B 1 180 ? 1.906 34.031 26.234 1 83.69 180 LYS B CA 1
ATOM 6265 C C . LYS B 1 180 ? 3.242 34.625 25.828 1 83.69 180 LYS B C 1
ATOM 6267 O O . LYS B 1 180 ? 4.121 33.906 25.328 1 83.69 180 LYS B O 1
ATOM 6272 N N . GLU B 1 181 ? 3.363 35.844 25.984 1 83.12 181 GLU B N 1
ATOM 6273 C CA . GLU B 1 181 ? 4.602 36.531 25.641 1 83.12 181 GLU B CA 1
ATOM 6274 C C . GLU B 1 181 ? 5.758 36.094 26.531 1 83.12 181 GLU B C 1
ATOM 6276 O O . GLU B 1 181 ? 6.879 35.906 26.047 1 83.12 181 GLU B O 1
ATOM 6281 N N . LEU B 1 182 ? 5.461 36 27.75 1 86.5 182 LEU B N 1
ATOM 6282 C CA . LEU B 1 182 ? 6.492 35.531 28.688 1 86.5 182 LEU B CA 1
ATOM 6283 C C . LEU B 1 182 ? 6.934 34.125 28.359 1 86.5 182 LEU B C 1
ATOM 6285 O O . LEU B 1 182 ? 8.117 33.781 28.469 1 86.5 182 LEU B O 1
ATOM 6289 N N . GLU B 1 183 ? 6.039 33.375 28.016 1 84.88 183 GLU B N 1
ATOM 6290 C CA . GLU B 1 183 ? 6.371 32 27.609 1 84.88 183 GLU B CA 1
ATOM 6291 C C . GLU B 1 183 ? 7.238 32 26.359 1 84.88 183 GLU B C 1
ATOM 6293 O O . GLU B 1 183 ? 8.156 31.188 26.234 1 84.88 183 GLU B O 1
ATOM 6298 N N . HIS B 1 184 ? 6.941 32.812 25.484 1 81.56 184 HIS B N 1
ATOM 6299 C CA . HIS B 1 184 ? 7.742 32.938 24.266 1 81.56 184 HIS B CA 1
ATOM 6300 C C . HIS B 1 184 ? 9.18 33.344 24.594 1 81.56 184 HIS B C 1
ATOM 6302 O O . HIS B 1 184 ? 10.125 32.781 24.031 1 81.56 184 HIS B O 1
ATOM 6308 N N . ARG B 1 185 ? 9.312 34.281 25.359 1 83.75 185 ARG B N 1
ATOM 6309 C CA . ARG B 1 185 ? 10.641 34.719 25.781 1 83.75 185 ARG B CA 1
ATOM 6310 C C . ARG B 1 185 ? 11.398 33.594 26.484 1 83.75 185 ARG B C 1
ATOM 6312 O O . ARG B 1 185 ? 12.594 33.406 26.25 1 83.75 185 ARG B O 1
ATOM 6319 N N . TYR B 1 186 ? 10.664 32.969 27.312 1 87.5 186 TYR B N 1
ATOM 6320 C CA . TYR B 1 186 ? 11.258 31.844 28.016 1 87.5 186 TYR B CA 1
ATOM 6321 C C . TYR B 1 186 ? 11.789 30.812 27.031 1 87.5 186 TYR B C 1
ATOM 6323 O O . TYR B 1 186 ? 12.93 30.359 27.156 1 87.5 186 TYR B O 1
ATOM 6331 N N . ASN B 1 187 ? 11.016 30.531 26.109 1 82.38 187 ASN B N 1
ATOM 6332 C CA . ASN B 1 187 ? 11.391 29.516 25.125 1 82.38 187 ASN B CA 1
ATOM 6333 C C . ASN B 1 187 ? 12.586 29.984 24.281 1 82.38 187 ASN B C 1
ATOM 6335 O O . ASN B 1 187 ? 13.438 29.172 23.922 1 82.38 187 ASN B O 1
ATOM 6339 N N . ASN B 1 188 ? 12.586 31.172 23.938 1 80.88 188 ASN B N 1
ATOM 6340 C CA . ASN B 1 188 ? 13.688 31.719 23.156 1 80.88 188 ASN B CA 1
ATOM 6341 C C . ASN B 1 188 ? 15.016 31.625 23.906 1 80.88 188 ASN B C 1
ATOM 6343 O O . ASN B 1 188 ? 16.031 31.219 23.328 1 80.88 188 ASN B O 1
ATOM 6347 N N . VAL B 1 189 ? 14.984 32.031 25.094 1 87 189 VAL B N 1
ATOM 6348 C CA . VAL B 1 189 ? 16.203 31.984 25.891 1 87 189 VAL B CA 1
ATOM 6349 C C . VAL B 1 189 ? 16.625 30.531 26.125 1 87 189 VAL B C 1
ATOM 6351 O O . VAL B 1 189 ? 17.812 30.219 26.047 1 87 189 VAL B O 1
ATOM 6354 N N . LYS B 1 190 ? 15.703 29.75 26.406 1 85.12 190 LYS B N 1
ATOM 6355 C CA . LYS B 1 190 ? 15.992 28.328 26.594 1 85.12 190 LYS B CA 1
ATOM 6356 C C . LYS B 1 190 ? 16.641 27.719 25.344 1 85.12 190 LYS B C 1
ATOM 6358 O O . LYS B 1 190 ? 17.578 26.938 25.453 1 85.12 190 LYS B O 1
ATOM 6363 N N . SER B 1 191 ? 16.141 28.078 24.266 1 81.62 191 SER B N 1
ATOM 6364 C CA . SER B 1 191 ? 16.688 27.594 23 1 81.62 191 SER B CA 1
ATOM 6365 C C . SER B 1 191 ? 18.125 28.031 22.797 1 81.62 191 SER B C 1
ATOM 6367 O O . SER B 1 191 ? 18.969 27.25 22.359 1 81.62 191 SER B O 1
ATOM 6369 N N . GLN B 1 192 ? 18.375 29.219 23.109 1 82.25 192 GLN B N 1
ATOM 6370 C CA . GLN B 1 192 ? 19.734 29.75 22.969 1 82.25 192 GLN B CA 1
ATOM 6371 C C . GLN B 1 192 ? 20.703 29.031 23.922 1 82.25 192 GLN B C 1
ATOM 6373 O O . GLN B 1 192 ? 21.844 28.75 23.547 1 82.25 192 GLN B O 1
ATOM 6378 N N . ILE B 1 193 ? 20.234 28.766 25.047 1 86.5 193 ILE B N 1
ATOM 6379 C CA . ILE B 1 193 ? 21.062 28.078 26.031 1 86.5 193 ILE B CA 1
ATOM 6380 C C . ILE B 1 193 ? 21.359 26.656 25.547 1 86.5 193 ILE B C 1
ATOM 6382 O O . ILE B 1 193 ? 22.5 26.188 25.656 1 86.5 193 ILE B O 1
ATOM 6386 N N . ASN B 1 194 ? 20.406 26.062 25.062 1 81.94 194 ASN B N 1
ATOM 6387 C CA . ASN B 1 194 ? 20.562 24.688 24.594 1 81.94 194 ASN B CA 1
ATOM 6388 C C . ASN B 1 194 ? 21.5 24.609 23.391 1 81.94 194 ASN B C 1
ATOM 6390 O O . ASN B 1 194 ? 22.172 23.594 23.188 1 81.94 194 ASN B O 1
ATOM 6394 N N . LEU B 1 195 ? 21.516 25.625 22.625 1 80.81 195 LEU B N 1
ATOM 6395 C CA . LEU B 1 195 ? 22.359 25.641 21.422 1 80.81 195 LEU B CA 1
ATOM 6396 C C . LEU B 1 195 ? 23.828 25.641 21.797 1 80.81 195 LEU B C 1
ATOM 6398 O O . LEU B 1 195 ? 24.672 25.219 21 1 80.81 195 LEU B O 1
ATOM 6402 N N . ILE B 1 196 ? 24.109 26.016 22.969 1 85.06 196 ILE B N 1
ATOM 6403 C CA . ILE B 1 196 ? 25.5 26.156 23.406 1 85.06 196 ILE B CA 1
ATOM 6404 C C . ILE B 1 196 ? 26.172 24.781 23.422 1 85.06 196 ILE B C 1
ATOM 6406 O O . ILE B 1 196 ? 27.312 24.641 22.984 1 85.06 196 ILE B O 1
ATOM 6410 N N . ASP B 1 197 ? 25.5 23.781 23.891 1 82.56 197 ASP B N 1
ATOM 6411 C CA . ASP B 1 197 ? 26.156 22.5 24.031 1 82.56 197 ASP B CA 1
ATOM 6412 C C . ASP B 1 197 ? 25.531 21.453 23.094 1 82.56 197 ASP B C 1
ATOM 6414 O O . ASP B 1 197 ? 25.812 20.266 23.203 1 82.56 197 ASP B O 1
ATOM 6418 N N . ASP B 1 198 ? 24.719 21.906 22.312 1 81 198 ASP B N 1
ATOM 6419 C CA . ASP B 1 198 ? 23.984 20.984 21.453 1 81 198 ASP B CA 1
ATOM 6420 C C . ASP B 1 198 ? 24.922 20.156 20.578 1 81 198 ASP B C 1
ATOM 6422 O O . ASP B 1 198 ? 24.797 18.938 20.484 1 81 198 ASP B O 1
ATOM 6426 N N . GLU B 1 199 ? 25.75 20.781 19.938 1 78.25 199 GLU B N 1
ATOM 6427 C CA . GLU B 1 199 ? 26.688 20.109 19.047 1 78.25 199 GLU B CA 1
ATOM 6428 C C . GLU B 1 199 ? 27.562 19.125 19.812 1 78.25 199 GLU B C 1
ATOM 6430 O O . GLU B 1 199 ? 27.797 18 19.359 1 78.25 199 GLU B O 1
ATOM 6435 N N . ALA B 1 200 ? 28.047 19.594 20.906 1 82.62 200 ALA B N 1
ATOM 6436 C CA . ALA B 1 200 ? 28.922 18.75 21.719 1 82.62 200 ALA B CA 1
ATOM 6437 C C . ALA B 1 200 ? 28.188 17.5 22.219 1 82.62 200 ALA B C 1
ATOM 6439 O O . ALA B 1 200 ? 28.75 16.406 22.234 1 82.62 200 ALA B O 1
ATOM 6440 N N . ARG B 1 201 ? 27.016 17.625 22.594 1 81.06 201 ARG B N 1
ATOM 6441 C CA . ARG B 1 201 ? 26.203 16.5 23.062 1 81.06 201 ARG B CA 1
ATOM 6442 C C . ARG B 1 201 ? 25.969 15.492 21.938 1 81.06 201 ARG B C 1
ATOM 6444 O O . ARG B 1 201 ? 26.016 14.281 22.156 1 81.06 201 ARG B O 1
ATOM 6451 N N . SER B 1 202 ? 25.672 16.094 20.875 1 79.44 202 SER B N 1
ATOM 6452 C CA . SER B 1 202 ? 25.438 15.242 19.703 1 79.44 202 SER B CA 1
ATOM 6453 C C . SER B 1 202 ? 26.672 14.43 19.359 1 79.44 202 SER B C 1
ATOM 6455 O O . SER B 1 202 ? 26.578 13.227 19.094 1 79.44 202 SER B O 1
ATOM 6457 N N . GLN B 1 203 ? 27.734 15.07 19.297 1 79.56 203 GLN B N 1
ATOM 6458 C CA . GLN B 1 203 ? 28.984 14.391 18.953 1 79.56 203 GLN B CA 1
ATOM 6459 C C . GLN B 1 203 ? 29.312 13.305 19.969 1 79.56 203 GLN B C 1
ATOM 6461 O O . GLN B 1 203 ? 29.781 12.219 19.594 1 79.56 203 GLN B O 1
ATOM 6466 N N . PHE B 1 204 ? 29.062 13.648 21.156 1 82.94 204 PHE B N 1
ATOM 6467 C CA . PHE B 1 204 ? 29.328 12.68 22.219 1 82.94 204 PHE B CA 1
ATOM 6468 C C . PHE B 1 204 ? 28.406 11.469 22.109 1 82.94 204 PHE B C 1
ATOM 6470 O O . PHE B 1 204 ? 28.859 10.336 22.25 1 82.94 204 PHE B O 1
ATOM 6477 N N . ALA B 1 205 ? 27.188 11.719 21.891 1 78.38 205 ALA B N 1
ATOM 6478 C CA . ALA B 1 205 ? 26.203 10.641 21.766 1 78.38 205 ALA B CA 1
ATOM 6479 C C . ALA B 1 205 ? 26.531 9.75 20.578 1 78.38 205 ALA B C 1
ATOM 6481 O O . ALA B 1 205 ? 26.312 8.531 20.625 1 78.38 205 ALA B O 1
ATOM 6482 N N . LEU B 1 206 ? 26.953 10.312 19.547 1 79.75 206 LEU B N 1
ATOM 6483 C CA . LEU B 1 206 ? 27.25 9.586 18.312 1 79.75 206 LEU B CA 1
ATOM 6484 C C . LEU B 1 206 ? 28.422 8.633 18.516 1 79.75 206 LEU B C 1
ATOM 6486 O O . LEU B 1 206 ? 28.547 7.637 17.797 1 79.75 206 LEU B O 1
ATOM 6490 N N . VAL B 1 207 ? 29.281 8.969 19.438 1 80.81 207 VAL B N 1
ATOM 6491 C CA . VAL B 1 207 ? 30.453 8.141 19.688 1 80.81 207 VAL B CA 1
ATOM 6492 C C . VAL B 1 207 ? 30.031 6.723 20.062 1 80.81 207 VAL B C 1
ATOM 6494 O O . VAL B 1 207 ? 30.531 5.742 19.516 1 80.81 207 VAL B O 1
ATOM 6497 N N . LYS B 1 208 ? 29.109 6.637 20.969 1 78.25 208 LYS B N 1
ATOM 6498 C CA . LYS B 1 208 ? 28.609 5.328 21.406 1 78.25 208 LYS B CA 1
ATOM 6499 C C . LYS B 1 208 ? 27.922 4.598 20.25 1 78.25 208 LYS B C 1
ATOM 6501 O O . LYS B 1 208 ? 28.094 3.391 20.078 1 78.25 208 LYS B O 1
ATOM 6506 N N . LEU B 1 209 ? 27.188 5.332 19.562 1 77.31 209 LEU B N 1
ATOM 6507 C CA . LEU B 1 209 ? 26.453 4.727 18.453 1 77.31 209 LEU B CA 1
ATOM 6508 C C . LEU B 1 209 ? 27.406 4.188 17.391 1 77.31 209 LEU B C 1
ATOM 6510 O O . LEU B 1 209 ? 27.219 3.082 16.891 1 77.31 209 LEU B O 1
ATOM 6514 N N . HIS B 1 210 ? 28.344 4.961 17.062 1 77.25 210 HIS B N 1
ATOM 6515 C CA . HIS B 1 210 ? 29.297 4.559 16.031 1 77.25 210 HIS B CA 1
ATOM 6516 C C . HIS B 1 210 ? 30.156 3.398 16.516 1 77.25 210 HIS B C 1
ATOM 6518 O O . HIS B 1 210 ? 30.547 2.531 15.727 1 77.25 210 HIS B O 1
ATOM 6524 N N . ARG B 1 211 ? 30.469 3.436 17.797 1 79 211 ARG B N 1
ATOM 6525 C CA . ARG B 1 211 ? 31.219 2.332 18.391 1 79 211 ARG B CA 1
ATOM 6526 C C . ARG B 1 211 ? 30.469 1.016 18.25 1 79 211 ARG B C 1
ATOM 6528 O O . ARG B 1 211 ? 31.016 0.023 17.766 1 79 211 ARG B O 1
ATOM 6535 N N . VAL B 1 212 ? 29.234 1.066 18.625 1 74.56 212 VAL B N 1
ATOM 6536 C CA . VAL B 1 212 ? 28.406 -0.131 18.562 1 74.56 212 VAL B CA 1
ATOM 6537 C C . VAL B 1 212 ? 28.234 -0.568 17.109 1 74.56 212 VAL B C 1
ATOM 6539 O O . VAL B 1 212 ? 28.297 -1.762 16.797 1 74.56 212 VAL B O 1
ATOM 6542 N N . ALA B 1 213 ? 28.078 0.394 16.297 1 75.38 213 ALA B N 1
ATOM 6543 C CA . ALA B 1 213 ? 27.906 0.093 14.875 1 75.38 213 ALA B CA 1
ATOM 6544 C C . ALA B 1 213 ? 29.156 -0.555 14.289 1 75.38 213 ALA B C 1
ATOM 6546 O O . ALA B 1 213 ? 29.062 -1.535 13.547 1 75.38 213 ALA B O 1
ATOM 6547 N N . GLU B 1 214 ? 30.219 0.011 14.586 1 77 214 GLU B N 1
ATOM 6548 C CA . GLU B 1 214 ? 31.469 -0.512 14.062 1 77 214 GLU B CA 1
ATOM 6549 C C . GLU B 1 214 ? 31.766 -1.903 14.625 1 77 214 GLU B C 1
ATOM 6551 O O . GLU B 1 214 ? 32.25 -2.775 13.906 1 77 214 GLU B O 1
ATOM 6556 N N . ILE B 1 215 ? 31.453 -2.084 15.891 1 77.62 215 ILE B N 1
ATOM 6557 C CA . ILE B 1 215 ? 31.625 -3.391 16.516 1 77.62 215 ILE B CA 1
ATOM 6558 C C . ILE B 1 215 ? 30.672 -4.398 15.898 1 77.62 215 ILE B C 1
ATOM 6560 O O . ILE B 1 215 ? 31.047 -5.535 15.609 1 77.62 215 ILE B O 1
ATOM 6564 N N . SER B 1 216 ? 29.531 -3.939 15.719 1 73.06 216 SER B N 1
ATOM 6565 C CA . SER B 1 216 ? 28.531 -4.805 15.102 1 73.06 216 SER B CA 1
ATOM 6566 C C . SER B 1 216 ? 28.938 -5.195 13.688 1 73.06 216 SER B C 1
ATOM 6568 O O . SER B 1 216 ? 28.797 -6.355 13.289 1 73.06 216 SER B O 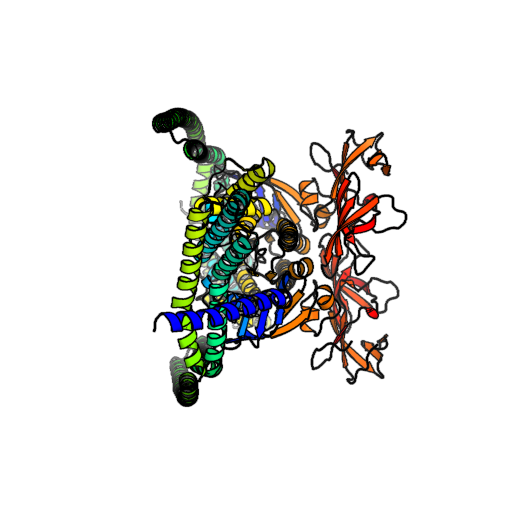1
ATOM 6570 N N . GLN B 1 217 ? 29.375 -4.266 12.992 1 76.25 217 GLN B N 1
ATOM 6571 C CA . GLN B 1 217 ? 29.844 -4.531 11.633 1 76.25 217 GLN B CA 1
ATOM 6572 C C . GLN B 1 217 ? 31.016 -5.508 11.633 1 76.25 217 GLN B C 1
ATOM 6574 O O . GLN B 1 217 ? 31.094 -6.395 10.781 1 76.25 217 GLN B O 1
ATOM 6579 N N . LEU B 1 218 ? 31.891 -5.297 12.594 1 77.88 218 LEU B N 1
ATOM 6580 C CA . LEU B 1 218 ? 33.031 -6.195 12.734 1 77.88 218 LEU B CA 1
ATOM 6581 C C . LEU B 1 218 ? 32.562 -7.609 13.078 1 77.88 218 LEU B C 1
ATOM 6583 O O . LEU B 1 218 ? 33.062 -8.586 12.516 1 77.88 218 LEU B O 1
ATOM 6587 N N . SER B 1 219 ? 31.641 -7.672 13.992 1 73.75 219 SER B N 1
ATOM 6588 C CA . SER B 1 219 ? 31.109 -8.961 14.398 1 73.75 219 SER B CA 1
ATOM 6589 C C . SER B 1 219 ? 30.406 -9.664 13.234 1 73.75 219 SER B C 1
ATOM 6591 O O . SER B 1 219 ? 30.562 -10.867 13.039 1 73.75 219 SER B O 1
ATOM 6593 N N . LYS B 1 220 ? 29.688 -8.883 12.523 1 73.31 220 LYS B N 1
ATOM 6594 C CA . LYS B 1 220 ? 29 -9.438 11.367 1 73.31 220 LYS B CA 1
ATOM 6595 C C . LYS B 1 220 ? 30 -9.945 10.328 1 73.31 220 LYS B C 1
ATOM 6597 O O . LYS B 1 220 ? 29.812 -11.023 9.758 1 73.31 220 LYS B O 1
ATOM 6602 N N . LYS B 1 221 ? 30.953 -9.203 10.086 1 75.81 221 LYS B N 1
ATOM 6603 C CA . LYS B 1 221 ? 31.984 -9.594 9.133 1 75.81 221 LYS B CA 1
ATOM 6604 C C . LYS B 1 221 ? 32.688 -10.867 9.578 1 75.81 221 LYS B C 1
ATOM 6606 O O . LYS B 1 221 ? 32.938 -11.766 8.766 1 75.81 221 LYS B O 1
ATOM 6611 N N . VAL B 1 222 ? 32.969 -10.984 10.844 1 74.94 222 VAL B N 1
ATOM 6612 C CA . VAL B 1 222 ? 33.688 -12.156 11.383 1 74.94 222 VAL B CA 1
ATOM 6613 C C . VAL B 1 222 ? 32.781 -13.383 11.273 1 74.94 222 VAL B C 1
ATOM 6615 O O . VAL B 1 222 ? 33.219 -14.461 10.898 1 74.94 222 VAL B O 1
ATOM 6618 N N . LEU B 1 223 ? 31.578 -13.172 11.547 1 70.44 223 LEU B N 1
ATOM 6619 C CA . LEU B 1 223 ? 30.625 -14.273 11.453 1 70.44 223 LEU B CA 1
ATOM 6620 C C . LEU B 1 223 ? 30.5 -14.766 10.016 1 70.44 223 LEU B C 1
ATOM 6622 O O . LEU B 1 223 ? 30.438 -15.969 9.766 1 70.44 223 LEU B O 1
ATOM 6626 N N . GLU B 1 224 ? 30.484 -13.805 9.172 1 74.69 224 GLU B N 1
ATOM 6627 C CA . GLU B 1 224 ? 30.438 -14.148 7.75 1 74.69 224 GLU B CA 1
ATOM 6628 C C . GLU B 1 224 ? 31.688 -14.898 7.324 1 74.69 224 GLU B C 1
ATOM 6630 O O . GLU B 1 224 ? 31.609 -15.875 6.578 1 74.69 224 GLU B O 1
ATOM 6635 N N . ASP B 1 225 ? 32.844 -14.43 7.867 1 76.5 225 ASP B N 1
ATOM 6636 C CA . ASP B 1 225 ? 34.125 -15.062 7.535 1 76.5 225 ASP B CA 1
ATOM 6637 C C . ASP B 1 225 ? 34.219 -16.469 8.125 1 76.5 225 ASP B C 1
ATOM 6639 O O . ASP B 1 225 ? 34.719 -17.391 7.469 1 76.5 225 ASP B O 1
ATOM 6643 N N . VAL B 1 226 ? 33.688 -16.656 9.258 1 75.38 226 VAL B N 1
ATOM 6644 C CA . VAL B 1 226 ? 33.656 -17.953 9.914 1 75.38 226 VAL B CA 1
ATOM 6645 C C . VAL B 1 226 ? 32.75 -18.906 9.148 1 75.38 226 VAL B C 1
ATOM 6647 O O . VAL B 1 226 ? 33.094 -20.078 8.938 1 75.38 226 VAL B O 1
ATOM 6650 N N . LYS B 1 227 ? 31.75 -18.344 8.789 1 72.38 227 LYS B N 1
ATOM 6651 C CA . LYS B 1 227 ? 30.781 -19.141 8.023 1 72.38 227 LYS B CA 1
ATOM 6652 C C . LYS B 1 227 ? 31.375 -19.578 6.684 1 72.38 227 LYS B C 1
ATOM 6654 O O . LYS B 1 227 ? 31.188 -20.719 6.246 1 72.38 227 LYS B O 1
ATOM 6659 N N . LYS B 1 228 ? 32.062 -18.703 6.094 1 77.44 228 LYS B N 1
ATOM 6660 C CA . LYS B 1 228 ? 32.719 -19.031 4.84 1 77.44 228 LYS B CA 1
ATOM 6661 C C . LYS B 1 228 ? 33.719 -20.172 5.027 1 77.44 228 LYS B C 1
ATOM 6663 O O . LYS B 1 228 ? 33.812 -21.078 4.191 1 77.44 228 LYS B O 1
ATOM 6668 N N . ILE B 1 229 ? 34.438 -20.156 6.07 1 79.81 229 ILE B N 1
ATOM 6669 C CA . ILE B 1 229 ? 35.406 -21.203 6.375 1 79.81 229 ILE B CA 1
ATOM 6670 C C . ILE B 1 229 ? 34.688 -22.531 6.582 1 79.81 229 ILE B C 1
ATOM 6672 O O . ILE B 1 229 ? 35.125 -23.562 6.09 1 79.81 229 ILE B O 1
ATOM 6676 N N . ASP B 1 230 ? 33.594 -22.406 7.184 1 74.25 230 ASP B N 1
ATOM 6677 C CA . ASP B 1 230 ? 32.812 -23.609 7.438 1 74.25 230 ASP B CA 1
ATOM 6678 C C . ASP B 1 230 ? 32.219 -24.172 6.141 1 74.25 230 ASP B C 1
ATOM 6680 O O . ASP B 1 230 ? 32.25 -25.375 5.914 1 74.25 230 ASP B O 1
ATOM 6684 N N . ASP B 1 231 ? 31.828 -23.281 5.348 1 72 231 ASP B N 1
ATOM 6685 C CA . ASP B 1 231 ? 31.266 -23.703 4.07 1 72 231 ASP B CA 1
ATOM 6686 C C . ASP B 1 231 ? 32.312 -24.328 3.174 1 72 231 ASP B C 1
ATOM 6688 O O . ASP B 1 231 ? 32.062 -25.344 2.518 1 72 231 ASP B O 1
ATOM 6692 N N . GLU B 1 232 ? 33.469 -23.75 3.188 1 75.12 232 GLU B N 1
ATOM 6693 C CA . GLU B 1 232 ? 34.562 -24.281 2.412 1 75.12 232 GLU B CA 1
ATOM 6694 C C . GLU B 1 232 ? 35 -25.656 2.939 1 75.12 232 GLU B C 1
ATOM 6696 O O . GLU B 1 232 ? 35.312 -26.547 2.158 1 75.12 232 GLU B O 1
ATOM 6701 N N . LEU B 1 233 ? 34.969 -25.797 4.176 1 74.38 233 LEU B N 1
ATOM 6702 C CA . LEU B 1 233 ? 35.312 -27.062 4.809 1 74.38 233 LEU B CA 1
ATOM 6703 C C . LEU B 1 233 ? 34.312 -28.156 4.41 1 74.38 233 LEU B C 1
ATOM 6705 O O . LEU B 1 233 ? 34.719 -29.266 4.066 1 74.38 233 LEU B O 1
ATOM 6709 N N . ILE B 1 234 ? 33.125 -27.75 4.438 1 69.62 234 ILE B N 1
ATOM 6710 C CA . ILE B 1 234 ? 32.094 -28.703 4.102 1 69.62 234 ILE B CA 1
ATOM 6711 C C . ILE B 1 234 ? 32.219 -29.125 2.639 1 69.62 234 ILE B C 1
ATOM 6713 O O . ILE B 1 234 ? 32.094 -30.312 2.316 1 69.62 234 ILE B O 1
ATOM 6717 N N . GLU B 1 235 ? 32.625 -28.188 1.85 1 71.94 235 GLU B N 1
ATOM 6718 C CA . GLU B 1 235 ? 32.781 -28.469 0.424 1 71.94 235 GLU B CA 1
ATOM 6719 C C . GLU B 1 235 ? 33.969 -29.375 0.167 1 71.94 235 GLU B C 1
ATOM 6721 O O . GLU B 1 235 ? 33.906 -30.25 -0.693 1 71.94 235 GLU B O 1
ATOM 6726 N N . GLN B 1 236 ? 35.031 -29.25 0.943 1 72.75 236 GLN B N 1
ATOM 6727 C CA . GLN B 1 236 ? 36.25 -30.016 0.756 1 72.75 236 GLN B CA 1
ATOM 6728 C C . GLN B 1 236 ? 36.125 -31.422 1.329 1 72.75 236 GLN B C 1
ATOM 6730 O O . GLN B 1 236 ? 36.656 -32.375 0.778 1 72.75 236 GLN B O 1
ATOM 6735 N N . ILE B 1 237 ? 35.312 -31.516 2.305 1 71.81 237 ILE B N 1
ATOM 6736 C CA . ILE B 1 237 ? 35.125 -32.812 2.965 1 71.81 237 ILE B CA 1
ATOM 6737 C C . ILE B 1 237 ? 34.094 -33.625 2.199 1 71.81 237 ILE B C 1
ATOM 6739 O O . ILE B 1 237 ? 34.156 -34.844 2.203 1 71.81 237 ILE B O 1
ATOM 6743 N N . LYS B 1 238 ? 33.312 -32.938 1.526 1 62.88 238 LYS B N 1
ATOM 6744 C CA . LYS B 1 238 ? 32.219 -33.594 0.822 1 62.88 238 LYS B CA 1
ATOM 6745 C C . LYS B 1 238 ? 32.75 -34.688 -0.106 1 62.88 238 LYS B C 1
ATOM 6747 O O . LYS B 1 238 ? 32.188 -35.781 -0.189 1 62.88 238 LYS B O 1
ATOM 6752 N N . ASP B 1 239 ? 34 -34.531 -0.778 1 61.91 239 ASP B N 1
ATOM 6753 C CA . ASP B 1 239 ? 34.531 -35.438 -1.781 1 61.91 239 ASP B CA 1
ATOM 6754 C C . ASP B 1 239 ? 35.719 -36.25 -1.234 1 61.91 239 ASP B C 1
ATOM 6756 O O . ASP B 1 239 ? 36.281 -37.062 -1.938 1 61.91 239 ASP B O 1
ATOM 6760 N N . GLU B 1 240 ? 36.125 -36.031 -0.022 1 65.88 240 GLU B N 1
ATOM 6761 C CA . GLU B 1 240 ? 37.375 -36.656 0.469 1 65.88 240 GLU B CA 1
ATOM 6762 C C . GLU B 1 240 ? 37.062 -37.875 1.341 1 65.88 240 GLU B C 1
ATOM 6764 O O . GLU B 1 240 ? 36.281 -37.781 2.299 1 65.88 240 GLU B O 1
ATOM 6769 N N . LYS B 1 241 ? 37.469 -39.094 0.971 1 66.31 241 LYS B N 1
ATOM 6770 C CA . LYS B 1 241 ? 37.219 -40.375 1.6 1 66.31 241 LYS B CA 1
ATOM 6771 C C . LYS B 1 241 ? 38.281 -40.719 2.613 1 66.31 241 LYS B C 1
ATOM 6773 O O . LYS B 1 241 ? 38.094 -41.625 3.449 1 66.31 241 LYS B O 1
ATOM 6778 N N . GLU B 1 242 ? 39.469 -40.188 2.582 1 71.19 242 GLU B N 1
ATOM 6779 C CA . GLU B 1 242 ? 40.594 -40.562 3.463 1 71.19 242 GLU B CA 1
ATOM 6780 C C . GLU B 1 242 ? 40.469 -39.844 4.812 1 71.19 242 GLU B C 1
ATOM 6782 O O . GLU B 1 242 ? 40.438 -38.625 4.875 1 71.19 242 GLU B O 1
ATOM 6787 N N . LYS B 1 243 ? 40.312 -40.5 5.867 1 78.75 243 LYS B N 1
ATOM 6788 C CA . LYS B 1 243 ? 40.125 -40.031 7.23 1 78.75 243 LYS B CA 1
ATOM 6789 C C . LYS B 1 243 ? 41.25 -39.094 7.648 1 78.75 243 LYS B C 1
ATOM 6791 O O . LYS B 1 243 ? 41 -38.094 8.344 1 78.75 243 LYS B O 1
ATOM 6796 N N . GLU B 1 244 ? 42.406 -39.5 7.211 1 73.62 244 GLU B N 1
ATOM 6797 C CA . GLU B 1 244 ? 43.562 -38.688 7.617 1 73.62 244 GLU B CA 1
ATOM 6798 C C . GLU B 1 244 ? 43.5 -37.312 6.984 1 73.62 244 GLU B C 1
ATOM 6800 O O . GLU B 1 244 ? 43.812 -36.312 7.641 1 73.62 244 GLU B O 1
ATOM 6805 N N . LYS B 1 245 ? 43.094 -37.062 5.812 1 81.88 245 LYS B N 1
ATOM 6806 C CA . LYS B 1 245 ? 43 -35.781 5.105 1 81.88 245 LYS B CA 1
ATOM 6807 C C . LYS B 1 245 ? 41.812 -34.938 5.629 1 81.88 245 LYS B C 1
ATOM 6809 O O . LYS B 1 245 ? 41.906 -33.719 5.738 1 81.88 245 LYS B O 1
ATOM 6814 N N . ILE B 1 246 ? 40.812 -35.656 6.039 1 81.44 246 ILE B N 1
ATOM 6815 C CA . ILE B 1 246 ? 39.656 -34.938 6.605 1 81.44 246 ILE B CA 1
ATOM 6816 C C . ILE B 1 246 ? 40.062 -34.312 7.941 1 81.44 246 ILE B C 1
ATOM 6818 O O . ILE B 1 246 ? 39.688 -33.156 8.219 1 81.44 246 ILE B O 1
ATOM 6822 N N . THR B 1 247 ? 40.844 -35.062 8.68 1 80.06 247 THR B N 1
ATOM 6823 C CA . THR B 1 247 ? 41.312 -34.562 9.961 1 80.06 247 THR B CA 1
ATOM 6824 C C . THR B 1 247 ? 42.25 -33.375 9.75 1 80.06 247 THR B C 1
ATOM 6826 O O . THR B 1 247 ? 42.188 -32.406 10.516 1 80.06 247 THR B O 1
ATOM 6829 N N . HIS B 1 248 ? 43 -33.5 8.727 1 83.5 248 HIS B N 1
ATOM 6830 C CA . HIS B 1 248 ? 43.906 -32.375 8.414 1 83.5 248 HIS B CA 1
ATOM 6831 C C . HIS B 1 248 ? 43.125 -31.141 7.977 1 83.5 248 HIS B C 1
ATOM 6833 O O . HIS B 1 248 ? 43.469 -30.031 8.391 1 83.5 248 HIS B O 1
ATOM 6839 N N . LEU B 1 249 ? 42.125 -31.297 7.23 1 84.69 249 LEU B N 1
ATOM 6840 C CA . LEU B 1 249 ? 41.281 -30.172 6.758 1 84.69 249 LEU B CA 1
ATOM 6841 C C . LEU B 1 249 ? 40.531 -29.547 7.91 1 84.69 249 LEU B C 1
ATOM 6843 O O . LEU B 1 249 ? 40.375 -28.312 7.969 1 84.69 249 LEU B O 1
ATOM 6847 N N . LYS B 1 250 ? 40.094 -30.344 8.773 1 82.56 250 LYS B N 1
ATOM 6848 C CA . LYS B 1 250 ? 39.375 -29.844 9.945 1 82.56 250 LYS B CA 1
ATOM 6849 C C . LYS B 1 250 ? 40.312 -29.047 10.852 1 82.56 250 LYS B C 1
ATOM 6851 O O . LYS B 1 250 ? 39.938 -28 11.383 1 82.56 250 LYS B O 1
ATOM 6856 N N . ASN B 1 251 ? 41.531 -29.562 10.945 1 81.69 251 ASN B N 1
ATOM 6857 C CA . ASN B 1 251 ? 42.5 -28.875 11.758 1 81.69 251 ASN B CA 1
ATOM 6858 C C . ASN B 1 251 ? 42.938 -27.547 11.125 1 81.69 251 ASN B C 1
ATOM 6860 O O . ASN B 1 251 ? 43.125 -26.547 11.82 1 81.69 251 ASN B O 1
ATOM 6864 N N . GLU B 1 252 ? 43.031 -27.578 9.812 1 84 252 GLU B N 1
ATOM 6865 C CA . GLU B 1 252 ? 43.344 -26.344 9.102 1 84 252 GLU B CA 1
ATOM 6866 C C . GLU B 1 252 ? 42.219 -25.312 9.25 1 84 252 GLU B C 1
ATOM 6868 O O . GLU B 1 252 ? 42.5 -24.125 9.43 1 84 252 GLU B O 1
ATOM 6873 N N . ALA B 1 253 ? 41.031 -25.703 9.164 1 85 253 ALA B N 1
ATOM 6874 C CA . ALA B 1 253 ? 39.906 -24.812 9.352 1 85 253 ALA B CA 1
ATOM 6875 C C . ALA B 1 253 ? 39.844 -24.266 10.773 1 85 253 ALA B C 1
ATOM 6877 O O . ALA B 1 253 ? 39.562 -23.078 10.977 1 85 253 ALA B O 1
ATOM 6878 N N . LYS B 1 254 ? 40.188 -25.125 11.648 1 82.25 254 LYS B N 1
ATOM 6879 C CA . LYS B 1 254 ? 40.25 -24.703 13.039 1 82.25 254 LYS B CA 1
ATOM 6880 C C . LYS B 1 254 ? 41.344 -23.656 13.25 1 82.25 254 LYS B C 1
ATOM 6882 O O . LYS B 1 254 ? 41.125 -22.688 13.984 1 82.25 254 LYS B O 1
ATOM 6887 N N . GLU B 1 255 ? 42.406 -23.922 12.609 1 85 255 GLU B N 1
ATOM 6888 C CA . GLU B 1 255 ? 43.5 -22.969 12.719 1 85 255 GLU B CA 1
ATOM 6889 C C . GLU B 1 255 ? 43.156 -21.641 12.078 1 85 255 GLU B C 1
ATOM 6891 O O . GLU B 1 255 ? 43.469 -20.578 12.602 1 85 255 GLU B O 1
ATOM 6896 N N . GLN B 1 256 ? 42.531 -21.688 10.977 1 86.5 256 GLN B N 1
ATOM 6897 C CA . GLN B 1 256 ? 42.062 -20.469 10.312 1 86.5 256 GLN B CA 1
ATOM 6898 C C . GLN B 1 256 ? 41.062 -19.719 11.164 1 86.5 256 GLN B C 1
ATOM 6900 O O . GLN B 1 256 ? 41.094 -18.484 11.242 1 86.5 256 GLN B O 1
ATOM 6905 N N . LYS B 1 257 ? 40.188 -20.453 11.734 1 86.06 257 LYS B N 1
ATOM 6906 C CA . LYS B 1 257 ? 39.219 -19.844 12.609 1 86.06 257 LYS B CA 1
ATOM 6907 C C . LYS B 1 257 ? 39.875 -19.219 13.836 1 86.06 257 LYS B C 1
ATOM 6909 O O . LYS B 1 257 ? 39.438 -18.141 14.281 1 86.06 257 LYS B O 1
ATOM 6914 N N . ASN B 1 258 ? 40.875 -19.891 14.305 1 83.19 258 ASN B N 1
ATOM 6915 C CA . ASN B 1 258 ? 41.625 -19.328 15.438 1 83.19 258 ASN B CA 1
ATOM 6916 C C . ASN B 1 258 ? 42.375 -18.047 15.055 1 83.19 258 ASN B C 1
ATOM 6918 O O . ASN B 1 258 ? 42.438 -17.109 15.844 1 83.19 258 ASN B O 1
ATOM 6922 N N . LYS B 1 259 ? 42.875 -18.109 13.875 1 86 259 LYS B N 1
ATOM 6923 C CA . LYS B 1 259 ? 43.531 -16.891 13.391 1 86 259 LYS B CA 1
ATOM 6924 C C . LYS B 1 259 ? 42.531 -15.758 13.219 1 86 259 LYS B C 1
ATOM 6926 O O . LYS B 1 259 ? 42.812 -14.609 13.57 1 86 259 LYS B O 1
ATOM 6931 N N . LEU B 1 260 ? 41.406 -16.062 12.672 1 86.25 260 LEU B N 1
ATOM 6932 C CA . LEU B 1 260 ? 40.344 -15.07 12.492 1 86.25 260 LEU B CA 1
ATOM 6933 C C . LEU B 1 260 ? 39.875 -14.539 13.844 1 86.25 260 LEU B C 1
ATOM 6935 O O . LEU B 1 260 ? 39.562 -13.344 13.977 1 86.25 260 LEU B O 1
ATOM 6939 N N . LYS B 1 261 ? 39.75 -15.484 14.742 1 83.62 261 LYS B N 1
ATOM 6940 C CA . LYS B 1 261 ? 39.344 -15.086 16.078 1 83.62 261 LYS B CA 1
ATOM 6941 C C . LYS B 1 261 ? 40.375 -14.148 16.719 1 83.62 261 LYS B C 1
ATOM 6943 O O . LYS B 1 261 ? 40 -13.18 17.391 1 83.62 261 LYS B O 1
ATOM 6948 N N . ALA B 1 262 ? 41.625 -14.477 16.469 1 85.12 262 ALA B N 1
ATOM 6949 C CA . ALA B 1 262 ? 42.688 -13.633 17 1 85.12 262 ALA B CA 1
ATOM 6950 C C . ALA B 1 262 ? 42.656 -12.25 16.344 1 85.12 262 ALA B C 1
ATOM 6952 O O . ALA B 1 262 ? 42.844 -11.234 17.016 1 85.12 262 ALA B O 1
ATOM 6953 N N . GLU B 1 263 ? 42.469 -12.242 15.039 1 85.75 263 GLU B N 1
ATOM 6954 C CA . GLU B 1 263 ? 42.375 -10.977 14.32 1 85.75 263 GLU B CA 1
ATOM 6955 C C . GLU B 1 263 ? 41.188 -10.172 14.789 1 85.75 263 GLU B C 1
ATOM 6957 O O . GLU B 1 263 ? 41.25 -8.945 14.898 1 85.75 263 GLU B O 1
ATOM 6962 N N . TYR B 1 264 ? 40.125 -10.852 14.977 1 86 264 TYR B N 1
ATOM 6963 C CA . TYR B 1 264 ? 38.906 -10.203 15.484 1 86 264 TYR B CA 1
ATOM 6964 C C . TYR B 1 264 ? 39.156 -9.555 16.844 1 86 264 TYR B C 1
ATOM 6966 O O . TYR B 1 264 ? 38.781 -8.414 17.078 1 86 264 TYR B O 1
ATOM 6974 N N . LYS B 1 265 ? 39.781 -10.328 17.672 1 83.94 265 LYS B N 1
ATOM 6975 C CA . LYS B 1 265 ? 40.062 -9.812 19.016 1 83.94 265 LYS B CA 1
ATOM 6976 C C . LYS B 1 265 ? 40.969 -8.594 18.953 1 83.94 265 LYS B C 1
ATOM 6978 O O . LYS B 1 265 ? 40.781 -7.633 19.703 1 83.94 265 LYS B O 1
ATOM 6983 N N . ALA B 1 266 ? 41.875 -8.703 18.047 1 86.38 266 ALA B N 1
ATOM 6984 C CA . ALA B 1 266 ? 42.781 -7.578 17.891 1 86.38 266 ALA B CA 1
ATOM 6985 C C . ALA B 1 266 ? 42.062 -6.348 17.359 1 86.38 266 ALA B C 1
ATOM 6987 O O . ALA B 1 266 ? 42.281 -5.23 17.828 1 86.38 266 ALA B O 1
ATOM 6988 N N . ASN B 1 267 ? 41.281 -6.535 16.297 1 86 267 ASN B N 1
ATOM 6989 C CA . ASN B 1 267 ? 40.5 -5.434 15.727 1 86 267 ASN B CA 1
ATOM 6990 C C . ASN B 1 267 ? 39.531 -4.855 16.734 1 86 267 ASN B C 1
ATOM 6992 O O . ASN B 1 267 ? 39.312 -3.643 16.766 1 86 267 ASN B O 1
ATOM 6996 N N . LEU B 1 268 ? 38.938 -5.758 17.406 1 85.81 268 LEU B N 1
ATOM 6997 C CA . LEU B 1 268 ? 38 -5.324 18.438 1 85.81 268 LEU B CA 1
ATOM 6998 C C . LEU B 1 268 ? 38.688 -4.461 19.484 1 85.81 268 LEU B C 1
ATOM 7000 O O . LEU B 1 268 ? 38.156 -3.441 19.906 1 85.81 268 LEU B O 1
ATOM 7004 N N . LEU B 1 269 ? 39.844 -4.902 19.859 1 85.31 269 LEU B N 1
ATOM 7005 C CA . LEU B 1 269 ? 40.625 -4.137 20.828 1 85.31 269 LEU B CA 1
ATOM 7006 C C . LEU B 1 269 ? 41 -2.779 20.266 1 85.31 269 LEU B C 1
ATOM 7008 O O . LEU B 1 269 ? 40.969 -1.771 20.969 1 85.31 269 LEU B O 1
ATOM 7012 N N . SER B 1 270 ? 41.406 -2.779 19.016 1 87.56 270 SER B N 1
ATOM 7013 C CA . SER B 1 270 ? 41.75 -1.524 18.375 1 87.56 270 SER B CA 1
ATOM 7014 C C . SER B 1 270 ? 40.562 -0.571 18.312 1 87.56 270 SER B C 1
ATOM 7016 O O . SER B 1 270 ? 40.719 0.631 18.531 1 87.56 270 SER B O 1
ATOM 7018 N N . ILE B 1 271 ? 39.438 -1.076 17.953 1 87.94 271 ILE B N 1
ATOM 7019 C CA . ILE B 1 271 ? 38.25 -0.271 17.891 1 87.94 271 ILE B CA 1
ATOM 7020 C C . ILE B 1 271 ? 37.906 0.266 19.281 1 87.94 271 ILE B C 1
ATOM 7022 O O . ILE B 1 271 ? 37.531 1.435 19.422 1 87.94 271 ILE B O 1
ATOM 7026 N N . LYS B 1 272 ? 38.031 -0.571 20.188 1 85.62 272 LYS B N 1
ATOM 7027 C CA . LYS B 1 272 ? 37.719 -0.169 21.562 1 85.62 272 LYS B CA 1
ATOM 7028 C C . LYS B 1 272 ? 38.656 0.926 22.047 1 85.62 272 LYS B C 1
ATOM 7030 O O . LYS B 1 272 ? 38.25 1.879 22.703 1 85.62 272 LYS B O 1
ATOM 7035 N N . GLU B 1 273 ? 39.938 0.75 21.688 1 86.56 273 GLU B N 1
ATOM 7036 C CA . GLU B 1 273 ? 40.906 1.756 22.078 1 86.56 273 GLU B CA 1
ATOM 7037 C C . GLU B 1 273 ? 40.656 3.08 21.359 1 86.56 273 GLU B C 1
ATOM 7039 O O . GLU B 1 273 ? 40.781 4.148 21.969 1 86.56 273 GLU B O 1
ATOM 7044 N N . HIS B 1 274 ? 40.406 2.971 20.109 1 87.19 274 HIS B N 1
ATOM 7045 C CA . HIS B 1 274 ? 40.125 4.172 19.328 1 87.19 274 HIS B CA 1
ATOM 7046 C C . HIS B 1 274 ? 38.938 4.93 19.891 1 87.19 274 HIS B C 1
ATOM 7048 O O . HIS B 1 274 ? 39 6.141 20.109 1 87.19 274 HIS B O 1
ATOM 7054 N N . TYR B 1 275 ? 37.938 4.219 20.156 1 87.62 275 TYR B N 1
ATOM 7055 C CA . TYR B 1 275 ? 36.719 4.883 20.594 1 87.62 275 TYR B CA 1
ATOM 7056 C C . TYR B 1 275 ? 36.844 5.305 22.062 1 87.62 275 TYR B C 1
ATOM 7058 O O . TYR B 1 275 ? 36.125 6.223 22.5 1 87.62 275 TYR B O 1
ATOM 7066 N N . LYS B 1 276 ? 37.688 4.621 22.703 1 86.19 276 LYS B N 1
ATOM 7067 C CA . LYS B 1 276 ? 37.969 5.102 24.062 1 86.19 276 LYS B CA 1
ATOM 7068 C C . LYS B 1 276 ? 38.625 6.484 24.016 1 86.19 276 LYS B C 1
ATOM 7070 O O . LYS B 1 276 ? 38.281 7.363 24.812 1 86.19 276 LYS B O 1
ATOM 7075 N N . LYS B 1 277 ? 39.531 6.652 23.078 1 87.06 277 LYS B N 1
ATOM 7076 C CA . LYS B 1 277 ? 40.188 7.945 22.922 1 87.06 277 LYS B CA 1
ATOM 7077 C C . LYS B 1 277 ? 39.188 9.008 22.453 1 87.06 277 LYS B C 1
ATOM 7079 O O . LYS B 1 277 ? 39.188 10.125 22.984 1 87.06 277 LYS B O 1
ATOM 7084 N N . VAL B 1 278 ? 38.469 8.672 21.5 1 88.31 278 VAL B N 1
ATOM 7085 C CA . VAL B 1 278 ? 37.5 9.609 20.938 1 88.31 278 VAL B CA 1
ATOM 7086 C C . VAL B 1 278 ? 36.469 9.969 22 1 88.31 278 VAL B C 1
ATOM 7088 O O . VAL B 1 278 ? 36.031 11.109 22.094 1 88.31 278 VAL B O 1
ATOM 7091 N N . HIS B 1 279 ? 36.094 8.961 22.703 1 89.12 279 HIS B N 1
ATOM 7092 C CA . HIS B 1 279 ? 35.125 9.172 23.781 1 89.12 279 HIS B CA 1
ATOM 7093 C C . HIS B 1 279 ? 35.656 10.18 24.797 1 89.12 279 HIS B C 1
ATOM 7095 O O . HIS B 1 279 ? 34.906 11.07 25.219 1 89.12 279 HIS B O 1
ATOM 7101 N N . LEU B 1 280 ? 36.844 10.055 25.109 1 87.94 280 LEU B N 1
ATOM 7102 C CA . LEU B 1 280 ? 37.438 10.969 26.078 1 87.94 280 LEU B CA 1
ATOM 7103 C C . LEU B 1 280 ? 37.531 12.383 25.516 1 87.94 280 LEU B C 1
ATOM 7105 O O . LEU B 1 280 ? 37.281 13.352 26.219 1 87.94 280 LEU B O 1
ATOM 7109 N N . GLU B 1 281 ? 37.938 12.484 24.328 1 88.62 281 GLU B N 1
ATOM 7110 C CA . GLU B 1 281 ? 38.031 13.781 23.672 1 88.62 281 GLU B CA 1
ATOM 7111 C C . GLU B 1 281 ? 36.656 14.469 23.609 1 88.62 281 GLU B C 1
ATOM 7113 O O . GLU B 1 281 ? 36.531 15.656 23.906 1 88.62 281 GLU B O 1
ATOM 7118 N N . LYS B 1 282 ? 35.75 13.734 23.172 1 89.5 282 LYS B N 1
ATOM 7119 C CA . LYS B 1 282 ? 34.406 14.312 23.031 1 89.5 282 LYS B CA 1
ATOM 7120 C C . LYS B 1 282 ? 33.781 14.602 24.391 1 89.5 282 LYS B C 1
ATOM 7122 O O . LYS B 1 282 ? 33 15.547 24.531 1 89.5 282 LYS B O 1
ATOM 7127 N N . LYS B 1 283 ? 34.125 13.82 25.312 1 89.44 283 LYS B N 1
ATOM 7128 C CA . LYS B 1 283 ? 33.656 14.078 26.672 1 89.44 283 LYS B CA 1
ATOM 7129 C C . LYS B 1 283 ? 34.219 15.391 27.203 1 89.44 283 LYS B C 1
ATOM 7131 O O . LYS B 1 283 ? 33.5 16.172 27.828 1 89.44 283 LYS B O 1
ATOM 7136 N N . GLU B 1 284 ? 35.469 15.57 26.922 1 89.94 284 GLU B N 1
ATOM 7137 C CA . GLU B 1 284 ? 36.094 16.828 27.344 1 89.94 284 GLU B CA 1
ATOM 7138 C C . GLU B 1 284 ? 35.469 18.016 26.656 1 89.94 284 GLU B C 1
ATOM 7140 O O . GLU B 1 284 ? 35.219 19.062 27.281 1 89.94 284 GLU B O 1
ATOM 7145 N N . PHE B 1 285 ? 35.25 17.875 25.469 1 88.69 285 PHE B N 1
ATOM 7146 C CA . PHE B 1 285 ? 34.594 18.938 24.703 1 88.69 285 PHE B CA 1
ATOM 7147 C C . PHE B 1 285 ? 33.219 19.219 25.266 1 88.69 285 PHE B C 1
ATOM 7149 O O . PHE B 1 285 ? 32.844 20.391 25.406 1 88.69 285 PHE B O 1
ATOM 7156 N N . LEU B 1 286 ? 32.531 18.203 25.531 1 90 286 LEU B N 1
ATOM 7157 C CA . LEU B 1 286 ? 31.203 18.344 26.109 1 90 286 LEU B CA 1
ATOM 7158 C C . LEU B 1 286 ? 31.266 19.031 27.469 1 90 286 LEU B C 1
ATOM 7160 O O . LEU B 1 286 ? 30.453 19.906 27.75 1 90 286 LEU B O 1
ATOM 7164 N N . ASN B 1 287 ? 32.188 18.641 28.203 1 91.62 287 ASN B N 1
ATOM 7165 C CA . ASN B 1 287 ? 32.344 19.234 29.531 1 91.62 287 ASN B CA 1
ATOM 7166 C C . ASN B 1 287 ? 32.656 20.719 29.422 1 91.62 287 ASN B C 1
ATOM 7168 O O . ASN B 1 287 ? 32.156 21.531 30.219 1 91.62 287 ASN B O 1
ATOM 7172 N N . GLN B 1 288 ? 33.469 21.016 28.516 1 91.19 288 GLN B N 1
ATOM 7173 C CA . GLN B 1 288 ? 33.812 22.406 28.281 1 91.19 288 GLN B CA 1
ATOM 7174 C C . GLN B 1 288 ? 32.562 23.219 27.906 1 91.19 288 GLN B C 1
ATOM 7176 O O . GLN B 1 288 ? 32.375 24.328 28.391 1 91.19 288 GLN B O 1
ATOM 7181 N N . LYS B 1 289 ? 31.844 22.688 27.094 1 89.81 289 LYS B N 1
ATOM 7182 C CA . LYS B 1 289 ? 30.656 23.375 26.625 1 89.81 289 LYS B CA 1
ATOM 7183 C C . LYS B 1 289 ? 29.594 23.438 27.719 1 89.81 289 LYS B C 1
ATOM 7185 O O . LYS B 1 289 ? 28.828 24.422 27.797 1 89.81 289 LYS B O 1
ATOM 7190 N N . ILE B 1 290 ? 29.562 22.453 28.5 1 90.25 290 ILE B N 1
ATOM 7191 C CA . ILE B 1 290 ? 28.641 22.453 29.625 1 90.25 290 ILE B CA 1
ATOM 7192 C C . ILE B 1 290 ? 29.031 23.547 30.609 1 90.25 290 ILE B C 1
ATOM 7194 O O . ILE B 1 290 ? 28.156 24.234 31.156 1 90.25 290 ILE B O 1
ATOM 7198 N N . LEU B 1 291 ? 30.266 23.656 30.781 1 89.88 291 LEU B N 1
ATOM 7199 C CA . LEU B 1 291 ? 30.75 24.734 31.656 1 89.88 291 LEU B CA 1
ATOM 7200 C C . LEU B 1 291 ? 30.422 26.094 31.062 1 89.88 291 LEU B C 1
ATOM 7202 O O . LEU B 1 291 ? 30.016 27.016 31.781 1 89.88 291 LEU B O 1
ATOM 7206 N N . GLU B 1 292 ? 30.594 26.172 29.844 1 90 292 GLU B N 1
ATOM 7207 C CA . GLU B 1 292 ? 30.234 27.406 29.156 1 90 292 GLU B CA 1
ATOM 7208 C C . GLU B 1 292 ? 28.734 27.688 29.281 1 90 292 GLU B C 1
ATOM 7210 O O . GLU B 1 292 ? 28.344 28.844 29.438 1 90 292 GLU B O 1
ATOM 7215 N N . LYS B 1 293 ? 28 26.703 29.219 1 90.5 293 LYS B N 1
ATOM 7216 C CA . LYS B 1 293 ? 26.547 26.812 29.344 1 90.5 293 LYS B CA 1
ATOM 7217 C C . LYS B 1 293 ? 26.156 27.281 30.75 1 90.5 293 LYS B C 1
ATOM 7219 O O . LYS B 1 293 ? 25.281 28.125 30.922 1 90.5 293 LYS B O 1
ATOM 7224 N N . LYS B 1 294 ? 26.828 26.781 31.703 1 89.56 294 LYS B N 1
ATOM 7225 C CA . LYS B 1 294 ? 26.547 27.125 33.094 1 89.56 294 LYS B CA 1
ATOM 7226 C C . LYS B 1 294 ? 26.938 28.562 33.406 1 89.56 294 LYS B C 1
ATOM 7228 O O . LYS B 1 294 ? 26.297 29.234 34.219 1 89.56 294 LYS B O 1
ATOM 7233 N N . GLN B 1 295 ? 27.953 29.031 32.688 1 89.19 295 GLN B N 1
ATOM 7234 C CA . GLN B 1 295 ? 28.469 30.375 32.969 1 89.19 295 GLN B CA 1
ATOM 7235 C C . GLN B 1 295 ? 27.844 31.406 32.031 1 89.19 295 GLN B C 1
ATOM 7237 O O . GLN B 1 295 ? 28.141 32.594 32.156 1 89.19 295 GLN B O 1
ATOM 7242 N N . SER B 1 296 ? 26.984 30.969 31.312 1 90 296 SER B N 1
ATOM 7243 C CA . SER B 1 296 ? 26.375 31.875 30.344 1 90 296 SER B CA 1
ATOM 7244 C C . SER B 1 296 ? 25.484 32.906 31.016 1 90 296 SER B C 1
ATOM 7246 O O . SER B 1 296 ? 24.766 32.594 31.969 1 90 296 SER B O 1
ATOM 7248 N N . PRO B 1 297 ? 25.562 34.156 30.562 1 89.5 297 PRO B N 1
ATOM 7249 C CA . PRO B 1 297 ? 24.688 35.188 31.094 1 89.5 297 PRO B CA 1
ATOM 7250 C C . PRO B 1 297 ? 23.203 34.906 30.828 1 89.5 297 PRO B C 1
ATOM 7252 O O . PRO B 1 297 ? 22.328 35.469 31.469 1 89.5 297 PRO B O 1
ATOM 7255 N N . LEU B 1 298 ? 23 34.031 30 1 90 298 LEU B N 1
ATOM 7256 C CA . LEU B 1 298 ? 21.625 33.688 29.641 1 90 298 LEU B CA 1
ATOM 7257 C C . LEU B 1 298 ? 20.922 33 30.797 1 90 298 LEU B C 1
ATOM 7259 O O . LEU B 1 298 ? 19.688 33.031 30.891 1 90 298 LEU B O 1
ATOM 7263 N N . ASN B 1 299 ? 21.672 32.438 31.688 1 90.5 299 ASN B N 1
ATOM 7264 C CA . ASN B 1 299 ? 21.078 31.75 32.844 1 90.5 299 ASN B CA 1
ATOM 7265 C C . ASN B 1 299 ? 20.453 32.75 33.812 1 90.5 299 ASN B C 1
ATOM 7267 O O . ASN B 1 299 ? 19.438 32.438 34.438 1 90.5 299 ASN B O 1
ATOM 7271 N N . ILE B 1 300 ? 21 33.812 33.844 1 89.81 300 ILE B N 1
ATOM 7272 C CA . ILE B 1 300 ? 20.453 34.875 34.688 1 89.81 300 ILE B CA 1
ATOM 7273 C C . ILE B 1 300 ? 19.125 35.344 34.094 1 89.81 300 ILE B C 1
ATOM 7275 O O . ILE B 1 300 ? 18.156 35.562 34.844 1 89.81 300 ILE B O 1
ATOM 7279 N N . GLN B 1 301 ? 19.234 35.562 32.875 1 89.5 301 GLN B N 1
ATOM 7280 C CA . GLN B 1 301 ? 18.016 35.969 32.188 1 89.5 301 GLN B CA 1
ATOM 7281 C C . GLN B 1 301 ? 16.906 34.938 32.344 1 89.5 301 GLN B C 1
ATOM 7283 O O . GLN B 1 301 ? 15.734 35.312 32.531 1 89.5 301 GLN B O 1
ATOM 7288 N N . MET B 1 302 ? 17.281 33.719 32.312 1 91.38 302 MET B N 1
ATOM 7289 C CA . MET B 1 302 ? 16.312 32.625 32.469 1 91.38 302 MET B CA 1
ATOM 7290 C C . MET B 1 302 ? 15.68 32.656 33.844 1 91.38 302 MET B C 1
ATOM 7292 O O . MET B 1 302 ? 14.477 32.438 34 1 91.38 302 MET B O 1
ATOM 7296 N N . LYS B 1 303 ? 16.406 32.906 34.844 1 90.69 303 LYS B N 1
ATOM 7297 C CA . LYS B 1 303 ? 15.906 32.969 36.188 1 90.69 303 LYS B CA 1
ATOM 7298 C C . LYS B 1 303 ? 14.938 34.125 36.375 1 90.69 303 LYS B C 1
ATOM 7300 O O . LYS B 1 303 ? 13.898 34 37.031 1 90.69 303 LYS B O 1
ATOM 7305 N N . GLU B 1 304 ? 15.297 35.156 35.75 1 90.12 304 GLU B N 1
ATOM 7306 C CA . GLU B 1 304 ? 14.438 36.344 35.844 1 90.12 304 GLU B CA 1
ATOM 7307 C C . GLU B 1 304 ? 13.094 36.094 35.156 1 90.12 304 GLU B C 1
ATOM 7309 O O . GLU B 1 304 ? 12.039 36.438 35.688 1 90.12 304 GLU B O 1
ATOM 7314 N N . ILE B 1 305 ? 13.211 35.5 34.031 1 90.38 305 ILE B N 1
ATOM 7315 C CA . ILE B 1 305 ? 11.992 35.219 33.281 1 90.38 305 ILE B CA 1
ATOM 7316 C C . ILE B 1 305 ? 11.117 34.219 34.031 1 90.38 305 ILE B C 1
ATOM 7318 O O . ILE B 1 305 ? 9.891 34.344 34 1 90.38 305 ILE B O 1
ATOM 7322 N N . THR B 1 306 ? 11.695 33.344 34.719 1 90.81 306 THR B N 1
ATOM 7323 C CA . THR B 1 306 ? 10.953 32.312 35.469 1 90.81 306 THR B CA 1
ATOM 7324 C C . THR B 1 306 ? 10.188 32.969 36.625 1 90.81 306 THR B C 1
ATOM 7326 O O . THR B 1 306 ? 9.047 32.594 36.906 1 90.81 306 THR B O 1
ATOM 7329 N N . ILE B 1 307 ? 10.789 33.906 37.188 1 89.5 307 ILE B N 1
ATOM 7330 C CA . ILE B 1 307 ? 10.141 34.625 38.25 1 89.5 307 ILE B CA 1
ATOM 7331 C C . ILE B 1 307 ? 8.984 35.438 37.719 1 89.5 307 ILE B C 1
ATOM 7333 O O . ILE B 1 307 ? 7.902 35.5 38.312 1 89.5 307 ILE B O 1
ATOM 7337 N N . ASP B 1 308 ? 9.266 36.094 36.656 1 88.44 308 ASP B N 1
ATOM 7338 C CA . ASP B 1 308 ? 8.234 36.906 36 1 88.44 308 ASP B CA 1
ATOM 7339 C C . ASP B 1 308 ? 7.031 36.031 35.625 1 88.44 308 ASP B C 1
ATOM 7341 O O . ASP B 1 308 ? 5.887 36.469 35.75 1 88.44 308 ASP B O 1
ATOM 7345 N N . LEU B 1 309 ? 7.285 34.875 35.156 1 89.56 309 LEU B N 1
ATOM 7346 C CA . LEU B 1 309 ? 6.23 33.969 34.688 1 89.56 309 LEU B CA 1
ATOM 7347 C C . LEU B 1 309 ? 5.359 33.531 35.875 1 89.56 309 LEU B C 1
ATOM 7349 O O . LEU B 1 309 ? 4.164 33.281 35.688 1 89.56 309 LEU B O 1
ATOM 7353 N N . LYS B 1 310 ? 5.863 33.5 37.031 1 88.12 310 LYS B N 1
ATOM 7354 C CA . LYS B 1 310 ? 5.125 33.031 38.219 1 88.12 310 LYS B CA 1
ATOM 7355 C C . LYS B 1 310 ? 4.355 34.188 38.844 1 88.12 310 LYS B C 1
ATOM 7357 O O . LYS B 1 310 ? 3.299 33.969 39.438 1 88.12 310 LYS B O 1
ATOM 7362 N N . THR B 1 311 ? 4.781 35.406 38.594 1 88.62 311 THR B N 1
ATOM 7363 C CA . THR B 1 311 ? 4.246 36.5 39.406 1 88.62 311 THR B CA 1
ATOM 7364 C C . THR B 1 311 ? 3.387 37.438 38.531 1 88.62 311 THR B C 1
ATOM 7366 O O . THR B 1 311 ? 2.254 37.75 38.906 1 88.62 311 THR B O 1
ATOM 7369 N N . ILE B 1 312 ? 3.883 37.719 37.406 1 87.25 312 ILE B N 1
ATOM 7370 C CA . ILE B 1 312 ? 3.289 38.781 36.594 1 87.25 312 ILE B CA 1
ATOM 7371 C C . ILE B 1 312 ? 1.89 38.375 36.156 1 87.25 312 ILE B C 1
ATOM 7373 O O . ILE B 1 312 ? 0.939 39.125 36.25 1 87.25 312 ILE B O 1
ATOM 7377 N N . PRO B 1 313 ? 1.77 37.188 35.656 1 88.44 313 PRO B N 1
ATOM 7378 C CA . PRO B 1 313 ? 0.428 36.812 35.219 1 88.44 313 PRO B CA 1
ATOM 7379 C C . PRO B 1 313 ? -0.603 36.812 36.344 1 88.44 313 PRO B C 1
ATOM 7381 O O . PRO B 1 313 ? -1.753 37.219 36.125 1 88.44 313 PRO B O 1
ATOM 7384 N N . LYS B 1 314 ? -0.318 36.5 37.469 1 88.44 314 LYS B N 1
ATOM 7385 C CA . LYS B 1 314 ? -1.22 36.531 38.625 1 88.44 314 LYS B CA 1
ATOM 7386 C C . LYS B 1 314 ? -1.594 37.969 39 1 88.44 314 LYS B C 1
ATOM 7388 O O . LYS B 1 314 ? -2.75 38.25 39.312 1 88.44 314 LYS B O 1
ATOM 7393 N N . GLU B 1 315 ? -0.639 38.781 38.906 1 88.12 315 GLU B N 1
ATOM 7394 C CA . GLU B 1 315 ? -0.867 40.156 39.25 1 88.12 315 GLU B CA 1
ATOM 7395 C C . GLU B 1 315 ? -1.791 40.844 38.25 1 88.12 315 GLU B C 1
ATOM 7397 O O . GLU B 1 315 ? -2.664 41.625 38.625 1 88.12 315 GLU B O 1
ATOM 7402 N N . VAL B 1 316 ? -1.487 40.562 37.062 1 89.38 316 VAL B N 1
ATOM 7403 C CA . VAL B 1 316 ? -2.301 41.156 36 1 89.38 316 VAL B CA 1
ATOM 7404 C C . VAL B 1 316 ? -3.742 40.656 36.125 1 89.38 316 VAL B C 1
ATOM 7406 O O . VAL B 1 316 ? -4.684 41.438 35.938 1 89.38 316 VAL B O 1
ATOM 7409 N N . THR B 1 317 ? -3.967 39.5 36.469 1 89.94 317 THR B N 1
ATOM 7410 C CA . THR B 1 317 ? -5.297 38.906 36.594 1 89.94 317 THR B CA 1
ATOM 7411 C C . THR B 1 317 ? -6.012 39.5 37.812 1 89.94 317 THR B C 1
ATOM 7413 O O . THR B 1 317 ? -7.215 39.781 37.781 1 89.94 317 THR B O 1
ATOM 7416 N N . LYS B 1 318 ? -5.309 39.656 38.812 1 89.75 318 LYS B N 1
ATOM 7417 C CA . LYS B 1 318 ? -5.871 40.25 40 1 89.75 318 LYS B CA 1
ATOM 7418 C C . LYS B 1 318 ? -6.32 41.688 39.75 1 89.75 318 LYS B C 1
ATOM 7420 O O . LYS B 1 318 ? -7.383 42.125 40.188 1 89.75 318 LYS B O 1
ATOM 7425 N N . LYS B 1 319 ? -5.492 42.375 39.062 1 89.69 319 LYS B N 1
ATOM 7426 C CA . LYS B 1 319 ? -5.82 43.75 38.719 1 89.69 319 LYS B CA 1
ATOM 7427 C C . LYS B 1 319 ? -7.09 43.812 37.875 1 89.69 319 LYS B C 1
ATOM 7429 O O . LYS B 1 319 ? -7.91 44.719 38.062 1 89.69 319 LYS B O 1
ATOM 7434 N N . TYR B 1 320 ? -7.164 42.938 37 1 91.19 320 TYR B N 1
ATOM 7435 C CA . TYR B 1 320 ? -8.359 42.875 36.156 1 91.19 320 TYR B CA 1
ATOM 7436 C C . TYR B 1 320 ? -9.594 42.562 37 1 91.19 320 TYR B C 1
ATOM 7438 O O . TYR B 1 320 ? -10.641 43.188 36.812 1 91.19 320 TYR B O 1
ATOM 7446 N N . SER B 1 321 ? -9.516 41.656 37.844 1 90.69 321 SER B N 1
ATOM 7447 C CA . SER B 1 321 ? -10.641 41.281 38.719 1 90.69 321 SER B CA 1
ATOM 7448 C C . SER B 1 321 ? -11.07 42.438 39.594 1 90.69 321 SER B C 1
ATOM 7450 O O . SER B 1 321 ? -12.266 42.656 39.812 1 90.69 321 SER B O 1
ATOM 7452 N N . LEU B 1 322 ? -10.125 43.094 40.094 1 90.38 322 LEU B N 1
ATOM 7453 C CA . LEU B 1 322 ? -10.406 44.25 40.969 1 90.38 322 LEU B CA 1
ATOM 7454 C C . LEU B 1 322 ? -11.094 45.344 40.188 1 90.38 322 LEU B C 1
ATOM 7456 O O . LEU B 1 322 ? -12.039 45.969 40.656 1 90.38 322 LEU B O 1
ATOM 7460 N N . MET B 1 323 ? -10.531 45.531 39.031 1 91.06 323 MET B N 1
ATOM 7461 C CA . MET B 1 323 ? -11.125 46.562 38.188 1 91.06 323 MET B CA 1
ATOM 7462 C C . MET B 1 323 ? -12.562 46.219 37.812 1 91.06 323 MET B C 1
ATOM 7464 O O . MET B 1 323 ? -13.43 47.062 37.781 1 91.06 323 MET B O 1
ATOM 7468 N N . SER B 1 324 ? -12.773 45 37.562 1 91.31 324 SER B N 1
ATOM 7469 C CA . SER B 1 324 ? -14.102 44.5 37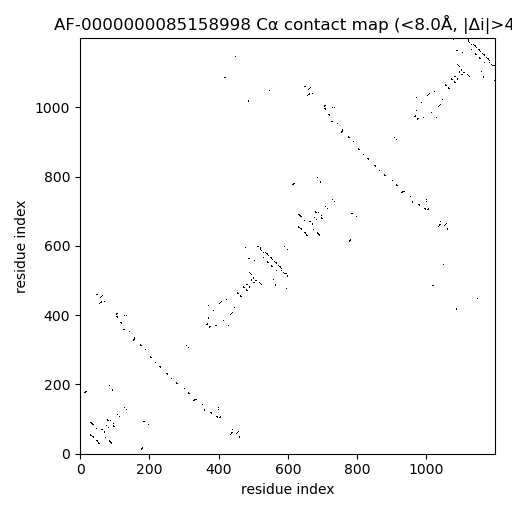.219 1 91.31 324 SER B CA 1
ATOM 7470 C C . SER B 1 324 ? -15.078 44.688 38.375 1 91.31 324 SER B C 1
ATOM 7472 O O . SER B 1 324 ? -16.188 45.188 38.188 1 91.31 324 SER B O 1
ATOM 7474 N N . LYS B 1 325 ? -14.664 44.406 39.531 1 90.56 325 LYS B N 1
ATOM 7475 C CA . LYS B 1 325 ? -15.5 44.531 40.719 1 90.56 325 LYS B CA 1
ATOM 7476 C C . LYS B 1 325 ? -15.82 46 40.969 1 90.56 325 LYS B C 1
ATOM 7478 O O . LYS B 1 325 ? -16.938 46.344 41.375 1 90.56 325 LYS B O 1
ATOM 7483 N N . GLU B 1 326 ? -14.844 46.812 40.781 1 92.06 326 GLU B N 1
ATOM 7484 C CA . GLU B 1 326 ? -15.016 48.25 41.031 1 92.06 326 GLU B CA 1
ATOM 7485 C C . GLU B 1 326 ? -16.016 48.844 40.062 1 92.06 326 GLU B C 1
ATOM 7487 O O . GLU B 1 326 ? -16.875 49.656 40.438 1 92.06 326 GLU B O 1
ATOM 7492 N N . LEU B 1 327 ? -15.898 48.469 38.875 1 91.25 327 LEU B N 1
ATOM 7493 C CA . LEU B 1 327 ? -16.797 49 37.844 1 91.25 327 LEU B CA 1
ATOM 7494 C C . LEU B 1 327 ? -18.219 48.5 38.062 1 91.25 327 LEU B C 1
ATOM 7496 O O . LEU B 1 327 ? -19.188 49.219 37.875 1 91.25 327 LEU B O 1
ATOM 7500 N N . ILE B 1 328 ? -18.375 47.25 38.531 1 89.12 328 ILE B N 1
ATOM 7501 C CA . ILE B 1 328 ? -19.688 46.656 38.781 1 89.12 328 ILE B CA 1
ATOM 7502 C C . ILE B 1 328 ? -20.344 47.312 40 1 89.12 328 ILE B C 1
ATOM 7504 O O . ILE B 1 328 ? -21.547 47.5 40.031 1 89.12 328 ILE B O 1
ATOM 7508 N N . LYS B 1 329 ? -19.516 47.594 40.938 1 89.62 329 LYS B N 1
ATOM 7509 C CA . LYS B 1 329 ? -20.031 48.281 42.125 1 89.62 329 LYS B CA 1
ATOM 7510 C C . LYS B 1 329 ? -20.484 49.688 41.812 1 89.62 329 LYS B C 1
ATOM 7512 O O . LYS B 1 329 ? -21.5 50.156 42.344 1 89.62 329 LYS B O 1
ATOM 7517 N N . LYS B 1 330 ? -19.75 50.312 40.969 1 90.44 330 LYS B N 1
ATOM 7518 C CA . LYS B 1 330 ? -20.016 51.719 40.625 1 90.44 330 LYS B CA 1
ATOM 7519 C C . LYS B 1 330 ? -21.234 51.844 39.719 1 90.44 330 LYS B C 1
ATOM 7521 O O . LYS B 1 330 ? -22.062 52.719 39.875 1 90.44 330 LYS B O 1
ATOM 7526 N N . TYR B 1 331 ? -21.375 51.062 38.688 1 90.06 331 TYR B N 1
ATOM 7527 C CA . TYR B 1 331 ? -22.375 51.25 37.625 1 90.06 331 TYR B CA 1
ATOM 7528 C C . TYR B 1 331 ? -23.406 50.156 37.656 1 90.06 331 TYR B C 1
ATOM 7530 O O . TYR B 1 331 ? -24.453 50.25 37 1 90.06 331 TYR B O 1
ATOM 7538 N N . SER B 1 332 ? -23.203 48.969 38.344 1 84.25 332 SER B N 1
ATOM 7539 C CA . SER B 1 332 ? -24.094 47.812 38.469 1 84.25 332 SER B CA 1
ATOM 7540 C C . SER B 1 332 ? -24.219 47.062 37.156 1 84.25 332 SER B C 1
ATOM 7542 O O . SER B 1 332 ? -23.891 47.625 36.094 1 84.25 332 SER B O 1
ATOM 7544 N N . LEU B 1 333 ? -24.703 45.875 37.125 1 84.88 333 LEU B N 1
ATOM 7545 C CA . LEU B 1 333 ? -24.922 45.062 35.938 1 84.88 333 LEU B CA 1
ATOM 7546 C C . LEU B 1 333 ? -26.422 44.875 35.688 1 84.88 333 LEU B C 1
ATOM 7548 O O . LEU B 1 333 ? -26.828 43.844 35.156 1 84.88 333 LEU B O 1
ATOM 7552 N N . GLU B 1 334 ? -27.156 45.812 36 1 83.19 334 GLU B N 1
ATOM 7553 C CA . GLU B 1 334 ? -28.594 45.781 35.781 1 83.19 334 GLU B CA 1
ATOM 7554 C C . GLU B 1 334 ? -28.938 45.938 34.312 1 83.19 334 GLU B C 1
ATOM 7556 O O . GLU B 1 334 ? -28.328 46.719 33.594 1 83.19 334 GLU B O 1
ATOM 7561 N N . ARG B 1 335 ? -29.875 45.062 33.812 1 83.56 335 ARG B N 1
ATOM 7562 C CA . ARG B 1 335 ? -30.172 45 32.375 1 83.56 335 ARG B CA 1
ATOM 7563 C C . ARG B 1 335 ? -31.406 45.781 32 1 83.56 335 ARG B C 1
ATOM 7565 O O . ARG B 1 335 ? -31.906 45.719 30.891 1 83.56 335 ARG B O 1
ATOM 7572 N N . SER B 1 336 ? -31.891 46.625 32.812 1 79.69 336 SER B N 1
ATOM 7573 C CA . SER B 1 336 ? -33.156 47.312 32.594 1 79.69 336 SER B CA 1
ATOM 7574 C C . SER B 1 336 ? -33.031 48.375 31.516 1 79.69 336 SER B C 1
ATOM 7576 O O . SER B 1 336 ? -33.969 48.656 30.797 1 79.69 336 SER B O 1
ATOM 7578 N N . LYS B 1 337 ? -31.891 48.969 31.297 1 84.25 337 LYS B N 1
ATOM 7579 C CA . LYS B 1 337 ? -31.703 50.094 30.391 1 84.25 337 LYS B CA 1
ATOM 7580 C C . LYS B 1 337 ? -31.203 49.625 29.031 1 84.25 337 LYS B C 1
ATOM 7582 O O . LYS B 1 337 ? -30.828 50.438 28.188 1 84.25 337 LYS B O 1
ATOM 7587 N N . LEU B 1 338 ? -31.234 48.375 28.734 1 86.69 338 LEU B N 1
ATOM 7588 C CA . LEU B 1 338 ? -30.641 47.844 27.516 1 86.69 338 LEU B CA 1
ATOM 7589 C C . LEU B 1 338 ? -31.594 48 26.344 1 86.69 338 LEU B C 1
ATOM 7591 O O . LEU B 1 338 ? -32.812 47.844 26.484 1 86.69 338 LEU B O 1
ATOM 7595 N N . SER B 1 339 ? -31.078 48.469 25.219 1 88.44 339 SER B N 1
ATOM 7596 C CA . SER B 1 339 ? -31.844 48.531 23.984 1 88.44 339 SER B CA 1
ATOM 7597 C C . SER B 1 339 ? -32.031 47.156 23.375 1 88.44 339 SER B C 1
ATOM 7599 O O . SER B 1 339 ? -31.359 46.188 23.781 1 88.44 339 SER B O 1
ATOM 7601 N N . GLN B 1 340 ? -32.844 47 22.438 1 87.56 340 GLN B N 1
ATOM 7602 C CA . GLN B 1 340 ? -33.125 45.719 21.781 1 87.56 340 GLN B CA 1
ATOM 7603 C C . GLN B 1 340 ? -31.891 45.25 21 1 87.56 340 GLN B C 1
ATOM 7605 O O . GLN B 1 340 ? -31.625 44.031 20.953 1 87.56 340 GLN B O 1
ATOM 7610 N N . GLN B 1 341 ? -31.219 46.188 20.422 1 87.81 341 GLN B N 1
ATOM 7611 C CA . GLN B 1 341 ? -30.016 45.844 19.688 1 87.81 341 GLN B CA 1
ATOM 7612 C C . GLN B 1 341 ? -28.938 45.281 20.625 1 87.81 341 GLN B C 1
ATOM 7614 O O . GLN B 1 341 ? -28.25 44.312 20.297 1 87.81 341 GLN B O 1
ATOM 7619 N N . GLU B 1 342 ? -28.859 45.906 21.734 1 88.06 342 GLU B N 1
ATOM 7620 C CA . GLU B 1 342 ? -27.859 45.469 22.703 1 88.06 342 GLU B CA 1
ATOM 7621 C C . GLU B 1 342 ? -28.234 44.094 23.312 1 88.06 342 GLU B C 1
ATOM 7623 O O . GLU B 1 342 ? -27.359 43.281 23.562 1 88.06 342 GLU B O 1
ATOM 7628 N N . ILE B 1 343 ? -29.469 43.906 23.453 1 88.38 343 ILE B N 1
ATOM 7629 C CA . ILE B 1 343 ? -29.938 42.656 23.984 1 88.38 343 ILE B CA 1
ATOM 7630 C C . ILE B 1 343 ? -29.625 41.531 22.984 1 88.38 343 ILE B C 1
ATOM 7632 O O . ILE B 1 343 ? -29.203 40.438 23.375 1 88.38 343 ILE B O 1
ATOM 7636 N N . SER B 1 344 ? -29.844 41.812 21.781 1 89.06 344 SER B N 1
ATOM 7637 C CA . SER B 1 344 ? -29.547 40.844 20.75 1 89.06 344 SER B CA 1
ATOM 7638 C C . SER B 1 344 ? -28.047 40.5 20.703 1 89.06 344 SER B C 1
ATOM 7640 O O . SER B 1 344 ? -27.672 39.344 20.531 1 89.06 344 SER B O 1
ATOM 7642 N N . LYS B 1 345 ? -27.25 41.469 20.797 1 88.56 345 LYS B N 1
ATOM 7643 C CA . LYS B 1 345 ? -25.797 41.281 20.797 1 88.56 345 LYS B CA 1
ATOM 7644 C C . LYS B 1 345 ? -25.359 40.469 22 1 88.56 345 LYS B C 1
ATOM 7646 O O . LYS B 1 345 ? -24.453 39.625 21.891 1 88.56 345 LYS B O 1
ATOM 7651 N N . ILE B 1 346 ? -25.938 40.719 23.094 1 86.94 346 ILE B N 1
ATOM 7652 C CA . ILE B 1 346 ? -25.609 40 24.328 1 86.94 346 ILE B CA 1
ATOM 7653 C C . ILE B 1 346 ? -26 38.531 24.188 1 86.94 346 ILE B C 1
ATOM 7655 O O . ILE B 1 346 ? -25.266 37.656 24.641 1 86.94 346 ILE B O 1
ATOM 7659 N N . GLU B 1 347 ? -27.094 38.375 23.547 1 86.25 347 GLU B N 1
ATOM 7660 C CA . GLU B 1 347 ? -27.531 37 23.344 1 86.25 347 GLU B CA 1
ATOM 7661 C C . GLU B 1 347 ? -26.562 36.25 22.438 1 86.25 347 GLU B C 1
ATOM 7663 O O . GLU B 1 347 ? -26.281 35.062 22.656 1 86.25 347 GLU B O 1
ATOM 7668 N N . GLU B 1 348 ? -26.125 36.875 21.5 1 87.5 348 GLU B N 1
ATOM 7669 C CA . GLU B 1 348 ? -25.141 36.281 20.609 1 87.5 348 GLU B CA 1
ATOM 7670 C C . GLU B 1 348 ? -23.844 35.969 21.359 1 87.5 348 GLU B C 1
ATOM 7672 O O . GLU B 1 348 ? -23.266 34.906 21.172 1 87.5 348 GLU B O 1
ATOM 7677 N N . LEU B 1 349 ? -23.422 36.875 22.125 1 86 349 LEU B N 1
ATOM 7678 C CA . LEU B 1 349 ? -22.188 36.719 22.875 1 86 349 LEU B CA 1
ATOM 7679 C C . LEU B 1 349 ? -22.328 35.625 23.938 1 86 349 LEU B C 1
ATOM 7681 O O . LEU B 1 349 ? -21.359 34.938 24.25 1 86 349 LEU B O 1
ATOM 7685 N N . LYS B 1 350 ? -23.5 35.531 24.453 1 84.56 350 LYS B N 1
ATOM 7686 C CA . LYS B 1 350 ? -23.766 34.531 25.484 1 84.56 350 LYS B CA 1
ATOM 7687 C C . LYS B 1 350 ? -23.578 33.094 24.938 1 84.56 350 LYS B C 1
ATOM 7689 O O . LYS B 1 350 ? -23.219 32.188 25.688 1 84.56 350 LYS B O 1
ATOM 7694 N N . THR B 1 351 ? -23.719 33.031 23.656 1 80.75 351 THR B N 1
ATOM 7695 C CA . THR B 1 351 ? -23.547 31.719 23.031 1 80.75 351 THR B CA 1
ATOM 7696 C C . THR B 1 351 ? -22.078 31.312 23.062 1 80.75 351 THR B C 1
ATOM 7698 O O . THR B 1 351 ? -21.766 30.125 22.953 1 80.75 351 THR B O 1
ATOM 7701 N N . HIS B 1 352 ? -21.188 32.25 23.203 1 80.62 352 HIS B N 1
ATOM 7702 C CA . HIS B 1 352 ? -19.766 31.969 23.188 1 80.62 352 HIS B CA 1
ATOM 7703 C C . HIS B 1 352 ? -19.234 31.734 24.609 1 80.62 352 HIS B C 1
ATOM 7705 O O . HIS B 1 352 ? -18.062 31.422 24.797 1 80.62 352 HIS B O 1
ATOM 7711 N N . VAL B 1 353 ? -20.125 32.031 25.531 1 83.06 353 VAL B N 1
ATOM 7712 C CA . VAL B 1 353 ? -19.781 31.688 26.922 1 83.06 353 VAL B CA 1
ATOM 7713 C C . VAL B 1 353 ? -20.203 30.25 27.203 1 83.06 353 VAL B C 1
ATOM 7715 O O . VAL B 1 353 ? -21.359 29.984 27.562 1 83.06 353 VAL B O 1
ATOM 7718 N N . ILE B 1 354 ? -19.297 29.328 27 1 81.31 354 ILE B N 1
ATOM 7719 C CA . ILE B 1 354 ? -19.672 27.922 27.062 1 81.31 354 ILE B CA 1
ATOM 7720 C C . ILE B 1 354 ? -18.766 27.172 28.031 1 81.31 354 ILE B C 1
ATOM 7722 O O . ILE B 1 354 ? -17.672 27.625 28.344 1 81.31 354 ILE B O 1
ATOM 7726 N N . SER B 1 355 ? -19.344 26.109 28.516 1 81.44 355 SER B N 1
ATOM 7727 C CA . SER B 1 355 ? -18.562 25.188 29.344 1 81.44 355 SER B CA 1
ATOM 7728 C C . SER B 1 355 ? -17.562 24.391 28.5 1 81.44 355 SER B C 1
ATOM 7730 O O . SER B 1 355 ? -17.656 24.391 27.281 1 81.44 355 SER B O 1
ATOM 7732 N N . ILE B 1 356 ? -16.625 23.875 29.156 1 85.56 356 ILE B N 1
ATOM 7733 C CA . ILE B 1 356 ? -15.609 23.047 28.5 1 85.56 356 ILE B CA 1
ATOM 7734 C C . ILE B 1 356 ? -16.281 21.891 27.75 1 85.56 356 ILE B C 1
ATOM 7736 O O . ILE B 1 356 ? -15.906 21.562 26.625 1 85.56 356 ILE B O 1
ATOM 7740 N N . ARG B 1 357 ? -17.234 21.297 28.359 1 85.62 357 ARG B N 1
ATOM 7741 C CA . ARG B 1 357 ? -17.953 20.188 27.734 1 85.62 357 ARG B CA 1
ATOM 7742 C C . ARG B 1 357 ? -18.641 20.625 26.453 1 85.62 357 ARG B C 1
ATOM 7744 O O . ARG B 1 357 ? -18.594 19.906 25.453 1 85.62 357 ARG B O 1
ATOM 7751 N N . LYS B 1 358 ? -19.281 21.672 26.484 1 85.25 358 LYS B N 1
ATOM 7752 C CA . LYS B 1 358 ? -19.938 22.219 25.312 1 85.25 358 LYS B CA 1
ATOM 7753 C C . LYS B 1 358 ? -18.938 22.625 24.25 1 85.25 358 LYS B C 1
ATOM 7755 O O . LYS B 1 358 ? -19.188 22.469 23.047 1 85.25 358 LYS B O 1
ATOM 7760 N N . GLY B 1 359 ? -17.875 23.141 24.75 1 87.44 359 GLY B N 1
ATOM 7761 C CA . GLY B 1 359 ? -16.812 23.484 23.828 1 87.44 359 GLY B CA 1
ATOM 7762 C C . GLY B 1 359 ? -16.297 22.297 23.031 1 87.44 359 GLY B C 1
ATOM 7763 O O . GLY B 1 359 ? -16.078 22.391 21.828 1 87.44 359 GLY B O 1
ATOM 7764 N N . ILE B 1 360 ? -16.172 21.219 23.734 1 90.25 360 ILE B N 1
ATOM 7765 C CA . ILE B 1 360 ? -15.703 19.984 23.109 1 90.25 360 ILE B CA 1
ATOM 7766 C C . ILE B 1 360 ? -16.719 19.531 22.062 1 90.25 360 ILE B C 1
ATOM 7768 O O . ILE B 1 360 ? -16.359 19.203 20.922 1 90.25 360 ILE B O 1
ATOM 7772 N N . HIS B 1 361 ? -17.906 19.531 22.453 1 88.88 361 HIS B N 1
ATOM 7773 C CA . HIS B 1 361 ? -18.969 19.094 21.547 1 88.88 361 HIS B CA 1
ATOM 7774 C C . HIS B 1 361 ? -19.031 19.984 20.297 1 88.88 361 HIS B C 1
ATOM 7776 O O . HIS B 1 361 ? -19.141 19.469 19.188 1 88.88 361 HIS B O 1
ATOM 7782 N N . ASN B 1 362 ? -18.953 21.25 20.531 1 88.06 362 ASN B N 1
ATOM 7783 C CA . ASN B 1 362 ? -19.016 22.188 19.406 1 88.06 362 ASN B CA 1
ATOM 7784 C C . ASN B 1 362 ? -17.859 21.984 18.438 1 88.06 362 ASN B C 1
ATOM 7786 O O . ASN B 1 362 ? -18.047 22 17.219 1 88.06 362 ASN B O 1
ATOM 7790 N N . GLU B 1 363 ? -16.719 21.828 19.031 1 91 363 GLU B N 1
ATOM 7791 C CA . GLU B 1 363 ? -15.539 21.625 18.203 1 91 363 GLU B CA 1
ATOM 7792 C C . GLU B 1 363 ? -15.617 20.312 17.422 1 91 363 GLU B C 1
ATOM 7794 O O . GLU B 1 363 ? -15.25 20.266 16.25 1 91 363 GLU B O 1
ATOM 7799 N N . VAL B 1 364 ? -16.078 19.25 18.031 1 92.31 364 VAL B N 1
ATOM 7800 C CA . VAL B 1 364 ? -16.203 17.938 17.406 1 92.31 364 VAL B CA 1
ATOM 7801 C C . VAL B 1 364 ? -17.219 18.016 16.25 1 92.31 364 VAL B C 1
ATOM 7803 O O . VAL B 1 364 ? -16.969 17.5 15.164 1 92.31 364 VAL B O 1
ATOM 7806 N N . MET B 1 365 ? -18.281 18.688 16.484 1 89.62 365 MET B N 1
ATOM 7807 C CA . MET B 1 365 ? -19.328 18.812 15.477 1 89.62 365 MET B CA 1
ATOM 7808 C C . MET B 1 365 ? -18.844 19.656 14.297 1 89.62 365 MET B C 1
ATOM 7810 O O . MET B 1 365 ? -19.109 19.328 13.141 1 89.62 365 MET B O 1
ATOM 7814 N N . ASN B 1 366 ? -18.172 20.703 14.656 1 89.31 366 ASN B N 1
ATOM 7815 C CA . ASN B 1 366 ? -17.641 21.594 13.617 1 89.31 366 ASN B CA 1
ATOM 7816 C C . ASN B 1 366 ? -16.688 20.859 12.68 1 89.31 366 ASN B C 1
ATOM 7818 O O . ASN B 1 366 ? -16.844 20.922 11.461 1 89.31 366 ASN B O 1
ATOM 7822 N N . VAL B 1 367 ? -15.734 20.203 13.242 1 91.88 367 VAL B N 1
ATOM 7823 C CA . VAL B 1 367 ? -14.734 19.516 12.445 1 91.88 367 VAL B CA 1
ATOM 7824 C C . VAL B 1 367 ? -15.383 18.359 11.672 1 91.88 367 VAL B C 1
ATOM 7826 O O . VAL B 1 367 ? -15.047 18.109 10.516 1 91.88 367 VAL B O 1
ATOM 7829 N N . SER B 1 368 ? -16.344 17.656 12.305 1 92.69 368 SER B N 1
ATOM 7830 C CA . SER B 1 368 ? -17.031 16.547 11.68 1 92.69 368 SER B CA 1
ATOM 7831 C C . SER B 1 368 ? -17.812 17 10.461 1 92.69 368 SER B C 1
ATOM 7833 O O . SER B 1 368 ? -17.938 16.266 9.477 1 92.69 368 SER B O 1
ATOM 7835 N N . GLU B 1 369 ? -18.328 18.125 10.586 1 89.88 369 GLU B N 1
ATOM 7836 C CA . GLU B 1 369 ? -19.062 18.703 9.461 1 89.88 369 GLU B CA 1
ATOM 7837 C C . GLU B 1 369 ? -18.125 19.031 8.305 1 89.88 369 GLU B C 1
ATOM 7839 O O . GLU B 1 369 ? -18.438 18.781 7.141 1 89.88 369 GLU B O 1
ATOM 7844 N N . ARG B 1 370 ? -17.078 19.578 8.625 1 87.12 370 ARG B N 1
ATOM 7845 C CA . ARG B 1 370 ? -16.109 19.984 7.613 1 87.12 370 ARG B CA 1
ATOM 7846 C C . ARG B 1 370 ? -15.547 18.781 6.867 1 87.12 370 ARG B C 1
ATOM 7848 O O . ARG B 1 370 ? -15.266 18.859 5.668 1 87.12 370 ARG B O 1
ATOM 7855 N N . VAL B 1 371 ? -15.375 17.641 7.582 1 89.38 371 VAL B N 1
ATOM 7856 C CA . VAL B 1 371 ? -14.805 16.469 6.949 1 89.38 371 VAL B CA 1
ATOM 7857 C C . VAL B 1 371 ? -15.922 15.516 6.52 1 89.38 371 VAL B C 1
ATOM 7859 O O . VAL B 1 371 ? -15.656 14.383 6.094 1 89.38 371 VAL B O 1
ATOM 7862 N N . ASP B 1 372 ? -17.125 15.844 6.676 1 86.12 372 ASP B N 1
ATOM 7863 C CA . ASP B 1 372 ? -18.312 15.133 6.195 1 86.12 372 ASP B CA 1
ATOM 7864 C C . ASP B 1 372 ? -18.406 13.75 6.84 1 86.12 372 ASP B C 1
ATOM 7866 O O . ASP B 1 372 ? -18.5 12.734 6.141 1 86.12 372 ASP B O 1
ATOM 7870 N N . ILE B 1 373 ? -18.359 13.703 8.148 1 89.94 373 ILE B N 1
ATOM 7871 C CA . ILE B 1 373 ? -18.469 12.414 8.82 1 89.94 373 ILE B CA 1
ATOM 7872 C C . ILE B 1 373 ? -19.516 12.5 9.922 1 89.94 373 ILE B C 1
ATOM 7874 O O . ILE B 1 373 ? -19.547 11.648 10.82 1 89.94 373 ILE B O 1
ATOM 7878 N N . ILE B 1 374 ? -20.344 13.492 9.945 1 88.31 374 ILE B N 1
ATOM 7879 C CA . ILE B 1 374 ? -21.359 13.711 10.977 1 88.31 374 ILE B CA 1
ATOM 7880 C C . ILE B 1 374 ? -22.234 12.469 11.117 1 88.31 374 ILE B C 1
ATOM 7882 O O . ILE B 1 374 ? -22.562 12.055 12.234 1 88.31 374 ILE B O 1
ATOM 7886 N N . LYS B 1 375 ? -22.547 11.836 10.039 1 84.56 375 LYS B N 1
ATOM 7887 C CA . LYS B 1 375 ? -23.453 10.688 10.023 1 84.56 375 LYS B CA 1
ATOM 7888 C C . LYS B 1 375 ? -22.797 9.461 10.656 1 84.56 375 LYS B C 1
ATOM 7890 O O . LYS B 1 375 ? -23.484 8.547 11.102 1 84.56 375 LYS B O 1
ATOM 7895 N N . ASN B 1 376 ? -21.5 9.461 10.812 1 89 376 ASN B N 1
ATOM 7896 C CA . ASN B 1 376 ? -20.766 8.289 11.273 1 89 376 ASN B CA 1
ATOM 7897 C C . ASN B 1 376 ? -20.297 8.461 12.711 1 89 376 ASN B C 1
ATOM 7899 O O . ASN B 1 376 ? -19.594 7.602 13.242 1 89 376 ASN B O 1
ATOM 7903 N N . LEU B 1 377 ? -20.672 9.484 13.383 1 90.06 377 LEU B N 1
ATOM 7904 C CA . LEU B 1 377 ? -20.094 9.883 14.664 1 90.06 377 LEU B CA 1
ATOM 7905 C C . LEU B 1 377 ? -20.344 8.805 15.719 1 90.06 377 LEU B C 1
ATOM 7907 O O . LEU B 1 377 ? -19.516 8.617 16.609 1 90.06 377 LEU B O 1
ATOM 7911 N N . GLN B 1 378 ? -21.328 8.117 15.508 1 86.19 378 GLN B N 1
ATOM 7912 C CA . GLN B 1 378 ? -21.688 7.145 16.547 1 86.19 378 GLN B CA 1
ATOM 7913 C C . GLN B 1 378 ? -21.109 5.77 16.234 1 86.19 378 GLN B C 1
ATOM 7915 O O . GLN B 1 378 ? -21.047 4.898 17.094 1 86.19 378 GLN B O 1
ATOM 7920 N N . LYS B 1 379 ? -20.641 5.594 15.141 1 87.56 379 LYS B N 1
ATOM 7921 C CA . LYS B 1 379 ? -20.094 4.305 14.711 1 87.56 379 LYS B CA 1
ATOM 7922 C C . LYS B 1 379 ? -18.688 4.086 15.266 1 87.56 379 LYS B C 1
ATOM 7924 O O . LYS B 1 379 ? -18.047 5.031 15.727 1 87.56 379 LYS B O 1
ATOM 7929 N N . LYS B 1 380 ? -18.359 2.848 15.312 1 89 380 LYS B N 1
ATOM 7930 C CA . LYS B 1 380 ? -16.984 2.49 15.609 1 89 380 LYS B CA 1
ATOM 7931 C C . LYS B 1 380 ? -16.141 2.471 14.336 1 89 380 LYS B C 1
ATOM 7933 O O . LYS B 1 380 ? -16.656 2.227 13.242 1 89 380 LYS B O 1
ATOM 7938 N N . PRO B 1 381 ? -14.789 2.701 14.422 1 89.88 381 PRO B N 1
ATOM 7939 C CA . PRO B 1 381 ? -13.906 2.75 13.25 1 89.88 381 PRO B CA 1
ATOM 7940 C C . PRO B 1 381 ? -13.938 1.461 12.438 1 89.88 381 PRO B C 1
ATOM 7942 O O . PRO B 1 381 ? -13.805 1.501 11.211 1 89.88 381 PRO B O 1
ATOM 7945 N N . THR B 1 382 ? -14.18 0.394 13.047 1 81.88 382 THR B N 1
ATOM 7946 C CA . THR B 1 382 ? -14.172 -0.898 12.367 1 81.88 382 THR B CA 1
ATOM 7947 C C . THR B 1 382 ? -15.344 -1.007 11.398 1 81.88 382 THR B C 1
ATOM 7949 O O . THR B 1 382 ? -15.32 -1.828 10.477 1 81.88 382 THR B O 1
ATOM 7952 N N . LYS B 1 383 ? -16.312 -0.204 11.555 1 79.06 383 LYS B N 1
ATOM 7953 C CA . LYS B 1 383 ? -17.516 -0.239 10.727 1 79.06 383 LYS B CA 1
ATOM 7954 C C . LYS B 1 383 ? -17.422 0.776 9.594 1 79.06 383 LYS B C 1
ATOM 7956 O O . LYS B 1 383 ? -18.375 0.934 8.82 1 79.06 383 LYS B O 1
ATOM 7961 N N . LEU B 1 384 ? -16.312 1.479 9.5 1 85.19 384 LEU B N 1
ATOM 7962 C CA . LEU B 1 384 ? -16.141 2.531 8.508 1 85.19 384 LEU B CA 1
ATOM 7963 C C . LEU B 1 384 ? -15.297 2.037 7.336 1 85.19 384 LEU B C 1
ATOM 7965 O O . LEU B 1 384 ? -14.484 1.12 7.496 1 85.19 384 LEU B O 1
ATOM 7969 N N . SER B 1 385 ? -15.562 2.631 6.18 1 74.56 385 SER B N 1
ATOM 7970 C CA . SER B 1 385 ? -14.68 2.395 5.039 1 74.56 385 SER B CA 1
ATOM 7971 C C . SER B 1 385 ? -13.312 3.023 5.262 1 74.56 385 SER B C 1
ATOM 7973 O O . SER B 1 385 ? -13.133 3.844 6.168 1 74.56 385 SER B O 1
ATOM 7975 N N . GLY B 1 386 ? -12.281 2.625 4.508 1 77.75 386 GLY B N 1
ATOM 7976 C CA . GLY B 1 386 ? -10.945 3.199 4.598 1 77.75 386 GLY B CA 1
ATOM 7977 C C . GLY B 1 386 ? -10.938 4.711 4.465 1 77.75 386 GLY B C 1
ATOM 7978 O O . GLY B 1 386 ? -10.266 5.402 5.234 1 77.75 386 GLY B O 1
ATOM 7979 N N . GLY B 1 387 ? -11.688 5.172 3.516 1 80.38 387 GLY B N 1
ATOM 7980 C CA . GLY B 1 387 ? -11.781 6.609 3.326 1 80.38 387 GLY B CA 1
ATOM 7981 C C . GLY B 1 387 ? -12.422 7.324 4.5 1 80.38 387 GLY B C 1
ATOM 7982 O O . GLY B 1 387 ? -11.992 8.422 4.871 1 80.38 387 GLY B O 1
ATOM 7983 N N . GLN B 1 388 ? -13.398 6.645 5.059 1 86.5 388 GLN B N 1
ATOM 7984 C CA . GLN B 1 388 ? -14.062 7.219 6.223 1 86.5 388 GLN B CA 1
ATOM 7985 C C . GLN B 1 388 ? -13.141 7.23 7.434 1 86.5 388 GLN B C 1
ATOM 7987 O O . GLN B 1 388 ? -13.125 8.195 8.203 1 86.5 388 GLN B O 1
ATOM 7992 N N . GLN B 1 389 ? -12.414 6.207 7.535 1 90.5 389 GLN B N 1
ATOM 7993 C CA . GLN B 1 389 ? -11.445 6.148 8.625 1 90.5 389 GLN B CA 1
ATOM 7994 C C . GLN B 1 389 ? -10.414 7.262 8.508 1 90.5 389 GLN B C 1
ATOM 7996 O O . GLN B 1 389 ? -10.016 7.855 9.508 1 90.5 389 GLN B O 1
ATOM 8001 N N . GLN B 1 390 ? -10.047 7.484 7.301 1 88.81 390 GLN B N 1
ATOM 8002 C CA . GLN B 1 390 ? -9.086 8.562 7.066 1 88.81 390 GLN B CA 1
ATOM 8003 C C . GLN B 1 390 ? -9.664 9.914 7.473 1 88.81 390 GLN B C 1
ATOM 8005 O O . GLN B 1 390 ? -8.969 10.734 8.07 1 88.81 390 GLN B O 1
ATOM 8010 N N . ARG B 1 391 ? -10.867 10.125 7.078 1 89.94 391 ARG B N 1
ATOM 8011 C CA . ARG B 1 391 ? -11.523 11.383 7.43 1 89.94 391 ARG B CA 1
ATOM 8012 C C . ARG B 1 391 ? -11.594 11.555 8.945 1 89.94 391 ARG B C 1
ATOM 8014 O O . ARG B 1 391 ? -11.391 12.656 9.453 1 89.94 391 ARG B O 1
ATOM 8021 N N . VAL B 1 392 ? -11.852 10.453 9.625 1 93.75 392 VAL B N 1
ATOM 8022 C CA . VAL B 1 392 ? -11.883 10.492 11.086 1 93.75 392 VAL B CA 1
ATOM 8023 C C . VAL B 1 392 ? -10.492 10.82 11.625 1 93.75 392 VAL B C 1
ATOM 8025 O O . VAL B 1 392 ? -10.352 11.625 12.547 1 93.75 392 VAL B O 1
ATOM 8028 N N . ALA B 1 393 ? -9.523 10.219 11.031 1 93.56 393 ALA B N 1
ATOM 8029 C CA . ALA B 1 393 ? -8.148 10.461 11.461 1 93.56 393 ALA B CA 1
ATOM 8030 C C . ALA B 1 393 ? -7.754 11.922 11.258 1 93.56 393 ALA B C 1
ATOM 8032 O O . ALA B 1 393 ? -7.09 12.516 12.109 1 93.56 393 ALA B O 1
ATOM 8033 N N . ILE B 1 394 ? -8.117 12.461 10.172 1 92.31 394 ILE B N 1
ATOM 8034 C CA . ILE B 1 394 ? -7.82 13.852 9.883 1 92.31 394 ILE B CA 1
ATOM 8035 C C . ILE B 1 394 ? -8.578 14.758 10.852 1 92.31 394 ILE B C 1
ATOM 8037 O O . ILE B 1 394 ? -8.008 15.703 11.406 1 92.31 394 ILE B O 1
ATOM 8041 N N . ALA B 1 395 ? -9.852 14.406 11.062 1 93.69 395 ALA B N 1
ATOM 8042 C CA . ALA B 1 395 ? -10.641 15.172 12.016 1 93.69 395 ALA B CA 1
ATOM 8043 C C . ALA B 1 395 ? -9.984 15.188 13.391 1 93.69 395 ALA B C 1
ATOM 8045 O O . ALA B 1 395 ? -9.891 16.25 14.023 1 93.69 395 ALA B O 1
ATOM 8046 N N . ARG B 1 396 ? -9.586 14.086 13.75 1 93.56 396 ARG B N 1
ATOM 8047 C CA . ARG B 1 396 ? -8.914 13.969 15.039 1 93.56 396 ARG B CA 1
ATOM 8048 C C . ARG B 1 396 ? -7.629 14.797 15.062 1 93.56 396 ARG B C 1
ATOM 8050 O O . ARG B 1 396 ? -7.305 15.422 16.062 1 93.56 396 ARG B O 1
ATOM 8057 N N . GLY B 1 397 ? -6.961 14.82 14.008 1 92.19 397 GLY B N 1
ATOM 8058 C CA . GLY B 1 397 ? -5.707 15.547 13.914 1 92.19 397 GLY B CA 1
ATOM 8059 C C . GLY B 1 397 ? -5.891 17.047 13.906 1 92.19 397 GLY B C 1
ATOM 8060 O O . GLY B 1 397 ? -5.016 17.797 14.352 1 92.19 397 GLY B O 1
ATOM 8061 N N . ILE B 1 398 ? -7.074 17.562 13.469 1 93.56 398 ILE B N 1
ATOM 8062 C CA . ILE B 1 398 ? -7.207 19 13.266 1 93.56 398 ILE B CA 1
ATOM 8063 C C . ILE B 1 398 ? -8.18 19.594 14.289 1 93.56 398 ILE B C 1
ATOM 8065 O O . ILE B 1 398 ? -8.398 20.797 14.32 1 93.56 398 ILE B O 1
ATOM 8069 N N . VAL B 1 399 ? -8.742 18.75 15.094 1 92.19 399 VAL B N 1
ATOM 8070 C CA . VAL B 1 399 ? -9.797 19.188 16 1 92.19 399 VAL B CA 1
ATOM 8071 C C . VAL B 1 399 ? -9.25 20.266 16.953 1 92.19 399 VAL B C 1
ATOM 8073 O O . VAL B 1 399 ? -9.977 21.188 17.328 1 92.19 399 VAL B O 1
ATOM 8076 N N . LYS B 1 400 ? -7.992 20.188 17.297 1 89.12 400 LYS B N 1
ATOM 8077 C CA . LYS B 1 400 ? -7.363 21.172 18.172 1 89.12 400 LYS B CA 1
ATOM 8078 C C . LYS B 1 400 ? -6.938 22.406 17.406 1 89.12 400 LYS B C 1
ATOM 8080 O O . LYS B 1 400 ? -6.414 23.359 17.984 1 89.12 400 LYS B O 1
ATOM 8085 N N . LYS B 1 401 ? -7.133 22.344 16.125 1 87.31 401 LYS B N 1
ATOM 8086 C CA . LYS B 1 401 ? -6.77 23.453 15.242 1 87.31 401 LYS B CA 1
ATOM 8087 C C . LYS B 1 401 ? -5.266 23.719 15.281 1 87.31 401 LYS B C 1
ATOM 8089 O O . LYS B 1 401 ? -4.828 24.828 15.578 1 87.31 401 LYS B O 1
ATOM 8094 N N . PRO B 1 402 ? -4.559 22.719 14.969 1 90.06 402 PRO B N 1
ATOM 8095 C CA . PRO B 1 402 ? -3.104 22.875 14.93 1 90.06 402 PRO B CA 1
ATOM 8096 C C . PRO B 1 402 ? -2.637 23.797 13.805 1 90.06 402 PRO B C 1
ATOM 8098 O O . PRO B 1 402 ? -3.387 24.047 12.859 1 90.06 402 PRO B O 1
ATOM 8101 N N . LYS B 1 403 ? -1.461 24.359 14.07 1 85.75 403 LYS B N 1
ATOM 8102 C CA . LYS B 1 403 ? -0.904 25.219 13.031 1 85.75 403 LYS B CA 1
ATOM 8103 C C . LYS B 1 403 ? -0.302 24.391 11.898 1 85.75 403 LYS B C 1
ATOM 8105 O O . LYS B 1 403 ? -0.179 24.859 10.766 1 85.75 403 LYS B O 1
ATOM 8110 N N . ILE B 1 404 ? 0.127 23.203 12.266 1 94.38 404 ILE B N 1
ATOM 8111 C CA . ILE B 1 404 ? 0.749 22.328 11.273 1 94.38 404 ILE B CA 1
ATOM 8112 C C . ILE B 1 404 ? 0.148 20.922 11.375 1 94.38 404 ILE B C 1
ATOM 8114 O O . ILE B 1 404 ? -0.067 20.422 12.477 1 94.38 404 ILE B O 1
ATOM 8118 N N . LEU B 1 405 ? -0.168 20.375 10.25 1 95.81 405 LEU B N 1
ATOM 8119 C CA . LEU B 1 405 ? -0.678 19.016 10.156 1 95.81 405 LEU B CA 1
ATOM 8120 C C . LEU B 1 405 ? 0.34 18.109 9.477 1 95.81 405 LEU B C 1
ATOM 8122 O O . LEU B 1 405 ? 0.843 18.422 8.398 1 95.81 405 LEU B O 1
ATOM 8126 N N . LEU B 1 406 ? 0.703 17.047 10.133 1 96.69 406 LEU B N 1
ATOM 8127 C CA . LEU B 1 406 ? 1.624 16.047 9.594 1 96.69 406 LEU B CA 1
ATOM 8128 C C . LEU B 1 406 ? 0.879 14.781 9.18 1 96.69 406 LEU B C 1
ATOM 8130 O O . LEU B 1 406 ? 0.07 14.258 9.953 1 96.69 406 LEU B O 1
ATOM 8134 N N . MET B 1 407 ? 1.122 14.375 7.965 1 95.69 407 MET B N 1
ATOM 8135 C CA . MET B 1 407 ? 0.516 13.141 7.477 1 95.69 407 MET B CA 1
ATOM 8136 C C . MET B 1 407 ? 1.581 12.18 6.965 1 95.69 407 MET B C 1
ATOM 8138 O O . MET B 1 407 ? 2.354 12.516 6.066 1 95.69 407 MET B O 1
ATOM 8142 N N . ASP B 1 408 ? 1.616 11.016 7.504 1 93.44 408 ASP B N 1
ATOM 8143 C CA . ASP B 1 408 ? 2.604 10.008 7.121 1 93.44 408 ASP B CA 1
ATOM 8144 C C . ASP B 1 408 ? 1.971 8.922 6.258 1 93.44 408 ASP B C 1
ATOM 8146 O O . ASP B 1 408 ? 1.434 7.941 6.781 1 93.44 408 ASP B O 1
ATOM 8150 N N . GLU B 1 409 ? 2.092 9.031 5.004 1 90 409 GLU B N 1
ATOM 8151 C CA . GLU B 1 409 ? 1.598 8.086 4.004 1 90 409 GLU B CA 1
ATOM 8152 C C . GLU B 1 409 ? 0.133 7.742 4.254 1 90 409 GLU B C 1
ATOM 8154 O O . GLU B 1 409 ? -0.226 6.562 4.336 1 90 409 GLU B O 1
ATOM 8159 N N . PRO B 1 410 ? -0.695 8.711 4.234 1 89.31 410 PRO B N 1
ATOM 8160 C CA . PRO B 1 410 ? -2.088 8.492 4.633 1 89.31 410 PRO B CA 1
ATOM 8161 C C . PRO B 1 410 ? -2.889 7.719 3.59 1 89.31 410 PRO B C 1
ATOM 8163 O O . PRO B 1 410 ? -3.961 7.191 3.895 1 89.31 410 PRO B O 1
ATOM 8166 N N . LEU B 1 411 ? -2.398 7.574 2.371 1 88.25 411 LEU B N 1
ATOM 8167 C CA . LEU B 1 411 ? -3.193 6.984 1.297 1 88.25 411 LEU B CA 1
ATOM 8168 C C . LEU B 1 411 ? -2.625 5.633 0.878 1 88.25 411 LEU B C 1
ATOM 8170 O O . LEU B 1 411 ? -3.094 5.031 -0.092 1 88.25 411 LEU B O 1
ATOM 8174 N N . SER B 1 412 ? -1.703 5.086 1.595 1 78.56 412 SER B N 1
ATOM 8175 C CA . SER B 1 412 ? -0.959 3.898 1.186 1 78.56 412 SER B CA 1
ATOM 8176 C C . SER B 1 412 ? -1.838 2.652 1.227 1 78.56 412 SER B C 1
ATOM 8178 O O . SER B 1 412 ? -1.596 1.69 0.495 1 78.56 412 SER B O 1
ATOM 8180 N N . ASN B 1 413 ? -2.861 2.629 2.016 1 70.75 413 ASN B N 1
ATOM 8181 C CA . ASN B 1 413 ? -3.664 1.428 2.215 1 70.75 413 ASN B CA 1
ATOM 8182 C C . ASN B 1 413 ? -4.965 1.485 1.422 1 70.75 413 ASN B C 1
ATOM 8184 O O . ASN B 1 413 ? -5.828 0.615 1.567 1 70.75 413 ASN B O 1
ATOM 8188 N N . LEU B 1 414 ? -5.07 2.463 0.574 1 76.38 414 LEU B N 1
ATOM 8189 C CA . LEU B 1 414 ? -6.316 2.654 -0.158 1 76.38 414 LEU B CA 1
ATOM 8190 C C . LEU B 1 414 ? -6.191 2.145 -1.59 1 76.38 414 LEU B C 1
ATOM 8192 O O . LEU B 1 414 ? -5.094 2.107 -2.145 1 76.38 414 LEU B O 1
ATOM 8196 N N . ASP B 1 415 ? -7.316 1.697 -2.17 1 73.31 415 ASP B N 1
ATOM 8197 C CA . ASP B 1 415 ? -7.344 1.33 -3.584 1 73.31 415 ASP B CA 1
ATOM 8198 C C . ASP B 1 415 ? -7.234 2.566 -4.473 1 73.31 415 ASP B C 1
ATOM 8200 O O . ASP B 1 415 ? -7.324 3.697 -3.99 1 73.31 415 ASP B O 1
ATOM 8204 N N . ALA B 1 416 ? -7.043 2.338 -5.75 1 72.25 416 ALA B N 1
ATOM 8205 C CA . ALA B 1 416 ? -6.75 3.412 -6.699 1 72.25 416 ALA B CA 1
ATOM 8206 C C . ALA B 1 416 ? -7.898 4.418 -6.754 1 72.25 416 ALA B C 1
ATOM 8208 O O . ALA B 1 416 ? -7.668 5.629 -6.75 1 72.25 416 ALA B O 1
ATOM 8209 N N . LYS B 1 417 ? -9.078 3.949 -6.789 1 74.44 417 LYS B N 1
ATOM 8210 C CA . LYS B 1 417 ? -10.227 4.844 -6.902 1 74.44 417 LYS B CA 1
ATOM 8211 C C . LYS B 1 417 ? -10.367 5.715 -5.66 1 74.44 417 LYS B C 1
ATOM 8213 O O . LYS B 1 417 ? -10.484 6.938 -5.758 1 74.44 417 LYS B O 1
ATOM 8218 N N . LEU B 1 418 ? -10.398 5.043 -4.582 1 77.5 418 LEU B N 1
ATOM 8219 C CA . LEU B 1 418 ? -10.539 5.762 -3.32 1 77.5 418 LEU B CA 1
ATOM 8220 C C . LEU B 1 418 ? -9.359 6.695 -3.09 1 77.5 418 LEU B C 1
ATOM 8222 O O . LEU B 1 418 ? -9.516 7.773 -2.512 1 77.5 418 LEU B O 1
ATOM 8226 N N . ARG B 1 419 ? -8.211 6.316 -3.539 1 82.94 419 ARG B N 1
ATOM 8227 C CA . ARG B 1 419 ? -7.012 7.141 -3.408 1 82.94 419 ARG B CA 1
ATOM 8228 C C . ARG B 1 419 ? -7.176 8.461 -4.148 1 82.94 419 ARG B C 1
ATOM 8230 O O . ARG B 1 419 ? -6.848 9.523 -3.613 1 82.94 419 ARG B O 1
ATOM 8237 N N . ASN B 1 420 ? -7.633 8.344 -5.355 1 80.25 420 ASN B N 1
ATOM 8238 C CA . ASN B 1 420 ? -7.836 9.539 -6.168 1 80.25 420 ASN B CA 1
ATOM 8239 C C . ASN B 1 420 ? -8.859 10.477 -5.539 1 80.25 420 ASN B C 1
ATOM 8241 O O . ASN B 1 420 ? -8.625 11.688 -5.457 1 80.25 420 ASN B O 1
ATOM 8245 N N . GLN B 1 421 ? -9.891 9.898 -5.098 1 80.56 421 GLN B N 1
ATOM 8246 C CA . GLN B 1 421 ? -10.945 10.703 -4.488 1 80.56 421 GLN B CA 1
ATOM 8247 C C . GLN B 1 421 ? -10.461 11.344 -3.189 1 80.56 421 GLN B C 1
ATOM 8249 O O . GLN B 1 421 ? -10.742 12.516 -2.928 1 80.56 421 GLN B O 1
ATOM 8254 N N . THR B 1 422 ? -9.789 10.609 -2.469 1 85.94 422 THR B N 1
ATOM 8255 C CA . THR B 1 422 ? -9.352 11.078 -1.156 1 85.94 422 THR B CA 1
ATOM 8256 C C . THR B 1 422 ? -8.266 12.141 -1.293 1 85.94 422 THR B C 1
ATOM 8258 O O . THR B 1 422 ? -8.211 13.078 -0.499 1 85.94 422 THR B O 1
ATOM 8261 N N . ARG B 1 423 ? -7.398 11.977 -2.242 1 87.19 423 ARG B N 1
ATOM 8262 C CA . ARG B 1 423 ? -6.363 12.984 -2.441 1 87.19 423 ARG B CA 1
ATOM 8263 C C . ARG B 1 423 ? -6.973 14.336 -2.791 1 87.19 423 ARG B C 1
ATOM 8265 O O . ARG B 1 423 ? -6.523 15.367 -2.295 1 87.19 423 ARG B O 1
ATOM 8272 N N . GLN B 1 424 ? -7.957 14.258 -3.641 1 83.62 424 GLN B N 1
ATOM 8273 C CA . GLN B 1 424 ? -8.656 15.492 -4.004 1 83.62 424 GLN B CA 1
ATOM 8274 C C . GLN B 1 424 ? -9.344 16.109 -2.791 1 83.62 424 GLN B C 1
ATOM 8276 O O . GLN B 1 424 ? -9.336 17.328 -2.625 1 83.62 424 GLN B O 1
ATOM 8281 N N . TRP B 1 425 ? -9.836 15.25 -2.049 1 85.75 425 TRP B N 1
ATOM 8282 C CA . TRP B 1 425 ? -10.523 15.703 -0.844 1 85.75 425 TRP B CA 1
ATOM 8283 C C . TRP B 1 425 ? -9.539 16.344 0.136 1 85.75 425 TRP B C 1
ATOM 8285 O O . TRP B 1 425 ? -9.836 17.375 0.74 1 85.75 425 TRP B O 1
ATOM 8295 N N . ILE B 1 426 ? -8.414 15.758 0.326 1 90.06 426 ILE B N 1
ATOM 8296 C CA . ILE B 1 426 ? -7.398 16.281 1.236 1 90.06 426 ILE B CA 1
ATOM 8297 C C . ILE B 1 426 ? -6.973 17.672 0.794 1 90.06 426 ILE B C 1
ATOM 8299 O O . ILE B 1 426 ? -6.867 18.594 1.616 1 90.06 426 ILE B O 1
ATOM 8303 N N . ARG B 1 427 ? -6.695 17.828 -0.475 1 89.12 427 ARG B N 1
ATOM 8304 C CA . ARG B 1 427 ? -6.297 19.141 -1.001 1 89.12 427 ARG B CA 1
ATOM 8305 C C . ARG B 1 427 ? -7.391 20.172 -0.771 1 89.12 427 ARG B C 1
ATOM 8307 O O . ARG B 1 427 ? -7.102 21.312 -0.367 1 89.12 427 ARG B O 1
ATOM 8314 N N . LYS B 1 428 ? -8.57 19.75 -1.019 1 85.69 428 LYS B N 1
ATOM 8315 C CA . LYS B 1 428 ? -9.703 20.656 -0.845 1 85.69 428 LYS B CA 1
ATOM 8316 C C . LYS B 1 428 ? -9.836 21.109 0.607 1 85.69 428 LYS B C 1
ATOM 8318 O O . LYS B 1 428 ? -9.977 22.297 0.883 1 85.69 428 LYS B O 1
ATOM 8323 N N . ILE B 1 429 ? -9.773 20.188 1.482 1 87.31 429 ILE B N 1
ATOM 8324 C CA . ILE B 1 429 ? -9.945 20.5 2.898 1 87.31 429 ILE B CA 1
ATOM 8325 C C . ILE B 1 429 ? -8.773 21.328 3.396 1 87.31 429 ILE B C 1
ATOM 8327 O O . ILE B 1 429 ? -8.953 22.25 4.203 1 87.31 429 ILE B O 1
ATOM 8331 N N . GLN B 1 430 ? -7.582 21 3.027 1 91.06 430 GLN B N 1
ATOM 8332 C CA . GLN B 1 430 ? -6.402 21.766 3.42 1 91.06 430 GLN B CA 1
ATOM 8333 C C . GLN B 1 430 ? -6.508 23.219 2.975 1 91.06 430 GLN B C 1
ATOM 8335 O O . GLN B 1 430 ? -6.184 24.125 3.736 1 91.06 430 GLN B O 1
ATOM 8340 N N . LYS B 1 431 ? -6.938 23.453 1.786 1 87.69 431 LYS B N 1
ATOM 8341 C CA . LYS B 1 431 ? -7.086 24.797 1.254 1 87.69 431 LYS B CA 1
ATOM 8342 C C . LYS B 1 431 ? -8.195 25.562 1.979 1 87.69 431 LYS B C 1
ATOM 8344 O O . LYS B 1 431 ? -8.039 26.75 2.283 1 87.69 431 LYS B O 1
ATOM 8349 N N . GLU B 1 432 ? -9.227 24.844 2.232 1 86.31 432 GLU B N 1
ATOM 8350 C CA . GLU B 1 432 ? -10.352 25.469 2.924 1 86.31 432 GLU B CA 1
ATOM 8351 C C . GLU B 1 432 ? -9.969 25.891 4.34 1 86.31 432 GLU B C 1
ATOM 8353 O O . GLU B 1 432 ? -10.359 26.953 4.805 1 86.31 432 GLU B O 1
ATOM 8358 N N . LEU B 1 433 ? -9.25 25.078 4.98 1 87.5 433 LEU B N 1
ATOM 8359 C CA . LEU B 1 433 ? -8.859 25.344 6.359 1 87.5 433 LEU B CA 1
ATOM 8360 C C . LEU B 1 433 ? -7.633 26.25 6.418 1 87.5 433 LEU B C 1
ATOM 8362 O O . LEU B 1 433 ? -7.359 26.859 7.445 1 87.5 433 LEU B O 1
ATOM 8366 N N . GLY B 1 434 ? -6.852 26.234 5.395 1 89.81 434 GLY B N 1
ATOM 8367 C CA . GLY B 1 434 ? -5.629 27.016 5.359 1 89.81 434 GLY B CA 1
ATOM 8368 C C . GLY B 1 434 ? -4.555 26.5 6.289 1 89.81 434 GLY B C 1
ATOM 8369 O O . GLY B 1 434 ? -3.744 27.266 6.812 1 89.81 434 GLY B O 1
ATOM 8370 N N . ILE B 1 435 ? -4.566 25.297 6.535 1 92.56 435 ILE B N 1
ATOM 8371 C CA . ILE B 1 435 ? -3.625 24.703 7.48 1 92.56 435 ILE B CA 1
ATOM 8372 C C . ILE B 1 435 ? -2.346 24.297 6.75 1 92.56 435 ILE B C 1
ATOM 8374 O O . ILE B 1 435 ? -2.398 23.812 5.617 1 92.56 435 ILE B O 1
ATOM 8378 N N . THR B 1 436 ? -1.216 24.594 7.383 1 95.25 436 THR B N 1
ATOM 8379 C CA . THR B 1 436 ? 0.055 24.125 6.848 1 95.25 436 THR B CA 1
ATOM 8380 C C . THR B 1 436 ? 0.175 22.609 7.004 1 95.25 436 THR B C 1
ATOM 8382 O O . THR B 1 436 ? -0.074 22.062 8.086 1 95.25 436 THR B O 1
ATOM 8385 N N . THR B 1 437 ? 0.523 21.953 5.895 1 96.38 437 THR B N 1
ATOM 8386 C CA . THR B 1 437 ? 0.498 20.5 5.941 1 96.38 437 THR B CA 1
ATOM 8387 C C . THR B 1 437 ? 1.793 19.922 5.379 1 96.38 437 THR B C 1
ATOM 8389 O O . THR B 1 437 ? 2.311 20.406 4.371 1 96.38 437 THR B O 1
ATOM 8392 N N . ILE B 1 438 ? 2.318 18.969 6.066 1 97 438 ILE B N 1
ATOM 8393 C CA . ILE B 1 438 ? 3.422 18.156 5.562 1 97 438 ILE B CA 1
ATOM 8394 C C . ILE B 1 438 ? 2.92 16.75 5.234 1 97 438 ILE B C 1
ATOM 8396 O O . ILE B 1 438 ? 2.367 16.062 6.094 1 97 438 ILE B O 1
ATOM 8400 N N . PHE B 1 439 ? 3.133 16.438 4.023 1 96.06 439 PHE B N 1
ATOM 8401 C CA . PHE B 1 439 ? 2.646 15.188 3.473 1 96.06 439 PHE B CA 1
ATOM 8402 C C . PHE B 1 439 ? 3.809 14.289 3.059 1 96.06 439 PHE B C 1
ATOM 8404 O O . PHE B 1 439 ? 4.66 14.695 2.268 1 96.06 439 PHE B O 1
ATOM 8411 N N . VAL B 1 440 ? 3.871 13.125 3.693 1 95.44 440 VAL B N 1
ATOM 8412 C CA . VAL B 1 440 ? 4.926 12.18 3.338 1 95.44 440 VAL B CA 1
ATOM 8413 C C . VAL B 1 440 ? 4.348 11.07 2.459 1 95.44 440 VAL B C 1
ATOM 8415 O O . VAL B 1 440 ? 3.316 10.484 2.789 1 95.44 440 VAL B O 1
ATOM 8418 N N . THR B 1 441 ? 5.039 10.805 1.355 1 92.19 441 THR B N 1
ATOM 8419 C CA . THR B 1 441 ? 4.598 9.727 0.479 1 92.19 441 THR B CA 1
ATOM 8420 C C . THR B 1 441 ? 5.746 9.242 -0.403 1 92.19 441 THR B C 1
ATOM 8422 O O . THR B 1 441 ? 6.746 9.938 -0.568 1 92.19 441 THR B O 1
ATOM 8425 N N . HIS B 1 442 ? 5.645 8.086 -0.849 1 87 442 HIS B N 1
ATOM 8426 C CA . HIS B 1 442 ? 6.559 7.57 -1.863 1 87 442 HIS B CA 1
ATOM 8427 C C . HIS B 1 442 ? 5.906 7.57 -3.242 1 87 442 HIS B C 1
ATOM 8429 O O . HIS B 1 442 ? 6.555 7.238 -4.238 1 87 442 HIS B O 1
ATOM 8435 N N . ASP B 1 443 ? 4.664 7.988 -3.322 1 87.62 443 ASP B N 1
ATOM 8436 C CA . ASP B 1 443 ? 3.914 7.984 -4.574 1 87.62 443 ASP B CA 1
ATOM 8437 C C . ASP B 1 443 ? 4.059 9.32 -5.305 1 87.62 443 ASP B C 1
ATOM 8439 O O . ASP B 1 443 ? 3.604 10.352 -4.816 1 87.62 443 ASP B O 1
ATOM 8443 N N . GLN B 1 444 ? 4.551 9.25 -6.449 1 89.12 444 GLN B N 1
ATOM 8444 C CA . GLN B 1 444 ? 4.848 10.469 -7.195 1 89.12 444 GLN B CA 1
ATOM 8445 C C . GLN B 1 444 ? 3.568 11.18 -7.629 1 89.12 444 GLN B C 1
ATOM 8447 O O . GLN B 1 444 ? 3.504 12.406 -7.633 1 89.12 444 GLN B O 1
ATOM 8452 N N . GLU B 1 445 ? 2.59 10.359 -7.996 1 87.44 445 GLU B N 1
ATOM 8453 C CA . GLU B 1 445 ? 1.343 10.961 -8.461 1 87.44 445 GLU B CA 1
ATOM 8454 C C . GLU B 1 445 ? 0.668 11.758 -7.344 1 87.44 445 GLU B C 1
ATOM 8456 O O . GLU B 1 445 ? 0.104 12.82 -7.59 1 87.44 445 GLU B O 1
ATOM 8461 N N . GLU B 1 446 ? 0.729 11.242 -6.199 1 90.25 446 GLU B N 1
ATOM 8462 C CA . GLU B 1 446 ? 0.183 11.945 -5.039 1 90.25 446 GLU B CA 1
ATOM 8463 C C . GLU B 1 446 ? 0.895 13.273 -4.82 1 90.25 446 GLU B C 1
ATOM 8465 O O . GLU B 1 446 ? 0.248 14.312 -4.672 1 90.25 446 GLU B O 1
ATOM 8470 N N . ALA B 1 447 ? 2.18 13.164 -4.812 1 93.12 447 ALA B N 1
ATOM 8471 C CA . ALA B 1 447 ? 2.99 14.359 -4.578 1 93.12 447 ALA B CA 1
ATOM 8472 C C . ALA B 1 447 ? 2.734 15.414 -5.648 1 93.12 447 ALA B C 1
ATOM 8474 O O . ALA B 1 447 ? 2.564 16.594 -5.336 1 93.12 447 ALA B O 1
ATOM 8475 N N . MET B 1 448 ? 2.609 14.969 -6.816 1 91.88 448 MET B N 1
ATOM 8476 C CA . MET B 1 448 ? 2.453 15.875 -7.945 1 91.88 448 MET B CA 1
ATOM 8477 C C . MET B 1 448 ? 1.079 16.531 -7.926 1 91.88 448 MET B C 1
ATOM 8479 O O . MET B 1 448 ? 0.94 17.703 -8.305 1 91.88 448 MET B O 1
ATOM 8483 N N . SER B 1 449 ? 0.165 15.859 -7.477 1 90.06 449 SER B N 1
ATOM 8484 C CA . SER B 1 449 ? -1.225 16.281 -7.617 1 90.06 449 SER B CA 1
ATOM 8485 C C . SER B 1 449 ? -1.61 17.281 -6.527 1 90.06 449 SER B C 1
ATOM 8487 O O . SER B 1 449 ? -2.309 18.25 -6.793 1 90.06 449 SER B O 1
ATOM 8489 N N . ILE B 1 450 ? -1.113 17.078 -5.332 1 91.81 450 ILE B N 1
ATOM 8490 C CA . ILE B 1 450 ? -1.75 17.828 -4.254 1 91.81 450 ILE B CA 1
ATOM 8491 C C . ILE B 1 450 ? -0.762 18.828 -3.676 1 91.81 450 ILE B C 1
ATOM 8493 O O . ILE B 1 450 ? -1.155 19.75 -2.945 1 91.81 450 ILE B O 1
ATOM 8497 N N . SER B 1 451 ? 0.483 18.797 -4.02 1 94.56 451 SER B N 1
ATOM 8498 C CA . SER B 1 451 ? 1.502 19.562 -3.312 1 94.56 451 SER B CA 1
ATOM 8499 C C . SER B 1 451 ? 1.686 20.938 -3.941 1 94.56 451 SER B C 1
ATOM 8501 O O . SER B 1 451 ? 1.584 21.094 -5.16 1 94.56 451 SER B O 1
ATOM 8503 N N . ASP B 1 452 ? 1.936 21.891 -3.082 1 93.69 452 ASP B N 1
ATOM 8504 C CA . ASP B 1 452 ? 2.447 23.172 -3.545 1 93.69 452 ASP B CA 1
ATOM 8505 C C . ASP B 1 452 ? 3.955 23.109 -3.777 1 93.69 452 ASP B C 1
ATOM 8507 O O . ASP B 1 452 ? 4.465 23.688 -4.738 1 93.69 452 ASP B O 1
ATOM 8511 N N . THR B 1 453 ? 4.535 22.469 -2.885 1 95.44 453 THR B N 1
ATOM 8512 C CA . THR B 1 453 ? 5.98 22.281 -2.938 1 95.44 453 THR B CA 1
ATOM 8513 C C . THR B 1 453 ? 6.355 20.828 -2.631 1 95.44 453 THR B C 1
ATOM 8515 O O . THR B 1 453 ? 5.75 20.203 -1.762 1 95.44 453 THR B O 1
ATOM 8518 N N . ILE B 1 454 ? 7.305 20.344 -3.389 1 96.62 454 ILE B N 1
ATOM 8519 C CA . ILE B 1 454 ? 7.805 19 -3.174 1 96.62 454 ILE B CA 1
ATOM 8520 C C . ILE B 1 454 ? 9.266 19.047 -2.734 1 96.62 454 ILE B C 1
ATOM 8522 O O . ILE B 1 454 ? 10.078 19.766 -3.33 1 96.62 454 ILE B O 1
ATOM 8526 N N . VAL B 1 455 ? 9.586 18.406 -1.65 1 97.5 455 VAL B N 1
ATOM 8527 C CA . VAL B 1 455 ? 10.953 18.156 -1.219 1 97.5 455 VAL B CA 1
ATOM 8528 C C . VAL B 1 455 ? 11.367 16.734 -1.596 1 97.5 455 VAL B C 1
ATOM 8530 O O . VAL B 1 455 ? 11.016 15.773 -0.901 1 97.5 455 VAL B O 1
ATOM 8533 N N . CYS B 1 456 ? 12.094 16.625 -2.635 1 97.12 456 CYS B N 1
ATOM 8534 C CA . CYS B 1 456 ? 12.555 15.328 -3.105 1 97.12 456 CYS B CA 1
ATOM 8535 C C . CYS B 1 456 ? 13.836 14.906 -2.402 1 97.12 456 CYS B C 1
ATOM 8537 O O . CYS B 1 456 ? 14.844 15.625 -2.459 1 97.12 456 CYS B O 1
ATOM 8539 N N . MET B 1 457 ? 13.75 13.766 -1.792 1 95.81 457 MET B N 1
ATOM 8540 C CA . MET B 1 457 ? 14.867 13.312 -0.967 1 95.81 457 MET B CA 1
ATOM 8541 C C . MET B 1 457 ? 15.422 11.984 -1.479 1 95.81 457 MET B C 1
ATOM 8543 O O . MET B 1 457 ? 14.688 11.195 -2.082 1 95.81 457 MET B O 1
ATOM 8547 N N . SER B 1 458 ? 16.719 11.805 -1.314 1 92.75 458 SER B N 1
ATOM 8548 C CA . SER B 1 458 ? 17.391 10.539 -1.591 1 92.75 458 SER B CA 1
ATOM 8549 C C . SER B 1 458 ? 18.562 10.328 -0.648 1 92.75 458 SER B C 1
ATOM 8551 O O . SER B 1 458 ? 19.359 11.242 -0.427 1 92.75 458 SER B O 1
ATOM 8553 N N . THR B 1 459 ? 18.672 9.148 -0.066 1 90.12 459 THR B N 1
ATOM 8554 C CA . THR B 1 459 ? 19.781 8.727 0.785 1 90.12 459 THR B CA 1
ATOM 8555 C C . THR B 1 459 ? 20.047 9.758 1.88 1 90.12 459 THR B C 1
ATOM 8557 O O . THR B 1 459 ? 21.188 10.164 2.094 1 90.12 459 THR B O 1
ATOM 8560 N N . GLY B 1 460 ? 18.969 10.281 2.398 1 92.56 460 GLY B N 1
ATOM 8561 C CA . GLY B 1 460 ? 19.062 11.148 3.559 1 92.56 460 GLY B CA 1
ATOM 8562 C C . GLY B 1 460 ? 19.344 12.594 3.193 1 92.56 460 GLY B C 1
ATOM 8563 O O . GLY B 1 460 ? 19.469 13.453 4.074 1 92.56 460 GLY B O 1
ATOM 8564 N N . LYS B 1 461 ? 19.406 12.914 1.89 1 95.06 461 LYS B N 1
ATOM 8565 C CA . LYS B 1 461 ? 19.688 14.266 1.421 1 95.06 461 LYS B CA 1
ATOM 8566 C C . LYS B 1 461 ? 18.547 14.812 0.576 1 95.06 461 LYS B C 1
ATOM 8568 O O . LYS B 1 461 ? 17.781 14.039 -0.01 1 95.06 461 LYS B O 1
ATOM 8573 N N . ILE B 1 462 ? 18.5 16.109 0.522 1 96.62 462 ILE B N 1
ATOM 8574 C CA . ILE B 1 462 ? 17.531 16.75 -0.362 1 96.62 462 ILE B CA 1
ATOM 8575 C C . ILE B 1 462 ? 18.125 16.891 -1.761 1 96.62 462 ILE B C 1
ATOM 8577 O O . ILE B 1 462 ? 19.203 17.469 -1.927 1 96.62 462 ILE B O 1
ATOM 8581 N N . GLN B 1 463 ? 17.453 16.422 -2.725 1 96.56 463 GLN B N 1
ATOM 8582 C CA . GLN B 1 463 ? 17.922 16.469 -4.105 1 96.56 463 GLN B CA 1
ATOM 8583 C C . GLN B 1 463 ? 17.406 17.719 -4.82 1 96.56 463 GLN B C 1
ATOM 8585 O O . GLN B 1 463 ? 18.109 18.297 -5.645 1 96.56 463 GLN B O 1
ATOM 8590 N N . GLN B 1 464 ? 16.172 18.047 -4.555 1 97.06 464 GLN B N 1
ATOM 8591 C CA . GLN B 1 464 ? 15.547 19.219 -5.176 1 97.06 464 GLN B CA 1
ATOM 8592 C C . GLN B 1 464 ? 14.297 19.656 -4.41 1 97.06 464 GLN B C 1
ATOM 8594 O O . GLN B 1 464 ? 13.57 18.812 -3.877 1 97.06 464 GLN B O 1
ATOM 8599 N N . ILE B 1 465 ? 14.148 20.938 -4.277 1 96.81 465 ILE B N 1
ATOM 8600 C CA . ILE B 1 465 ? 12.938 21.531 -3.717 1 96.81 465 ILE B CA 1
ATOM 8601 C C . ILE B 1 465 ? 12.273 22.438 -4.754 1 96.81 465 ILE B C 1
ATOM 8603 O O . ILE B 1 465 ? 12.945 23.25 -5.391 1 96.81 465 ILE B O 1
ATOM 8607 N N . GLY B 1 466 ? 10.961 22.234 -4.957 1 94.81 466 GLY B N 1
ATOM 8608 C CA . GLY B 1 466 ? 10.25 23.094 -5.895 1 94.81 466 GLY B CA 1
ATOM 8609 C C . GLY B 1 466 ? 8.82 22.656 -6.133 1 94.81 466 GLY B C 1
ATOM 8610 O O . GLY B 1 466 ? 8.289 21.812 -5.406 1 94.81 466 GLY B O 1
ATOM 8611 N N . SER B 1 467 ? 8.219 23.328 -7.074 1 92.81 467 SER B N 1
ATOM 8612 C CA . SER B 1 467 ? 6.863 22.953 -7.457 1 92.81 467 SER B CA 1
ATOM 8613 C C . SER B 1 467 ? 6.855 21.641 -8.242 1 92.81 467 SER B C 1
ATOM 8615 O O . SER B 1 467 ? 7.871 21.25 -8.812 1 92.81 467 SER B O 1
ATOM 8617 N N . PRO B 1 468 ? 5.73 20.969 -8.203 1 92.62 468 PRO B N 1
ATOM 8618 C CA . PRO B 1 468 ? 5.637 19.734 -8.969 1 92.62 468 PRO B CA 1
ATOM 8619 C C . PRO B 1 468 ? 6.02 19.906 -10.438 1 92.62 468 PRO B C 1
ATOM 8621 O O . PRO B 1 468 ? 6.777 19.094 -10.984 1 92.62 468 PRO B O 1
ATOM 8624 N N . ILE B 1 469 ? 5.621 20.922 -11.016 1 88.88 469 ILE B N 1
ATOM 8625 C CA . ILE B 1 469 ? 5.879 21.172 -12.438 1 88.88 469 ILE B CA 1
ATOM 8626 C C . ILE B 1 469 ? 7.367 21.422 -12.656 1 88.88 469 ILE B C 1
ATOM 8628 O O . ILE B 1 469 ? 7.949 20.953 -13.633 1 88.88 469 ILE B O 1
ATOM 8632 N N . ASP B 1 470 ? 7.914 22.125 -11.758 1 92.06 470 ASP B N 1
ATOM 8633 C CA . ASP B 1 470 ? 9.336 22.438 -11.867 1 92.06 470 ASP B CA 1
ATOM 8634 C C . ASP B 1 470 ? 10.188 21.172 -11.719 1 92.06 470 ASP B C 1
ATOM 8636 O O . ASP B 1 470 ? 11.148 20.984 -12.461 1 92.06 470 ASP B O 1
ATOM 8640 N N . LEU B 1 471 ? 9.82 20.391 -10.781 1 94.19 471 LEU B N 1
ATOM 8641 C CA . LEU B 1 471 ? 10.586 19.172 -10.57 1 94.19 471 LEU B CA 1
ATOM 8642 C C . LEU B 1 471 ? 10.461 18.234 -11.773 1 94.19 471 LEU B C 1
ATOM 8644 O O . LEU B 1 471 ? 11.422 17.547 -12.133 1 94.19 471 LEU B O 1
ATOM 8648 N N . TYR B 1 472 ? 9.32 18.219 -12.422 1 93.31 472 TYR B N 1
ATOM 8649 C CA . TYR B 1 472 ? 9.086 17.312 -13.539 1 93.31 472 TYR B CA 1
ATOM 8650 C C . TYR B 1 472 ? 9.766 17.812 -14.812 1 93.31 472 TYR B C 1
ATOM 8652 O O . TYR B 1 472 ? 10.375 17.047 -15.547 1 93.31 472 TYR B O 1
ATOM 8660 N N . ASN B 1 473 ? 9.75 19.094 -15.031 1 91.19 473 ASN B N 1
ATOM 8661 C CA . ASN B 1 473 ? 10.219 19.672 -16.281 1 91.19 473 ASN B CA 1
ATOM 8662 C C . ASN B 1 473 ? 11.688 20.078 -16.203 1 91.19 473 ASN B C 1
ATOM 8664 O O . ASN B 1 473 ? 12.398 20.078 -17.203 1 91.19 473 ASN B O 1
ATOM 8668 N N . LYS B 1 474 ? 12.062 20.438 -15 1 94.44 474 LYS B N 1
ATOM 8669 C CA . LYS B 1 474 ? 13.438 20.891 -14.812 1 94.44 474 LYS B CA 1
ATOM 8670 C C . LYS B 1 474 ? 14.086 20.188 -13.625 1 94.44 474 LYS B C 1
ATOM 8672 O O . LYS B 1 474 ? 14.523 20.828 -12.672 1 94.44 474 LYS B O 1
ATOM 8677 N N . PRO B 1 475 ? 14.188 18.891 -13.781 1 96.69 475 PRO B N 1
ATOM 8678 C CA . PRO B 1 475 ? 14.875 18.172 -12.711 1 96.69 475 PRO B CA 1
ATOM 8679 C C . PRO B 1 475 ? 16.328 18.641 -12.523 1 96.69 475 PRO B C 1
ATOM 8681 O O . PRO B 1 475 ? 17.047 18.812 -13.508 1 96.69 475 PRO B O 1
ATOM 8684 N N . LYS B 1 476 ? 16.734 18.828 -11.336 1 96.94 476 LYS B N 1
ATOM 8685 C CA . LYS B 1 476 ? 18.047 19.391 -11.008 1 96.94 476 LYS B CA 1
ATOM 8686 C C . LYS B 1 476 ? 19.156 18.391 -11.273 1 96.94 476 LYS B C 1
ATOM 8688 O O . LYS B 1 476 ? 20.297 18.781 -11.531 1 96.94 476 LYS B O 1
ATOM 8693 N N . ASN B 1 477 ? 18.859 17.125 -11.211 1 96.88 477 ASN B N 1
ATOM 8694 C CA . ASN B 1 477 ? 19.844 16.078 -11.438 1 96.88 477 ASN B CA 1
ATOM 8695 C C . ASN B 1 477 ? 19.203 14.812 -12.008 1 96.88 477 ASN B C 1
ATOM 8697 O O . ASN B 1 477 ? 17.984 14.758 -12.18 1 96.88 477 ASN B O 1
ATOM 8701 N N . GLU B 1 478 ? 20.031 13.836 -12.312 1 95.94 478 GLU B N 1
ATOM 8702 C CA . GLU B 1 478 ? 19.562 12.617 -12.969 1 95.94 478 GLU B CA 1
ATOM 8703 C C . GLU B 1 478 ? 18.656 11.805 -12.047 1 95.94 478 GLU B C 1
ATOM 8705 O O . GLU B 1 478 ? 17.734 11.125 -12.508 1 95.94 478 GLU B O 1
ATOM 8710 N N . PHE B 1 479 ? 18.984 11.898 -10.766 1 93.88 479 PHE B N 1
ATOM 8711 C CA . PHE B 1 479 ? 18.141 11.148 -9.836 1 93.88 479 PHE B CA 1
ATOM 8712 C C . PHE B 1 479 ? 16.703 11.625 -9.891 1 93.88 479 PHE B C 1
ATOM 8714 O O . PHE B 1 479 ? 15.781 10.82 -10.031 1 93.88 479 PHE B O 1
ATOM 8721 N N . VAL B 1 480 ? 16.484 12.93 -9.773 1 96 480 VAL B N 1
ATOM 8722 C CA . VAL B 1 480 ? 15.141 13.492 -9.789 1 96 480 VAL B CA 1
ATOM 8723 C C . VAL B 1 480 ? 14.461 13.188 -11.125 1 96 480 VAL B C 1
ATOM 8725 O O . VAL B 1 480 ? 13.273 12.859 -11.164 1 96 480 VAL B O 1
ATOM 8728 N N . ALA B 1 481 ? 15.258 13.234 -12.172 1 95.62 481 ALA B N 1
ATOM 8729 C CA . ALA B 1 481 ? 14.742 12.984 -13.516 1 95.62 481 ALA B CA 1
ATOM 8730 C C . ALA B 1 481 ? 14.258 11.539 -13.656 1 95.62 481 ALA B C 1
ATOM 8732 O O . ALA B 1 481 ? 13.227 11.281 -14.273 1 95.62 481 ALA B O 1
ATOM 8733 N N . LYS B 1 482 ? 14.961 10.641 -13.109 1 92.62 482 LYS B N 1
ATOM 8734 C CA . LYS B 1 482 ? 14.625 9.227 -13.211 1 92.62 482 LYS B CA 1
ATOM 8735 C C . LYS B 1 482 ? 13.539 8.844 -12.219 1 92.62 482 LYS B C 1
ATOM 8737 O O . LYS B 1 482 ? 12.734 7.949 -12.484 1 92.62 482 LYS B O 1
ATOM 8742 N N . PHE B 1 483 ? 13.578 9.477 -11.156 1 90.75 483 PHE B N 1
ATOM 8743 C CA . PHE B 1 483 ? 12.664 9.125 -10.086 1 90.75 483 PHE B CA 1
ATOM 8744 C C . PHE B 1 483 ? 11.242 9.586 -10.398 1 90.75 483 PHE B C 1
ATOM 8746 O O . PHE B 1 483 ? 10.273 8.875 -10.125 1 90.75 483 PHE B O 1
ATOM 8753 N N . LEU B 1 484 ? 11.18 10.805 -10.93 1 91.75 484 LEU B N 1
ATOM 8754 C CA . LEU B 1 484 ? 9.867 11.352 -11.258 1 91.75 484 LEU B CA 1
ATOM 8755 C C . LEU B 1 484 ? 9.445 10.938 -12.664 1 91.75 484 LEU B C 1
ATOM 8757 O O . LEU B 1 484 ? 10.188 11.156 -13.633 1 91.75 484 LEU B O 1
ATOM 8761 N N . GLY B 1 485 ? 8.328 10.359 -12.734 1 88.75 485 GLY B N 1
ATOM 8762 C CA . GLY B 1 485 ? 7.816 9.914 -14.016 1 88.75 485 GLY B CA 1
ATOM 8763 C C . GLY B 1 485 ? 7.703 8.398 -14.125 1 88.75 485 GLY B C 1
ATOM 8764 O O . GLY B 1 485 ? 8.609 7.676 -13.703 1 88.75 485 GLY B O 1
ATOM 8765 N N . VAL B 1 486 ? 6.516 7.969 -14.617 1 82.12 486 VAL B N 1
ATOM 8766 C CA . VAL B 1 486 ? 6.293 6.547 -14.859 1 82.12 486 VAL B CA 1
ATOM 8767 C C . VAL B 1 486 ? 5.91 6.324 -16.328 1 82.12 486 VAL B C 1
ATOM 8769 O O . VAL B 1 486 ? 4.891 6.836 -16.781 1 82.12 486 VAL B O 1
ATOM 8772 N N . PRO B 1 487 ? 6.73 5.68 -17.031 1 87.38 487 PRO B N 1
ATOM 8773 C CA . PRO B 1 487 ? 7.996 5.02 -16.703 1 87.38 487 PRO B CA 1
ATOM 8774 C C . PRO B 1 487 ? 9.141 6.012 -16.516 1 87.38 487 PRO B C 1
ATOM 8776 O O . PRO B 1 487 ? 8.984 7.203 -16.797 1 87.38 487 PRO B O 1
ATOM 8779 N N . GLU B 1 488 ? 10.273 5.434 -16.062 1 89.94 488 GLU B N 1
ATOM 8780 C CA . GLU B 1 488 ? 11.438 6.266 -15.797 1 89.94 488 GLU B CA 1
ATOM 8781 C C . GLU B 1 488 ? 11.953 6.926 -17.078 1 89.94 488 GLU B C 1
ATOM 8783 O O . GLU B 1 488 ? 11.812 6.367 -18.156 1 89.94 488 GLU B O 1
ATOM 8788 N N . MET B 1 489 ? 12.523 8.078 -16.891 1 93.88 489 MET B N 1
ATOM 8789 C CA . MET B 1 489 ? 13.117 8.797 -18 1 93.88 489 MET B CA 1
ATOM 8790 C C . MET B 1 489 ? 14.227 7.969 -18.656 1 93.88 489 MET B C 1
ATOM 8792 O O . MET B 1 489 ? 15.016 7.324 -17.953 1 93.88 489 MET B O 1
ATOM 8796 N N . ASN B 1 490 ? 14.211 8 -20.031 1 94.69 490 ASN B N 1
ATOM 8797 C CA . ASN B 1 490 ? 15.312 7.379 -20.75 1 94.69 490 ASN B CA 1
ATOM 8798 C C . ASN B 1 490 ? 16.562 8.25 -20.734 1 94.69 490 ASN B C 1
ATOM 8800 O O . ASN B 1 490 ? 16.531 9.391 -21.188 1 94.69 490 ASN B O 1
ATOM 8804 N N . ILE B 1 491 ? 17.578 7.738 -20.172 1 94.81 491 ILE B N 1
ATOM 8805 C CA . ILE B 1 491 ? 18.828 8.484 -20.125 1 94.81 491 ILE B CA 1
ATOM 8806 C C . ILE B 1 491 ? 19.938 7.645 -20.734 1 94.81 491 ILE B C 1
ATOM 8808 O O . ILE B 1 491 ? 20.141 6.492 -20.344 1 94.81 491 ILE B O 1
ATOM 8812 N N . PHE B 1 492 ? 20.625 8.195 -21.656 1 91.62 492 PHE B N 1
ATOM 8813 C CA . PHE B 1 492 ? 21.734 7.504 -22.297 1 91.62 492 PHE B CA 1
ATOM 8814 C C . PHE B 1 492 ? 22.844 8.484 -22.656 1 91.62 492 PHE B C 1
ATOM 8816 O O . PHE B 1 492 ? 22.609 9.68 -22.797 1 91.62 492 PHE B O 1
ATOM 8823 N N . GLU B 1 493 ? 24.016 7.965 -22.859 1 91.94 493 GLU B N 1
ATOM 8824 C CA . GLU B 1 493 ? 25.188 8.781 -23.125 1 91.94 493 GLU B CA 1
ATOM 8825 C C . GLU B 1 493 ? 25.297 9.109 -24.625 1 91.94 493 GLU B C 1
ATOM 8827 O O . GLU B 1 493 ? 25.078 8.242 -25.469 1 91.94 493 GLU B O 1
ATOM 8832 N N . VAL B 1 494 ? 25.562 10.398 -24.906 1 91.31 494 VAL B N 1
ATOM 8833 C CA . VAL B 1 494 ? 25.75 10.844 -26.281 1 91.31 494 VAL B CA 1
ATOM 8834 C C . VAL B 1 494 ? 27.031 11.641 -26.391 1 91.31 494 VAL B C 1
ATOM 8836 O O . VAL B 1 494 ? 27.531 12.18 -25.406 1 91.31 494 VAL B O 1
ATOM 8839 N N . ASP B 1 495 ? 27.547 11.641 -27.594 1 92.5 495 ASP B N 1
ATOM 8840 C CA . ASP B 1 495 ? 28.781 12.367 -27.844 1 92.5 495 ASP B CA 1
ATOM 8841 C C . ASP B 1 495 ? 28.484 13.828 -28.203 1 92.5 495 ASP B C 1
ATOM 8843 O O . ASP B 1 495 ? 27.453 14.141 -28.797 1 92.5 495 ASP B O 1
ATOM 8847 N N . VAL B 1 496 ? 29.422 14.664 -27.719 1 93.81 496 VAL B N 1
ATOM 8848 C CA . VAL B 1 496 ? 29.297 16.094 -28 1 93.81 496 VAL B CA 1
ATOM 8849 C C . VAL B 1 496 ? 30.516 16.562 -28.797 1 93.81 496 VAL B C 1
ATOM 8851 O O . VAL B 1 496 ? 31.656 16.391 -28.359 1 93.81 496 VAL B O 1
ATOM 8854 N N . LYS B 1 497 ? 30.234 17.062 -30.016 1 91.44 497 LYS B N 1
ATOM 8855 C CA . LYS B 1 497 ? 31.266 17.672 -30.844 1 91.44 497 LYS B CA 1
ATOM 8856 C C . LYS B 1 497 ? 30.875 19.094 -31.234 1 91.44 497 LYS B C 1
ATOM 8858 O O . LYS B 1 497 ? 29.859 19.312 -31.891 1 91.44 497 LYS B O 1
ATOM 8863 N N . GLU B 1 498 ? 31.656 20.078 -30.984 1 89.62 498 GLU B N 1
ATOM 8864 C CA . GLU B 1 498 ? 31.391 21.484 -31.281 1 89.62 498 GLU B CA 1
ATOM 8865 C C . GLU B 1 498 ? 30 21.891 -30.812 1 89.62 498 GLU B C 1
ATOM 8867 O O . GLU B 1 498 ? 29.219 22.484 -31.578 1 89.62 498 GLU B O 1
ATOM 8872 N N . ASN B 1 499 ? 29.562 21.391 -29.719 1 91.19 499 ASN B N 1
ATOM 8873 C CA . ASN B 1 499 ? 28.312 21.734 -29.047 1 91.19 499 ASN B CA 1
ATOM 8874 C C . ASN B 1 499 ? 27.109 21.125 -29.75 1 91.19 499 ASN B C 1
ATOM 8876 O O . ASN B 1 499 ? 25.984 21.609 -29.609 1 91.19 499 ASN B O 1
ATOM 8880 N N . VAL B 1 500 ? 27.5 20.109 -30.594 1 92.75 500 VAL B N 1
ATOM 8881 C CA . VAL B 1 500 ? 26.453 19.344 -31.266 1 92.75 500 VAL B CA 1
ATOM 8882 C C . VAL B 1 500 ? 26.422 17.922 -30.719 1 92.75 500 VAL B C 1
ATOM 8884 O O . VAL B 1 500 ? 27.469 17.297 -30.531 1 92.75 500 VAL B O 1
ATOM 8887 N N . LEU B 1 501 ? 25.203 17.484 -30.453 1 92.12 501 LEU B N 1
ATOM 8888 C CA . LEU B 1 501 ? 25.016 16.156 -29.891 1 92.12 501 LEU B CA 1
ATOM 8889 C C . LEU B 1 501 ? 24.938 15.109 -31 1 92.12 501 LEU B C 1
ATOM 8891 O O . LEU B 1 501 ? 24.266 15.328 -32.031 1 92.12 501 LEU B O 1
ATOM 8895 N N . T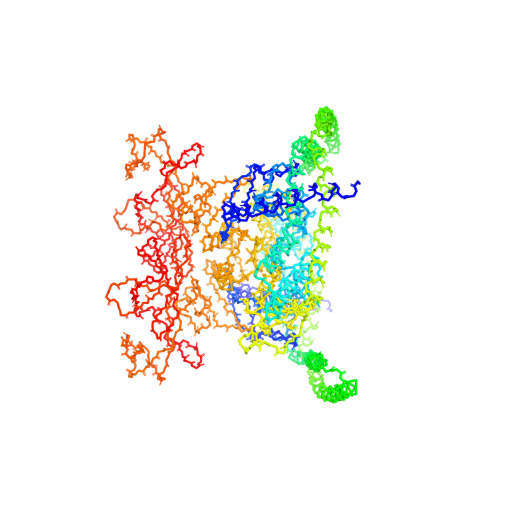YR B 1 502 ? 25.656 14.047 -30.812 1 89.12 502 TYR B N 1
ATOM 8896 C CA . TYR B 1 502 ? 25.656 12.945 -31.766 1 89.12 502 TYR B CA 1
ATOM 8897 C C . TYR B 1 502 ? 25.328 11.625 -31.094 1 89.12 502 TYR B C 1
ATOM 8899 O O . TYR B 1 502 ? 25.797 11.359 -29.984 1 89.12 502 TYR B O 1
ATOM 8907 N N . LEU B 1 503 ? 24.406 10.938 -31.672 1 83.19 503 LEU B N 1
ATOM 8908 C CA . LEU B 1 503 ? 24.141 9.555 -31.266 1 83.19 503 LEU B CA 1
ATOM 8909 C C . LEU B 1 503 ? 24.703 8.578 -32.281 1 83.19 503 LEU B C 1
ATOM 8911 O O . LEU B 1 503 ? 24.156 8.43 -33.375 1 83.19 503 LEU B O 1
ATOM 8915 N N . HIS B 1 504 ? 25.609 7.797 -31.844 1 79.06 504 HIS B N 1
ATOM 8916 C CA . HIS B 1 504 ? 26.281 6.848 -32.75 1 79.06 504 HIS B CA 1
ATOM 8917 C C . HIS B 1 504 ? 26.531 7.461 -34.125 1 79.06 504 HIS B C 1
ATOM 8919 O O . HIS B 1 504 ? 26.156 6.879 -35.125 1 79.06 504 HIS B O 1
ATOM 8925 N N . ASN B 1 505 ? 26.969 8.672 -34.25 1 77.06 505 ASN B N 1
ATOM 8926 C CA . ASN B 1 505 ? 27.406 9.406 -35.406 1 77.06 505 ASN B CA 1
ATOM 8927 C C . ASN B 1 505 ? 26.234 10.055 -36.156 1 77.06 505 ASN B C 1
ATOM 8929 O O . ASN B 1 505 ? 26.391 10.578 -37.25 1 77.06 505 ASN B O 1
ATOM 8933 N N . ILE B 1 506 ? 25.062 9.891 -35.562 1 79.69 506 ILE B N 1
ATOM 8934 C CA . ILE B 1 506 ? 23.906 10.594 -36.125 1 79.69 506 ILE B CA 1
ATOM 8935 C C . ILE B 1 506 ? 23.703 11.922 -35.406 1 79.69 506 ILE B C 1
ATOM 8937 O O . ILE B 1 506 ? 23.656 11.961 -34.156 1 79.69 506 ILE B O 1
ATOM 8941 N N . LYS B 1 507 ? 23.578 12.914 -36.188 1 84.62 507 LYS B N 1
ATOM 8942 C CA . LYS B 1 507 ? 23.375 14.25 -35.625 1 84.62 507 LYS B CA 1
ATOM 8943 C C . LYS B 1 507 ? 21.984 14.398 -35.031 1 84.62 507 LYS B C 1
ATOM 8945 O O . LYS B 1 507 ? 20.984 14.164 -35.719 1 84.62 507 LYS B O 1
ATOM 8950 N N . LEU B 1 508 ? 21.938 14.711 -33.781 1 86.5 508 LEU B N 1
ATOM 8951 C CA . LEU B 1 508 ? 20.656 14.93 -33.125 1 86.5 508 LEU B CA 1
ATOM 8952 C C . LEU B 1 508 ? 20.25 16.406 -33.188 1 86.5 508 LEU B C 1
ATOM 8954 O O . LEU B 1 508 ? 19.422 16.781 -34 1 86.5 508 LEU B O 1
ATOM 8958 N N . PHE B 1 509 ? 20.859 17.25 -32.375 1 86.62 509 PHE B N 1
ATOM 8959 C CA . PHE B 1 509 ? 20.594 18.688 -32.406 1 86.62 509 PHE B CA 1
ATOM 8960 C C . PHE B 1 509 ? 21.734 19.453 -31.719 1 86.62 509 PHE B C 1
ATOM 8962 O O . PHE B 1 509 ? 22.594 18.844 -31.078 1 86.62 509 PHE B O 1
ATOM 8969 N N . GLU B 1 510 ? 21.734 20.703 -31.984 1 88.75 510 GLU B N 1
ATOM 8970 C CA . GLU B 1 510 ? 22.688 21.578 -31.328 1 88.75 510 GLU B CA 1
ATOM 8971 C C . GLU B 1 510 ? 22.25 21.906 -29.891 1 88.75 510 GLU B C 1
ATOM 8973 O O . GLU B 1 510 ? 21.094 22.266 -29.672 1 88.75 510 GLU B O 1
ATOM 8978 N N . SER B 1 511 ? 23.172 21.734 -29.016 1 90.12 511 SER B N 1
ATOM 8979 C CA . SER B 1 511 ? 22.844 21.969 -27.609 1 90.12 511 SER B CA 1
ATOM 8980 C C . SER B 1 511 ? 22.5 23.438 -27.359 1 90.12 511 SER B C 1
ATOM 8982 O O . SER B 1 511 ? 23.172 24.328 -27.875 1 90.12 511 SER B O 1
ATOM 8984 N N . PRO B 1 512 ? 21.516 23.641 -26.562 1 87.94 512 PRO B N 1
ATOM 8985 C CA . PRO B 1 512 ? 21.172 25.016 -26.219 1 87.94 512 PRO B CA 1
ATOM 8986 C C . PRO B 1 512 ? 22.125 25.625 -25.188 1 87.94 512 PRO B C 1
ATOM 8988 O O . PRO B 1 512 ? 22.141 26.844 -25 1 87.94 512 PRO B O 1
ATOM 8991 N N . VAL B 1 513 ? 22.891 24.812 -24.5 1 90 513 VAL B N 1
ATOM 8992 C CA . VAL B 1 513 ? 23.844 25.281 -23.5 1 90 513 VAL B CA 1
ATOM 8993 C C . VAL B 1 513 ? 25.25 24.828 -23.875 1 90 513 VAL B C 1
ATOM 8995 O O . VAL B 1 513 ? 25.422 23.844 -24.594 1 90 513 VAL B O 1
ATOM 8998 N N . LYS B 1 514 ? 26.25 25.531 -23.469 1 89.31 514 LYS B N 1
ATOM 8999 C CA . LYS B 1 514 ? 27.641 25.172 -23.734 1 89.31 514 LYS B CA 1
ATOM 9000 C C . LYS B 1 514 ? 28.078 24 -22.891 1 89.31 514 LYS B C 1
ATOM 9002 O O . LYS B 1 514 ? 28 24.047 -21.656 1 89.31 514 LYS B O 1
ATOM 9007 N N . ILE B 1 515 ? 28.484 23 -23.531 1 89.62 515 ILE B N 1
ATOM 9008 C CA . ILE B 1 515 ? 28.906 21.781 -22.844 1 89.62 515 ILE B CA 1
ATOM 9009 C C . ILE B 1 515 ? 30.422 21.656 -22.938 1 89.62 515 ILE B C 1
ATOM 9011 O O . ILE B 1 515 ? 31 21.672 -24.031 1 89.62 515 ILE B O 1
ATOM 9015 N N . ALA B 1 516 ? 31.062 21.516 -21.891 1 83.75 516 ALA B N 1
ATOM 9016 C CA . ALA B 1 516 ? 32.531 21.469 -21.828 1 83.75 516 ALA B CA 1
ATOM 9017 C C . ALA B 1 516 ? 33.031 20.062 -22.125 1 83.75 516 ALA B C 1
ATOM 9019 O O . ALA B 1 516 ? 34.125 19.891 -22.688 1 83.75 516 ALA B O 1
ATOM 9020 N N . SER B 1 517 ? 32.25 19.094 -21.781 1 88.56 517 SER B N 1
ATOM 9021 C CA . SER B 1 517 ? 32.719 17.719 -21.922 1 88.56 517 SER B CA 1
ATOM 9022 C C . SER B 1 517 ? 32.406 17.172 -23.312 1 88.56 517 SER B C 1
ATOM 9024 O O . SER B 1 517 ? 31.641 17.781 -24.062 1 88.56 517 SER B O 1
ATOM 9026 N N . ASN B 1 518 ? 33.031 16.047 -23.688 1 91 518 ASN B N 1
ATOM 9027 C CA . ASN B 1 518 ? 32.812 15.406 -24.984 1 91 518 ASN B CA 1
ATOM 9028 C C . ASN B 1 518 ? 31.656 14.422 -24.938 1 91 518 ASN B C 1
ATOM 9030 O O . ASN B 1 518 ? 31.266 13.867 -25.969 1 91 518 ASN B O 1
ATOM 9034 N N . LYS B 1 519 ? 31.203 14.242 -23.672 1 93.81 519 LYS B N 1
ATOM 9035 C CA . LYS B 1 519 ? 30.047 13.359 -23.5 1 93.81 519 LYS B CA 1
ATOM 9036 C C . LYS B 1 519 ? 29.016 13.984 -22.578 1 93.81 519 LYS B C 1
ATOM 9038 O O . LYS B 1 519 ? 29.344 14.812 -21.734 1 93.81 519 LYS B O 1
ATOM 9043 N N . VAL B 1 520 ? 27.797 13.648 -22.859 1 94.25 520 VAL B N 1
ATOM 9044 C CA . VAL B 1 520 ? 26.719 14.148 -22.016 1 94.25 520 VAL B CA 1
ATOM 9045 C C . VAL B 1 520 ? 25.625 13.094 -21.891 1 94.25 520 VAL B C 1
ATOM 9047 O O . VAL B 1 520 ? 25.453 12.266 -22.797 1 94.25 520 VAL B O 1
ATOM 9050 N N . ASP B 1 521 ? 25 13.047 -20.781 1 94.75 521 ASP B N 1
ATOM 9051 C CA . ASP B 1 521 ? 23.844 12.18 -20.609 1 94.75 521 ASP B CA 1
ATOM 9052 C C . ASP B 1 521 ? 22.578 12.836 -21.156 1 94.75 521 ASP B C 1
ATOM 9054 O O . ASP B 1 521 ? 22.156 13.891 -20.672 1 94.75 521 ASP B O 1
ATOM 9058 N N . PHE B 1 522 ? 22.078 12.188 -22.125 1 94.06 522 PHE B N 1
ATOM 9059 C CA . PHE B 1 522 ? 20.859 12.664 -22.781 1 94.06 522 PHE B CA 1
ATOM 9060 C C . PHE B 1 522 ? 19.625 11.969 -22.234 1 94.06 522 PHE B C 1
ATOM 9062 O O . PHE B 1 522 ? 19.547 10.742 -22.234 1 94.06 522 PHE B O 1
ATOM 9069 N N . GLY B 1 523 ? 18.688 12.852 -21.734 1 95.06 523 GLY B N 1
ATOM 9070 C CA . GLY B 1 523 ? 17.469 12.305 -21.172 1 95.06 523 GLY B CA 1
ATOM 9071 C C . GLY B 1 523 ? 16.219 12.711 -21.938 1 95.06 523 GLY B C 1
ATOM 9072 O O . GLY B 1 523 ? 16.109 13.844 -22.391 1 95.06 523 GLY B O 1
ATOM 9073 N N . ILE B 1 524 ? 15.297 11.719 -22.141 1 94.31 524 ILE B N 1
ATOM 9074 C CA . ILE B 1 524 ? 14.008 11.977 -22.766 1 94.31 524 ILE B CA 1
ATOM 9075 C C . ILE B 1 524 ? 12.938 11.086 -22.125 1 94.31 524 ILE B C 1
ATOM 9077 O O . ILE B 1 524 ? 13.203 9.93 -21.797 1 94.31 524 ILE B O 1
ATOM 9081 N N . ARG B 1 525 ? 11.844 11.703 -21.844 1 95.19 525 ARG B N 1
ATOM 9082 C CA . ARG B 1 525 ? 10.773 10.945 -21.219 1 95.19 525 ARG B CA 1
ATOM 9083 C C . ARG B 1 525 ? 10.047 10.078 -22.234 1 95.19 525 ARG B C 1
ATOM 9085 O O . ARG B 1 525 ? 10.047 10.383 -23.422 1 95.19 525 ARG B O 1
ATOM 9092 N N . ALA B 1 526 ? 9.375 9.047 -21.75 1 93.25 526 ALA B N 1
ATOM 9093 C CA . ALA B 1 526 ? 8.719 8.062 -22.594 1 93.25 526 ALA B CA 1
ATOM 9094 C C . ALA B 1 526 ? 7.574 8.695 -23.391 1 93.25 526 ALA B C 1
ATOM 9096 O O . ALA B 1 526 ? 7.34 8.336 -24.547 1 93.25 526 ALA B O 1
ATOM 9097 N N . GLU B 1 527 ? 6.91 9.641 -22.781 1 90.94 527 GLU B N 1
ATOM 9098 C CA . GLU B 1 527 ? 5.73 10.242 -23.406 1 90.94 527 GLU B CA 1
ATOM 9099 C C . GLU B 1 527 ? 6.125 11.258 -24.469 1 90.94 527 GLU B C 1
ATOM 9101 O O . GLU B 1 527 ? 5.289 11.68 -25.266 1 90.94 527 GLU B O 1
ATOM 9106 N N . ASP B 1 528 ? 7.379 11.609 -24.547 1 91.81 528 ASP B N 1
ATOM 9107 C CA . ASP B 1 528 ? 7.824 12.648 -25.469 1 91.81 528 ASP B CA 1
ATOM 9108 C C . ASP B 1 528 ? 8.273 12.039 -26.797 1 91.81 528 ASP B C 1
ATOM 9110 O O . ASP B 1 528 ? 8.633 12.766 -27.734 1 91.81 528 ASP B O 1
ATOM 9114 N N . PHE B 1 529 ? 8.219 10.711 -26.844 1 92.12 529 PHE B N 1
ATOM 9115 C CA . PHE B 1 529 ? 8.438 10.047 -28.125 1 92.12 529 PHE B CA 1
ATOM 9116 C C . PHE B 1 529 ? 7.156 10 -28.938 1 92.12 529 PHE B C 1
ATOM 9118 O O . PHE B 1 529 ? 6.07 9.812 -28.391 1 92.12 529 PHE B O 1
ATOM 9125 N N . VAL B 1 530 ? 7.332 10.219 -30.219 1 90.88 530 VAL B N 1
ATOM 9126 C CA . VAL B 1 530 ? 6.199 10.125 -31.141 1 90.88 530 VAL B CA 1
ATOM 9127 C C . VAL B 1 530 ? 6.559 9.219 -32.312 1 90.88 530 VAL B C 1
ATOM 9129 O O . VAL B 1 530 ? 7.676 9.289 -32.844 1 90.88 530 VAL B O 1
ATOM 9132 N N . GLU B 1 531 ? 5.621 8.336 -32.625 1 91.38 531 GLU B N 1
ATOM 9133 C CA . GLU B 1 531 ? 5.848 7.496 -33.781 1 91.38 531 GLU B CA 1
ATOM 9134 C C . GLU B 1 531 ? 5.738 8.305 -35.094 1 91.38 531 GLU B C 1
ATOM 9136 O O . GLU B 1 531 ? 4.727 8.961 -35.312 1 91.38 531 GLU B O 1
ATOM 9141 N N . ALA B 1 532 ? 6.789 8.289 -35.812 1 89.94 532 ALA B N 1
ATOM 9142 C CA . ALA B 1 532 ? 6.793 9.039 -37.062 1 89.94 532 ALA B CA 1
ATOM 9143 C C . ALA B 1 532 ? 7.531 8.273 -38.156 1 89.94 532 ALA B C 1
ATOM 9145 O O . ALA B 1 532 ? 8.625 7.754 -37.938 1 89.94 532 ALA B O 1
ATOM 9146 N N . GLU B 1 533 ? 6.992 8.039 -39.312 1 83.81 533 GLU B N 1
ATOM 9147 C CA . GLU B 1 533 ? 7.527 7.258 -40.438 1 83.81 533 GLU B CA 1
ATOM 9148 C C . GLU B 1 533 ? 8.867 7.816 -40.906 1 83.81 533 GLU B C 1
ATOM 9150 O O . GLU B 1 533 ? 9.734 7.066 -41.344 1 83.81 533 GLU B O 1
ATOM 9155 N N . GLY B 1 534 ? 9.227 9.039 -40.75 1 77.62 534 GLY B N 1
ATOM 9156 C CA . GLY B 1 534 ? 10.445 9.648 -41.25 1 77.62 534 GLY B CA 1
ATOM 9157 C C . GLY B 1 534 ? 11.539 9.766 -40.188 1 77.62 534 GLY B C 1
ATOM 9158 O O . GLY B 1 534 ? 12.609 10.305 -40.469 1 77.62 534 GLY B O 1
ATOM 9159 N N . SER B 1 535 ? 11.297 9.047 -39.188 1 80.69 535 SER B N 1
ATOM 9160 C CA . SER B 1 535 ? 12.25 9.211 -38.125 1 80.69 535 SER B CA 1
ATOM 9161 C C . SER B 1 535 ? 13.422 8.242 -38.25 1 80.69 535 SER B C 1
ATOM 9163 O O . SER B 1 535 ? 13.297 7.195 -38.906 1 80.69 535 SER B O 1
ATOM 9165 N N . HIS B 1 536 ? 14.594 8.656 -37.719 1 78.12 536 HIS B N 1
ATOM 9166 C CA . HIS B 1 536 ? 15.82 7.883 -37.844 1 78.12 536 HIS B CA 1
ATOM 9167 C C . HIS B 1 536 ? 16.016 6.93 -36.656 1 78.12 536 HIS B C 1
ATOM 9169 O O . HIS B 1 536 ? 16.891 6.07 -36.688 1 78.12 536 HIS B O 1
ATOM 9175 N N . ILE B 1 537 ? 15.266 7.031 -35.688 1 86.75 537 ILE B N 1
ATOM 9176 C CA . ILE B 1 537 ? 15.383 6.133 -34.531 1 86.75 537 ILE B CA 1
ATOM 9177 C C . ILE B 1 537 ? 14.461 4.934 -34.719 1 86.75 537 ILE B C 1
ATOM 9179 O O . ILE B 1 537 ? 13.25 5.031 -34.531 1 86.75 537 ILE B O 1
ATOM 9183 N N . ILE B 1 538 ? 15.102 3.881 -35.125 1 90.31 538 ILE B N 1
ATOM 9184 C CA . ILE B 1 538 ? 14.344 2.664 -35.375 1 90.31 538 ILE B CA 1
ATOM 9185 C C . ILE B 1 538 ? 14.586 1.655 -34.25 1 90.31 538 ILE B C 1
ATOM 9187 O O . ILE B 1 538 ? 15.719 1.462 -33.812 1 90.31 538 ILE B O 1
ATOM 9191 N N . GLY B 1 539 ? 13.523 1.077 -33.781 1 92.5 539 GLY B N 1
ATOM 9192 C CA . GLY B 1 539 ? 13.641 0.079 -32.719 1 92.5 539 GLY B CA 1
ATOM 9193 C C . GLY B 1 539 ? 12.617 -1.036 -32.844 1 92.5 539 GLY B C 1
ATOM 9194 O O . GLY B 1 539 ? 11.68 -0.945 -33.625 1 92.5 539 GLY B O 1
ATOM 9195 N N . LYS B 1 540 ? 12.93 -2.104 -32.156 1 95.25 540 LYS B N 1
ATOM 9196 C CA . LYS B 1 540 ? 12.039 -3.258 -32.125 1 95.25 540 LYS B CA 1
ATOM 9197 C C . LYS B 1 540 ? 11.383 -3.395 -30.75 1 95.25 540 LYS B C 1
ATOM 9199 O O . LYS B 1 540 ? 12.055 -3.244 -29.719 1 95.25 540 LYS B O 1
ATOM 9204 N N . ILE B 1 541 ? 10.078 -3.701 -30.734 1 95 541 ILE B N 1
ATOM 9205 C CA . ILE B 1 541 ? 9.328 -3.805 -29.484 1 95 541 ILE B CA 1
ATOM 9206 C C . ILE B 1 541 ? 9.742 -5.07 -28.75 1 95 541 ILE B C 1
ATOM 9208 O O . ILE B 1 541 ? 9.664 -6.172 -29.297 1 95 541 ILE B O 1
ATOM 9212 N N . LEU B 1 542 ? 10.156 -4.887 -27.547 1 91.12 542 LEU B N 1
ATOM 9213 C CA . LEU B 1 542 ? 10.555 -6.004 -26.703 1 91.12 542 LEU B CA 1
ATOM 9214 C C . LEU B 1 542 ? 9.398 -6.453 -25.812 1 91.12 542 LEU B C 1
ATOM 9216 O O . LEU B 1 542 ? 9.234 -7.652 -25.562 1 91.12 542 LEU B O 1
ATOM 9220 N N . SER B 1 543 ? 8.727 -5.473 -25.375 1 89.44 543 SER B N 1
ATOM 9221 C CA . SER B 1 543 ? 7.586 -5.762 -24.516 1 89.44 543 SER B CA 1
ATOM 9222 C C . SER B 1 543 ? 6.527 -4.668 -24.609 1 89.44 543 SER B C 1
ATOM 9224 O O . SER B 1 543 ? 6.844 -3.518 -24.922 1 89.44 543 SER B O 1
ATOM 9226 N N . VAL B 1 544 ? 5.309 -5.121 -24.375 1 89.56 544 VAL B N 1
ATOM 9227 C CA . VAL B 1 544 ? 4.184 -4.191 -24.438 1 89.56 544 VAL B CA 1
ATOM 9228 C C . VAL B 1 544 ? 3.26 -4.395 -23.25 1 89.56 544 VAL B C 1
ATOM 9230 O O . VAL B 1 544 ? 2.984 -5.531 -22.859 1 89.56 544 VAL B O 1
ATOM 9233 N N . GLU B 1 545 ? 2.934 -3.277 -22.672 1 88.88 545 GLU B N 1
ATOM 9234 C CA . GLU B 1 545 ? 1.979 -3.287 -21.562 1 88.88 545 GLU B CA 1
ATOM 9235 C C . GLU B 1 545 ? 0.769 -2.41 -21.875 1 88.88 545 GLU B C 1
ATOM 9237 O O . GLU B 1 545 ? 0.917 -1.229 -22.188 1 88.88 545 GLU B O 1
ATOM 9242 N N . TYR B 1 546 ? -0.333 -3.012 -21.75 1 87.06 546 TYR B N 1
ATOM 9243 C CA . TYR B 1 546 ? -1.568 -2.262 -21.938 1 87.06 546 TYR B CA 1
ATOM 9244 C C . TYR B 1 546 ? -2.1 -1.732 -20.625 1 87.06 546 TYR B C 1
ATOM 9246 O O . TYR B 1 546 ? -2.535 -2.506 -19.766 1 87.06 546 TYR B O 1
ATOM 9254 N N . LEU B 1 547 ? -2.105 -0.397 -20.5 1 86.62 547 LEU B N 1
ATOM 9255 C CA . LEU B 1 547 ? -2.482 0.213 -19.234 1 86.62 547 LEU B CA 1
ATOM 9256 C C . LEU B 1 547 ? -3.869 0.842 -19.312 1 86.62 547 LEU B C 1
ATOM 9258 O O . LEU B 1 547 ? -4.277 1.582 -18.422 1 86.62 547 LEU B O 1
ATOM 9262 N N . GLY B 1 548 ? -4.559 0.57 -20.359 1 83.94 548 GLY B N 1
ATOM 9263 C CA . GLY B 1 548 ? -5.871 1.164 -20.562 1 83.94 548 GLY B CA 1
ATOM 9264 C C . GLY B 1 548 ? -5.836 2.438 -21.375 1 83.94 548 GLY B C 1
ATOM 9265 O O . GLY B 1 548 ? -5.965 2.396 -22.609 1 83.94 548 GLY B O 1
ATOM 9266 N N . LYS B 1 549 ? -5.387 3.541 -20.672 1 84.81 549 LYS B N 1
ATOM 9267 C CA . LYS B 1 549 ? -5.383 4.824 -21.375 1 84.81 549 LYS B CA 1
ATOM 9268 C C . LYS B 1 549 ? -4.133 4.977 -22.234 1 84.81 549 LYS B C 1
ATOM 9270 O O . LYS B 1 549 ? -4.094 5.816 -23.125 1 84.81 549 LYS B O 1
ATOM 9275 N N . GLU B 1 550 ? -3.193 4.164 -21.875 1 88.44 550 GLU B N 1
ATOM 9276 C CA . GLU B 1 550 ? -1.95 4.258 -22.641 1 88.44 550 GLU B CA 1
ATOM 9277 C C . GLU B 1 550 ? -1.318 2.883 -22.828 1 88.44 550 GLU B C 1
ATOM 9279 O O . GLU B 1 550 ? -1.669 1.927 -22.141 1 88.44 550 GLU B O 1
ATOM 9284 N N . ILE B 1 551 ? -0.463 2.836 -23.875 1 90.81 551 ILE B N 1
ATOM 9285 C CA . ILE B 1 551 ? 0.314 1.635 -24.156 1 90.81 551 ILE B CA 1
ATOM 9286 C C . ILE B 1 551 ? 1.798 1.914 -23.922 1 90.81 551 ILE B C 1
ATOM 9288 O O . ILE B 1 551 ? 2.379 2.785 -24.578 1 90.81 551 ILE B O 1
ATOM 9292 N N . GLN B 1 552 ? 2.291 1.242 -22.984 1 92.25 552 GLN B N 1
ATOM 9293 C CA . GLN B 1 552 ? 3.715 1.373 -22.688 1 92.25 552 GLN B CA 1
ATOM 9294 C C . GLN B 1 552 ? 4.512 0.233 -23.312 1 92.25 552 GLN B C 1
ATOM 9296 O O . GLN B 1 552 ? 4.078 -0.92 -23.297 1 92.25 552 GLN B O 1
ATOM 9301 N N . ALA B 1 553 ? 5.625 0.539 -23.906 1 92.94 553 ALA B N 1
ATOM 9302 C CA . ALA B 1 553 ? 6.445 -0.477 -24.562 1 92.94 553 ALA B CA 1
ATOM 9303 C C . ALA B 1 553 ? 7.926 -0.25 -24.281 1 92.94 553 ALA B C 1
ATOM 9305 O O . ALA B 1 553 ? 8.344 0.872 -23.984 1 92.94 553 ALA B O 1
ATOM 9306 N N . VAL B 1 554 ? 8.586 -1.259 -24.219 1 92.75 554 VAL B N 1
ATOM 9307 C CA . VAL B 1 554 ? 10.047 -1.223 -24.219 1 92.75 554 VAL B CA 1
ATOM 9308 C C . VAL B 1 554 ? 10.578 -1.564 -25.609 1 92.75 554 VAL B C 1
ATOM 9310 O O . VAL B 1 554 ? 10.25 -2.621 -26.156 1 92.75 554 VAL B O 1
ATOM 9313 N N . VAL B 1 555 ? 11.328 -0.679 -26.125 1 94.5 555 VAL B N 1
ATOM 9314 C CA . VAL B 1 555 ? 11.805 -0.824 -27.5 1 94.5 555 VAL B CA 1
ATOM 9315 C C . VAL B 1 555 ? 13.328 -0.952 -27.5 1 94.5 555 VAL B C 1
ATOM 9317 O O . VAL B 1 555 ? 14.023 -0.21 -26.797 1 94.5 555 VAL B O 1
ATOM 9320 N N . ASP B 1 556 ? 13.727 -1.903 -28.172 1 94.06 556 ASP B N 1
ATOM 9321 C CA . ASP B 1 556 ? 15.164 -2.092 -28.344 1 94.06 556 ASP B CA 1
ATOM 9322 C C . ASP B 1 556 ? 15.688 -1.324 -29.547 1 94.06 556 ASP B C 1
ATOM 9324 O O . ASP B 1 556 ? 15.289 -1.597 -30.688 1 94.06 556 ASP B O 1
ATOM 9328 N N . VAL B 1 557 ? 16.469 -0.373 -29.266 1 89.75 557 VAL B N 1
ATOM 9329 C CA . VAL B 1 557 ? 17.062 0.434 -30.328 1 89.75 557 VAL B CA 1
ATOM 9330 C C . VAL B 1 557 ? 18.531 0.053 -30.5 1 89.75 557 VAL B C 1
ATOM 9332 O O . VAL B 1 557 ? 19.266 -0.067 -29.516 1 89.75 557 VAL B O 1
ATOM 9335 N N . ALA B 1 558 ? 18.875 -0.144 -31.688 1 81.06 558 ALA B N 1
ATOM 9336 C CA . ALA B 1 558 ? 20.234 -0.562 -32 1 81.06 558 ALA B CA 1
ATOM 9337 C C . ALA B 1 558 ? 21.25 0.446 -31.469 1 81.06 558 ALA B C 1
ATOM 9339 O O . ALA B 1 558 ? 21.109 1.651 -31.688 1 81.06 558 ALA B O 1
ATOM 9340 N N . ASN B 1 559 ? 22.219 0.046 -30.688 1 76.19 559 ASN B N 1
ATOM 9341 C CA . ASN B 1 559 ? 23.344 0.79 -30.156 1 76.19 559 ASN B CA 1
ATOM 9342 C C . ASN B 1 559 ? 22.938 1.697 -29 1 76.19 559 ASN B C 1
ATOM 9344 O O . ASN B 1 559 ? 23.734 2.502 -28.516 1 76.19 559 ASN B O 1
ATOM 9348 N N . LEU B 1 560 ? 21.734 1.834 -28.656 1 80.56 560 LEU B N 1
ATOM 9349 C CA . LEU B 1 560 ? 21.281 2.643 -27.531 1 80.56 560 LEU B CA 1
ATOM 9350 C C . LEU B 1 560 ? 20.812 1.757 -26.375 1 80.56 560 LEU B C 1
ATOM 9352 O O . LEU B 1 560 ? 21 2.105 -25.203 1 80.56 560 LEU B O 1
ATOM 9356 N N . GLY B 1 561 ? 20.234 0.708 -26.781 1 85.94 561 GLY B N 1
ATOM 9357 C CA . GLY B 1 561 ? 19.688 -0.171 -25.75 1 85.94 561 GLY B CA 1
ATOM 9358 C C . GLY B 1 561 ? 18.172 -0.118 -25.672 1 85.94 561 GLY B C 1
ATOM 9359 O O . GLY B 1 561 ? 17.5 0.135 -26.672 1 85.94 561 GLY B O 1
ATOM 9360 N N . SER B 1 562 ? 17.641 -0.42 -24.516 1 91.25 562 SER B N 1
ATOM 9361 C CA . SER B 1 562 ? 16.203 -0.493 -24.328 1 91.25 562 SER B CA 1
ATOM 9362 C C . SER B 1 562 ? 15.625 0.852 -23.891 1 91.25 562 SER B C 1
ATOM 9364 O O . SER B 1 562 ? 16.172 1.496 -22.984 1 91.25 562 SER B O 1
ATOM 9366 N N . LEU B 1 563 ? 14.617 1.303 -24.609 1 93.12 563 LEU B N 1
ATOM 9367 C CA . LEU B 1 563 ? 13.953 2.568 -24.312 1 93.12 563 LEU B CA 1
ATOM 9368 C C . LEU B 1 563 ? 12.5 2.34 -23.891 1 93.12 563 LEU B C 1
ATOM 9370 O O . LEU B 1 563 ? 11.82 1.484 -24.469 1 93.12 563 LEU B O 1
ATOM 9374 N N . ASN B 1 564 ? 12.133 3.072 -22.953 1 93.25 564 ASN B N 1
ATOM 9375 C CA . ASN B 1 564 ? 10.719 3.121 -22.594 1 93.25 564 ASN B CA 1
ATOM 9376 C C . ASN B 1 564 ? 9.961 4.129 -23.469 1 93.25 564 ASN B C 1
ATOM 9378 O O . ASN B 1 564 ? 10.414 5.266 -23.625 1 93.25 564 ASN B O 1
ATOM 9382 N N . VAL B 1 565 ? 8.852 3.703 -24.031 1 94.5 565 VAL B N 1
ATOM 9383 C CA . VAL B 1 565 ? 8.086 4.582 -24.906 1 94.5 565 VAL B CA 1
ATOM 9384 C C . VAL B 1 565 ? 6.594 4.398 -24.656 1 94.5 565 VAL B C 1
ATOM 9386 O O . VAL B 1 565 ? 6.156 3.316 -24.25 1 94.5 565 VAL B O 1
ATOM 9389 N N . ILE B 1 566 ? 5.855 5.445 -24.797 1 93.12 566 ILE B N 1
ATOM 9390 C CA . ILE B 1 566 ? 4.398 5.383 -24.781 1 93.12 566 ILE B CA 1
ATOM 9391 C C . ILE B 1 566 ? 3.863 5.461 -26.203 1 93.12 566 ILE B C 1
ATOM 9393 O O . ILE B 1 566 ? 4.121 6.434 -26.922 1 93.12 566 ILE B O 1
ATOM 9397 N N . LEU B 1 567 ? 3.172 4.426 -26.594 1 92 567 LEU B N 1
ATOM 9398 C CA . LEU B 1 567 ? 2.678 4.316 -27.969 1 92 567 LEU B CA 1
ATOM 9399 C C . LEU B 1 567 ? 1.207 4.711 -28.047 1 92 567 LEU B C 1
ATOM 9401 O O . LEU B 1 567 ? 0.415 4.352 -27.172 1 92 567 LEU B O 1
ATOM 9405 N N . ARG B 1 568 ? 0.843 5.488 -29.078 1 84.69 568 ARG B N 1
ATOM 9406 C CA . ARG B 1 568 ? -0.521 5.996 -29.172 1 84.69 568 ARG B CA 1
ATOM 9407 C C . ARG B 1 568 ? -1.085 5.781 -30.578 1 84.69 568 ARG B C 1
ATOM 9409 O O . ARG B 1 568 ? -2.275 5.996 -30.812 1 84.69 568 ARG B O 1
ATOM 9416 N N . LYS B 1 569 ? -0.32 5.316 -31.438 1 84.56 569 LYS B N 1
ATOM 9417 C CA . LYS B 1 569 ? -0.729 5.281 -32.844 1 84.56 569 LYS B CA 1
ATOM 9418 C C . LYS B 1 569 ? -1.695 4.129 -33.094 1 84.56 569 LYS B C 1
ATOM 9420 O O . LYS B 1 569 ? -2.686 4.293 -33.812 1 84.56 569 LYS B O 1
ATOM 9425 N N . LYS B 1 570 ? -1.383 2.949 -32.531 1 85.31 570 LYS B N 1
ATOM 9426 C CA . LYS B 1 570 ? -2.199 1.756 -32.75 1 85.31 570 LYS B CA 1
ATOM 9427 C C . LYS B 1 570 ? -2.84 1.3 -31.422 1 85.31 570 LYS B C 1
ATOM 9429 O O . LYS B 1 570 ? -2.406 1.699 -30.344 1 85.31 570 LYS B O 1
ATOM 9434 N N . LEU B 1 571 ? -3.887 0.483 -31.578 1 79.06 571 LEU B N 1
ATOM 9435 C CA . LEU B 1 571 ? -4.547 -0.09 -30.406 1 79.06 571 LEU B CA 1
ATOM 9436 C C . LEU B 1 571 ? -3.82 -1.346 -29.938 1 79.06 571 LEU B C 1
ATOM 9438 O O . LEU B 1 571 ? -3.91 -1.715 -28.766 1 79.06 571 LEU B O 1
ATOM 9442 N N . LYS B 1 572 ? -3.209 -1.979 -30.922 1 86.5 572 LYS B N 1
ATOM 9443 C CA . LYS B 1 572 ? -2.52 -3.221 -30.578 1 86.5 572 LYS B CA 1
ATOM 9444 C C . LYS B 1 572 ? -1.145 -3.283 -31.234 1 86.5 572 LYS B C 1
ATOM 9446 O O . LYS B 1 572 ? -0.986 -2.889 -32.406 1 86.5 572 LYS B O 1
ATOM 9451 N N . TYR B 1 573 ? -0.191 -3.693 -30.438 1 91.5 573 TYR B N 1
ATOM 9452 C CA . TYR B 1 573 ? 1.179 -3.852 -30.922 1 91.5 573 TYR B CA 1
ATOM 9453 C C . TYR B 1 573 ? 1.675 -5.273 -30.688 1 91.5 573 TYR B C 1
ATOM 9455 O O . TYR B 1 573 ? 1.195 -5.969 -29.781 1 91.5 573 TYR B O 1
ATOM 9463 N N . GLU B 1 574 ? 2.506 -5.742 -31.547 1 91.62 574 GLU B N 1
ATOM 9464 C CA . GLU B 1 574 ? 3.064 -7.082 -31.406 1 91.62 574 GLU B CA 1
ATOM 9465 C C . GLU B 1 574 ? 4.531 -7.031 -31 1 91.62 574 GLU B C 1
ATOM 9467 O O . GLU B 1 574 ? 5.258 -6.109 -31.375 1 91.62 574 GLU B O 1
ATOM 9472 N N . ILE B 1 575 ? 4.887 -7.996 -30.297 1 90.06 575 ILE B N 1
ATOM 9473 C CA . ILE B 1 575 ? 6.289 -8.117 -29.906 1 90.06 575 ILE B CA 1
ATOM 9474 C C . ILE B 1 575 ? 7.148 -8.375 -31.141 1 90.06 575 ILE B C 1
ATOM 9476 O O . ILE B 1 575 ? 6.797 -9.211 -31.984 1 90.06 575 ILE B O 1
ATOM 9480 N N . GLY B 1 576 ? 8.172 -7.672 -31.297 1 92.62 576 GLY B N 1
ATOM 9481 C CA . GLY B 1 576 ? 9.055 -7.805 -32.438 1 92.62 576 GLY B CA 1
ATOM 9482 C C . GLY B 1 576 ? 8.75 -6.812 -33.562 1 92.62 576 GLY B C 1
ATOM 9483 O O . GLY B 1 576 ? 9.531 -6.664 -34.5 1 92.62 576 GLY B O 1
ATOM 9484 N N . GLU B 1 577 ? 7.684 -6.055 -33.438 1 93.5 577 GLU B N 1
ATOM 9485 C CA . GLU B 1 577 ? 7.293 -5.047 -34.406 1 93.5 577 GLU B CA 1
ATOM 9486 C C . GLU B 1 577 ? 8.281 -3.887 -34.438 1 93.5 577 GLU B C 1
ATOM 9488 O O . GLU B 1 577 ? 8.758 -3.453 -33.375 1 93.5 577 GLU B O 1
ATOM 9493 N N . GLU B 1 578 ? 8.641 -3.5 -35.656 1 94.38 578 GLU B N 1
ATOM 9494 C CA . GLU B 1 578 ? 9.547 -2.365 -35.812 1 94.38 578 GLU B CA 1
ATOM 9495 C C . GLU B 1 578 ? 8.781 -1.045 -35.844 1 94.38 578 GLU B C 1
ATOM 9497 O O . GLU B 1 578 ? 7.766 -0.917 -36.5 1 94.38 578 GLU B O 1
ATOM 9502 N N . ILE B 1 579 ? 9.281 -0.123 -35.031 1 93.56 579 ILE B N 1
ATOM 9503 C CA . ILE B 1 579 ? 8.641 1.188 -34.969 1 93.56 579 ILE B CA 1
ATOM 9504 C C . ILE B 1 579 ? 9.695 2.281 -35.156 1 93.56 579 ILE B C 1
ATOM 9506 O O . ILE B 1 579 ? 10.883 2.061 -34.875 1 93.56 579 ILE B O 1
ATOM 9510 N N . ARG B 1 580 ? 9.289 3.422 -35.688 1 93.25 580 ARG B N 1
ATOM 9511 C CA . ARG B 1 580 ? 10.141 4.594 -35.844 1 93.25 580 ARG B CA 1
ATOM 9512 C C . ARG B 1 580 ? 9.742 5.711 -34.906 1 93.25 580 ARG B C 1
ATOM 9514 O O . ARG B 1 580 ? 8.578 6.094 -34.844 1 93.25 580 ARG B O 1
ATOM 9521 N N . LEU B 1 581 ? 10.773 6.191 -34.188 1 92.12 581 LEU B N 1
ATOM 9522 C CA . LEU B 1 581 ? 10.484 7.137 -33.125 1 92.12 581 LEU B CA 1
ATOM 9523 C C . LEU B 1 581 ? 11.102 8.5 -33.406 1 92.12 581 LEU B C 1
ATOM 9525 O O . LEU B 1 581 ? 12.211 8.578 -33.938 1 92.12 581 LEU B O 1
ATOM 9529 N N . TRP B 1 582 ? 10.359 9.5 -33.062 1 91.06 582 TRP B N 1
ATOM 9530 C CA . TRP B 1 582 ? 10.789 10.898 -33.156 1 91.06 582 TRP B CA 1
ATOM 9531 C C . TRP B 1 582 ? 10.57 11.609 -31.828 1 91.06 582 TRP B C 1
ATOM 9533 O O . TRP B 1 582 ? 9.758 11.172 -31 1 91.06 582 TRP B O 1
ATOM 9543 N N . PHE B 1 583 ? 11.438 12.648 -31.516 1 90.44 583 PHE B N 1
ATOM 9544 C CA . PHE B 1 583 ? 11.25 13.438 -30.312 1 90.44 583 PHE B CA 1
ATOM 9545 C C . PHE B 1 583 ? 11.523 14.914 -30.578 1 90.44 583 PHE B C 1
ATOM 9547 O O . PHE B 1 583 ? 12.242 15.258 -31.516 1 90.44 583 PHE B O 1
ATOM 9554 N N . ASN B 1 584 ? 10.922 15.812 -29.781 1 87.81 584 ASN B N 1
ATOM 9555 C CA . ASN B 1 584 ? 11.148 17.25 -29.812 1 87.81 584 ASN B CA 1
ATOM 9556 C C . ASN B 1 584 ? 12.398 17.641 -29.031 1 87.81 584 ASN B C 1
ATOM 9558 O O . ASN B 1 584 ? 12.531 17.297 -27.859 1 87.81 584 ASN B O 1
ATOM 9562 N N . LYS B 1 585 ? 13.266 18.375 -29.641 1 88.44 585 LYS B N 1
ATOM 9563 C CA . LYS B 1 585 ? 14.531 18.766 -29.031 1 88.44 585 LYS B CA 1
ATOM 9564 C C . LYS B 1 585 ? 14.297 19.594 -27.766 1 88.44 585 LYS B C 1
ATOM 9566 O O . LYS B 1 585 ? 15.125 19.578 -26.844 1 88.44 585 LYS B O 1
ATOM 9571 N N . ASN B 1 586 ? 13.164 20.281 -27.656 1 88.69 586 ASN B N 1
ATOM 9572 C CA . ASN B 1 586 ? 12.867 21.125 -26.5 1 88.69 586 ASN B CA 1
ATOM 9573 C C . ASN B 1 586 ? 12.523 20.297 -25.266 1 88.69 586 ASN B C 1
ATOM 9575 O O . ASN B 1 586 ? 12.531 20.812 -24.156 1 88.69 586 ASN B O 1
ATOM 9579 N N . LYS B 1 587 ? 12.289 19.047 -25.516 1 91.81 587 LYS B N 1
ATOM 9580 C CA . LYS B 1 587 ? 11.914 18.172 -24.406 1 91.81 587 LYS B CA 1
ATOM 9581 C C . LYS B 1 587 ? 13.109 17.359 -23.922 1 91.81 587 LYS B C 1
ATOM 9583 O O . LYS B 1 587 ? 12.984 16.578 -22.984 1 91.81 587 LYS B O 1
ATOM 9588 N N . ALA B 1 588 ? 14.219 17.672 -24.5 1 93.06 588 ALA B N 1
ATOM 9589 C CA . ALA B 1 588 ? 15.422 16.938 -24.141 1 93.06 588 ALA B CA 1
ATOM 9590 C C . ALA B 1 588 ? 16.047 17.469 -22.859 1 93.06 588 ALA B C 1
ATOM 9592 O O . ALA B 1 588 ? 16.047 18.688 -22.625 1 93.06 588 ALA B O 1
ATOM 9593 N N . HIS B 1 589 ? 16.5 16.609 -22.047 1 95.5 589 HIS B N 1
ATOM 9594 C CA . HIS B 1 589 ? 17.219 16.953 -20.828 1 95.5 589 HIS B CA 1
ATOM 9595 C C . HIS B 1 589 ? 18.688 16.562 -20.938 1 95.5 589 HIS B C 1
ATOM 9597 O O . HIS B 1 589 ? 19.016 15.484 -21.453 1 95.5 589 HIS B O 1
ATOM 9603 N N . LEU B 1 590 ? 19.547 17.438 -20.484 1 96.19 590 LEU B N 1
ATOM 9604 C CA . LEU B 1 590 ? 20.969 17.172 -20.547 1 96.19 590 LEU B CA 1
ATOM 9605 C C . LEU B 1 590 ? 21.578 17.172 -19.141 1 96.19 590 LEU B C 1
ATOM 9607 O O . LEU B 1 590 ? 21.312 18.078 -18.359 1 96.19 590 LEU B O 1
ATOM 9611 N N . PHE B 1 591 ? 22.328 16.141 -18.875 1 96.25 591 PHE B N 1
ATOM 9612 C CA . PHE B 1 591 ? 22.984 16.016 -17.578 1 96.25 591 PHE B CA 1
ATOM 9613 C C . PHE B 1 591 ? 24.484 15.789 -17.75 1 96.25 591 PHE B C 1
ATOM 9615 O O . PHE B 1 591 ? 24.906 15.148 -18.703 1 96.25 591 PHE B O 1
ATOM 9622 N N . ASP B 1 592 ? 25.219 16.266 -16.812 1 94.69 592 ASP B N 1
ATOM 9623 C CA . ASP B 1 592 ? 26.656 16.031 -16.812 1 94.69 592 ASP B CA 1
ATOM 9624 C C . ASP B 1 592 ? 26.984 14.57 -16.531 1 94.69 592 ASP B C 1
ATOM 9626 O O . ASP B 1 592 ? 26.359 13.945 -15.672 1 94.69 592 ASP B O 1
ATOM 9630 N N . VAL B 1 593 ? 27.922 14.07 -17.219 1 91.62 593 VAL B N 1
ATOM 9631 C CA . VAL B 1 593 ? 28.234 12.648 -17.141 1 91.62 593 VAL B CA 1
ATOM 9632 C C . VAL B 1 593 ? 28.891 12.336 -15.797 1 91.62 593 VAL B C 1
ATOM 9634 O O . VAL B 1 593 ? 28.672 11.266 -15.227 1 91.62 593 VAL B O 1
ATOM 9637 N N . LEU B 1 594 ? 29.531 13.227 -15.25 1 89.38 594 LEU B N 1
ATOM 9638 C CA . LEU B 1 594 ? 30.266 12.977 -14.016 1 89.38 594 LEU B CA 1
ATOM 9639 C C . LEU B 1 594 ? 29.438 13.359 -12.797 1 89.38 594 LEU B C 1
ATOM 9641 O O . LEU B 1 594 ? 29.219 12.531 -11.906 1 89.38 594 LEU B O 1
ATOM 9645 N N . THR B 1 595 ? 28.953 14.57 -12.836 1 91.5 595 THR B N 1
ATOM 9646 C CA . THR B 1 595 ? 28.25 15.078 -11.672 1 91.5 595 THR B CA 1
ATOM 9647 C C . THR B 1 595 ? 26.781 14.664 -11.695 1 91.5 595 THR B C 1
ATOM 9649 O O . THR B 1 595 ? 26.094 14.695 -10.664 1 91.5 595 THR B O 1
ATOM 9652 N N . LYS B 1 596 ? 26.234 14.352 -12.836 1 93.94 596 LYS B N 1
ATOM 9653 C CA . LYS B 1 596 ? 24.844 13.945 -13.055 1 93.94 596 LYS B CA 1
ATOM 9654 C C . LYS B 1 596 ? 23.891 15.102 -12.797 1 93.94 596 LYS B C 1
ATOM 9656 O O . LYS B 1 596 ? 22.688 14.891 -12.641 1 93.94 596 LYS B O 1
ATOM 9661 N N . GLU B 1 597 ? 24.484 16.344 -12.703 1 94.75 597 GLU B N 1
ATOM 9662 C CA . GLU B 1 597 ? 23.672 17.547 -12.531 1 94.75 597 GLU B CA 1
ATOM 9663 C C . GLU B 1 597 ? 23.141 18.047 -13.867 1 94.75 597 GLU B C 1
ATOM 9665 O O . GLU B 1 597 ? 23.75 17.812 -14.914 1 94.75 597 GLU B O 1
ATOM 9670 N N . ARG B 1 598 ? 22.109 18.75 -13.773 1 95.94 598 ARG B N 1
ATOM 9671 C CA . ARG B 1 598 ? 21.484 19.266 -14.984 1 95.94 598 ARG B CA 1
ATOM 9672 C C . ARG B 1 598 ? 22.328 20.359 -15.617 1 95.94 598 ARG B C 1
ATOM 9674 O O . ARG B 1 598 ? 22.906 21.203 -14.914 1 95.94 598 ARG B O 1
ATOM 9681 N N . LEU B 1 599 ? 22.312 20.391 -16.938 1 92.38 599 LEU B N 1
ATOM 9682 C CA . LEU B 1 599 ? 23.109 21.359 -17.672 1 92.38 599 LEU B CA 1
ATOM 9683 C C . LEU B 1 599 ? 22.219 22.406 -18.328 1 92.38 599 LEU B C 1
ATOM 9685 O O . LEU B 1 599 ? 22.625 23.562 -18.5 1 92.38 599 LEU B O 1
ATOM 9689 N N . ASN B 1 600 ? 21.078 21.953 -18.75 1 86.25 600 ASN B N 1
ATOM 9690 C CA . ASN B 1 600 ? 20.188 22.891 -19.438 1 86.25 600 ASN B CA 1
ATOM 9691 C C . ASN B 1 600 ? 18.984 23.234 -18.578 1 86.25 600 ASN B C 1
ATOM 9693 O O . ASN B 1 600 ? 18.547 22.422 -17.75 1 86.25 600 ASN B O 1
#

Foldseek 3Di:
DVVVVVVVLVVVLVVLLVVLVVLVVCLQVFFQKWWFQFWADQQQAGQAGGATDTHHFLFEEEAAEDPSQNLVVVLCQQLQVDQTLDTFMAGSRFTCNNPHNLVQQFFEAEQVLPFDQVDFLLCSQLVNLVPRPVLQVVLVLLLVLLVLVLQLLLLVLLPDDPVLSVVLVVLSSSLVRNLVSLVRVLRVLVVVLCVLLSNLVSQLVSLVSNLVSVLVVLVVVLVVVLVVLVVVLCVVVVPDPDPVVNVVSVVVSVVVNVVSVVVSVVVNVVSVVVSVVVNVVSVVVSVVSVVVSVPDPSVVVNVVSVVCSVPSSVVSVVVSVVSSVVSCVVRNSDCPSPDPVSVVVSVVSVVSNDHSVVVSVVLSCVLCVLLVCNVRRGPGLVPDDLLSSLSSSVSSRCSSPGQEYEYANHLVPDDPVSSVVSLVSVLVSSNVSSHHYYHYDHDQVSSQPRGQKYQYGGSNYTQDIGHSVCLAQPPFFQVSQQSHDVHGKDKFKFFADPQFTDDVNHTDGHHPFDDPDRMKIKTAHQAQKDFDPPAPFKWFWADWDDPPVWIWTWTQTPPTGTDIHIYDPDPDDDGGDMTGIDGDPSSMWIAHPVVRGTGD/DVVVVVVVLVVVLVVLLVVLVVLVVCLQVFFQKWWFQFWADQQQAGQAGGATDTHHFLFEEEAAEDPSQNLVVVLCQQLQVDQTLDTFMAGSRFTCNNPHNLVQQFFEAEQVLPFDQVDFLLCSQLVNLVPRPVLQVVLVLLLVLLVLVLQLLLLVLLPDDPVLSVVLVVLSSSLVRNLVSLVRVLRVLVVVLCVLLSNLVSQLVSLVSNLVNVLVVLVVVLVVVLVVLVVVLCVVVVPDDDPVVNVVSVVVSVVVNVVSVVVSVVVNVVSVVVSVVVNVVSVVVSVVSVVVSVPDPSVVVNVVSVVCSVPSSVVSVVVSVVSSVVSCVVRNSDCPSPDPVSVVSSVVSVVSNDHSVVVSVVLSCVLCVLLVCNVRRGPGLVPDDLLSSLSSSVSSRCSSPGQEYEYANHLVPDDPVSSVVSLVSVLVSSNVSSHHYYHYDHDQVSSQPRGQKYQYGGSNYTQDIGHSVCLAQPPFFQCSQQSHDVHGKDKFKFFADPQFTDDVNHTDGRHPFDDPDRMKIKTAHQAQKDFDPPAPFKWFWADWDDPPVWIWTWTQTPPTGTDIHIYDPDPDDDGGDMTGIDGDPSSMWIAHPVVRGTGD

pLDDT: mean 86.66, std 8.03, range [32.03, 97.5]

Radius of gyration: 39.02 Å; Cα contacts (8 Å, |Δi|>4): 1911; chains: 2; bounding box: 84×126×91 Å

Organism: Mycoplasmopsis pulmonis (strain UAB CTIP) (NCBI:txid272635)

Nearest PDB structures (foldseek):
  2it1-assembly1_B  TM=8.897E-01  e=6.535E-37  Pyrococcus horikoshii
  2d62-assembly1_A-2  TM=8.388E-01  e=2.158E-35  Pyrococcus horikoshii
  1v43-assembly1_A  TM=9.011E-01  e=5.254E-33  Pyrococcus horikoshii
  6yir-assembly1_A  TM=8.354E-01  e=1.277E-32  Bacillus subtilis subsp. subtilis str. 168
  1z47-assembly1_B-2  TM=9.002E-01  e=1.837E-29  Alicyclobacillus acidocaldarius

Secondary structure (DSSP, 8-state):
-HHHHHHHHHHHHHHHHHHHHHHHHHGGGS-SEEEEEEEEE-SS-EEEEEEEEEE-TT-EEEEE-STTSSHHHHHHHHHTSS--SEEEEEETTEE-TTS-GGGGT-EEE-TTTT--TTS-HHHHHHHHHHT-HHHHHHHHHHHHHHHHHHHHHHHHHTT--HHHHHHHHHHHHHHHHHHHHHHHHHHHHHHHHHHHHHHHHHHHHHHHHHHHHHHHHHHHHHHHHHHHHHHHHHHHHHT---HHHHHHHHHHHHHHHHHHHHHHHHHHHHHHHHHHHHHHHHHHHHHHHHHHHHT-THHHHHHHHHHHHHHHHHHHHHHHHHHHHHHHHHH----TT--HHHHHHHHHHHTT---HHHHHHHHHHHHHHHTT-GGGTTS-GGGS-HHHHHHHHHHHHHTT--SEEEEESTTTTS-HHHHHHHHHHHHHHHHHHT-EEEEEES-HHHHHHH-SEEEEEETTEEEEEE-HHHHHHS-SBHHHHHHSSSSPPEEEEEEEETTEEEETTEEEEE-SS---SSEEEEEE-GGGEEE-TT-SEEEEEEEEEE-SS-EEEEEEETTTEEEEEEE-S-S---TT-EEEEEE-GGG-EEE-TTT-BB--/-HHHHHHHHHHHHHHHHHHHHHHHHHGGGS-SEEEEEEEEE-SS-EEEEEEEEEE-TT-EEEEE-STTSSHHHHHHHHHTSS--SEEEEEETTEE-TTS-GGGGTEEEE-TTTT--TTS-HHHHHHHHHHT-HHHHHHHHHHHHHHHHHHHHHHHHHTT--HHHHHHHHHHHHHHHHHHHHHHHHHHHHHHHHHHHHHHHHHHHHHHHHHHHHHHHHHHHHHHHHHHHHHHHHHHHHHT---HHHHHHHHHHHHHHHHHHHHHHHHHHHHHHHHHHHHHHHHHHHHHHHHHHHHT-THHHHHHHHHHHHHHHHHHHHHHHHHHHHHHHHHH----TT--HHHHHHHHHHHTT---HHHHHHHHHHHHHHHTT-GGGTTS-GGGS-HHHHHHHHHHHHHTT--SEEEEESTTTTS-HHHHHHHHHHHHHHHHHHT-EEEEEES-HHHHHHH-SEEEEEETTEEEEEE-HHHHHHS-SBHHHHHHSSSSPPEEEEEEEETTEEEETTEEEEE-SS---SSEEEEEE-GGGEEE-TT-SEEEEEEEEEE-SS-EEEEEEETTTEEEEEEE-S-S---TT-EEEEEE-GGG-EEE-TTT-BB--